Protein AF-0000000069066061 (afdb_homodimer)

Solvent-accessible surface area (backbone atoms only — not comparable to full-atom values): 55043 Å² total; per-residue (Å²): 119,67,47,76,42,73,40,73,89,71,67,21,39,23,41,33,32,53,42,100,82,64,50,68,49,56,50,57,25,42,86,34,52,76,85,45,48,64,56,51,49,52,51,48,52,19,28,63,57,12,30,38,56,71,55,45,64,70,51,65,60,77,66,85,76,86,81,81,61,62,75,62,46,79,67,60,75,70,77,88,59,87,69,62,28,26,19,38,28,36,33,36,64,49,70,57,68,52,49,51,50,24,24,54,44,25,47,62,60,38,37,64,64,86,38,51,57,30,38,34,36,24,28,31,8,31,88,55,47,68,59,45,35,68,53,49,39,53,25,74,53,32,43,55,44,79,34,66,73,46,76,64,33,33,71,32,54,38,50,33,48,51,54,37,58,70,70,50,83,34,52,24,38,31,42,32,59,51,62,34,40,51,36,71,53,28,55,59,56,54,36,48,51,37,69,78,36,53,54,36,37,35,24,50,40,70,23,38,16,41,32,70,78,58,50,79,41,86,58,81,71,55,58,36,23,43,61,50,59,65,68,49,73,42,81,40,75,65,61,71,83,80,51,66,91,60,54,82,64,50,67,41,75,25,56,32,58,79,71,48,48,40,34,32,30,40,66,46,38,54,72,69,57,54,75,65,82,83,34,35,49,54,72,45,49,40,40,43,51,24,50,47,29,47,31,53,74,30,41,35,32,33,33,44,52,10,40,34,28,31,55,54,58,47,82,48,58,73,74,66,73,73,36,70,60,56,55,37,22,28,44,40,48,43,30,70,67,54,32,56,84,54,29,57,50,28,42,65,62,35,35,58,37,73,71,45,76,57,74,89,56,60,68,58,49,51,50,46,58,74,62,65,40,55,53,41,65,53,40,30,69,72,62,40,58,83,64,60,74,72,58,74,72,43,58,33,66,34,48,38,21,41,80,93,54,31,21,42,25,58,37,77,90,41,91,71,36,25,30,22,59,40,73,62,48,97,81,45,60,61,31,44,32,36,28,26,60,78,27,48,42,30,43,55,61,23,16,49,22,54,44,83,89,42,90,59,24,52,27,29,47,38,73,62,75,78,45,70,50,26,30,30,32,65,56,89,43,31,48,28,31,65,76,81,60,26,18,48,26,42,82,56,31,93,82,20,23,23,34,35,80,68,55,97,81,47,68,51,32,37,44,46,62,48,63,63,74,73,78,63,88,119,121,67,46,77,44,74,40,72,91,73,67,22,38,24,40,32,35,52,41,100,82,64,49,68,48,55,51,57,25,43,87,34,54,76,84,45,50,64,54,51,49,52,51,50,52,18,28,62,55,13,30,38,56,72,56,45,65,71,49,65,62,77,65,83,76,85,78,81,61,62,74,62,45,78,66,61,75,72,76,88,58,87,68,61,26,26,19,38,29,37,34,35,66,48,69,56,68,52,48,50,48,25,23,56,45,24,47,63,61,36,38,64,64,86,38,50,58,30,37,36,35,24,29,30,8,31,89,56,46,68,58,46,37,69,54,49,40,52,26,73,53,32,43,57,44,78,34,66,73,45,74,64,33,32,71,33,55,39,51,31,48,50,55,35,58,71,71,50,81,34,53,25,39,31,42,30,60,50,60,35,38,51,36,72,52,28,55,58,56,55,36,48,51,37,69,77,36,54,54,36,39,35,24,50,40,69,23,37,17,41,30,71,79,59,49,77,42,86,58,80,71,54,58,36,25,43,60,50,58,63,68,50,75,44,80,41,75,64,58,71,84,80,50,66,89,61,56,80,63,50,66,41,76,26,56,31,58,77,70,49,47,40,34,32,31,40,66,47,38,54,72,68,58,54,74,66,82,82,34,35,47,55,72,46,46,40,39,42,52,24,50,48,30,46,32,55,75,30,40,37,32,33,33,43,51,10,38,33,28,32,54,54,58,47,83,48,58,74,75,66,73,74,34,70,58,56,55,37,22,28,44,39,48,43,30,70,69,52,33,55,83,56,30,58,49,29,43,64,63,35,25,52,36,72,75,44,77,56,74,88,57,61,68,59,49,50,49,46,60,76,62,64,41,55,51,39,66,54,41,31,69,74,60,40,58,83,66,61,74,72,60,68,75,49,56,32,61,35,46,40,22,41,79,93,53,32,19,41,27,58,37,77,91,41,91,72,35,25,30,23,61,40,72,64,50,97,82,44,64,61,30,43,32,35,28,30,63,79,28,47,43,29,43,51,51,23,16,49,23,54,43,84,88,41,90,59,25,53,27,28,46,37,73,64,76,78,45,70,50,26,30,32,33,66,57,89,43,32,47,28,32,65,76,81,58,26,18,49,25,42,82,54,29,92,80,21,23,23,36,35,80,71,55,95,82,47,68,52,31,37,44,47,62,46,60,57,73,71,76,65,87,117

InterPro domains:
  IPR000772 Ricin B, lectin domain [PF00652] (397-511)
  IPR000772 Ricin B, lectin domain [SM00458] (394-514)
  IPR001173 Glycosyltransferase 2-like [PF00535] (87-241)
  IPR029044 Nucleotide-diphospho-sugar transferases [G3DSA:3.90.550.10] (29-387)
  IPR029044 Nucleotide-diphospho-sugar transferases [SSF53448] (62-385)
  IPR035992 Ricin B-like lectins [SSF50370] (392-513)

Radius of gyration: 38.44 Å; Cα contacts (8 Å, |Δi|>4): 2254; chains: 2; bounding box: 91×110×84 Å

Structure (mmCIF, N/CA/C/O backbone):
data_AF-0000000069066061-model_v1
#
loop_
_entity.id
_entity.type
_entity.pdbx_description
1 polymer 'Polypeptide N-acetylgalactosaminyltransferase'
#
loop_
_atom_site.group_PDB
_atom_site.id
_atom_site.type_symbol
_atom_site.label_atom_id
_atom_site.label_alt_id
_atom_site.label_comp_id
_atom_site.label_asym_id
_atom_site.label_entity_id
_atom_site.label_seq_id
_atom_site.pdbx_PDB_ins_code
_atom_site.Cartn_x
_atom_site.Cartn_y
_atom_site.Cartn_z
_atom_site.occupancy
_atom_site.B_iso_or_equiv
_atom_site.auth_seq_id
_atom_site.auth_comp_id
_atom_site.auth_asym_id
_atom_site.auth_atom_id
_atom_site.pdbx_PDB_model_num
ATOM 1 N N . MET A 1 1 ? -20.078 10.961 34.062 1 31.92 1 MET A N 1
ATOM 2 C CA . MET A 1 1 ? -19.375 9.711 33.781 1 31.92 1 MET A CA 1
ATOM 3 C C . MET A 1 1 ? -19.891 9.07 32.5 1 31.92 1 MET A C 1
ATOM 5 O O . MET A 1 1 ? -21.062 8.672 32.438 1 31.92 1 MET A O 1
ATOM 9 N N . ARG A 1 2 ? -19.344 9.594 31.375 1 40.62 2 ARG A N 1
ATOM 10 C CA . ARG A 1 2 ? -19.828 9.086 30.109 1 40.62 2 ARG A CA 1
ATOM 11 C C . ARG A 1 2 ? -19.438 7.629 29.891 1 40.62 2 ARG A C 1
ATOM 13 O O . ARG A 1 2 ? -18.25 7.281 30.016 1 40.62 2 ARG A O 1
ATOM 20 N N . LYS A 1 3 ? -20.453 6.633 30.188 1 42.88 3 LYS A N 1
ATOM 21 C CA . LYS A 1 3 ? -20.188 5.199 30.078 1 42.88 3 LYS A CA 1
ATOM 22 C C . LYS A 1 3 ? -20.641 4.648 28.734 1 42.88 3 LYS A C 1
ATOM 24 O O . LYS A 1 3 ? -21.688 5.023 28.234 1 42.88 3 LYS A O 1
ATOM 29 N N . SER A 1 4 ? -19.797 4.055 27.969 1 44.53 4 SER A N 1
ATOM 30 C CA . SER A 1 4 ? -20.188 3.25 26.812 1 44.53 4 SER A CA 1
ATOM 31 C C . SER A 1 4 ? -20.906 1.982 27.25 1 44.53 4 SER A C 1
ATOM 33 O O . SER A 1 4 ? -20.438 1.246 28.109 1 44.53 4 SER A O 1
ATOM 35 N N . ILE A 1 5 ? -22.266 1.979 27.234 1 44.62 5 ILE A N 1
ATOM 36 C CA . ILE A 1 5 ? -23.016 0.804 27.641 1 44.62 5 ILE A CA 1
ATOM 37 C C . ILE A 1 5 ? -23.484 0.03 26.422 1 44.62 5 ILE A C 1
ATOM 39 O O . ILE A 1 5 ? -23.969 0.621 25.453 1 44.62 5 ILE A O 1
ATOM 43 N N . PHE A 1 6 ? -23.078 -1.18 26.375 1 42.19 6 PHE A N 1
ATOM 44 C CA . PHE A 1 6 ? -23.672 -2.109 25.406 1 42.19 6 PHE A CA 1
ATOM 45 C C . PHE A 1 6 ? -25.125 -2.396 25.766 1 42.19 6 PHE A C 1
ATOM 47 O O . PHE A 1 6 ? -25.422 -2.895 26.859 1 42.19 6 PHE A O 1
ATOM 54 N N . ASP A 1 7 ? -25.984 -1.759 25.078 1 41.66 7 ASP A N 1
ATOM 55 C CA . ASP A 1 7 ? -27.375 -2.154 25.234 1 41.66 7 ASP A CA 1
ATOM 56 C C . ASP A 1 7 ? -27.656 -3.488 24.547 1 41.66 7 ASP A C 1
ATOM 58 O O . ASP A 1 7 ? -27.859 -3.533 23.328 1 41.66 7 ASP A O 1
ATOM 62 N N . ALA A 1 8 ? -27.688 -4.496 25.234 1 43.41 8 ALA A N 1
ATOM 63 C CA . ALA A 1 8 ? -27.844 -5.883 24.797 1 43.41 8 ALA A CA 1
ATOM 64 C C . ALA A 1 8 ? -29.156 -6.086 24.047 1 43.41 8 ALA A C 1
ATOM 66 O O . ALA A 1 8 ? -29.266 -6.953 23.188 1 43.41 8 ALA A O 1
ATOM 67 N N . ARG A 1 9 ? -30.109 -5.41 24.5 1 42.91 9 ARG A N 1
ATOM 68 C CA . ARG A 1 9 ? -31.438 -5.668 23.953 1 42.91 9 ARG A CA 1
ATOM 69 C C . ARG A 1 9 ? -31.516 -5.277 22.484 1 42.91 9 ARG A C 1
ATOM 71 O O . ARG A 1 9 ? -32.156 -5.965 21.688 1 42.91 9 ARG A O 1
ATOM 78 N N . ASN A 1 10 ? -30.75 -4.215 22.219 1 42.41 10 ASN A N 1
ATOM 79 C CA . ASN A 1 10 ? -30.859 -3.719 20.844 1 42.41 10 ASN A CA 1
ATOM 80 C C . ASN A 1 10 ? -29.562 -3.922 20.062 1 42.41 10 ASN A C 1
ATOM 82 O O . ASN A 1 10 ? -29.453 -3.514 18.906 1 42.41 10 ASN A O 1
ATOM 86 N N . GLY A 1 11 ? -28.641 -4.539 20.672 1 43.41 11 GLY A N 1
ATOM 87 C CA . GLY A 1 11 ? -27.391 -4.949 20.047 1 43.41 11 GLY A CA 1
ATOM 88 C C . GLY A 1 11 ? -26.562 -3.783 19.547 1 43.41 11 GLY A C 1
ATOM 89 O O . GLY A 1 11 ? -25.906 -3.877 18.516 1 43.41 11 GLY A O 1
ATOM 90 N N . VAL A 1 12 ? -26.938 -2.627 20.031 1 47.75 12 VAL A N 1
ATOM 91 C CA . VAL A 1 12 ? -26.312 -1.396 19.547 1 47.75 12 VAL A CA 1
ATOM 92 C C . VAL A 1 12 ? -25.406 -0.818 20.641 1 47.75 12 VAL A C 1
ATOM 94 O O . VAL A 1 12 ? -25.75 -0.858 21.828 1 47.75 12 VAL A O 1
ATOM 97 N N . HIS A 1 13 ? -24.094 -0.66 20.375 1 48.69 13 HIS A N 1
ATOM 98 C CA . HIS A 1 13 ? -23.281 0.12 21.297 1 48.69 13 HIS A CA 1
ATOM 99 C C . HIS A 1 13 ? -23.766 1.567 21.359 1 48.69 13 HIS A C 1
ATOM 101 O O . HIS A 1 13 ? -24.062 2.178 20.328 1 48.69 13 HIS A O 1
ATOM 107 N N . ILE A 1 14 ? -24.375 1.973 22.516 1 49.44 14 ILE A N 1
ATOM 108 C CA . ILE A 1 14 ? -24.828 3.34 22.719 1 49.44 14 ILE A CA 1
ATOM 109 C C . ILE A 1 14 ? -23.828 4.098 23.578 1 49.44 14 ILE A C 1
ATOM 111 O O . ILE A 1 14 ? -23.344 3.584 24.594 1 49.44 14 ILE A O 1
ATOM 115 N N . ILE A 1 15 ? -23.188 4.996 23.078 1 50.59 15 ILE A N 1
ATOM 116 C CA . ILE A 1 15 ? -22.438 5.898 23.938 1 50.59 15 ILE A CA 1
ATOM 117 C C . ILE A 1 15 ? -23.406 6.805 24.703 1 50.59 15 ILE A C 1
ATOM 119 O O . ILE A 1 15 ? -24.219 7.504 24.078 1 50.59 15 ILE A O 1
ATOM 123 N N . THR A 1 16 ? -23.75 6.574 26.016 1 46.94 16 THR A N 1
ATOM 124 C CA . THR A 1 16 ? -24.719 7.34 26.797 1 46.94 16 THR A CA 1
ATOM 125 C C . THR A 1 16 ? -24.016 8.398 27.641 1 46.94 16 THR A C 1
ATOM 127 O O . THR A 1 16 ? -22.984 8.125 28.266 1 46.94 16 THR A O 1
ATOM 130 N N . GLU A 1 17 ? -24.109 9.68 27.281 1 47.72 17 GLU A N 1
ATOM 131 C CA . GLU A 1 17 ? -23.656 10.727 28.188 1 47.72 17 GLU A CA 1
ATOM 132 C C . GLU A 1 17 ? -24.812 11.312 28.984 1 47.72 17 GLU A C 1
ATOM 134 O O . GLU A 1 17 ? -25.906 11.508 28.453 1 47.72 17 GLU A O 1
ATOM 139 N N . ILE A 1 18 ? -24.781 11.227 30.312 1 42.31 18 ILE A N 1
ATOM 140 C CA . ILE A 1 18 ? -25.719 11.953 31.172 1 42.31 18 ILE A CA 1
ATOM 141 C C . ILE A 1 18 ? -25.266 13.406 31.297 1 42.31 18 ILE A C 1
ATOM 143 O O . ILE A 1 18 ? -24.141 13.68 31.75 1 42.31 18 ILE A O 1
ATOM 147 N N . ASP A 1 19 ? -25.938 14.305 30.656 1 41.59 19 ASP A N 1
ATOM 148 C CA . ASP A 1 19 ? -25.578 15.711 30.75 1 41.59 19 ASP A CA 1
ATOM 149 C C . ASP A 1 19 ? -25.734 16.234 32.188 1 41.59 19 ASP A C 1
ATOM 151 O O . ASP A 1 19 ? -26.156 15.492 33.062 1 41.59 19 ASP A O 1
ATOM 155 N N . ARG A 1 20 ? -25.031 17.344 32.406 1 41.25 20 ARG A N 1
ATOM 156 C CA . ARG A 1 20 ? -25.047 17.938 33.719 1 41.25 20 ARG A CA 1
ATOM 157 C C . ARG A 1 20 ? -26.484 18.031 34.25 1 41.25 20 ARG A C 1
ATOM 159 O O . ARG A 1 20 ? -26.688 18.219 35.469 1 41.25 20 ARG A O 1
ATOM 166 N N . PHE A 1 21 ? -27.359 17.938 33.312 1 44 21 PHE A N 1
ATOM 167 C CA . PHE A 1 21 ? -28.75 18.016 33.719 1 44 21 PHE A CA 1
ATOM 168 C C . PHE A 1 21 ? -29.375 16.625 33.812 1 44 21 PHE A C 1
ATOM 170 O O . PHE A 1 21 ? -30.578 16.5 34.062 1 44 21 PHE A O 1
ATOM 177 N N . GLY A 1 22 ? -28.609 15.578 33.656 1 42.34 22 GLY A N 1
ATOM 178 C CA . GLY A 1 22 ? -29.109 14.227 33.875 1 42.34 22 GLY A CA 1
ATOM 179 C C . GLY A 1 22 ? -29.656 13.586 32.625 1 42.34 22 GLY A C 1
ATOM 180 O O . GLY A 1 22 ? -30.219 12.492 32.656 1 42.34 22 GLY A O 1
ATOM 181 N N . GLU A 1 23 ? -29.719 14.344 31.531 1 46.75 23 GLU A N 1
ATOM 182 C CA . GLU A 1 23 ? -30.297 13.789 30.297 1 46.75 23 GLU A CA 1
ATOM 183 C C . GLU A 1 23 ? -29.297 12.898 29.578 1 46.75 23 GLU A C 1
ATOM 185 O O . GLU A 1 23 ? -28.125 13.25 29.438 1 46.75 23 GLU A O 1
ATOM 190 N N . VAL A 1 24 ? -29.766 11.68 29.406 1 46.22 24 VAL A N 1
ATOM 191 C CA . VAL A 1 24 ? -28.969 10.625 28.766 1 46.22 24 VAL A CA 1
ATOM 192 C C . VAL A 1 24 ? -28.953 10.844 27.266 1 46.22 24 VAL A C 1
ATOM 194 O O . VAL A 1 24 ? -30 10.875 26.609 1 46.22 24 VAL A O 1
ATOM 197 N N . HIS A 1 25 ? -27.953 11.438 26.672 1 48.62 25 HIS A N 1
ATOM 198 C CA . HIS A 1 25 ? -27.844 11.523 25.219 1 48.62 25 HIS A CA 1
ATOM 199 C C . HIS A 1 25 ? -27.047 10.352 24.656 1 48.62 25 HIS A C 1
ATOM 201 O O . HIS A 1 25 ? -25.969 10.031 25.172 1 48.62 25 HIS A O 1
ATOM 207 N N . SER A 1 26 ? -27.734 9.367 24.156 1 50.31 26 SER A N 1
ATOM 208 C CA . SER A 1 26 ? -27.125 8.156 23.625 1 50.31 26 SER A CA 1
ATOM 209 C C . SER A 1 26 ? -26.906 8.242 22.125 1 50.31 26 SER A C 1
ATOM 211 O O . SER A 1 26 ? -27.797 8.711 21.391 1 50.31 26 SER A O 1
ATOM 213 N N . ILE A 1 27 ? -25.75 8.375 21.719 1 55.53 27 ILE A N 1
ATOM 214 C CA . ILE A 1 27 ? -25.531 8.219 20.297 1 55.53 27 ILE A CA 1
ATOM 215 C C . ILE A 1 27 ? -25.438 6.738 19.938 1 55.53 27 ILE A C 1
ATOM 217 O O . ILE A 1 27 ? -24.547 6.039 20.422 1 55.53 27 ILE A O 1
ATOM 221 N N . PRO A 1 28 ? -26.5 6.203 19.406 1 57.28 28 PRO A N 1
ATOM 222 C CA . PRO A 1 28 ? -26.438 4.797 19 1 57.28 28 PRO A CA 1
ATOM 223 C C . PRO A 1 28 ? -25.344 4.543 17.953 1 57.28 28 PRO A C 1
ATOM 225 O O . PRO A 1 28 ? -25.219 5.309 17 1 57.28 28 PRO A O 1
ATOM 228 N N . LEU A 1 29 ? -24.297 3.799 18.375 1 68.5 29 LEU A N 1
ATOM 229 C CA . LEU A 1 29 ? -23.328 3.391 17.375 1 68.5 29 LEU A CA 1
ATOM 230 C C . LEU A 1 29 ? -23.953 2.42 16.375 1 68.5 29 LEU A C 1
ATOM 232 O O . LEU A 1 29 ? -23.281 1.934 15.469 1 68.5 29 LEU A O 1
ATOM 236 N N . ARG A 1 30 ? -25.25 2.279 16.453 1 63.81 30 ARG A N 1
ATOM 237 C CA . ARG A 1 30 ? -26 1.358 15.609 1 63.81 30 ARG A CA 1
ATOM 238 C C . ARG A 1 30 ? -25.25 0.047 15.414 1 63.81 30 ARG A C 1
ATOM 240 O O . ARG A 1 30 ? -24.938 -0.646 16.391 1 63.81 30 ARG A O 1
ATOM 247 N N . ASN A 1 31 ? -24.891 -0.204 14.172 1 67.69 31 ASN A N 1
ATOM 248 C CA . ASN A 1 31 ? -24.312 -1.48 13.766 1 67.69 31 ASN A CA 1
ATOM 249 C C . ASN A 1 31 ? -22.797 -1.475 13.891 1 67.69 31 ASN A C 1
ATOM 251 O O . ASN A 1 31 ? -22.141 -2.455 13.539 1 67.69 31 ASN A O 1
ATOM 255 N N . PHE A 1 32 ? -22.312 -0.338 14.516 1 84.06 32 PHE A N 1
ATOM 256 C CA . PHE A 1 32 ? -20.859 -0.296 14.641 1 84.06 32 PHE A CA 1
ATOM 257 C C . PHE A 1 32 ? -20.406 -0.752 16.031 1 84.06 32 PHE A C 1
ATOM 259 O O . PHE A 1 32 ? -20.922 -0.264 17.031 1 84.06 32 PHE A O 1
ATOM 266 N N . ASN A 1 33 ? -19.578 -1.787 16.094 1 82.31 33 ASN A N 1
ATOM 267 C CA . ASN A 1 33 ? -18.969 -2.275 17.328 1 82.31 33 ASN A CA 1
ATOM 268 C C . ASN A 1 33 ? -17.469 -1.962 17.359 1 82.31 33 ASN A C 1
ATOM 270 O O . ASN A 1 33 ? -16.672 -2.598 16.672 1 82.31 33 ASN A O 1
ATOM 274 N N . PRO A 1 34 ? -17.062 -1.003 18.156 1 85.75 34 PRO A N 1
ATOM 275 C CA . PRO A 1 34 ? -15.656 -0.616 18.188 1 85.75 34 PRO A CA 1
ATOM 276 C C . PRO A 1 34 ? -14.742 -1.765 18.609 1 85.75 34 PRO A C 1
ATOM 278 O O . PRO A 1 34 ? -13.578 -1.812 18.203 1 85.75 34 PRO A O 1
ATOM 281 N N . ASP A 1 35 ? -15.211 -2.734 19.406 1 84.06 35 ASP A N 1
ATOM 282 C CA . ASP A 1 35 ? -14.406 -3.861 19.859 1 84.06 35 ASP A CA 1
ATOM 283 C C . ASP A 1 35 ? -14.031 -4.773 18.703 1 84.06 35 ASP A C 1
ATOM 285 O O . ASP A 1 35 ? -13.016 -5.469 18.75 1 84.06 35 ASP A O 1
ATOM 289 N N . ASN A 1 36 ? -14.875 -4.711 17.672 1 88.12 36 ASN A N 1
ATOM 290 C CA . ASN A 1 36 ? -14.641 -5.582 16.516 1 88.12 36 ASN A CA 1
ATOM 291 C C . ASN A 1 36 ? -13.828 -4.879 15.438 1 88.12 36 ASN A C 1
ATOM 293 O O . ASN A 1 36 ? -13.336 -5.52 14.508 1 88.12 36 ASN A O 1
ATOM 297 N N . PHE A 1 37 ? -13.742 -3.596 15.555 1 92.44 37 PHE A N 1
ATOM 298 C CA . PHE A 1 37 ? -13.133 -2.805 14.492 1 92.44 37 PHE A CA 1
ATOM 299 C C . PHE A 1 37 ? -11.719 -3.299 14.188 1 92.44 37 PHE A C 1
ATOM 301 O O . PHE A 1 37 ? -11.398 -3.621 13.039 1 92.44 37 PHE A O 1
ATOM 308 N N . LEU A 1 38 ? -10.859 -3.43 15.195 1 90.5 38 LEU A N 1
ATOM 309 C CA . LEU A 1 38 ? -9.477 -3.84 14.984 1 90.5 38 LEU A CA 1
ATOM 310 C C . LEU A 1 38 ? -9.398 -5.324 14.641 1 90.5 38 LEU A C 1
ATOM 312 O O . LEU A 1 38 ? -8.523 -5.738 13.867 1 90.5 38 LEU A O 1
ATOM 316 N N . LYS A 1 39 ? -10.281 -6.121 15.242 1 88.75 39 LYS A N 1
ATOM 317 C CA . LYS A 1 39 ? -10.367 -7.527 14.859 1 88.75 39 LYS A CA 1
ATOM 318 C C . LYS A 1 39 ? -10.703 -7.676 13.375 1 88.75 39 LYS A C 1
ATOM 320 O O . LYS A 1 39 ? -10.078 -8.469 12.672 1 88.75 39 LYS A O 1
ATOM 325 N N . ASN A 1 40 ? -11.711 -6.863 12.922 1 89.31 40 ASN A N 1
ATOM 326 C CA . ASN A 1 40 ? -12.102 -6.875 11.516 1 89.31 40 ASN A CA 1
ATOM 327 C C . ASN A 1 40 ? -10.953 -6.449 10.609 1 89.31 40 ASN A C 1
ATOM 329 O O . ASN A 1 40 ? -10.773 -7 9.523 1 89.31 40 ASN A O 1
ATOM 333 N N . TYR A 1 41 ? -10.188 -5.547 11.062 1 91.75 41 TYR A N 1
ATOM 334 C CA . TYR A 1 41 ? -9.031 -5.105 10.297 1 91.75 41 TYR A CA 1
ATOM 335 C C . TYR A 1 41 ? -8.016 -6.234 10.141 1 91.75 41 TYR A C 1
ATOM 337 O O . TYR A 1 41 ? -7.5 -6.461 9.047 1 91.75 41 TYR A O 1
ATOM 345 N N . ARG A 1 42 ? -7.727 -6.898 11.188 1 86.38 42 ARG A N 1
ATOM 346 C CA . ARG A 1 42 ? -6.793 -8.016 11.156 1 86.38 42 ARG A CA 1
ATOM 347 C C . ARG A 1 42 ? -7.285 -9.109 10.219 1 86.38 42 ARG A C 1
ATOM 349 O O . ARG A 1 42 ? -6.496 -9.711 9.477 1 86.38 42 ARG A O 1
ATOM 356 N N . GLU A 1 43 ? -8.516 -9.391 10.242 1 87 43 GLU A N 1
ATOM 357 C CA . GLU A 1 43 ? -9.109 -10.391 9.359 1 87 43 GLU A CA 1
ATOM 358 C C . GLU A 1 43 ? -8.992 -9.977 7.895 1 87 43 GLU A C 1
ATOM 360 O O . GLU A 1 43 ? -8.719 -10.812 7.031 1 87 43 GLU A O 1
ATOM 365 N N . GLU A 1 44 ? -9.211 -8.766 7.711 1 86.75 44 GLU A N 1
ATOM 366 C CA . GLU A 1 44 ? -9.062 -8.273 6.344 1 86.75 44 GLU A CA 1
ATOM 367 C C . GLU A 1 44 ? -7.625 -8.406 5.859 1 86.75 44 GLU A C 1
ATOM 369 O O . GLU A 1 44 ? -7.387 -8.727 4.691 1 86.75 44 GLU A O 1
ATOM 374 N N . ARG A 1 45 ? -6.742 -8.062 6.715 1 86.06 45 ARG A N 1
ATOM 375 C CA . ARG A 1 45 ? -5.336 -8.234 6.359 1 86.06 45 ARG A CA 1
ATOM 376 C C . ARG A 1 45 ? -5.02 -9.695 6.066 1 86.06 45 ARG A C 1
ATOM 378 O O . ARG A 1 45 ? -4.277 -10 5.129 1 86.06 45 ARG A O 1
ATOM 385 N N . ASN A 1 46 ? -5.535 -10.578 6.848 1 88.44 46 ASN A N 1
ATOM 386 C CA . ASN A 1 46 ? -5.371 -12.008 6.598 1 88.44 46 ASN A CA 1
ATOM 387 C C . ASN A 1 46 ? -5.922 -12.406 5.23 1 88.44 46 ASN A C 1
ATOM 389 O O . ASN A 1 46 ? -5.312 -13.211 4.52 1 88.44 46 ASN A O 1
ATOM 393 N N . LYS A 1 47 ? -7.02 -11.82 4.934 1 84.75 47 LYS A N 1
ATOM 394 C CA . LYS A 1 47 ? -7.621 -12.102 3.635 1 84.75 47 LYS A CA 1
ATOM 395 C C . LYS A 1 47 ? -6.758 -11.57 2.498 1 84.75 47 LYS A C 1
ATOM 397 O O . LYS A 1 47 ? -6.645 -12.203 1.445 1 84.75 47 LYS A O 1
ATOM 402 N N . ASP A 1 48 ? -6.172 -10.461 2.73 1 83.56 48 ASP A N 1
ATOM 403 C CA . ASP A 1 48 ? -5.309 -9.852 1.724 1 83.56 48 ASP A CA 1
ATOM 404 C C . ASP A 1 48 ? -4.102 -10.742 1.428 1 83.56 48 ASP A C 1
ATOM 406 O O . ASP A 1 48 ? -3.695 -10.883 0.272 1 83.56 48 ASP A O 1
ATOM 410 N N . TYR A 1 49 ? -3.578 -11.312 2.438 1 88 49 TYR A N 1
ATOM 411 C CA . TYR A 1 49 ? -2.414 -12.18 2.275 1 88 49 TYR A CA 1
ATOM 412 C C . TYR A 1 49 ? -2.834 -13.602 1.925 1 88 49 TYR A C 1
ATOM 414 O O . TYR A 1 49 ? -2.051 -14.367 1.357 1 88 49 TYR A O 1
ATOM 422 N N . GLY A 1 50 ? -4.031 -13.953 2.254 1 90 50 GLY A N 1
ATOM 423 C CA . GLY A 1 50 ? -4.527 -15.305 2.033 1 90 50 GLY A CA 1
ATOM 424 C C . GLY A 1 50 ? -4.16 -16.266 3.146 1 90 50 GLY A C 1
ATOM 425 O O . GLY A 1 50 ? -4.246 -17.484 2.977 1 90 50 GLY A O 1
ATOM 426 N N . TYR A 1 51 ? -3.586 -15.797 4.277 1 93.56 51 TYR A N 1
ATOM 427 C CA . TYR A 1 51 ? -3.238 -16.609 5.438 1 93.56 51 TYR A CA 1
ATOM 428 C C . TYR A 1 51 ? -3.197 -15.758 6.703 1 93.56 51 TYR A C 1
ATOM 430 O O . TYR A 1 51 ? -3.311 -14.531 6.641 1 93.56 51 TYR A O 1
ATOM 438 N N . ASN A 1 52 ? -3.115 -16.406 7.867 1 93.62 52 ASN A N 1
ATOM 439 C CA . ASN A 1 52 ? -3.061 -15.75 9.164 1 93.62 52 ASN A CA 1
ATOM 440 C C . ASN A 1 52 ? -1.698 -15.109 9.414 1 93.62 52 ASN A C 1
ATOM 442 O O . ASN A 1 52 ? -0.808 -15.734 9.992 1 93.62 52 ASN A O 1
ATOM 446 N N . VAL A 1 53 ? -1.631 -13.844 9.125 1 91.56 53 VAL A N 1
ATOM 447 C CA . VAL A 1 53 ? -0.349 -13.148 9.141 1 91.56 53 VAL A CA 1
ATOM 448 C C . VAL A 1 53 ? 0.132 -12.984 10.578 1 91.56 53 VAL A C 1
ATOM 450 O O . VAL A 1 53 ? 1.332 -13.062 10.852 1 91.56 53 VAL A O 1
ATOM 453 N N . ASN A 1 54 ? -0.733 -12.719 11.484 1 87.31 54 ASN A N 1
ATOM 454 C CA . ASN A 1 54 ? -0.353 -12.578 12.891 1 87.31 54 ASN A CA 1
ATOM 455 C C . ASN A 1 54 ? 0.291 -13.852 13.422 1 87.31 54 ASN A C 1
ATOM 457 O O . ASN A 1 54 ? 1.294 -13.797 14.141 1 87.31 54 ASN A O 1
ATOM 461 N N . LYS A 1 55 ? -0.303 -14.961 13.109 1 91.88 55 LYS A N 1
ATOM 462 C CA . LYS A 1 55 ? 0.287 -16.234 13.5 1 91.88 55 LYS A CA 1
ATOM 463 C C . LYS A 1 55 ? 1.673 -16.422 12.891 1 91.88 55 LYS A C 1
ATOM 465 O O . LYS A 1 55 ? 2.604 -16.859 13.562 1 91.88 55 LYS A O 1
ATOM 470 N N . SER A 1 56 ? 1.798 -16.094 11.656 1 93.94 56 SER A N 1
ATOM 471 C CA . SER A 1 56 ? 3.062 -16.25 10.945 1 93.94 56 SER A CA 1
ATOM 472 C C . SER A 1 56 ? 4.176 -15.461 11.633 1 93.94 56 SER A C 1
ATOM 474 O O . SER A 1 56 ? 5.309 -15.945 11.734 1 93.94 56 SER A O 1
ATOM 476 N N . PHE A 1 57 ? 3.891 -14.289 12.133 1 90.69 57 PHE A N 1
ATOM 477 C CA . PHE A 1 57 ? 4.891 -13.422 12.75 1 90.69 57 PHE A CA 1
ATOM 478 C C . PHE A 1 57 ? 5.398 -14.023 14.055 1 90.69 57 PHE A C 1
ATOM 480 O O . PHE A 1 57 ? 6.453 -13.633 14.555 1 90.69 57 PHE A O 1
ATOM 487 N N . ASN A 1 58 ? 4.68 -14.922 14.594 1 90.12 58 ASN A N 1
ATOM 488 C CA . ASN A 1 58 ? 5.051 -15.508 15.875 1 90.12 58 ASN A CA 1
ATOM 489 C C . ASN A 1 58 ? 5.73 -16.859 15.695 1 90.12 58 ASN A C 1
ATOM 491 O O . ASN A 1 58 ? 6.07 -17.516 16.688 1 90.12 58 ASN A O 1
ATOM 495 N N . ILE A 1 59 ? 5.93 -17.328 14.508 1 92.44 59 ILE A N 1
ATOM 496 C CA . ILE A 1 59 ? 6.637 -18.578 14.219 1 92.44 59 ILE A CA 1
ATOM 497 C C . ILE A 1 59 ? 8.117 -18.281 13.984 1 92.44 59 ILE A C 1
ATOM 499 O O . ILE A 1 59 ? 8.469 -17.375 13.219 1 92.44 59 ILE A O 1
ATOM 503 N N . PRO A 1 60 ? 8.922 -19 14.641 1 90.44 60 PRO A N 1
ATOM 504 C CA . PRO A 1 60 ? 10.359 -18.75 14.453 1 90.44 60 PRO A CA 1
ATOM 505 C C . PRO A 1 60 ? 10.812 -19.016 13.016 1 90.44 60 PRO A C 1
ATOM 507 O O . PRO A 1 60 ? 10.328 -19.938 12.359 1 90.44 60 PRO A O 1
ATOM 510 N N . TRP A 1 61 ? 11.734 -18.203 12.562 1 88.88 61 TRP A N 1
ATOM 511 C CA . TRP A 1 61 ? 12.242 -18.312 11.195 1 88.88 61 TRP A CA 1
ATOM 512 C C . TRP A 1 61 ? 12.969 -19.625 10.977 1 88.88 61 TRP A C 1
ATOM 514 O O . TRP A 1 61 ? 13.117 -20.078 9.844 1 88.88 61 TRP A O 1
ATOM 524 N N . ASN A 1 62 ? 13.422 -20.234 12.023 1 88 62 ASN A N 1
ATOM 525 C CA . ASN A 1 62 ? 14.219 -21.453 11.945 1 88 62 ASN A CA 1
ATOM 526 C C . ASN A 1 62 ? 13.461 -22.656 12.492 1 88 62 ASN A C 1
ATOM 528 O O . ASN A 1 62 ? 14.062 -23.562 13.086 1 88 62 ASN A O 1
ATOM 532 N N . ARG A 1 63 ? 12.164 -22.594 12.312 1 90.62 63 ARG A N 1
ATOM 533 C CA . ARG A 1 63 ? 11.406 -23.75 12.773 1 90.62 63 ARG A CA 1
ATOM 534 C C . ARG A 1 63 ? 11.867 -25.031 12.07 1 90.62 63 ARG A C 1
ATOM 536 O O . ARG A 1 63 ? 12.414 -24.969 10.961 1 90.62 63 ARG A O 1
ATOM 543 N N . THR A 1 64 ? 11.68 -26.156 12.719 1 85.81 64 THR A N 1
ATOM 544 C CA . THR A 1 64 ? 12.031 -27.453 12.133 1 85.81 64 THR A CA 1
ATOM 545 C C . THR A 1 64 ? 10.797 -28.141 11.562 1 85.81 64 THR A C 1
ATOM 547 O O . THR A 1 64 ? 9.758 -28.203 12.211 1 85.81 64 THR A O 1
ATOM 550 N N . VAL A 1 65 ? 10.977 -28.516 10.312 1 88.25 65 VAL A N 1
ATOM 551 C CA . VAL A 1 65 ? 9.93 -29.297 9.656 1 88.25 65 VAL A CA 1
ATOM 552 C C . VAL A 1 65 ? 10.375 -30.766 9.555 1 88.25 65 VAL A C 1
ATOM 554 O O . VAL A 1 65 ? 11.523 -31.047 9.211 1 88.25 65 VAL A O 1
ATOM 557 N N . ALA A 1 66 ? 9.508 -31.656 9.875 1 87.75 66 ALA A N 1
ATOM 558 C CA . ALA A 1 66 ? 9.836 -33.094 9.906 1 87.75 66 ALA A CA 1
ATOM 559 C C . ALA A 1 66 ? 10.117 -33.625 8.508 1 87.75 66 ALA A C 1
ATOM 561 O O . ALA A 1 66 ? 9.43 -33.25 7.547 1 87.75 66 ALA A O 1
ATOM 562 N N . ASP A 1 67 ? 11.164 -34.344 8.359 1 87 67 ASP A N 1
ATOM 563 C CA . ASP A 1 67 ? 11.461 -35.094 7.141 1 87 67 ASP A CA 1
ATOM 564 C C . ASP A 1 67 ? 10.695 -36.406 7.102 1 87 67 ASP A C 1
ATOM 566 O O . ASP A 1 67 ? 11.055 -37.375 7.797 1 87 67 ASP A O 1
ATOM 570 N N . GLN A 1 68 ? 9.68 -36.469 6.309 1 83.69 68 GLN A N 1
ATOM 571 C CA . GLN A 1 68 ? 8.836 -37.656 6.266 1 83.69 68 GLN A CA 1
ATOM 572 C C . GLN A 1 68 ? 9.023 -38.406 4.953 1 83.69 68 GLN A C 1
ATOM 574 O O . GLN A 1 68 ? 8.188 -39.219 4.578 1 83.69 68 GLN A O 1
ATOM 579 N N . ARG A 1 69 ? 10.148 -38.25 4.219 1 84.31 69 ARG A N 1
ATOM 580 C CA . ARG A 1 69 ? 10.469 -38.969 2.992 1 84.31 69 ARG A CA 1
ATOM 581 C C . ARG A 1 69 ? 10.727 -40.469 3.281 1 84.31 69 ARG A C 1
ATOM 583 O O . ARG A 1 69 ? 11.109 -40.812 4.395 1 84.31 69 ARG A O 1
ATOM 590 N N . PRO A 1 70 ? 10.547 -41.125 2.256 1 77.81 70 PRO A N 1
ATOM 591 C CA . PRO A 1 70 ? 10.938 -42.531 2.424 1 77.81 70 PRO A CA 1
ATOM 592 C C . PRO A 1 70 ? 12.414 -42.688 2.789 1 77.81 70 PRO A C 1
ATOM 594 O O . PRO A 1 70 ? 13.258 -41.938 2.295 1 77.81 70 PRO A O 1
ATOM 597 N N . GLN A 1 71 ? 12.688 -43.75 3.619 1 79.44 71 GLN A N 1
ATOM 598 C CA . GLN A 1 71 ? 14.047 -44 4.094 1 79.44 71 GLN A CA 1
ATOM 599 C C . GLN A 1 71 ? 15 -44.25 2.928 1 79.44 71 GLN A C 1
ATOM 601 O O . GLN A 1 71 ? 16.172 -43.875 3.004 1 79.44 71 GLN A O 1
ATOM 606 N N . SER A 1 72 ? 14.438 -44.75 1.886 1 81.81 72 SER A N 1
ATOM 607 C CA . SER A 1 72 ? 15.25 -45.062 0.717 1 81.81 72 SER A CA 1
ATOM 608 C C . SER A 1 72 ? 15.844 -43.812 0.09 1 81.81 72 SER A C 1
ATOM 610 O O . SER A 1 72 ? 16.844 -43.875 -0.631 1 81.81 72 SER A O 1
ATOM 612 N N . CYS A 1 73 ? 15.258 -42.688 0.351 1 84.88 73 CYS A N 1
ATOM 613 C CA . CYS A 1 73 ? 15.742 -41.438 -0.213 1 84.88 73 CYS A CA 1
ATOM 614 C C . CYS A 1 73 ? 17.125 -41.094 0.338 1 84.88 73 CYS A C 1
ATOM 616 O O . CYS A 1 73 ? 17.906 -40.406 -0.33 1 84.88 73 CYS A O 1
ATOM 618 N N . LYS A 1 74 ? 17.359 -41.531 1.509 1 75.94 74 LYS A N 1
ATOM 619 C CA . LYS A 1 74 ? 18.656 -41.25 2.139 1 75.94 74 LYS A CA 1
ATOM 620 C C . LYS A 1 74 ? 19.797 -41.906 1.362 1 75.94 74 LYS A C 1
ATOM 622 O O . LYS A 1 74 ? 20.922 -41.438 1.383 1 75.94 74 LYS A O 1
ATOM 627 N N . TYR A 1 75 ? 19.406 -43 0.662 1 73.38 75 TYR A N 1
ATOM 628 C CA . TYR A 1 75 ? 20.438 -43.75 -0.012 1 73.38 75 TYR A CA 1
ATOM 629 C C . TYR A 1 75 ? 20.328 -43.625 -1.525 1 73.38 75 TYR A C 1
ATOM 631 O O . TYR A 1 75 ? 21.156 -44.156 -2.27 1 73.38 75 TYR A O 1
ATOM 639 N N . ALA A 1 76 ? 19.422 -42.906 -1.936 1 71.38 76 ALA A N 1
ATOM 640 C CA . ALA A 1 76 ? 19.141 -42.844 -3.367 1 71.38 76 ALA A CA 1
ATOM 641 C C . ALA A 1 76 ? 20.125 -41.906 -4.086 1 71.38 76 ALA A C 1
ATOM 643 O O . ALA A 1 76 ? 20.484 -42.156 -5.242 1 71.38 76 ALA A O 1
ATOM 644 N N . LEU A 1 77 ? 20.594 -40.938 -3.422 1 68.5 77 LEU A N 1
ATOM 645 C CA . LEU A 1 77 ? 21.438 -39.969 -4.078 1 68.5 77 LEU A CA 1
ATOM 646 C C . LEU A 1 77 ? 22.859 -40.5 -4.23 1 68.5 77 LEU A C 1
ATOM 648 O O . LEU A 1 77 ? 23.516 -40.844 -3.24 1 68.5 77 LEU A O 1
ATOM 652 N N . ARG A 1 78 ? 23.266 -40.844 -5.418 1 65.88 78 ARG A N 1
ATOM 653 C CA . ARG A 1 78 ? 24.609 -41.312 -5.703 1 65.88 78 ARG A CA 1
ATOM 654 C C . ARG A 1 78 ? 25.219 -40.562 -6.887 1 65.88 78 ARG A C 1
ATOM 656 O O . ARG A 1 78 ? 25.406 -41.125 -7.965 1 65.88 78 ARG A O 1
ATOM 663 N N . PRO A 1 79 ? 25.5 -39.219 -6.57 1 67.75 79 PRO A N 1
ATOM 664 C CA . PRO A 1 79 ? 26.016 -38.5 -7.727 1 67.75 79 PRO A CA 1
ATOM 665 C C . PRO A 1 79 ? 27.391 -38.969 -8.156 1 67.75 79 PRO A C 1
ATOM 667 O O . PRO A 1 79 ? 28.234 -39.281 -7.309 1 67.75 79 PRO A O 1
ATOM 670 N N . THR A 1 80 ? 27.5 -39.25 -9.352 1 58.47 80 THR A N 1
ATOM 671 C CA . THR A 1 80 ? 28.766 -39.75 -9.898 1 58.47 80 THR A CA 1
ATOM 672 C C . THR A 1 80 ? 29.703 -38.594 -10.195 1 58.47 80 THR A C 1
ATOM 674 O O . THR A 1 80 ? 30.906 -38.781 -10.359 1 58.47 80 THR A O 1
ATOM 677 N N . LYS A 1 81 ? 29.188 -37.438 -10.383 1 73.19 81 LYS A N 1
ATOM 678 C CA . LYS A 1 81 ? 29.938 -36.219 -10.641 1 73.19 81 LYS A CA 1
ATOM 679 C C . LYS A 1 81 ? 29.375 -35.062 -9.828 1 73.19 81 LYS A C 1
ATOM 681 O O . LYS A 1 81 ? 28.391 -35.219 -9.117 1 73.19 81 LYS A O 1
ATOM 686 N N . ALA A 1 82 ? 30.141 -34 -10.016 1 86.12 82 ALA A N 1
ATOM 687 C CA . ALA A 1 82 ? 29.688 -32.781 -9.336 1 86.12 82 ALA A CA 1
ATOM 688 C C . ALA A 1 82 ? 28.328 -32.344 -9.875 1 86.12 82 ALA A C 1
ATOM 690 O O . ALA A 1 82 ? 28.109 -32.344 -11.086 1 86.12 82 ALA A O 1
ATOM 691 N N . LEU A 1 83 ? 27.422 -32.094 -9 1 93.38 83 LEU A N 1
ATOM 692 C CA . LEU A 1 83 ? 26.094 -31.641 -9.383 1 93.38 83 LEU A CA 1
ATOM 693 C C . LEU A 1 83 ? 26.141 -30.203 -9.891 1 93.38 83 LEU A C 1
ATOM 695 O O . LEU A 1 83 ? 27.016 -29.422 -9.5 1 93.38 83 LEU A O 1
ATOM 699 N N . PRO A 1 84 ? 25.281 -29.875 -10.82 1 96.31 84 PRO A N 1
ATOM 700 C CA . PRO A 1 84 ? 25.219 -28.5 -11.305 1 96.31 84 PRO A CA 1
ATOM 701 C C . PRO A 1 84 ? 24.719 -27.531 -10.25 1 96.31 84 PRO A C 1
ATOM 703 O O . PRO A 1 84 ? 24.078 -27.938 -9.273 1 96.31 84 PRO A O 1
ATOM 706 N N . THR A 1 85 ? 25 -26.297 -10.453 1 96.69 85 THR A N 1
ATOM 707 C CA . THR A 1 85 ? 24.547 -25.266 -9.523 1 96.69 85 THR A CA 1
ATOM 708 C C . THR A 1 85 ? 23.172 -24.75 -9.906 1 96.69 85 THR A C 1
ATOM 710 O O . THR A 1 85 ? 22.781 -24.812 -11.078 1 96.69 85 THR A O 1
ATOM 713 N N . ALA A 1 86 ? 22.531 -24.219 -8.891 1 98.12 86 ALA A N 1
ATOM 714 C CA . ALA A 1 86 ? 21.141 -23.797 -9.117 1 98.12 86 ALA A CA 1
ATOM 715 C C . ALA A 1 86 ? 20.984 -22.312 -8.867 1 98.12 86 ALA A C 1
ATOM 717 O O . ALA A 1 86 ? 21.531 -21.766 -7.91 1 98.12 86 ALA A O 1
ATOM 718 N N . SER A 1 87 ? 20.328 -21.594 -9.789 1 98.56 87 SER A N 1
ATOM 719 C CA . SER A 1 87 ? 19.688 -20.297 -9.516 1 98.56 87 SER A CA 1
ATOM 720 C C . SER A 1 87 ? 18.25 -20.484 -9.062 1 98.56 87 SER A C 1
ATOM 722 O O . SER A 1 87 ? 17.391 -20.922 -9.852 1 98.56 87 SER A O 1
ATOM 724 N N . ILE A 1 88 ? 17.984 -20.156 -7.84 1 98.31 88 ILE A N 1
ATOM 725 C CA . ILE A 1 88 ? 16.641 -20.281 -7.297 1 98.31 88 ILE A CA 1
ATOM 726 C C . ILE A 1 88 ? 15.898 -18.953 -7.469 1 98.31 88 ILE A C 1
ATOM 728 O O . ILE A 1 88 ? 16.266 -17.953 -6.867 1 98.31 88 ILE A O 1
ATOM 732 N N . ILE A 1 89 ? 14.883 -18.953 -8.297 1 97.94 89 ILE A N 1
ATOM 733 C CA . ILE A 1 89 ? 14.102 -17.766 -8.609 1 97.94 89 ILE A CA 1
ATOM 734 C C . ILE A 1 89 ? 12.766 -17.812 -7.867 1 97.94 89 ILE A C 1
ATOM 736 O O . ILE A 1 89 ? 11.945 -18.688 -8.117 1 97.94 89 ILE A O 1
ATOM 740 N N . ILE A 1 90 ? 12.547 -16.797 -6.996 1 97.25 90 ILE A N 1
ATOM 741 C CA . ILE A 1 90 ? 11.344 -16.734 -6.18 1 97.25 90 ILE A CA 1
ATOM 742 C C . ILE A 1 90 ? 10.492 -15.539 -6.602 1 97.25 90 ILE A C 1
ATOM 744 O O . ILE A 1 90 ? 10.977 -14.398 -6.605 1 97.25 90 ILE A O 1
ATOM 748 N N . VAL A 1 91 ? 9.289 -15.789 -6.938 1 95.19 91 VAL A N 1
ATOM 749 C CA . VAL A 1 91 ? 8.367 -14.695 -7.25 1 95.19 91 VAL A CA 1
ATOM 750 C C . VAL A 1 91 ? 7.406 -14.484 -6.082 1 95.19 91 VAL A C 1
ATOM 752 O O . VAL A 1 91 ? 6.746 -15.422 -5.633 1 95.19 91 VAL A O 1
ATOM 755 N N . LEU A 1 92 ? 7.383 -13.273 -5.617 1 92 92 LEU A N 1
ATOM 756 C CA . LEU A 1 92 ? 6.492 -12.898 -4.527 1 92 92 LEU A CA 1
ATOM 757 C C . LEU A 1 92 ? 5.305 -12.094 -5.043 1 92 92 LEU A C 1
ATOM 759 O O . LEU A 1 92 ? 5.465 -11.242 -5.918 1 92 92 LEU A O 1
ATOM 763 N N . GLN A 1 93 ? 4.203 -12.477 -4.586 1 88.06 93 GLN A N 1
ATOM 764 C CA . GLN A 1 93 ? 3 -11.672 -4.801 1 88.06 93 GLN A CA 1
ATOM 765 C C . GLN A 1 93 ? 2.34 -11.305 -3.475 1 88.06 93 GLN A C 1
ATOM 767 O O . GLN A 1 93 ? 1.572 -12.094 -2.92 1 88.06 93 GLN A O 1
ATOM 772 N N . ASN A 1 94 ? 2.578 -10.172 -2.947 1 84.62 94 ASN A N 1
ATOM 773 C CA . ASN A 1 94 ? 2.025 -9.656 -1.699 1 84.62 94 ASN A CA 1
ATOM 774 C C . ASN A 1 94 ? 2.227 -10.641 -0.548 1 84.62 94 ASN A C 1
ATOM 776 O O . ASN A 1 94 ? 1.265 -11.031 0.114 1 84.62 94 ASN A O 1
ATOM 780 N N . GLU A 1 95 ? 3.438 -10.969 -0.311 1 91.81 95 GLU A N 1
ATOM 781 C CA . GLU A 1 95 ? 3.764 -11.883 0.777 1 91.81 95 GLU A CA 1
ATOM 782 C C . GLU A 1 95 ? 4.262 -11.133 2.006 1 91.81 95 GLU A C 1
ATOM 784 O O . GLU A 1 95 ? 5.008 -10.156 1.88 1 91.81 95 GLU A O 1
ATOM 789 N N . ALA A 1 96 ? 3.863 -11.594 3.164 1 92.81 96 ALA A N 1
ATOM 790 C CA . ALA A 1 96 ? 4.266 -10.961 4.422 1 92.81 96 ALA A CA 1
ATOM 791 C C . ALA A 1 96 ? 5.742 -11.203 4.707 1 92.81 96 ALA A C 1
ATOM 793 O O . ALA A 1 96 ? 6.285 -12.258 4.359 1 92.81 96 ALA A O 1
ATOM 794 N N . PRO A 1 97 ? 6.406 -10.289 5.422 1 94.12 97 PRO A N 1
ATOM 795 C CA . PRO A 1 97 ? 7.832 -10.414 5.719 1 94.12 97 PRO A CA 1
ATOM 796 C C . PRO A 1 97 ? 8.164 -11.695 6.48 1 94.12 97 PRO A C 1
ATOM 798 O O . PRO A 1 97 ? 9.211 -12.312 6.234 1 94.12 97 PRO A O 1
ATOM 801 N N . SER A 1 98 ? 7.332 -12.086 7.41 1 94.75 98 SER A N 1
ATOM 802 C CA . SER A 1 98 ? 7.598 -13.281 8.203 1 94.75 98 SER A CA 1
ATOM 803 C C . SER A 1 98 ? 7.68 -14.523 7.316 1 94.75 98 SER A C 1
ATOM 805 O O . SER A 1 98 ? 8.539 -15.383 7.52 1 94.75 98 SER A O 1
ATOM 807 N N . VAL A 1 99 ? 6.832 -14.617 6.32 1 95.56 99 VAL A N 1
ATOM 808 C CA . VAL A 1 99 ? 6.785 -15.766 5.422 1 95.56 99 VAL A CA 1
ATOM 809 C C . VAL A 1 99 ? 7.988 -15.734 4.484 1 95.56 99 VAL A C 1
ATOM 811 O O . VAL A 1 99 ? 8.602 -16.781 4.223 1 95.56 99 VAL A O 1
ATOM 814 N N . VAL A 1 100 ? 8.297 -14.57 3.98 1 95.88 100 VAL A N 1
ATOM 815 C CA . VAL A 1 100 ? 9.43 -14.406 3.07 1 95.88 100 VAL A CA 1
ATOM 816 C C . VAL A 1 100 ? 10.727 -14.781 3.789 1 95.88 100 VAL A C 1
ATOM 818 O O . VAL A 1 100 ? 11.57 -15.477 3.23 1 95.88 100 VAL A O 1
ATOM 821 N N . LEU A 1 101 ? 10.859 -14.336 5.039 1 94.69 101 LEU A N 1
ATOM 822 C CA . LEU A 1 101 ? 12.039 -14.664 5.84 1 94.69 101 LEU A CA 1
ATOM 823 C C . LEU A 1 101 ? 12.188 -16.172 6 1 94.69 101 LEU A C 1
ATOM 825 O O . LEU A 1 101 ? 13.273 -16.719 5.781 1 94.69 101 LEU A O 1
ATOM 829 N N . ARG A 1 102 ? 11.125 -16.797 6.355 1 94.62 102 ARG A N 1
ATOM 830 C CA . ARG A 1 102 ? 11.18 -18.234 6.566 1 94.62 102 ARG A CA 1
ATOM 831 C C . ARG A 1 102 ? 11.523 -18.969 5.277 1 94.62 102 ARG A C 1
ATOM 833 O O . ARG A 1 102 ? 12.25 -19.953 5.297 1 94.62 102 ARG A O 1
ATOM 840 N N . MET A 1 103 ? 11 -18.531 4.172 1 95.62 103 MET A N 1
ATOM 841 C CA . MET A 1 103 ? 11.281 -19.141 2.877 1 95.62 103 MET A CA 1
ATOM 842 C C . MET A 1 103 ? 12.773 -19.031 2.547 1 95.62 103 MET A C 1
ATOM 844 O O . MET A 1 103 ? 13.422 -20.047 2.291 1 95.62 103 MET A O 1
ATOM 848 N N . VAL A 1 104 ? 13.305 -17.859 2.625 1 94.38 104 VAL A N 1
ATOM 849 C CA . VAL A 1 104 ? 14.703 -17.641 2.281 1 94.38 104 VAL A CA 1
ATOM 850 C C . VAL A 1 104 ? 15.609 -18.422 3.234 1 94.38 104 VAL A C 1
ATOM 852 O O . VAL A 1 104 ? 16.547 -19.094 2.801 1 94.38 104 VAL A O 1
ATOM 855 N N . MET A 1 105 ? 15.25 -18.391 4.488 1 91.44 105 MET A N 1
ATOM 856 C CA . MET A 1 105 ? 16.062 -19.078 5.484 1 91.44 105 MET A CA 1
ATOM 857 C C . MET A 1 105 ? 15.984 -20.578 5.309 1 91.44 105 MET A C 1
ATOM 859 O O . MET A 1 105 ? 16.969 -21.297 5.492 1 91.44 105 MET A O 1
ATOM 863 N N . SER A 1 106 ? 14.805 -21.062 4.996 1 93.06 106 SER A N 1
ATOM 864 C CA . SER A 1 106 ? 14.68 -22.5 4.766 1 93.06 106 SER A CA 1
ATOM 865 C C . SER A 1 106 ? 15.555 -22.938 3.596 1 93.06 106 SER A C 1
ATOM 867 O O . SER A 1 106 ? 16.188 -24 3.656 1 93.06 106 SER A O 1
ATOM 869 N N . ILE A 1 107 ? 15.617 -22.188 2.506 1 93.94 107 ILE A N 1
ATOM 870 C CA . ILE A 1 107 ? 16.422 -22.516 1.34 1 93.94 107 ILE A CA 1
ATOM 871 C C . ILE A 1 107 ? 17.906 -22.531 1.724 1 93.94 107 ILE A C 1
ATOM 873 O O . ILE A 1 107 ? 18.641 -23.453 1.388 1 93.94 107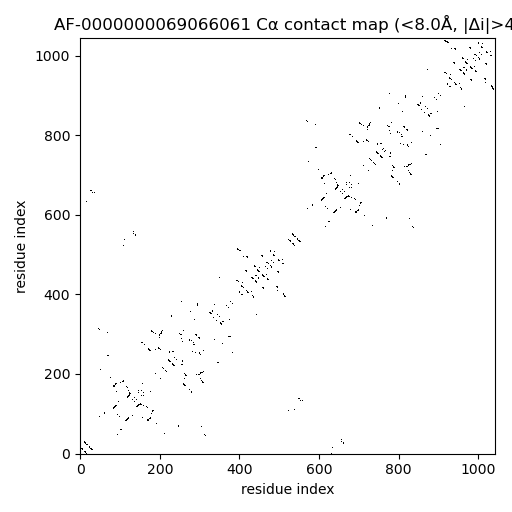 ILE A O 1
ATOM 877 N N . LEU A 1 108 ? 18.312 -21.562 2.449 1 90.25 108 LEU A N 1
ATOM 878 C CA . LEU A 1 108 ? 19.719 -21.438 2.816 1 90.25 108 LEU A CA 1
ATOM 879 C C . LEU A 1 108 ? 20.125 -22.547 3.791 1 90.25 108 LEU A C 1
ATOM 881 O O . LEU A 1 108 ? 21.25 -23.047 3.723 1 90.25 108 LEU A O 1
ATOM 885 N N . ARG A 1 109 ? 19.203 -22.906 4.617 1 85.38 109 ARG A N 1
ATOM 886 C CA . ARG A 1 109 ? 19.516 -23.891 5.66 1 85.38 109 ARG A CA 1
ATOM 887 C C . ARG A 1 109 ? 19.438 -25.312 5.125 1 85.38 109 ARG A C 1
ATOM 889 O O . ARG A 1 109 ? 20.188 -26.188 5.566 1 85.38 109 ARG A O 1
ATOM 896 N N . GLN A 1 110 ? 18.531 -25.531 4.184 1 89.06 110 GLN A N 1
ATOM 897 C CA . GLN A 1 110 ? 18.219 -26.906 3.803 1 89.06 110 GLN A CA 1
ATOM 898 C C . GLN A 1 110 ? 18.859 -27.25 2.459 1 89.06 110 GLN A C 1
ATOM 900 O O . GLN A 1 110 ? 18.625 -28.344 1.924 1 89.06 110 GLN A O 1
ATOM 905 N N . SER A 1 111 ? 19.641 -26.344 1.864 1 90.25 111 SER A N 1
ATOM 906 C CA . SER A 1 111 ? 20.344 -26.609 0.607 1 90.25 111 SER A CA 1
ATOM 907 C C . SER A 1 111 ? 21.844 -26.594 0.8 1 90.25 111 SER A C 1
ATOM 909 O O . SER A 1 111 ? 22.391 -25.766 1.536 1 90.25 111 SER A O 1
ATOM 911 N N . PRO A 1 112 ? 22.578 -27.531 0.171 1 86.94 112 PRO A N 1
ATOM 912 C CA . PRO A 1 112 ? 24.031 -27.422 0.197 1 86.94 112 PRO A CA 1
ATOM 913 C C . PRO A 1 112 ? 24.531 -26.109 -0.399 1 86.94 112 PRO A C 1
ATOM 915 O O . PRO A 1 112 ? 24.156 -25.75 -1.517 1 86.94 112 PRO A O 1
ATOM 918 N N . PRO A 1 113 ? 25.359 -25.406 0.244 1 85.81 113 PRO A N 1
ATOM 919 C CA . PRO A 1 113 ? 25.781 -24.078 -0.184 1 85.81 113 PRO A CA 1
ATOM 920 C C . PRO A 1 113 ? 26.453 -24.078 -1.558 1 85.81 113 PRO A C 1
ATOM 922 O O . PRO A 1 113 ? 26.312 -23.109 -2.311 1 85.81 113 PRO A O 1
ATOM 925 N N . ASN A 1 114 ? 27.156 -25.078 -1.841 1 87.94 114 ASN A N 1
ATOM 926 C CA . ASN A 1 114 ? 27.875 -25.141 -3.105 1 87.94 114 ASN A CA 1
ATOM 927 C C . ASN A 1 114 ? 26.938 -25.344 -4.285 1 87.94 114 ASN A C 1
ATOM 929 O O . ASN A 1 114 ? 27.312 -25.125 -5.438 1 87.94 114 ASN A O 1
ATOM 933 N N . LEU A 1 115 ? 25.75 -25.797 -3.939 1 93.56 115 LEU A N 1
ATOM 934 C CA . LEU A 1 115 ? 24.797 -26.078 -5.008 1 93.56 115 LEU A CA 1
ATOM 935 C C . LEU A 1 115 ? 23.906 -24.875 -5.273 1 93.56 115 LEU A C 1
ATOM 937 O O . LEU A 1 115 ? 23.281 -24.781 -6.328 1 93.56 115 LEU A O 1
ATOM 941 N N . VAL A 1 116 ? 23.859 -23.953 -4.309 1 94.81 116 VAL A N 1
ATOM 942 C CA . VAL A 1 116 ? 23.094 -22.719 -4.488 1 94.81 116 VAL A CA 1
ATOM 943 C C . VAL A 1 116 ? 24 -21.625 -5.062 1 94.81 116 VAL A C 1
ATOM 945 O O . VAL A 1 116 ? 24.844 -21.078 -4.348 1 94.81 116 VAL A O 1
ATOM 948 N N . LYS A 1 117 ? 23.781 -21.375 -6.32 1 96.44 117 LYS A N 1
ATOM 949 C CA . LYS A 1 117 ? 24.547 -20.297 -6.949 1 96.44 117 LYS A CA 1
ATOM 950 C C . LYS A 1 117 ? 24.062 -18.938 -6.477 1 96.44 117 LYS A C 1
ATOM 952 O O . LYS A 1 117 ? 24.875 -18.062 -6.137 1 96.44 117 LYS A O 1
ATOM 957 N N . GLU A 1 118 ? 22.75 -18.812 -6.504 1 96.88 118 GLU A N 1
ATOM 958 C CA . GLU A 1 118 ? 22.125 -17.562 -6.121 1 96.88 118 GLU A CA 1
ATOM 959 C C . GLU A 1 118 ? 20.625 -17.75 -5.879 1 96.88 118 GLU A C 1
ATOM 961 O O . GLU A 1 118 ? 20.031 -18.719 -6.363 1 96.88 118 GLU A O 1
ATOM 966 N N . ILE A 1 119 ? 20.109 -16.875 -5.039 1 96.75 119 ILE A N 1
ATOM 967 C CA . ILE A 1 119 ? 18.672 -16.734 -4.82 1 96.75 119 ILE A CA 1
ATOM 968 C C . ILE A 1 119 ? 18.188 -15.398 -5.367 1 96.75 119 ILE A C 1
ATOM 970 O O . ILE A 1 119 ? 18.625 -14.344 -4.914 1 96.75 119 ILE A O 1
ATOM 974 N N . LEU A 1 120 ? 17.312 -15.422 -6.359 1 97.38 120 LEU A N 1
ATOM 975 C CA . LEU A 1 120 ? 16.766 -14.234 -6.996 1 97.38 120 LEU A CA 1
ATOM 976 C C . LEU A 1 120 ? 15.289 -14.039 -6.625 1 97.38 120 LEU A C 1
ATOM 978 O O . LEU A 1 120 ? 14.43 -14.812 -7.055 1 97.38 120 LEU A O 1
ATOM 982 N N . ILE A 1 121 ? 15.07 -13.016 -5.84 1 96.19 121 ILE A N 1
ATOM 983 C CA . ILE A 1 121 ? 13.703 -12.703 -5.422 1 96.19 121 ILE A CA 1
ATOM 984 C C . ILE A 1 121 ? 13.133 -11.586 -6.297 1 96.19 121 ILE A C 1
ATOM 986 O O . ILE A 1 121 ? 13.742 -10.523 -6.426 1 96.19 121 ILE A O 1
ATOM 990 N N . VAL A 1 122 ? 12.047 -11.867 -6.961 1 93.94 122 VAL A N 1
ATOM 991 C CA . VAL A 1 122 ? 11.352 -10.859 -7.754 1 93.94 122 VAL A CA 1
ATOM 992 C C . VAL A 1 122 ? 9.977 -10.578 -7.148 1 93.94 122 VAL A C 1
ATOM 994 O O . VAL A 1 122 ? 9.125 -11.469 -7.098 1 93.94 122 VAL A O 1
ATOM 997 N N . ASP A 1 123 ? 9.742 -9.406 -6.66 1 90.25 123 ASP A N 1
ATOM 998 C CA . ASP A 1 123 ? 8.477 -9.008 -6.059 1 90.25 123 ASP A CA 1
ATOM 999 C C . ASP A 1 123 ? 7.531 -8.414 -7.102 1 90.25 123 ASP A C 1
ATOM 1001 O O . ASP A 1 123 ? 7.812 -7.363 -7.68 1 90.25 123 ASP A O 1
ATOM 1005 N N . ASP A 1 124 ? 6.445 -9.094 -7.309 1 89.38 124 ASP A N 1
ATOM 1006 C CA . ASP A 1 124 ? 5.457 -8.75 -8.328 1 89.38 124 ASP A CA 1
ATOM 1007 C C . ASP A 1 124 ? 4.43 -7.758 -7.785 1 89.38 124 ASP A C 1
ATOM 1009 O O . ASP A 1 124 ? 3.242 -8.07 -7.699 1 89.38 124 ASP A O 1
ATOM 1013 N N . GLY A 1 125 ? 4.871 -6.523 -7.43 1 78.5 125 GLY A N 1
ATOM 1014 C CA . GLY A 1 125 ? 3.98 -5.441 -7.047 1 78.5 125 GLY A CA 1
ATOM 1015 C C . GLY A 1 125 ? 3.662 -5.426 -5.566 1 78.5 125 GLY A C 1
ATOM 1016 O O . GLY A 1 125 ? 2.623 -4.902 -5.156 1 78.5 125 GLY A O 1
ATOM 1017 N N . GLY A 1 126 ? 4.398 -5.992 -4.797 1 76.62 126 GLY A N 1
ATOM 1018 C CA . GLY A 1 126 ? 4.129 -6.02 -3.367 1 76.62 126 GLY A CA 1
ATOM 1019 C C . GLY A 1 126 ? 4.43 -4.699 -2.68 1 76.62 126 GLY A C 1
ATOM 1020 O O . GLY A 1 126 ? 5.191 -3.881 -3.199 1 76.62 126 GLY A O 1
ATOM 1021 N N . ARG A 1 127 ? 3.773 -4.465 -1.533 1 72.19 127 ARG A N 1
ATOM 1022 C CA . ARG A 1 127 ? 3.887 -3.225 -0.773 1 72.19 127 ARG A CA 1
ATOM 1023 C C . ARG A 1 127 ? 5.215 -3.16 -0.026 1 72.19 127 ARG A C 1
ATOM 1025 O O . ARG A 1 127 ? 5.672 -2.076 0.348 1 72.19 127 ARG A O 1
ATOM 1032 N N . GLU A 1 128 ? 5.906 -4.348 0.092 1 82 128 GLU A N 1
ATOM 1033 C CA . GLU A 1 128 ? 7.078 -4.402 0.961 1 82 128 GLU A CA 1
ATOM 1034 C C . GLU A 1 128 ? 8.367 -4.535 0.148 1 82 128 GLU A C 1
ATOM 1036 O O . GLU A 1 128 ? 9.398 -4.945 0.675 1 82 128 GLU A O 1
ATOM 1041 N N . THR A 1 129 ? 8.328 -4.203 -1.085 1 83.19 129 THR A N 1
ATOM 1042 C CA . THR A 1 129 ? 9.43 -4.457 -2.008 1 83.19 129 THR A CA 1
ATOM 1043 C C . THR A 1 129 ? 10.703 -3.746 -1.545 1 83.19 129 THR A C 1
ATOM 1045 O O . THR A 1 129 ? 11.781 -4.336 -1.535 1 83.19 129 THR A O 1
ATOM 1048 N N . ASP A 1 130 ? 10.531 -2.5 -1.129 1 81.06 130 ASP A N 1
ATOM 1049 C CA . ASP A 1 130 ? 11.695 -1.717 -0.721 1 81.06 130 ASP A CA 1
ATOM 1050 C C . ASP A 1 130 ? 12.336 -2.301 0.536 1 81.06 130 ASP A C 1
ATOM 1052 O O . ASP A 1 130 ? 13.562 -2.326 0.659 1 81.06 130 ASP A O 1
ATOM 1056 N N . PHE A 1 131 ? 11.547 -2.709 1.386 1 89.5 131 PHE A N 1
ATOM 1057 C CA . PHE A 1 131 ? 12.062 -3.312 2.609 1 89.5 131 PHE A CA 1
ATOM 1058 C C . PHE A 1 131 ? 12.828 -4.594 2.301 1 89.5 131 PHE A C 1
ATOM 1060 O O . PHE A 1 131 ? 13.906 -4.828 2.85 1 89.5 131 PHE A O 1
ATOM 1067 N N . TYR A 1 132 ? 12.297 -5.457 1.443 1 91.19 132 TYR A N 1
ATOM 1068 C CA . TYR A 1 132 ? 12.953 -6.699 1.051 1 91.19 132 TYR A CA 1
ATOM 1069 C C . TYR A 1 132 ? 14.297 -6.422 0.386 1 91.19 132 TYR A C 1
ATOM 1071 O O . TYR A 1 132 ? 15.289 -7.078 0.69 1 91.19 132 TYR A O 1
ATOM 1079 N N . HIS A 1 133 ? 14.273 -5.477 -0.493 1 88.81 133 HIS A N 1
ATOM 1080 C CA . HIS A 1 133 ? 15.5 -5.129 -1.198 1 88.81 133 HIS A CA 1
ATOM 1081 C C . HIS A 1 133 ? 16.594 -4.695 -0.225 1 88.81 133 HIS A C 1
ATOM 1083 O O . HIS A 1 133 ? 17.719 -5.195 -0.289 1 88.81 133 HIS A O 1
ATOM 1089 N N . ARG A 1 134 ? 16.297 -3.854 0.709 1 85.69 134 ARG A N 1
ATOM 1090 C CA . ARG A 1 134 ? 17.281 -3.301 1.639 1 85.69 134 ARG A CA 1
ATOM 1091 C C . ARG A 1 134 ? 17.75 -4.359 2.635 1 85.69 134 ARG A C 1
ATOM 1093 O O . ARG A 1 134 ? 18.906 -4.371 3.037 1 85.69 134 ARG A O 1
ATOM 1100 N N . SER A 1 135 ? 16.859 -5.211 2.977 1 90.25 135 SER A N 1
ATOM 1101 C CA . SER A 1 135 ? 17.156 -6.137 4.066 1 90.25 135 SER A CA 1
ATOM 1102 C C . SER A 1 135 ? 17.75 -7.438 3.541 1 90.25 135 SER A C 1
ATOM 1104 O O . SER A 1 135 ? 18.844 -7.84 3.953 1 90.25 135 SER A O 1
ATOM 1106 N N . LEU A 1 136 ? 17.156 -8.008 2.578 1 91.62 136 LEU A N 1
ATOM 1107 C CA . LEU A 1 136 ? 17.516 -9.359 2.162 1 91.62 136 LEU A CA 1
ATOM 1108 C C . LEU A 1 136 ? 18.719 -9.328 1.227 1 91.62 136 LEU A C 1
ATOM 1110 O O . LEU A 1 136 ? 19.453 -10.312 1.127 1 91.62 136 LEU A O 1
ATOM 1114 N N . SER A 1 137 ? 18.891 -8.234 0.51 1 88.06 137 SER A N 1
ATOM 1115 C CA . SER A 1 137 ? 20 -8.148 -0.426 1 88.06 137 SER A CA 1
ATOM 1116 C C . SER A 1 137 ? 21.344 -8.109 0.309 1 88.06 137 SER A C 1
ATOM 1118 O O . SER A 1 137 ? 22.391 -8.242 -0.309 1 88.06 137 SER A O 1
ATOM 1120 N N . THR A 1 138 ? 21.312 -7.988 1.618 1 84.75 138 THR A N 1
ATOM 1121 C CA . THR A 1 138 ? 22.531 -8.008 2.408 1 84.75 138 THR A CA 1
ATOM 1122 C C . THR A 1 138 ? 23.031 -9.438 2.604 1 84.75 138 THR A C 1
ATOM 1124 O O . THR A 1 138 ? 24.188 -9.648 2.992 1 84.75 138 THR A O 1
ATOM 1127 N N . ILE A 1 139 ? 22.188 -10.414 2.359 1 88.44 139 ILE A N 1
ATOM 1128 C CA . ILE A 1 139 ? 22.562 -11.82 2.451 1 88.44 139 ILE A CA 1
ATOM 1129 C C . ILE A 1 139 ? 23.406 -12.211 1.237 1 88.44 139 ILE A C 1
ATOM 1131 O O . ILE A 1 139 ? 23 -11.969 0.095 1 88.44 139 ILE A O 1
ATOM 1135 N N . PRO A 1 140 ? 24.484 -12.859 1.466 1 87.5 140 PRO A N 1
ATOM 1136 C CA . PRO A 1 140 ? 25.25 -13.32 0.306 1 87.5 140 PRO A CA 1
ATOM 1137 C C . PRO A 1 140 ? 24.438 -14.211 -0.628 1 87.5 140 PRO A C 1
ATOM 1139 O O . PRO A 1 140 ? 23.641 -15.039 -0.165 1 87.5 140 PRO A O 1
ATOM 1142 N N . LYS A 1 141 ? 24.5 -14.023 -1.926 1 89.81 141 LYS A N 1
ATOM 1143 C CA . LYS A 1 141 ? 23.891 -14.828 -2.984 1 89.81 141 LYS A CA 1
ATOM 1144 C C . LYS A 1 141 ? 22.422 -14.477 -3.164 1 89.81 141 LYS A C 1
ATOM 1146 O O . LYS A 1 141 ? 21.719 -15.102 -3.961 1 89.81 141 LYS A O 1
ATOM 1151 N N . VAL A 1 142 ? 21.938 -13.5 -2.305 1 93.81 142 VAL A N 1
ATOM 1152 C CA . VAL A 1 142 ? 20.531 -13.148 -2.418 1 93.81 142 VAL A CA 1
ATOM 1153 C C . VAL A 1 142 ? 20.391 -11.781 -3.074 1 93.81 142 VAL A C 1
ATOM 1155 O O . VAL A 1 142 ? 21.062 -10.82 -2.684 1 93.81 142 VAL A O 1
ATOM 1158 N N . SER A 1 143 ? 19.594 -11.68 -4.078 1 94.06 143 SER A N 1
ATOM 1159 C CA . SER A 1 143 ? 19.25 -10.422 -4.734 1 94.06 143 SER A CA 1
ATOM 1160 C C . SER A 1 143 ? 17.734 -10.242 -4.832 1 94.06 143 SER A C 1
ATOM 1162 O O . SER A 1 143 ? 17 -11.219 -4.992 1 94.06 143 SER A O 1
ATOM 1164 N N . VAL A 1 144 ? 17.344 -9 -4.668 1 93.5 144 VAL A N 1
ATOM 1165 C CA . VAL A 1 144 ? 15.922 -8.695 -4.742 1 93.5 144 VAL A CA 1
ATOM 1166 C C . VAL A 1 144 ? 15.664 -7.715 -5.887 1 93.5 144 VAL A C 1
ATOM 1168 O O . VAL A 1 144 ? 16.359 -6.707 -6.02 1 93.5 144 VAL A O 1
ATOM 1171 N N . TYR A 1 145 ? 14.672 -8.078 -6.703 1 90.44 145 TYR A N 1
ATOM 1172 C CA . TYR A 1 145 ? 14.266 -7.242 -7.82 1 90.44 145 TYR A CA 1
ATOM 1173 C C . TYR A 1 145 ? 12.789 -6.879 -7.715 1 90.44 145 TYR A C 1
ATOM 1175 O O . TYR A 1 145 ? 12.023 -7.547 -7.016 1 90.44 145 TYR A O 1
ATOM 1183 N N . ALA A 1 146 ? 12.43 -5.711 -8.273 1 84.88 146 ALA A N 1
ATOM 1184 C CA . ALA A 1 146 ? 11.047 -5.242 -8.281 1 84.88 146 ALA A CA 1
ATOM 1185 C C . ALA A 1 146 ? 10.43 -5.352 -9.672 1 84.88 146 ALA A C 1
ATOM 1187 O O . ALA A 1 146 ? 11.094 -5.066 -10.672 1 84.88 146 ALA A O 1
ATOM 1188 N N . ASP A 1 147 ? 9.258 -5.93 -9.656 1 77.31 147 ASP A N 1
ATOM 1189 C CA . ASP A 1 147 ? 8.383 -5.875 -10.82 1 77.31 147 ASP A CA 1
ATOM 1190 C C . ASP A 1 147 ? 7.16 -5.004 -10.547 1 77.31 147 ASP A C 1
ATOM 1192 O O . ASP A 1 147 ? 6.098 -5.512 -10.18 1 77.31 147 ASP A O 1
ATOM 1196 N N . HIS A 1 148 ? 7.387 -3.637 -10.586 1 67.5 148 HIS A N 1
ATOM 1197 C CA . HIS A 1 148 ? 6.285 -2.74 -10.242 1 67.5 148 HIS A CA 1
ATOM 1198 C C . HIS A 1 148 ? 5.688 -2.102 -11.492 1 67.5 148 HIS A C 1
ATOM 1200 O O . HIS A 1 148 ? 6.418 -1.57 -12.328 1 67.5 148 HIS A O 1
ATOM 1206 N N . LYS A 1 149 ? 4.516 -2.42 -11.812 1 58.75 149 LYS A N 1
ATOM 1207 C CA . LYS A 1 149 ? 3.746 -1.625 -12.766 1 58.75 149 LYS A CA 1
ATOM 1208 C C . LYS A 1 149 ? 3.113 -0.415 -12.086 1 58.75 149 LYS A C 1
ATOM 1210 O O . LYS A 1 149 ? 3.451 0.729 -12.406 1 58.75 149 LYS A O 1
ATOM 1215 N N . THR A 1 150 ? 2.223 -0.645 -11.102 1 56.34 150 THR A N 1
ATOM 1216 C CA . THR A 1 150 ? 1.6 0.29 -10.172 1 56.34 150 THR A CA 1
ATOM 1217 C C . THR A 1 150 ? 1.509 -0.317 -8.773 1 56.34 150 THR A C 1
ATOM 1219 O O . THR A 1 150 ? 1.215 -1.505 -8.625 1 56.34 150 THR A O 1
ATOM 1222 N N . ILE A 1 151 ? 2.146 0.217 -7.918 1 52.22 151 ILE A N 1
ATOM 1223 C CA . ILE A 1 151 ? 2.004 -0.325 -6.57 1 52.22 151 ILE A CA 1
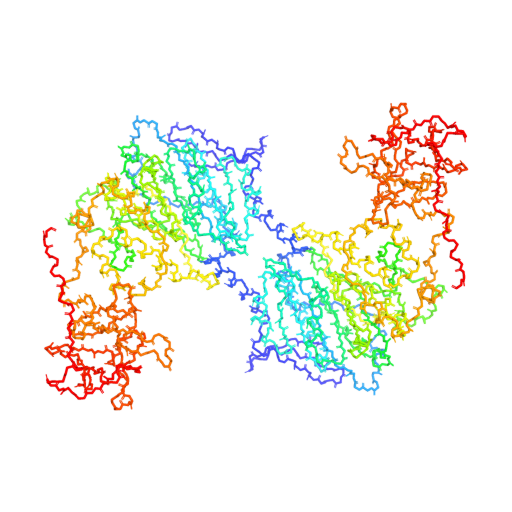ATOM 1224 C C . ILE A 1 151 ? 0.545 -0.229 -6.125 1 52.22 151 ILE A C 1
ATOM 1226 O O . ILE A 1 151 ? -0.059 0.844 -6.184 1 52.22 151 ILE A O 1
ATOM 1230 N N . PRO A 1 152 ? -0.03 -1.531 -5.938 1 54.94 152 PRO A N 1
ATOM 1231 C CA . PRO A 1 152 ? 0.593 -2.818 -5.613 1 54.94 152 PRO A CA 1
ATOM 1232 C C . PRO A 1 152 ? 0.424 -3.85 -6.727 1 54.94 152 PRO A C 1
ATOM 1234 O O . PRO A 1 152 ? 0.048 -4.996 -6.461 1 54.94 152 PRO A O 1
ATOM 1237 N N . GLU A 1 153 ? 0.493 -3.34 -7.883 1 65.25 153 GLU A N 1
ATOM 1238 C CA . GLU A 1 153 ? 0.307 -4.297 -8.969 1 65.25 153 GLU A CA 1
ATOM 1239 C C . GLU A 1 153 ? 1.573 -4.43 -9.812 1 65.25 153 GLU A C 1
ATOM 1241 O O . GLU A 1 153 ? 2.24 -3.434 -10.102 1 65.25 153 GLU A O 1
ATOM 1246 N N . GLY A 1 154 ? 1.851 -5.711 -10.008 1 68.75 154 GLY A N 1
ATOM 1247 C CA . GLY A 1 154 ? 2.93 -6.02 -10.93 1 68.75 154 GLY A CA 1
ATOM 1248 C C . GLY A 1 154 ? 2.436 -6.477 -12.289 1 68.75 154 GLY A C 1
ATOM 1249 O O . GLY A 1 154 ? 1.284 -6.227 -12.656 1 68.75 154 GLY A O 1
ATOM 1250 N N . ASN A 1 155 ? 3.354 -6.98 -13.094 1 78.25 155 ASN A N 1
ATOM 1251 C CA . ASN A 1 155 ? 3.035 -7.438 -14.438 1 78.25 155 ASN A CA 1
ATOM 1252 C C . ASN A 1 155 ? 2.646 -8.914 -14.453 1 78.25 155 ASN A C 1
ATOM 1254 O O . ASN A 1 155 ? 2.377 -9.477 -15.516 1 78.25 155 ASN A O 1
ATOM 1258 N N . GLY A 1 156 ? 2.641 -9.586 -13.32 1 86.81 156 GLY A N 1
ATOM 1259 C CA . GLY A 1 156 ? 2.279 -10.992 -13.211 1 86.81 156 GLY A CA 1
ATOM 1260 C C . GLY A 1 156 ? 3.473 -11.891 -12.953 1 86.81 156 GLY A C 1
ATOM 1261 O O . GLY A 1 156 ? 4.605 -11.539 -13.289 1 86.81 156 GLY A O 1
ATOM 1262 N N . PRO A 1 157 ? 3.186 -13.047 -12.484 1 90.88 157 PRO A N 1
ATOM 1263 C CA . PRO A 1 157 ? 4.266 -13.953 -12.086 1 90.88 157 PRO A CA 1
ATOM 1264 C C . PRO A 1 157 ? 5.141 -14.383 -13.258 1 90.88 157 PRO A C 1
ATOM 1266 O O . PRO A 1 157 ? 6.355 -14.547 -13.102 1 90.88 157 PRO A O 1
ATOM 1269 N N . VAL A 1 158 ? 4.578 -14.562 -14.375 1 92.75 158 VAL A N 1
ATOM 1270 C CA . VAL A 1 158 ? 5.352 -15.039 -15.516 1 92.75 158 VAL A CA 1
ATOM 1271 C C . VAL A 1 158 ? 6.41 -14.008 -15.898 1 92.75 158 VAL A C 1
ATOM 1273 O O . VAL A 1 158 ? 7.578 -14.352 -16.094 1 92.75 158 VAL A O 1
ATOM 1276 N N . PHE A 1 159 ? 5.969 -12.789 -16 1 91.19 159 PHE A N 1
ATOM 1277 C CA . PHE A 1 159 ? 6.922 -11.727 -16.297 1 91.19 159 PHE A CA 1
ATOM 1278 C C . PHE A 1 159 ? 8.008 -11.664 -15.234 1 91.19 159 PHE A C 1
ATOM 1280 O O . PHE A 1 159 ? 9.188 -11.469 -15.555 1 91.19 159 PHE A O 1
ATOM 1287 N N . SER A 1 160 ? 7.613 -11.82 -14.016 1 92.81 160 SER A N 1
ATOM 1288 C CA . SER A 1 160 ? 8.562 -11.797 -12.906 1 92.81 160 SER A CA 1
ATOM 1289 C C . SER A 1 160 ? 9.562 -12.945 -13.023 1 92.81 160 SER A C 1
ATOM 1291 O O . SER A 1 160 ? 10.758 -12.758 -12.75 1 92.81 160 SER A O 1
ATOM 1293 N N . PHE A 1 161 ? 9.117 -14.133 -13.422 1 95.38 161 PHE A N 1
ATOM 1294 C CA . PHE A 1 161 ? 10.008 -15.266 -13.625 1 95.38 161 PHE A CA 1
ATOM 1295 C C . PHE A 1 161 ? 11 -14.984 -14.75 1 95.38 161 PHE A C 1
ATOM 1297 O O . PHE A 1 161 ? 12.164 -15.367 -14.664 1 95.38 161 PHE A O 1
ATOM 1304 N N . LEU A 1 162 ? 10.523 -14.359 -15.727 1 94.5 162 LEU A N 1
ATOM 1305 C CA . LEU A 1 162 ? 11.398 -14.047 -16.859 1 94.5 162 LEU A CA 1
ATOM 1306 C C . LEU A 1 162 ? 12.484 -13.062 -16.438 1 94.5 162 LEU A C 1
ATOM 1308 O O . LEU A 1 162 ? 13.625 -13.172 -16.906 1 94.5 162 LEU A O 1
ATOM 1312 N N . ILE A 1 163 ? 12.141 -12.094 -15.555 1 92.94 163 ILE A N 1
ATOM 1313 C CA . ILE A 1 163 ? 13.141 -11.188 -15.008 1 92.94 163 ILE A CA 1
ATOM 1314 C C . ILE A 1 163 ? 14.219 -11.984 -14.273 1 92.94 163 ILE A C 1
ATOM 1316 O O . ILE A 1 163 ? 15.414 -11.797 -14.508 1 92.94 163 ILE A O 1
ATOM 1320 N N . GLY A 1 164 ? 13.758 -12.898 -13.445 1 96 164 GLY A N 1
ATOM 1321 C CA . GLY A 1 164 ? 14.688 -13.727 -12.695 1 96 164 GLY A CA 1
ATOM 1322 C C . GLY A 1 164 ? 15.562 -14.602 -13.586 1 96 164 GLY A C 1
ATOM 1323 O O . GLY A 1 164 ? 16.766 -14.711 -13.359 1 96 164 GLY A O 1
ATOM 1324 N N . ALA A 1 165 ? 14.953 -15.18 -14.578 1 96.75 165 ALA A N 1
ATOM 1325 C CA . ALA A 1 165 ? 15.672 -16.062 -15.492 1 96.75 165 ALA A CA 1
ATOM 1326 C C . ALA A 1 165 ? 16.75 -15.305 -16.266 1 96.75 165 ALA A C 1
ATOM 1328 O O . ALA A 1 165 ? 17.828 -15.836 -16.531 1 96.75 165 ALA A O 1
ATOM 1329 N N . GLU A 1 166 ? 16.391 -14.109 -16.594 1 93.88 166 GLU A N 1
ATOM 1330 C CA . GLU A 1 166 ? 17.344 -13.281 -17.328 1 93.88 166 GLU A CA 1
ATOM 1331 C C . GLU A 1 166 ? 18.562 -12.953 -16.469 1 93.88 166 GLU A C 1
ATOM 1333 O O . GLU A 1 166 ? 19.688 -12.852 -16.984 1 93.88 166 GLU A O 1
ATOM 1338 N N . LYS A 1 167 ? 18.406 -12.82 -15.203 1 94.19 167 LYS A N 1
ATOM 1339 C CA . LYS A 1 167 ? 19.484 -12.438 -14.289 1 94.19 167 LYS A CA 1
ATOM 1340 C C . LYS A 1 167 ? 20.25 -13.672 -13.812 1 94.19 167 LYS A C 1
ATOM 1342 O O . LYS A 1 167 ? 21.359 -13.547 -13.297 1 94.19 167 LYS A O 1
ATOM 1347 N N . ALA A 1 168 ? 19.703 -14.852 -14.031 1 97.5 168 ALA A N 1
ATOM 1348 C CA . ALA A 1 168 ? 20.234 -16.094 -13.469 1 97.5 168 ALA A CA 1
ATOM 1349 C C . ALA A 1 168 ? 21.562 -16.469 -14.133 1 97.5 168 ALA A C 1
ATOM 1351 O O . ALA A 1 168 ? 21.719 -16.312 -15.352 1 97.5 168 ALA A O 1
ATOM 1352 N N . THR A 1 169 ? 22.516 -17.047 -13.336 1 97.44 169 THR A N 1
ATOM 1353 C CA . THR A 1 169 ? 23.812 -17.438 -13.859 1 97.44 169 THR A CA 1
ATOM 1354 C C . THR A 1 169 ? 24.109 -18.906 -13.539 1 97.44 169 THR A C 1
ATOM 1356 O O . THR A 1 169 ? 25.094 -19.469 -14.016 1 97.44 169 THR A O 1
ATOM 1359 N N . GLY A 1 170 ? 23.234 -19.531 -12.75 1 97.88 170 GLY A N 1
ATOM 1360 C CA . GLY A 1 170 ? 23.391 -20.938 -12.453 1 97.88 170 GLY A CA 1
ATOM 1361 C C . GLY A 1 170 ? 23.078 -21.828 -13.641 1 97.88 170 GLY A C 1
ATOM 1362 O O . GLY A 1 170 ? 22.484 -21.391 -14.617 1 97.88 170 GLY A O 1
ATOM 1363 N N . GLU A 1 171 ? 23.484 -23.078 -13.539 1 98.19 171 GLU A N 1
ATOM 1364 C CA . GLU A 1 171 ? 23.281 -24.047 -14.617 1 98.19 171 GLU A CA 1
ATOM 1365 C C . GLU A 1 171 ? 21.828 -24.547 -14.656 1 98.19 171 GLU A C 1
ATOM 1367 O O . GLU A 1 171 ? 21.328 -24.906 -15.719 1 98.19 171 GLU A O 1
ATOM 1372 N N . VAL A 1 172 ? 21.234 -24.594 -13.508 1 98.62 172 VAL A N 1
ATOM 1373 C CA . VAL A 1 172 ? 19.844 -25.031 -13.383 1 98.62 172 VAL A CA 1
ATOM 1374 C C . VAL A 1 172 ? 18.984 -23.891 -12.836 1 98.62 172 VAL A C 1
ATOM 1376 O O . VAL A 1 172 ? 19.406 -23.172 -11.93 1 98.62 172 VAL A O 1
ATOM 1379 N N . LEU A 1 173 ? 17.844 -23.688 -13.461 1 98.62 173 LEU A N 1
ATOM 1380 C CA . LEU A 1 173 ? 16.859 -22.734 -12.969 1 98.62 173 LEU A CA 1
ATOM 1381 C C . LEU A 1 173 ? 15.805 -23.438 -12.125 1 98.62 173 LEU A C 1
ATOM 1383 O O . LEU A 1 173 ? 15.211 -24.422 -12.562 1 98.62 173 LEU A O 1
ATOM 1387 N N . VAL A 1 174 ? 15.625 -22.969 -10.938 1 98.31 174 VAL A N 1
ATOM 1388 C CA . VAL A 1 174 ? 14.539 -23.438 -10.078 1 98.31 174 VAL A CA 1
ATOM 1389 C C . VAL A 1 174 ? 13.523 -22.328 -9.867 1 98.31 174 VAL A C 1
ATOM 1391 O O . VAL A 1 174 ? 13.836 -21.312 -9.242 1 98.31 174 VAL A O 1
ATOM 1394 N N . PHE A 1 175 ? 12.352 -22.516 -10.391 1 97.5 175 PHE A N 1
ATOM 1395 C CA . PHE A 1 175 ? 11.281 -21.531 -10.273 1 97.5 175 PHE A CA 1
ATOM 1396 C C . PHE A 1 175 ? 10.383 -21.859 -9.086 1 97.5 175 PHE A C 1
ATOM 1398 O O . PHE A 1 175 ? 9.898 -22.984 -8.961 1 97.5 175 PHE A O 1
ATOM 1405 N N . MET A 1 176 ? 10.188 -20.875 -8.25 1 96.06 176 MET A N 1
ATOM 1406 C CA . MET A 1 176 ? 9.297 -21.016 -7.098 1 96.06 176 MET A CA 1
ATOM 1407 C C . MET A 1 176 ? 8.258 -19.891 -7.07 1 96.06 176 MET A C 1
ATOM 1409 O O . MET A 1 176 ? 8.609 -18.719 -6.969 1 96.06 176 MET A O 1
ATOM 1413 N N . ASN A 1 177 ? 7.027 -20.25 -7.094 1 91 177 ASN A N 1
ATOM 1414 C CA . ASN A 1 177 ? 5.93 -19.297 -7.07 1 91 177 ASN A CA 1
ATOM 1415 C C . ASN A 1 177 ? 5.246 -19.25 -5.707 1 91 177 ASN A C 1
ATOM 1417 O O . ASN A 1 177 ? 4.512 -20.172 -5.348 1 91 177 ASN A O 1
ATOM 1421 N N . GLY A 1 178 ? 5.441 -18.125 -5.098 1 82.19 178 GLY A N 1
ATOM 1422 C CA . GLY A 1 178 ? 4.766 -17.969 -3.818 1 82.19 178 GLY A CA 1
ATOM 1423 C C . GLY A 1 178 ? 5.652 -18.297 -2.631 1 82.19 178 GLY A C 1
ATOM 1424 O O . GLY A 1 178 ? 6.801 -18.688 -2.803 1 82.19 178 GLY A O 1
ATOM 1425 N N . ALA A 1 179 ? 4.988 -18.172 -1.438 1 83.88 179 ALA A N 1
ATOM 1426 C CA . ALA A 1 179 ? 5.758 -18.375 -0.21 1 83.88 179 ALA A CA 1
ATOM 1427 C C . ALA A 1 179 ? 5.637 -19.812 0.282 1 83.88 179 ALA A C 1
ATOM 1429 O O . ALA A 1 179 ? 4.535 -20.359 0.351 1 83.88 179 ALA A O 1
ATOM 1430 N N . GLY A 1 180 ? 6.707 -20.375 0.426 1 91.62 180 GLY A N 1
ATOM 1431 C CA . GLY A 1 180 ? 6.797 -21.734 0.934 1 91.62 180 GLY A CA 1
ATOM 1432 C C . GLY A 1 180 ? 8.07 -22 1.727 1 91.62 180 GLY A C 1
ATOM 1433 O O . GLY A 1 180 ? 8.781 -21.062 2.09 1 91.62 180 GLY A O 1
ATOM 1434 N N . GLU A 1 181 ? 8.18 -23.219 2.176 1 95.5 181 GLU A N 1
ATOM 1435 C CA . GLU A 1 181 ? 9.344 -23.719 2.893 1 95.5 181 GLU A CA 1
ATOM 1436 C C . GLU A 1 181 ? 9.867 -25.016 2.273 1 95.5 181 GLU A C 1
ATOM 1438 O O . GLU A 1 181 ? 9.078 -25.906 1.95 1 95.5 181 GLU A O 1
ATOM 1443 N N . VAL A 1 182 ? 11.148 -25.047 2.102 1 95.5 182 VAL A N 1
ATOM 1444 C CA . VAL A 1 182 ? 11.727 -26.266 1.531 1 95.5 182 VAL A CA 1
ATOM 1445 C C . VAL A 1 182 ? 12.094 -27.234 2.648 1 95.5 182 VAL A C 1
ATOM 1447 O O . VAL A 1 182 ? 12.336 -26.828 3.785 1 95.5 182 VAL A O 1
ATOM 1450 N N . ASN A 1 183 ? 12.039 -28.469 2.32 1 92.69 183 ASN A N 1
ATOM 1451 C CA . ASN A 1 183 ? 12.383 -29.516 3.287 1 92.69 183 ASN A CA 1
ATOM 1452 C C . ASN A 1 183 ? 13.805 -30.031 3.082 1 92.69 183 ASN A C 1
ATOM 1454 O O . ASN A 1 183 ? 14.484 -29.625 2.139 1 92.69 183 ASN A O 1
ATOM 1458 N N . ASN A 1 184 ? 14.195 -30.906 3.979 1 86.56 184 ASN A N 1
ATOM 1459 C CA . ASN A 1 184 ? 15.531 -31.484 3.916 1 86.56 184 ASN A CA 1
ATOM 1460 C C . ASN A 1 184 ? 15.75 -32.25 2.617 1 86.56 184 ASN A C 1
ATOM 1462 O O . ASN A 1 184 ? 14.891 -33.031 2.195 1 86.56 184 ASN A O 1
ATOM 1466 N N . GLY A 1 185 ? 16.891 -31.938 1.935 1 89.31 185 GLY A N 1
ATOM 1467 C CA . GLY A 1 185 ? 17.281 -32.688 0.756 1 89.31 185 GLY A CA 1
ATOM 1468 C C . GLY A 1 185 ? 16.406 -32.406 -0.449 1 89.31 185 GLY A C 1
ATOM 1469 O O . GLY A 1 185 ? 16.312 -33.25 -1.355 1 89.31 185 GLY A O 1
ATOM 1470 N N . TRP A 1 186 ? 15.828 -31.312 -0.522 1 94.06 186 TRP A N 1
ATOM 1471 C CA . TRP A 1 186 ? 14.859 -31.016 -1.578 1 94.06 186 TRP A CA 1
ATOM 1472 C C . TRP A 1 186 ? 15.57 -30.75 -2.902 1 94.06 186 TRP A C 1
ATOM 1474 O O . TRP A 1 186 ? 15.039 -31.062 -3.973 1 94.06 186 TRP A O 1
ATOM 1484 N N . LEU A 1 187 ? 16.781 -30.25 -2.861 1 95.5 187 LEU A N 1
ATOM 1485 C CA . LEU A 1 187 ? 17.406 -29.688 -4.047 1 95.5 187 LEU A CA 1
ATOM 1486 C C . LEU A 1 187 ? 18.203 -30.734 -4.805 1 95.5 187 LEU A C 1
ATOM 1488 O O . LEU A 1 187 ? 18.156 -30.797 -6.035 1 95.5 187 LEU A O 1
ATOM 1492 N N . GLU A 1 188 ? 18.875 -31.641 -4.121 1 93.75 188 GLU A N 1
ATOM 1493 C CA . GLU A 1 188 ? 19.828 -32.562 -4.703 1 93.75 188 GLU A CA 1
ATOM 1494 C C . GLU A 1 188 ? 19.156 -33.5 -5.691 1 93.75 188 GLU A C 1
ATOM 1496 O O . GLU A 1 188 ? 19.656 -33.719 -6.797 1 93.75 188 GLU A O 1
ATOM 1501 N N . PRO A 1 189 ? 18.016 -34.062 -5.328 1 93.88 189 PRO A N 1
ATOM 1502 C CA . PRO A 1 189 ? 17.375 -34.938 -6.297 1 93.88 189 PRO A CA 1
ATOM 1503 C C . PRO A 1 189 ? 17.031 -34.25 -7.605 1 93.88 189 PRO A C 1
ATOM 1505 O O . PRO A 1 189 ? 17.109 -34.844 -8.68 1 93.88 189 PRO A O 1
ATOM 1508 N N . LEU A 1 190 ? 16.672 -33.031 -7.547 1 96.25 190 LEU A N 1
ATOM 1509 C CA . LEU A 1 190 ? 16.344 -32.25 -8.75 1 96.25 190 LEU A CA 1
ATOM 1510 C C . LEU A 1 190 ? 17.562 -32.094 -9.633 1 96.25 190 LEU A C 1
ATOM 1512 O O . LEU A 1 190 ? 17.516 -32.344 -10.844 1 96.25 190 LEU A O 1
ATOM 1516 N N . LEU A 1 191 ? 18.625 -31.719 -9.016 1 96.56 191 LEU A N 1
ATOM 1517 C CA . LEU A 1 191 ? 19.859 -31.453 -9.758 1 96.56 191 LEU A CA 1
ATOM 1518 C C . LEU A 1 191 ? 20.438 -32.75 -10.336 1 96.56 191 LEU A C 1
ATOM 1520 O O . LEU A 1 191 ? 20.953 -32.75 -11.453 1 96.56 191 LEU A O 1
ATOM 1524 N N . GLU A 1 192 ? 20.359 -33.781 -9.586 1 94.06 192 GLU A N 1
ATOM 1525 C CA . GLU A 1 192 ? 20.859 -35.062 -10.062 1 94.06 192 GLU A CA 1
ATOM 1526 C C . GLU A 1 192 ? 20.094 -35.531 -11.289 1 94.06 192 GLU A C 1
ATOM 1528 O O . GLU A 1 192 ? 20.703 -36 -12.258 1 94.06 192 GLU A O 1
ATOM 1533 N N . ARG A 1 193 ? 18.828 -35.469 -11.234 1 94.31 193 ARG A N 1
ATOM 1534 C CA . ARG A 1 193 ? 18.016 -35.906 -12.359 1 94.31 193 ARG A CA 1
ATOM 1535 C C . ARG A 1 193 ? 18.328 -35.094 -13.617 1 94.31 193 ARG A C 1
ATOM 1537 O O . ARG A 1 193 ? 18.406 -35.656 -14.711 1 94.31 193 ARG A O 1
ATOM 1544 N N . ILE A 1 194 ? 18.531 -33.812 -13.453 1 96.25 194 ILE A N 1
ATOM 1545 C CA . ILE A 1 194 ? 18.828 -32.938 -14.57 1 96.25 194 ILE A CA 1
ATOM 1546 C C . ILE A 1 194 ? 20.234 -33.219 -15.094 1 96.25 194 ILE A C 1
ATOM 1548 O O . ILE A 1 194 ? 20.484 -33.094 -16.297 1 96.25 194 ILE A O 1
ATOM 1552 N N . GLN A 1 195 ? 21.078 -33.594 -14.211 1 93.94 195 GLN A N 1
ATOM 1553 C CA . GLN A 1 195 ? 22.422 -34 -14.625 1 93.94 195 GLN A CA 1
ATOM 1554 C C . GLN A 1 195 ? 22.391 -35.219 -15.531 1 93.94 195 GLN A C 1
ATOM 1556 O O . GLN A 1 195 ? 23.125 -35.281 -16.516 1 93.94 195 GLN A O 1
ATOM 1561 N N . VAL A 1 196 ? 21.562 -36.156 -15.195 1 91.56 196 VAL A N 1
ATOM 1562 C CA . VAL A 1 196 ? 21.469 -37.406 -15.93 1 91.56 196 VAL A CA 1
ATOM 1563 C C . VAL A 1 196 ? 20.703 -37.188 -17.234 1 91.56 196 VAL A C 1
ATOM 1565 O O . VAL A 1 196 ? 21.062 -37.75 -18.266 1 91.56 196 VAL A O 1
ATOM 1568 N N . ARG A 1 197 ? 19.703 -36.344 -17.156 1 93.75 197 ARG A N 1
ATOM 1569 C CA . ARG A 1 197 ? 18.859 -36.031 -18.312 1 93.75 197 ARG A CA 1
ATOM 1570 C C . ARG A 1 197 ? 18.672 -34.531 -18.469 1 93.75 197 ARG A C 1
ATOM 1572 O O . ARG A 1 197 ? 17.812 -33.938 -17.812 1 93.75 197 ARG A O 1
ATOM 1579 N N . LYS A 1 198 ? 19.234 -34 -19.5 1 95.06 198 LYS A N 1
ATOM 1580 C CA . LYS A 1 198 ? 19.266 -32.531 -19.656 1 95.06 198 LYS A CA 1
ATOM 1581 C C . LYS A 1 198 ? 17.953 -32 -20.203 1 95.06 198 LYS A C 1
ATOM 1583 O O . LYS A 1 198 ? 17.594 -30.859 -19.984 1 95.06 198 LYS A O 1
ATOM 1588 N N . ASN A 1 199 ? 17.219 -32.812 -20.906 1 96.81 199 ASN A N 1
ATOM 1589 C CA . ASN A 1 199 ? 15.984 -32.375 -21.531 1 96.81 199 ASN A CA 1
ATOM 1590 C C . ASN A 1 199 ? 14.766 -32.75 -20.703 1 96.81 199 ASN A C 1
ATOM 1592 O O . ASN A 1 199 ? 13.773 -33.25 -21.234 1 96.81 199 ASN A O 1
ATOM 1596 N N . VAL A 1 200 ? 14.844 -32.562 -19.375 1 96.94 200 VAL A N 1
ATOM 1597 C CA . VAL A 1 200 ? 13.75 -32.875 -18.453 1 96.94 200 VAL A CA 1
ATOM 1598 C C . VAL A 1 200 ? 13.383 -31.641 -17.625 1 96.94 200 VAL A C 1
ATOM 1600 O O . VAL A 1 200 ? 14.234 -30.797 -17.375 1 96.94 200 VAL A O 1
ATOM 1603 N N . VAL A 1 201 ? 12.164 -31.516 -17.438 1 97.06 201 VAL A N 1
ATOM 1604 C CA . VAL A 1 201 ? 11.664 -30.594 -16.422 1 97.06 201 VAL A CA 1
ATOM 1605 C C . VAL A 1 201 ? 11.203 -31.375 -15.195 1 97.06 201 VAL A C 1
ATOM 1607 O O . VAL A 1 201 ? 10.391 -32.281 -15.305 1 97.06 201 VAL A O 1
ATOM 1610 N N . VAL A 1 202 ? 11.75 -31.016 -14.047 1 96.81 202 VAL A N 1
ATOM 1611 C CA . VAL A 1 202 ? 11.438 -31.812 -12.859 1 96.81 202 VAL A CA 1
ATOM 1612 C C . VAL A 1 202 ? 10.867 -30.906 -11.773 1 96.81 202 VAL A C 1
ATOM 1614 O O . VAL A 1 202 ? 11.031 -29.688 -11.812 1 96.81 202 VAL A O 1
ATOM 1617 N N . GLY A 1 203 ? 10.172 -31.469 -10.875 1 95.44 203 GLY A N 1
ATOM 1618 C CA . GLY A 1 203 ? 9.641 -30.781 -9.711 1 95.44 203 GLY A CA 1
ATOM 1619 C C . GLY A 1 203 ? 9.555 -31.656 -8.477 1 95.44 203 GLY A C 1
ATOM 1620 O O . GLY A 1 203 ? 9.57 -32.875 -8.578 1 95.44 203 GLY A O 1
ATOM 1621 N N . PRO A 1 204 ? 9.531 -31.016 -7.367 1 95.06 204 PRO A N 1
ATOM 1622 C CA . PRO A 1 204 ? 9.344 -31.75 -6.113 1 95.06 204 PRO A CA 1
ATOM 1623 C C . PRO A 1 204 ? 7.887 -32.156 -5.867 1 95.06 204 PRO A C 1
ATOM 1625 O O . PRO A 1 204 ? 6.996 -31.719 -6.613 1 95.06 204 PRO A O 1
ATOM 1628 N N . VAL A 1 205 ? 7.73 -33.031 -4.93 1 92 205 VAL A N 1
ATOM 1629 C CA . VAL A 1 205 ? 6.402 -33.188 -4.352 1 92 205 VAL A CA 1
ATOM 1630 C C . VAL A 1 205 ? 6.004 -31.922 -3.596 1 92 205 VAL A C 1
ATOM 1632 O O . VAL A 1 205 ? 6.789 -31.391 -2.809 1 92 205 VAL A O 1
ATOM 1635 N N . ILE A 1 206 ? 4.871 -31.5 -3.877 1 92.25 206 ILE A N 1
ATOM 1636 C CA . ILE A 1 206 ? 4.395 -30.281 -3.242 1 92.25 206 ILE A CA 1
ATOM 1637 C C . ILE A 1 206 ? 3.611 -30.625 -1.977 1 92.25 206 ILE A C 1
ATOM 1639 O O . ILE A 1 206 ? 2.541 -31.234 -2.049 1 92.25 206 ILE A O 1
ATOM 1643 N N . ASP A 1 207 ? 4.164 -30.234 -0.866 1 93.25 207 ASP A N 1
ATOM 1644 C CA . ASP A 1 207 ? 3.486 -30.328 0.424 1 93.25 207 ASP A CA 1
ATOM 1645 C C . ASP A 1 207 ? 2.664 -29.062 0.702 1 93.25 207 ASP A C 1
ATOM 1647 O O . ASP A 1 207 ? 2.707 -28.109 -0.071 1 93.25 207 ASP A O 1
ATOM 1651 N N . TYR A 1 208 ? 1.914 -29.219 1.865 1 91.56 208 TYR A N 1
ATOM 1652 C CA . TYR A 1 208 ? 1.052 -28.078 2.17 1 91.56 208 TYR A CA 1
ATOM 1653 C C . TYR A 1 208 ? 1.335 -27.531 3.566 1 91.56 208 TYR A C 1
ATOM 1655 O O . TYR A 1 208 ? 1.654 -28.297 4.48 1 91.56 208 TYR A O 1
ATOM 1663 N N . ILE A 1 209 ? 1.275 -26.203 3.631 1 95.25 209 ILE A N 1
ATOM 1664 C CA . ILE A 1 209 ? 1.314 -25.516 4.914 1 95.25 209 ILE A CA 1
ATOM 1665 C C . ILE A 1 209 ? -0.048 -24.891 5.207 1 95.25 209 ILE A C 1
ATOM 1667 O O . ILE A 1 209 ? -0.582 -24.141 4.391 1 95.25 209 ILE A O 1
ATOM 1671 N N . ASN A 1 210 ? -0.557 -25.203 6.34 1 95.06 210 ASN A N 1
ATOM 1672 C CA . ASN A 1 210 ? -1.876 -24.703 6.707 1 95.06 210 ASN A CA 1
ATOM 1673 C C . ASN A 1 210 ? -1.887 -23.188 6.816 1 95.06 210 ASN A C 1
ATOM 1675 O O . ASN A 1 210 ? -1.016 -22.594 7.465 1 95.06 210 ASN A O 1
ATOM 1679 N N . SER A 1 211 ? -2.867 -22.531 6.293 1 94.12 211 SER A N 1
ATOM 1680 C CA . SER A 1 211 ? -2.895 -21.078 6.211 1 94.12 211 SER A CA 1
ATOM 1681 C C . SER A 1 211 ? -3.248 -20.453 7.559 1 94.12 211 SER A C 1
ATOM 1683 O O . SER A 1 211 ? -2.98 -19.266 7.793 1 94.12 211 SER A O 1
ATOM 1685 N N . GLU A 1 212 ? -3.877 -21.203 8.469 1 92.5 212 GLU A N 1
ATOM 1686 C CA . GLU A 1 212 ? -4.297 -20.656 9.758 1 92.5 212 GLU A CA 1
ATOM 1687 C C . GLU A 1 212 ? -3.285 -21 10.852 1 92.5 212 GLU A C 1
ATOM 1689 O O . GLU A 1 212 ? -2.941 -20.141 11.672 1 92.5 212 GLU A O 1
ATOM 1694 N N . THR A 1 213 ? -2.814 -22.219 10.812 1 94.19 213 THR A N 1
ATOM 1695 C CA . THR A 1 213 ? -1.967 -22.688 11.906 1 94.19 213 THR A CA 1
ATOM 1696 C C . THR A 1 213 ? -0.504 -22.734 11.469 1 94.19 213 THR A C 1
ATOM 1698 O O . THR A 1 213 ? 0.394 -22.859 12.305 1 94.19 213 THR A O 1
ATOM 1701 N N . PHE A 1 214 ? -0.246 -22.797 10.133 1 95.31 214 PHE A N 1
ATOM 1702 C CA . PHE A 1 214 ? 1.067 -22.891 9.5 1 95.31 214 PHE A CA 1
ATOM 1703 C C . PHE A 1 214 ? 1.706 -24.25 9.781 1 95.31 214 PHE A C 1
ATOM 1705 O O . PHE A 1 214 ? 2.928 -24.391 9.688 1 95.31 214 PHE A O 1
ATOM 1712 N N . LYS A 1 215 ? 0.88 -25.125 10.148 1 94.56 215 LYS A N 1
ATOM 1713 C CA . LYS A 1 215 ? 1.38 -26.484 10.281 1 94.56 215 LYS A CA 1
ATOM 1714 C C . LYS A 1 215 ? 1.807 -27.047 8.922 1 94.56 215 LYS A C 1
ATOM 1716 O O . LYS A 1 215 ? 1.092 -26.891 7.934 1 94.56 215 LYS A O 1
ATOM 1721 N N . TYR A 1 216 ? 2.996 -27.625 8.828 1 94.62 216 TYR A N 1
ATOM 1722 C CA . TYR A 1 216 ? 3.504 -28.266 7.625 1 94.62 216 TYR A CA 1
ATOM 1723 C C . TYR A 1 216 ? 2.904 -29.656 7.457 1 94.62 216 TYR A C 1
ATOM 1725 O O . TYR A 1 216 ? 3.041 -30.516 8.336 1 94.62 216 TYR A O 1
ATOM 1733 N N . GLU A 1 217 ? 2.271 -29.922 6.375 1 92.06 217 GLU A N 1
ATOM 1734 C CA . GLU A 1 217 ? 1.624 -31.188 6.086 1 92.06 217 GLU A CA 1
ATOM 1735 C C . GLU A 1 217 ? 2.277 -31.891 4.895 1 92.06 217 GLU A C 1
ATOM 1737 O O . GLU A 1 217 ? 2.213 -31.391 3.768 1 92.06 217 GLU A O 1
ATOM 1742 N N . PHE A 1 218 ? 2.779 -33 5.129 1 91.19 218 PHE A N 1
ATOM 1743 C CA . PHE A 1 218 ? 3.461 -33.781 4.098 1 91.19 218 PHE A CA 1
ATOM 1744 C C . PHE A 1 218 ? 2.455 -34.438 3.166 1 91.19 218 PHE A C 1
ATOM 1746 O O . PHE A 1 218 ? 1.407 -34.938 3.609 1 91.19 218 PHE A O 1
ATOM 1753 N N . THR A 1 219 ? 2.779 -34.469 1.896 1 85.94 219 THR A N 1
ATOM 1754 C CA . THR A 1 219 ? 1.944 -35.094 0.879 1 85.94 219 THR A CA 1
ATOM 1755 C C . THR A 1 219 ? 2.533 -36.438 0.449 1 85.94 219 THR A C 1
ATOM 1757 O O . THR A 1 219 ? 3.754 -36.562 0.358 1 85.94 219 THR A O 1
ATOM 1760 N N . SER A 1 220 ? 1.593 -37.281 0.088 1 77.19 220 SER A N 1
ATOM 1761 C CA . SER A 1 220 ? 2.014 -38.594 -0.38 1 77.19 220 SER A CA 1
ATOM 1762 C C . SER A 1 220 ? 2.668 -38.531 -1.755 1 77.19 220 SER A C 1
ATOM 1764 O O . SER A 1 220 ? 2.289 -37.688 -2.578 1 77.19 220 SER A O 1
ATOM 1766 N N . THR A 1 221 ? 3.574 -39.375 -2.035 1 75.12 221 THR A N 1
ATOM 1767 C CA . THR A 1 221 ? 4.418 -39.344 -3.225 1 75.12 221 THR A CA 1
ATOM 1768 C C . THR A 1 221 ? 3.779 -40.156 -4.363 1 75.12 221 THR A C 1
ATOM 1770 O O . THR A 1 221 ? 4.344 -40.25 -5.457 1 75.12 221 THR A O 1
ATOM 1773 N N . ASN A 1 222 ? 2.623 -40.531 -4.355 1 77.75 222 ASN A N 1
ATOM 1774 C CA . ASN A 1 222 ? 2.08 -41.406 -5.387 1 77.75 222 ASN A CA 1
ATOM 1775 C C . ASN A 1 222 ? 1.007 -40.719 -6.215 1 77.75 222 ASN A C 1
ATOM 1777 O O . ASN A 1 222 ? -0.059 -41.281 -6.461 1 77.75 222 ASN A O 1
ATOM 1781 N N . GLN A 1 223 ? 1.36 -39.531 -6.625 1 81.81 223 GLN A N 1
ATOM 1782 C CA . GLN A 1 223 ? 0.396 -38.781 -7.434 1 81.81 223 GLN A CA 1
ATOM 1783 C C . GLN A 1 223 ? 1.081 -38.094 -8.602 1 81.81 223 GLN A C 1
ATOM 1785 O O . GLN A 1 223 ? 2.268 -37.75 -8.531 1 81.81 223 GLN A O 1
ATOM 1790 N N . ARG A 1 224 ? 0.365 -38.031 -9.68 1 86.88 224 ARG A N 1
ATOM 1791 C CA . ARG A 1 224 ? 0.796 -37.188 -10.805 1 86.88 224 ARG A CA 1
ATOM 1792 C C . ARG A 1 224 ? -0.28 -36.188 -11.188 1 86.88 224 ARG A C 1
ATOM 1794 O O . ARG A 1 224 ? -1.409 -36.25 -10.695 1 86.88 224 ARG A O 1
ATOM 1801 N N . ALA A 1 225 ? 0.087 -35.219 -11.961 1 90.12 225 ALA A N 1
ATOM 1802 C CA . ALA A 1 225 ? -0.85 -34.188 -12.359 1 90.12 225 ALA A CA 1
ATOM 1803 C C . ALA A 1 225 ? -1.351 -34.406 -13.789 1 90.12 225 ALA A C 1
ATOM 1805 O O . ALA A 1 225 ? -0.568 -34.75 -14.68 1 90.12 225 ALA A O 1
ATOM 1806 N N . VAL A 1 226 ? -2.604 -34.344 -13.945 1 90.31 226 VAL A N 1
ATOM 1807 C CA . VAL A 1 226 ? -3.258 -34.406 -15.242 1 90.31 226 VAL A CA 1
ATOM 1808 C C . VAL A 1 226 ? -4.16 -33.188 -15.43 1 90.31 226 VAL A C 1
ATOM 1810 O O . VAL A 1 226 ? -4.195 -32.281 -14.586 1 90.31 226 VAL A O 1
ATOM 1813 N N . PHE A 1 227 ? -4.707 -33 -16.609 1 91.75 227 PHE A N 1
ATOM 1814 C CA . PHE A 1 227 ? -5.645 -31.906 -16.812 1 91.75 227 PHE A CA 1
ATOM 1815 C C . PHE A 1 227 ? -6.848 -32.375 -17.625 1 91.75 227 PHE A C 1
ATOM 1817 O O . PHE A 1 227 ? -6.812 -33.438 -18.234 1 91.75 227 PHE A O 1
ATOM 1824 N N . ASP A 1 228 ? -7.918 -31.672 -17.531 1 86.88 228 ASP A N 1
ATOM 1825 C CA . ASP A 1 228 ? -9.109 -31.953 -18.328 1 86.88 228 ASP A CA 1
ATOM 1826 C C . ASP A 1 228 ? -9.188 -31.031 -19.547 1 86.88 228 ASP A C 1
ATOM 1828 O O . ASP A 1 228 ? -8.25 -30.266 -19.812 1 86.88 228 ASP A O 1
ATOM 1832 N N . TRP A 1 229 ? -10.234 -31.125 -20.297 1 87.69 229 TRP A N 1
ATOM 1833 C CA . TRP A 1 229 ? -10.336 -30.391 -21.547 1 87.69 229 TRP A CA 1
ATOM 1834 C C . TRP A 1 229 ? -10.508 -28.891 -21.281 1 87.69 229 TRP A C 1
ATOM 1836 O O . TRP A 1 229 ? -10.336 -28.078 -22.188 1 87.69 229 TRP A O 1
ATOM 1846 N N . GLY A 1 230 ? -10.875 -28.531 -20.109 1 87.88 230 GLY A N 1
ATOM 1847 C CA . GLY A 1 230 ? -10.875 -27.125 -19.734 1 87.88 230 GLY A CA 1
ATOM 1848 C C . GLY A 1 230 ? -9.516 -26.625 -19.266 1 87.88 230 GLY A C 1
ATOM 1849 O O . GLY A 1 230 ? -9.383 -25.484 -18.844 1 87.88 230 GLY A O 1
ATOM 1850 N N . LEU A 1 231 ? -8.547 -27.5 -19.281 1 93 231 LEU A N 1
ATOM 1851 C CA . LEU A 1 231 ? -7.164 -27.25 -18.875 1 93 231 LEU A CA 1
ATOM 1852 C C . LEU A 1 231 ? -7.086 -26.953 -17.375 1 93 231 LEU A C 1
ATOM 1854 O O . LEU A 1 231 ? -6.305 -26.109 -16.953 1 93 231 LEU A O 1
ATOM 1858 N N . SER A 1 232 ? -7.98 -27.531 -16.719 1 87.62 232 SER A N 1
ATOM 1859 C CA . SER A 1 232 ? -7.891 -27.531 -15.258 1 87.62 232 SER A CA 1
ATOM 1860 C C . SER A 1 232 ? -7.047 -28.703 -14.766 1 87.62 232 SER A C 1
ATOM 1862 O O . SER A 1 232 ? -7.332 -29.859 -15.086 1 87.62 232 SER A O 1
ATOM 1864 N N . VAL A 1 233 ? -6.105 -28.375 -13.992 1 88.25 233 VAL A N 1
ATOM 1865 C CA . VAL A 1 233 ? -5.168 -29.406 -13.547 1 88.25 233 VAL A CA 1
ATOM 1866 C C . VAL A 1 233 ? -5.715 -30.094 -12.297 1 88.25 233 VAL A C 1
ATOM 1868 O O . VAL A 1 233 ? -6.293 -29.438 -11.422 1 88.25 233 VAL A O 1
ATOM 1871 N N . LYS A 1 234 ? -5.543 -31.391 -12.258 1 80 234 LYS A N 1
ATOM 1872 C CA . LYS A 1 234 ? -5.957 -32.188 -11.109 1 80 234 LYS A CA 1
ATOM 1873 C C . LYS A 1 234 ? -4.926 -33.281 -10.789 1 80 234 LYS A C 1
ATOM 1875 O O . LYS A 1 234 ? -4.152 -33.688 -11.656 1 80 234 LYS A O 1
ATOM 1880 N N . TRP A 1 235 ? -4.969 -33.656 -9.562 1 81.12 235 TRP A N 1
ATOM 1881 C CA . TRP A 1 235 ? -4.066 -34.719 -9.133 1 81.12 235 TRP A CA 1
ATOM 1882 C C . TRP A 1 235 ? -4.699 -36.094 -9.352 1 81.12 235 TRP A C 1
ATOM 1884 O O . TRP A 1 235 ? -5.895 -36.281 -9.094 1 81.12 235 TRP A O 1
ATOM 1894 N N . GLN A 1 236 ? -3.93 -36.938 -9.914 1 79.75 236 GLN A N 1
ATOM 1895 C CA . GLN A 1 236 ? -4.344 -38.344 -10.125 1 79.75 236 GLN A CA 1
ATOM 1896 C C . GLN A 1 236 ? -3.504 -39.281 -9.289 1 79.75 236 GLN A C 1
ATOM 1898 O O . GLN A 1 236 ? -2.273 -39.281 -9.375 1 79.75 236 GLN A O 1
ATOM 1903 N N . GLN A 1 237 ? -4.184 -40.156 -8.523 1 77.06 237 GLN A N 1
ATOM 1904 C CA . GLN A 1 237 ? -3.488 -41.125 -7.715 1 77.06 237 GLN A CA 1
ATOM 1905 C C . GLN A 1 237 ? -2.992 -42.312 -8.578 1 77.06 237 GLN A C 1
ATOM 1907 O O . GLN A 1 237 ? -3.695 -42.75 -9.477 1 77.06 237 GLN A O 1
ATOM 1912 N N . LEU A 1 238 ? -1.79 -42.594 -8.344 1 74.44 238 LEU A N 1
ATOM 1913 C CA . LEU A 1 238 ? -1.222 -43.75 -9.047 1 74.44 238 LEU A CA 1
ATOM 1914 C C . LEU A 1 238 ? -1.527 -45.062 -8.305 1 74.44 238 LEU A C 1
ATOM 1916 O O . LEU A 1 238 ? -1.501 -45.094 -7.07 1 74.44 238 LEU A O 1
ATOM 1920 N N . THR A 1 239 ? -2.383 -46.094 -8.953 1 61.06 239 THR A N 1
ATOM 1921 C CA . THR A 1 239 ? -2.734 -47.375 -8.328 1 61.06 239 THR A CA 1
ATOM 1922 C C . THR A 1 239 ? -1.627 -48.406 -8.531 1 61.06 239 THR A C 1
ATOM 1924 O O . THR A 1 239 ? -0.829 -48.281 -9.469 1 61.06 239 THR A O 1
ATOM 1927 N N . THR A 1 240 ? -1.422 -49.406 -7.59 1 54.69 240 THR A N 1
ATOM 1928 C CA . THR A 1 240 ? -0.434 -50.469 -7.543 1 54.69 240 THR A CA 1
ATOM 1929 C C . THR A 1 240 ? -0.483 -51.312 -8.82 1 54.69 240 THR A C 1
ATOM 1931 O O . THR A 1 240 ? 0.519 -51.906 -9.211 1 54.69 240 THR A O 1
ATOM 1934 N N . GLU A 1 241 ? -1.676 -52 -9.188 1 43.91 241 GLU A N 1
ATOM 1935 C CA . GLU A 1 241 ? -1.738 -52.969 -10.258 1 43.91 241 GLU A CA 1
ATOM 1936 C C . GLU A 1 241 ? -1.024 -52.469 -11.508 1 43.91 241 GLU A C 1
ATOM 1938 O O . GLU A 1 241 ? -0.406 -53.25 -12.234 1 43.91 241 GLU A O 1
ATOM 1943 N N . THR A 1 242 ? -1.623 -51.656 -12.062 1 39.44 242 THR A N 1
ATOM 1944 C CA . THR A 1 242 ? -1.01 -51.188 -13.305 1 39.44 242 THR A CA 1
ATOM 1945 C C . THR A 1 242 ? 0.448 -50.812 -13.078 1 39.44 242 THR A C 1
ATOM 1947 O O . THR A 1 242 ? 1.296 -51.031 -13.945 1 39.44 242 THR A O 1
ATOM 1950 N N . ASP A 1 243 ? 0.649 -49.75 -12.344 1 39.62 243 ASP A N 1
ATOM 1951 C CA . ASP A 1 243 ? 1.938 -49.062 -12.367 1 39.62 243 ASP A CA 1
ATOM 1952 C C . ASP A 1 243 ? 2.953 -49.781 -11.469 1 39.62 243 ASP A C 1
ATOM 1954 O O . ASP A 1 243 ? 2.674 -50.031 -10.297 1 39.62 243 ASP A O 1
ATOM 1958 N N . MET A 1 244 ? 3.883 -50.625 -12.008 1 38.22 244 MET A N 1
ATOM 1959 C CA . MET A 1 244 ? 5.047 -51.406 -11.617 1 38.22 244 MET A CA 1
ATOM 1960 C C . MET A 1 244 ? 5.637 -50.906 -10.312 1 38.22 244 MET A C 1
ATOM 1962 O O . MET A 1 244 ? 5.359 -49.781 -9.898 1 38.22 244 MET A O 1
ATOM 1966 N N . ILE A 1 245 ? 6.57 -51.812 -9.641 1 40.06 245 ILE A N 1
ATOM 1967 C CA . ILE A 1 245 ? 7.605 -51.719 -8.617 1 40.06 245 ILE A CA 1
ATOM 1968 C C . ILE A 1 245 ? 8.258 -50.344 -8.695 1 40.06 245 ILE A C 1
ATOM 1970 O O . ILE A 1 245 ? 9.211 -50.125 -9.461 1 40.06 245 ILE A O 1
ATOM 1974 N N . PHE A 1 246 ? 7.582 -49.406 -8.906 1 45.88 246 PHE A N 1
ATOM 1975 C CA . PHE A 1 246 ? 8.227 -48.125 -8.781 1 45.88 246 PHE A CA 1
ATOM 1976 C C . PHE A 1 246 ? 9.008 -48.031 -7.477 1 45.88 246 PHE A C 1
ATOM 1978 O O . PHE A 1 246 ? 8.477 -48.344 -6.406 1 45.88 246 PHE A O 1
ATOM 1985 N N . LYS A 1 247 ? 10.18 -48.406 -7.543 1 56.12 247 LYS A N 1
ATOM 1986 C CA . LYS A 1 247 ? 11.039 -48.062 -6.426 1 56.12 247 LYS A CA 1
ATOM 1987 C C . LYS A 1 247 ? 10.703 -46.656 -5.91 1 56.12 247 LYS A C 1
ATOM 1989 O O . LYS A 1 247 ? 10.562 -45.719 -6.695 1 56.12 247 LYS A O 1
ATOM 1994 N N . LYS A 1 248 ? 10.172 -46.469 -4.715 1 62.34 248 LYS A N 1
ATOM 1995 C CA . LYS A 1 248 ? 9.727 -45.312 -3.945 1 62.34 248 LYS A CA 1
ATOM 1996 C C . LYS A 1 248 ? 10.617 -44.094 -4.207 1 62.34 248 LYS A C 1
ATOM 1998 O O . LYS A 1 248 ? 10.188 -42.969 -4.027 1 62.34 248 LYS A O 1
ATOM 2003 N N . THR A 1 249 ? 11.703 -44.344 -4.949 1 73.25 249 THR A N 1
ATOM 2004 C CA . THR A 1 249 ? 12.625 -43.219 -5.141 1 73.25 249 THR A CA 1
ATOM 2005 C C . THR A 1 249 ? 12.727 -42.844 -6.617 1 73.25 249 THR A C 1
ATOM 2007 O O . THR A 1 249 ? 13.43 -41.906 -6.98 1 73.25 249 THR A O 1
ATOM 2010 N N . GLU A 1 250 ? 11.984 -43.594 -7.445 1 79.5 250 GLU A N 1
ATOM 2011 C CA . GLU A 1 250 ? 12.086 -43.281 -8.875 1 79.5 250 GLU A CA 1
ATOM 2012 C C . GLU A 1 250 ? 11.242 -42.094 -9.25 1 79.5 250 GLU A C 1
ATOM 2014 O O . GLU A 1 250 ? 10.195 -41.844 -8.641 1 79.5 250 GLU A O 1
ATOM 2019 N N . PRO A 1 251 ? 11.625 -41.344 -10.289 1 89.25 251 PRO A N 1
ATOM 2020 C CA . PRO A 1 251 ? 10.836 -40.219 -10.758 1 89.25 251 PRO A CA 1
ATOM 2021 C C . PRO A 1 251 ? 9.445 -40.625 -11.242 1 89.25 251 PRO A C 1
ATOM 2023 O O . PRO A 1 251 ? 9.281 -41.688 -11.844 1 89.25 251 PRO A O 1
ATOM 2026 N N . ILE A 1 252 ? 8.508 -39.875 -10.898 1 89.44 252 ILE A N 1
ATOM 2027 C CA . ILE A 1 252 ? 7.145 -40.062 -11.391 1 89.44 252 ILE A CA 1
ATOM 2028 C C . ILE A 1 252 ? 6.93 -39.25 -12.656 1 89.44 252 ILE A C 1
ATOM 2030 O O . ILE A 1 252 ? 6.965 -38 -12.617 1 89.44 252 ILE A O 1
ATOM 2034 N N . VAL A 1 253 ? 6.777 -39.969 -13.734 1 92.31 253 VAL A N 1
ATOM 2035 C CA . VAL A 1 253 ? 6.488 -39.281 -14.992 1 92.31 253 VAL A CA 1
ATOM 2036 C C . VAL A 1 253 ? 5.082 -38.688 -14.953 1 92.31 253 VAL A C 1
ATOM 2038 O O . VAL A 1 253 ? 4.125 -39.375 -14.57 1 92.31 253 VAL A O 1
ATOM 2041 N N . THR A 1 254 ? 4.93 -37.438 -15.281 1 93.88 254 THR A N 1
ATOM 2042 C CA . THR A 1 254 ? 3.646 -36.75 -15.18 1 93.88 254 THR A CA 1
ATOM 2043 C C . THR A 1 254 ? 3.361 -35.938 -16.453 1 93.88 254 THR A C 1
ATOM 2045 O O . THR A 1 254 ? 4.277 -35.406 -17.078 1 93.88 254 THR A O 1
ATOM 2048 N N . PRO A 1 255 ? 2.104 -35.875 -16.844 1 95 255 PRO A N 1
ATOM 2049 C CA . PRO A 1 255 ? 1.747 -35.094 -18.031 1 95 255 PRO A CA 1
ATOM 2050 C C . PRO A 1 255 ? 2.012 -33.625 -17.875 1 95 255 PRO A C 1
ATOM 2052 O O . PRO A 1 255 ? 2.494 -32.969 -18.797 1 95 255 PRO A O 1
ATOM 2055 N N . VAL A 1 256 ? 1.628 -33.125 -16.75 1 94.31 256 VAL A N 1
ATOM 2056 C CA . VAL A 1 256 ? 1.821 -31.688 -16.484 1 94.31 256 VAL A CA 1
ATOM 2057 C C . VAL A 1 256 ? 2.291 -31.5 -15.039 1 94.31 256 VAL A C 1
ATOM 2059 O O . VAL A 1 256 ? 2.229 -32.438 -14.234 1 94.31 256 VAL A O 1
ATOM 2062 N N . PHE A 1 257 ? 2.766 -30.328 -14.898 1 87.94 257 PHE A N 1
ATOM 2063 C CA . PHE A 1 257 ? 3.184 -29.969 -13.555 1 87.94 257 PHE A CA 1
ATOM 2064 C C . PHE A 1 257 ? 2.117 -29.125 -12.859 1 87.94 257 PHE A C 1
ATOM 2066 O O . PHE A 1 257 ? 1.528 -28.234 -13.469 1 87.94 257 PHE A O 1
ATOM 2073 N N . GLU A 1 258 ? 1.711 -29.688 -11.719 1 75.62 258 GLU A N 1
ATOM 2074 C CA . GLU A 1 258 ? 0.893 -28.859 -10.828 1 75.62 258 GLU A CA 1
ATOM 2075 C C . GLU A 1 258 ? 1.688 -28.406 -9.609 1 75.62 258 GLU A C 1
ATOM 2077 O O . GLU A 1 258 ? 2.209 -29.234 -8.859 1 75.62 258 GLU A O 1
ATOM 2082 N N . GLY A 1 259 ? 2.143 -27.219 -9.648 1 68.88 259 GLY A N 1
ATOM 2083 C CA . GLY A 1 259 ? 2.836 -26.844 -8.43 1 68.88 259 GLY A CA 1
ATOM 2084 C C . GLY A 1 259 ? 3.57 -25.516 -8.531 1 68.88 259 GLY A C 1
ATOM 2085 O O . GLY A 1 259 ? 3.578 -24.891 -9.594 1 68.88 259 GLY A O 1
ATOM 2086 N N . SER A 1 260 ? 4.125 -25.281 -7.438 1 84.25 260 SER A N 1
ATOM 2087 C CA . SER A 1 260 ? 4.695 -23.953 -7.258 1 84.25 260 SER A CA 1
ATOM 2088 C C . SER A 1 260 ? 6.203 -23.953 -7.477 1 84.25 260 SER A C 1
ATOM 2090 O O . SER A 1 260 ? 6.855 -22.922 -7.375 1 84.25 260 SER A O 1
ATOM 2092 N N . VAL A 1 261 ? 6.727 -25.25 -7.906 1 94.38 261 VAL A N 1
ATOM 2093 C CA . VAL A 1 261 ? 8.18 -25.312 -8.078 1 94.38 261 VAL A CA 1
ATOM 2094 C C . VAL A 1 261 ? 8.516 -26.141 -9.312 1 94.38 261 VAL A C 1
ATOM 2096 O O . VAL A 1 261 ? 7.941 -27.219 -9.516 1 94.38 261 VAL A O 1
ATOM 2099 N N . MET A 1 262 ? 9.43 -25.672 -10.109 1 95.69 262 MET A N 1
ATOM 2100 C CA . MET A 1 262 ? 9.953 -26.391 -11.273 1 95.69 262 MET A CA 1
ATOM 2101 C C . MET A 1 262 ? 11.445 -26.125 -11.445 1 95.69 262 MET A C 1
ATOM 2103 O O . MET A 1 262 ? 11.914 -25 -11.195 1 95.69 262 MET A O 1
ATOM 2107 N N . ALA A 1 263 ? 12.125 -27.172 -11.828 1 97.88 263 ALA A N 1
ATOM 2108 C CA . ALA A 1 263 ? 13.547 -27.031 -12.125 1 97.88 263 ALA A CA 1
ATOM 2109 C C . ALA A 1 263 ? 13.859 -27.5 -13.547 1 97.88 263 ALA A C 1
ATOM 2111 O O . ALA A 1 263 ? 13.297 -28.484 -14.023 1 97.88 263 ALA A O 1
ATOM 2112 N N . VAL A 1 264 ? 14.773 -26.797 -14.211 1 98.12 264 VAL A N 1
ATOM 2113 C CA . VAL A 1 264 ? 15.102 -27.094 -15.594 1 98.12 264 VAL A CA 1
ATOM 2114 C C . VAL A 1 264 ? 16.516 -26.609 -15.898 1 98.12 264 VAL A C 1
ATOM 2116 O O . VAL A 1 264 ? 16.984 -25.609 -15.344 1 98.12 264 VAL A O 1
ATOM 2119 N N . ASP A 1 265 ? 17.141 -27.406 -16.656 1 98.44 265 ASP A N 1
ATOM 2120 C CA . ASP A 1 265 ? 18.422 -26.953 -17.172 1 98.44 265 ASP A CA 1
ATOM 2121 C C . ASP A 1 265 ? 18.281 -25.625 -17.906 1 98.44 265 ASP A C 1
ATOM 2123 O O . ASP A 1 265 ? 17.375 -25.453 -18.719 1 98.44 265 ASP A O 1
ATOM 2127 N N . ARG A 1 266 ? 19.156 -24.703 -17.594 1 98.19 266 ARG A N 1
ATOM 2128 C CA . ARG A 1 266 ? 19.031 -23.344 -18.141 1 98.19 266 ARG A CA 1
ATOM 2129 C C . ARG A 1 266 ? 19.078 -23.359 -19.672 1 98.19 266 ARG A C 1
ATOM 2131 O O . ARG A 1 266 ? 18.281 -22.703 -20.328 1 98.19 266 ARG A O 1
ATOM 2138 N N . LYS A 1 267 ? 19.984 -24.094 -20.25 1 96.94 267 LYS A N 1
ATOM 2139 C CA . LYS A 1 267 ? 20.094 -24.172 -21.703 1 96.94 267 LYS A CA 1
ATOM 2140 C C . LYS A 1 267 ? 18.859 -24.828 -22.312 1 96.94 267 LYS A C 1
ATOM 2142 O O . LYS A 1 267 ? 18.422 -24.438 -23.406 1 96.94 267 LYS A O 1
ATOM 2147 N N . HIS A 1 268 ? 18.422 -25.875 -21.625 1 97.06 268 HIS A N 1
ATOM 2148 C CA . HIS A 1 268 ? 17.203 -26.516 -22.094 1 97.06 268 HIS A CA 1
ATOM 2149 C C . HIS A 1 268 ? 16.031 -25.547 -22.062 1 97.06 268 HIS A C 1
ATOM 2151 O O . HIS A 1 268 ? 15.211 -25.516 -22.984 1 97.06 268 HIS A O 1
ATOM 2157 N N . PHE A 1 269 ? 15.938 -24.75 -21.016 1 97.5 269 PHE A N 1
ATOM 2158 C CA . PHE A 1 269 ? 14.898 -23.734 -20.891 1 97.5 269 PHE A CA 1
ATOM 2159 C C . PHE A 1 269 ? 14.953 -22.75 -22.047 1 97.5 269 PHE A C 1
ATOM 2161 O O . PHE A 1 269 ? 13.922 -22.406 -22.625 1 97.5 269 PHE A O 1
ATOM 2168 N N . GLU A 1 270 ? 16.109 -22.359 -22.375 1 95.75 270 GLU A N 1
ATOM 2169 C CA . GLU A 1 270 ? 16.312 -21.438 -23.5 1 95.75 270 GLU A CA 1
ATOM 2170 C C . GLU A 1 270 ? 15.945 -22.109 -24.828 1 95.75 270 GLU A C 1
ATOM 2172 O O . GLU A 1 270 ? 15.305 -21.484 -25.672 1 95.75 270 GLU A O 1
ATOM 2177 N N . ARG A 1 271 ? 16.359 -23.281 -24.938 1 94.44 271 ARG A N 1
ATOM 2178 C CA . ARG A 1 271 ? 16.062 -24.016 -26.156 1 94.44 271 ARG A CA 1
ATOM 2179 C C . ARG A 1 271 ? 14.547 -24.156 -26.359 1 94.44 271 ARG A C 1
ATOM 2181 O O . ARG A 1 271 ? 14.062 -24.125 -27.484 1 94.44 271 ARG A O 1
ATOM 2188 N N . LEU A 1 272 ? 13.844 -24.312 -25.25 1 95.38 272 LEU A N 1
ATOM 2189 C CA . LEU A 1 272 ? 12.398 -24.469 -25.297 1 95.38 272 LEU A CA 1
ATOM 2190 C C . LEU A 1 272 ? 11.711 -23.125 -25.547 1 95.38 272 LEU A C 1
ATOM 2192 O O . LEU A 1 272 ? 10.484 -23.062 -25.672 1 95.38 272 LEU A O 1
ATOM 2196 N N . GLY A 1 273 ? 12.508 -22.062 -25.578 1 94.38 273 GLY A N 1
ATOM 2197 C CA . GLY A 1 273 ? 11.922 -20.75 -25.812 1 94.38 273 GLY A CA 1
ATOM 2198 C C . GLY A 1 273 ? 11.422 -20.094 -24.531 1 94.38 273 GLY A C 1
ATOM 2199 O O . GLY A 1 273 ? 10.562 -19.219 -24.578 1 94.38 273 GLY A O 1
ATOM 2200 N N . LYS A 1 274 ? 11.844 -20.484 -23.406 1 96.06 274 LYS A N 1
ATOM 2201 C CA . LYS A 1 274 ? 11.469 -19.922 -22.125 1 96.06 274 LYS A CA 1
ATOM 2202 C C . LYS A 1 274 ? 9.953 -19.922 -21.938 1 96.06 274 LYS A C 1
ATOM 2204 O O . LYS A 1 274 ? 9.242 -20.703 -22.562 1 96.06 274 LYS A O 1
ATOM 2209 N N . PHE A 1 275 ? 9.484 -19.188 -20.969 1 95.44 275 PHE A N 1
ATOM 2210 C CA . PHE A 1 275 ? 8.047 -19.016 -20.828 1 95.44 275 PHE A CA 1
ATOM 2211 C C . PHE A 1 275 ? 7.488 -18.125 -21.922 1 95.44 275 PHE A C 1
ATOM 2213 O O . PHE A 1 275 ? 8.188 -17.234 -22.422 1 95.44 275 PHE A O 1
ATOM 2220 N N . ASP A 1 276 ? 6.273 -18.359 -22.312 1 94.19 276 ASP A N 1
ATOM 2221 C CA . ASP A 1 276 ? 5.562 -17.438 -23.188 1 94.19 276 ASP A CA 1
ATOM 2222 C C . ASP A 1 276 ? 5.352 -16.078 -22.5 1 94.19 276 ASP A C 1
ATOM 2224 O O . ASP A 1 276 ? 4.613 -15.984 -21.516 1 94.19 276 ASP A O 1
ATOM 2228 N N . PRO A 1 277 ? 5.98 -15.055 -23.047 1 90.69 277 PRO A N 1
ATOM 2229 C CA . PRO A 1 277 ? 5.871 -13.75 -22.391 1 90.69 277 PRO A CA 1
ATOM 2230 C C . PRO A 1 277 ? 4.453 -13.188 -22.422 1 90.69 277 PRO A C 1
ATOM 2232 O O . PRO A 1 277 ? 4.152 -12.219 -21.734 1 90.69 277 PRO A O 1
ATOM 2235 N N . GLY A 1 278 ? 3.633 -13.734 -23.172 1 90.5 278 GLY A N 1
ATOM 2236 C CA . GLY A 1 278 ? 2.248 -13.297 -23.219 1 90.5 278 GLY A CA 1
ATOM 2237 C C . GLY A 1 278 ? 1.409 -13.828 -22.078 1 90.5 278 GLY A C 1
ATOM 2238 O O . GLY A 1 278 ? 0.301 -13.344 -21.828 1 90.5 278 GLY A O 1
ATOM 2239 N N . LEU A 1 279 ? 1.917 -14.789 -21.375 1 92.56 279 LEU A N 1
ATOM 2240 C CA . LEU A 1 279 ? 1.198 -15.352 -20.234 1 92.56 279 LEU A CA 1
ATOM 2241 C C . LEU A 1 279 ? 1.419 -14.516 -18.984 1 92.56 279 LEU A C 1
ATOM 2243 O O . LEU A 1 279 ? 2.508 -13.969 -18.781 1 92.56 279 LEU A O 1
ATOM 2247 N N . GLU A 1 280 ? 0.421 -14.469 -18.188 1 88.38 280 GLU A N 1
ATOM 2248 C CA . GLU A 1 280 ? 0.497 -13.695 -16.953 1 88.38 280 GLU A CA 1
ATOM 2249 C C . GLU A 1 280 ? 0.53 -14.609 -15.727 1 88.38 280 GLU A C 1
ATOM 2251 O O . GLU A 1 280 ? 1.245 -14.328 -14.758 1 88.38 280 GLU A O 1
ATOM 2256 N N . ASN A 1 281 ? -0.203 -15.656 -15.797 1 89.25 281 ASN A N 1
ATOM 2257 C CA . ASN A 1 281 ? -0.438 -16.469 -14.609 1 89.25 281 ASN A CA 1
ATOM 2258 C C . ASN A 1 281 ? 0.428 -17.719 -14.609 1 89.25 281 ASN A C 1
ATOM 2260 O O . ASN A 1 281 ? 0.639 -18.344 -15.656 1 89.25 281 ASN A O 1
ATOM 2264 N N . TRP A 1 282 ? 0.833 -18.094 -13.43 1 88.5 282 TRP A N 1
ATOM 2265 C CA . TRP A 1 282 ? 1.729 -19.234 -13.258 1 88.5 282 TRP A CA 1
ATOM 2266 C C . TRP A 1 282 ? 1.059 -20.531 -13.711 1 88.5 282 TRP A C 1
ATOM 2268 O O . TRP A 1 282 ? 1.695 -21.375 -14.336 1 88.5 282 TRP A O 1
ATOM 2278 N N . GLY A 1 283 ? -0.175 -20.719 -13.344 1 89.25 283 GLY A N 1
ATOM 2279 C CA . GLY A 1 283 ? -0.859 -21.953 -13.711 1 89.25 283 GLY A CA 1
ATOM 2280 C C . GLY A 1 283 ? -0.79 -22.25 -15.195 1 89.25 283 GLY A C 1
ATOM 2281 O O . GLY A 1 283 ? -0.47 -23.375 -15.594 1 89.25 283 GLY A O 1
ATOM 2282 N N . ALA A 1 284 ? -1.035 -21.297 -15.984 1 92 284 ALA A N 1
ATOM 2283 C CA . ALA A 1 284 ? -0.976 -21.453 -17.438 1 92 284 ALA A CA 1
ATOM 2284 C C . ALA A 1 284 ? 0.461 -21.656 -17.906 1 92 284 ALA A C 1
ATOM 2286 O O . ALA A 1 284 ? 0.715 -22.422 -18.828 1 92 284 ALA A O 1
ATOM 2287 N N . ALA A 1 285 ? 1.347 -21 -17.297 1 93.81 285 ALA A N 1
ATOM 2288 C CA . ALA A 1 285 ? 2.75 -21.078 -17.703 1 93.81 285 ALA A CA 1
ATOM 2289 C C . ALA A 1 285 ? 3.318 -22.469 -17.406 1 93.81 285 ALA A C 1
ATOM 2291 O O . ALA A 1 285 ? 4.09 -23.016 -18.203 1 93.81 285 ALA A O 1
ATOM 2292 N N . SER A 1 286 ? 2.955 -22.984 -16.234 1 93.31 286 SER A N 1
ATOM 2293 C CA . SER A 1 286 ? 3.416 -24.328 -15.891 1 93.31 286 SER A CA 1
ATOM 2294 C C . SER A 1 286 ? 2.842 -25.375 -16.844 1 93.31 286 SER A C 1
ATOM 2296 O O . SER A 1 286 ? 3.539 -26.297 -17.234 1 93.31 286 SER A O 1
ATOM 2298 N N . LEU A 1 287 ? 1.62 -25.188 -17.156 1 94.31 287 LEU A N 1
ATOM 2299 C CA . LEU A 1 287 ? 0.979 -26.062 -18.125 1 94.31 287 LEU A CA 1
ATOM 2300 C C . LEU A 1 287 ? 1.665 -25.969 -19.484 1 94.31 287 LEU A C 1
ATOM 2302 O O . LEU A 1 287 ? 1.97 -26.984 -20.109 1 94.31 287 LEU A O 1
ATOM 2306 N N . GLU A 1 288 ? 1.866 -24.812 -19.922 1 95.69 288 GLU A N 1
ATOM 2307 C CA . GLU A 1 288 ? 2.502 -24.562 -21.219 1 95.69 288 GLU A CA 1
ATOM 2308 C C . GLU A 1 288 ? 3.895 -25.172 -21.281 1 95.69 288 GLU A C 1
ATOM 2310 O O . GLU A 1 288 ? 4.25 -25.828 -22.266 1 95.69 288 GLU A O 1
ATOM 2315 N N . LEU A 1 289 ? 4.66 -24.969 -20.281 1 95.56 289 LEU A N 1
ATOM 2316 C CA . LEU A 1 289 ? 6.016 -25.516 -20.266 1 95.56 289 LEU A CA 1
ATOM 2317 C C . LEU A 1 289 ? 5.988 -27.031 -20.266 1 95.56 289 LEU A C 1
ATOM 2319 O O . LEU A 1 289 ? 6.852 -27.672 -20.859 1 95.56 289 LEU A O 1
ATOM 2323 N N . SER A 1 290 ? 5.039 -27.609 -19.562 1 96.75 290 SER A N 1
ATOM 2324 C CA . SER A 1 290 ? 4.91 -29.062 -19.516 1 96.75 290 SER A CA 1
ATOM 2325 C C . SER A 1 290 ? 4.594 -29.625 -20.906 1 96.75 290 SER A C 1
ATOM 2327 O O . SER A 1 290 ? 5.234 -30.578 -21.359 1 96.75 290 SER A O 1
ATOM 2329 N N . LEU A 1 291 ? 3.609 -29.031 -21.547 1 96.62 291 LEU A N 1
ATOM 2330 C CA . LEU A 1 291 ? 3.252 -29.453 -22.906 1 96.62 291 LEU A CA 1
ATOM 2331 C C . LEU A 1 291 ? 4.438 -29.312 -23.844 1 96.62 291 LEU A C 1
ATOM 2333 O O . LEU A 1 291 ? 4.742 -30.234 -24.625 1 96.62 291 LEU A O 1
ATOM 2337 N N . LYS A 1 292 ? 5.031 -28.219 -23.719 1 95.94 292 LYS A N 1
ATOM 2338 C CA . LYS A 1 292 ? 6.191 -27.922 -24.562 1 95.94 292 LYS A CA 1
ATOM 2339 C C . LYS A 1 292 ? 7.312 -28.922 -24.328 1 95.94 292 LYS A C 1
ATOM 2341 O O . LYS A 1 292 ? 7.938 -29.391 -25.281 1 95.94 292 LYS A O 1
ATOM 2346 N N . SER A 1 293 ? 7.582 -29.203 -23.125 1 96.38 293 SER A N 1
ATOM 2347 C CA . SER A 1 293 ? 8.641 -30.156 -22.812 1 96.38 293 SER A CA 1
ATOM 2348 C C . SER A 1 293 ? 8.367 -31.516 -23.438 1 96.38 293 SER A C 1
ATOM 2350 O O . SER A 1 293 ? 9.227 -32.094 -24.109 1 96.38 293 SER A O 1
ATOM 2352 N N . TRP A 1 294 ? 7.195 -32.031 -23.234 1 97.56 294 TRP A N 1
ATOM 2353 C CA . TRP A 1 294 ? 6.84 -33.344 -23.781 1 97.56 294 TRP A CA 1
ATOM 2354 C C . TRP A 1 294 ? 6.891 -33.344 -25.297 1 97.56 294 TRP A C 1
ATOM 2356 O O . TRP A 1 294 ? 7.508 -34.219 -25.922 1 97.56 294 TRP A O 1
ATOM 2366 N N . MET A 1 295 ? 6.277 -32.375 -25.891 1 97.94 295 MET A N 1
ATOM 2367 C CA . MET A 1 295 ? 6.055 -32.375 -27.328 1 97.94 295 MET A CA 1
ATOM 2368 C C . MET A 1 295 ? 7.332 -32 -28.078 1 97.94 295 MET A C 1
ATOM 2370 O O . MET A 1 295 ? 7.469 -32.312 -29.266 1 97.94 295 MET A O 1
ATOM 2374 N N . CYS A 1 296 ? 8.266 -31.406 -27.422 1 97.19 296 CYS A N 1
ATOM 2375 C CA . CYS A 1 296 ? 9.469 -30.938 -28.109 1 97.19 296 CYS A CA 1
ATOM 2376 C C . CYS A 1 296 ? 10.695 -31.719 -27.641 1 97.19 296 CYS A C 1
ATOM 2378 O O . CYS A 1 296 ? 11.805 -31.188 -27.609 1 97.19 296 CYS A O 1
ATOM 2380 N N . GLY A 1 297 ? 10.508 -32.906 -27.141 1 94.12 297 GLY A N 1
ATOM 2381 C CA . GLY A 1 297 ? 11.625 -33.812 -27 1 94.12 297 GLY A CA 1
ATOM 2382 C C . GLY A 1 297 ? 12.062 -34 -25.562 1 94.12 297 GLY A C 1
ATOM 2383 O O . GLY A 1 297 ? 13.125 -34.594 -25.297 1 94.12 297 GLY A O 1
ATOM 2384 N N . GLY A 1 298 ? 11.289 -33.531 -24.656 1 96 298 GLY A N 1
ATOM 2385 C CA . GLY A 1 298 ? 11.633 -33.719 -23.25 1 96 298 GLY A CA 1
ATOM 2386 C C . GLY A 1 298 ? 10.586 -34.5 -22.484 1 96 298 GLY A C 1
ATOM 2387 O O . GLY A 1 298 ? 9.812 -35.25 -23.062 1 96 298 GLY A O 1
ATOM 2388 N N . THR A 1 299 ? 10.688 -34.469 -21.125 1 96 299 THR A N 1
ATOM 2389 C CA . THR A 1 299 ? 9.742 -35.094 -20.219 1 96 299 THR A CA 1
ATOM 2390 C C . THR A 1 299 ? 9.492 -34.219 -19 1 96 299 THR A C 1
ATOM 2392 O O . THR A 1 299 ? 10.156 -33.188 -18.828 1 96 299 THR A O 1
ATOM 2395 N N . VAL A 1 300 ? 8.484 -34.562 -18.281 1 96.38 300 VAL A N 1
ATOM 2396 C CA . VAL A 1 300 ? 8.141 -33.875 -17.031 1 96.38 300 VAL A CA 1
ATOM 2397 C C . VAL A 1 300 ? 8.039 -34.938 -15.914 1 96.38 300 VAL A C 1
ATOM 2399 O O . VAL A 1 300 ? 7.328 -35.938 -16.047 1 96.38 300 VAL A O 1
ATOM 2402 N N . GLU A 1 301 ? 8.758 -34.656 -14.836 1 95.12 301 GLU A N 1
ATOM 2403 C CA . GLU A 1 301 ? 8.828 -35.688 -13.797 1 95.12 301 GLU A CA 1
ATOM 2404 C C . GLU A 1 301 ? 8.727 -35.062 -12.406 1 95.12 301 GLU A C 1
ATOM 2406 O O . GLU A 1 301 ? 9.188 -33.938 -12.188 1 95.12 301 GLU A O 1
ATOM 2411 N N . ILE A 1 302 ? 8.141 -35.781 -11.5 1 93.75 302 ILE A N 1
ATOM 2412 C CA . ILE A 1 302 ? 8.102 -35.438 -10.078 1 93.75 302 ILE A CA 1
ATOM 2413 C C . ILE A 1 302 ? 9.055 -36.312 -9.305 1 93.75 302 ILE A C 1
ATOM 2415 O O . ILE A 1 302 ? 9.031 -37.562 -9.461 1 93.75 302 ILE A O 1
ATOM 2419 N N . LEU A 1 303 ? 9.883 -35.719 -8.578 1 92.94 303 LEU A N 1
ATOM 2420 C CA . LEU A 1 303 ? 10.852 -36.5 -7.812 1 92.94 303 LEU A CA 1
ATOM 2421 C C . LEU A 1 303 ? 10.359 -36.75 -6.387 1 92.94 303 LEU A C 1
ATOM 2423 O O . LEU A 1 303 ? 10.289 -35.781 -5.594 1 92.94 303 LEU A O 1
ATOM 2427 N N . SER A 1 304 ? 10.141 -37.938 -6.008 1 89.75 304 SER A N 1
ATOM 2428 C CA . SER A 1 304 ? 9.508 -38.344 -4.754 1 89.75 304 SER A CA 1
ATOM 2429 C C . SER A 1 304 ? 10.391 -38 -3.559 1 89.75 304 SER A C 1
ATOM 2431 O O . SER A 1 304 ? 9.891 -37.844 -2.439 1 89.75 304 SER A O 1
ATOM 2433 N N . CYS A 1 305 ? 11.641 -37.875 -3.762 1 91.44 305 CYS A N 1
ATOM 2434 C CA . CYS A 1 305 ? 12.555 -37.594 -2.654 1 91.44 305 CYS A CA 1
ATOM 2435 C C . CYS A 1 305 ? 12.773 -36.094 -2.467 1 91.44 305 CYS A C 1
ATOM 2437 O O . CYS A 1 305 ? 13.562 -35.688 -1.612 1 91.44 305 CYS A O 1
ATOM 2439 N N . SER A 1 306 ? 12.18 -35.281 -3.23 1 93.75 306 SER A N 1
ATOM 2440 C CA . SER A 1 306 ? 12.211 -33.812 -3.094 1 93.75 306 SER A CA 1
ATOM 2441 C C . SER A 1 306 ? 10.859 -33.281 -2.619 1 93.75 306 SER A C 1
ATOM 2443 O O . SER A 1 306 ? 9.828 -33.531 -3.236 1 93.75 306 SER A O 1
ATOM 2445 N N . HIS A 1 307 ? 10.898 -32.531 -1.506 1 94.12 307 HIS A N 1
ATOM 2446 C CA . HIS A 1 307 ? 9.656 -32 -0.937 1 94.12 307 HIS A CA 1
ATOM 2447 C C . HIS A 1 307 ? 9.773 -30.516 -0.638 1 94.12 307 HIS A C 1
ATOM 2449 O O . HIS A 1 307 ? 10.766 -30.078 -0.065 1 94.12 307 HIS A O 1
ATOM 2455 N N . VAL A 1 308 ? 8.812 -29.781 -1.048 1 95.44 308 VAL A N 1
ATOM 2456 C CA . VAL A 1 308 ? 8.672 -28.375 -0.752 1 95.44 308 VAL A CA 1
ATOM 2457 C C . VAL A 1 308 ? 7.234 -28.078 -0.321 1 95.44 308 VAL A C 1
ATOM 2459 O O . VAL A 1 308 ? 6.285 -28.531 -0.959 1 95.44 308 VAL A O 1
ATOM 2462 N N . GLY A 1 309 ? 7.07 -27.328 0.759 1 95 309 GLY A N 1
ATOM 2463 C CA . GLY A 1 309 ? 5.75 -26.969 1.257 1 95 309 GLY A CA 1
ATOM 2464 C C . GLY A 1 309 ? 5.344 -25.547 0.923 1 95 309 GLY A C 1
ATOM 2465 O O . GLY A 1 309 ? 6.137 -24.625 1.083 1 95 309 GLY A O 1
ATOM 2466 N N . PHE A 1 310 ? 4.133 -25.406 0.465 1 93.94 310 PHE A N 1
ATOM 2467 C CA . PHE A 1 310 ? 3.592 -24.078 0.195 1 93.94 310 PHE A CA 1
ATOM 2468 C C . PHE A 1 310 ? 2.354 -23.828 1.043 1 93.94 310 PHE A C 1
ATOM 2470 O O . PHE A 1 310 ? 1.628 -24.75 1.398 1 93.94 310 PHE A O 1
ATOM 2477 N N . ILE A 1 311 ? 2.16 -22.547 1.297 1 93.94 311 ILE A N 1
ATOM 2478 C CA . ILE A 1 311 ? 0.981 -22.141 2.059 1 93.94 311 ILE A CA 1
ATOM 2479 C C . ILE A 1 311 ? -0.265 -22.281 1.187 1 93.94 311 ILE A C 1
ATOM 2481 O O . ILE A 1 311 ? -0.319 -21.734 0.082 1 93.94 311 ILE A O 1
ATOM 2485 N N . LYS A 1 312 ? -1.161 -23.078 1.61 1 88 312 LYS A N 1
ATOM 2486 C CA . LYS A 1 312 ? -2.451 -23.172 0.933 1 88 312 LYS A CA 1
ATOM 2487 C C . LYS A 1 312 ? -3.316 -21.953 1.238 1 88 312 LYS A C 1
ATOM 2489 O O . LYS A 1 312 ? -4.078 -21.953 2.209 1 88 312 LYS A O 1
ATOM 2494 N N . LYS A 1 313 ? -3.256 -21.031 0.435 1 87.81 313 LYS A N 1
ATOM 2495 C CA . LYS A 1 313 ? -3.891 -19.734 0.694 1 87.81 313 LYS A CA 1
ATOM 2496 C C . LYS A 1 313 ? -5.406 -19.828 0.542 1 87.81 313 LYS A C 1
ATOM 2498 O O . LYS A 1 313 ? -5.906 -20.562 -0.315 1 87.81 313 LYS A O 1
ATOM 2503 N N . HIS A 1 314 ? -6.004 -19.047 1.418 1 79.44 314 HIS A N 1
ATOM 2504 C CA . HIS A 1 314 ? -7.43 -18.828 1.21 1 79.44 314 HIS A CA 1
ATOM 2505 C C . HIS A 1 314 ? -7.676 -17.875 0.04 1 79.44 314 HIS A C 1
ATOM 2507 O O . HIS A 1 314 ? -6.746 -17.234 -0.448 1 79.44 314 HIS A O 1
ATOM 2513 N N . LYS A 1 315 ? -8.922 -17.984 -0.508 1 64.31 315 LYS A N 1
ATOM 2514 C CA . LYS A 1 315 ? -9.266 -17.047 -1.568 1 64.31 315 LYS A CA 1
ATOM 2515 C C . LYS A 1 315 ? -9.031 -15.602 -1.121 1 64.31 315 LYS A C 1
ATOM 2517 O O . LYS A 1 315 ? -9.469 -15.203 -0.04 1 64.31 315 LYS A O 1
ATOM 2522 N N . ARG A 1 316 ? -8.062 -15.016 -1.731 1 59 316 ARG A N 1
ATOM 2523 C CA . ARG A 1 316 ? -7.727 -13.633 -1.407 1 59 316 ARG A CA 1
ATOM 2524 C C . ARG A 1 316 ? -8.875 -12.695 -1.771 1 59 316 ARG A C 1
ATOM 2526 O O . ARG A 1 316 ? -9.703 -13.023 -2.617 1 59 316 ARG A O 1
ATOM 2533 N N . SER A 1 317 ? -9.125 -11.656 -0.848 1 45.12 317 SER A N 1
ATOM 2534 C CA . SER A 1 317 ? -10.133 -10.648 -1.161 1 45.12 317 SER A CA 1
ATOM 2535 C C . SER A 1 317 ? -9.922 -10.07 -2.561 1 45.12 317 SER A C 1
ATOM 2537 O O . SER A 1 317 ? -8.805 -10.086 -3.082 1 45.12 317 SER A O 1
ATOM 2539 N N . ALA A 1 318 ? -10.938 -9.93 -3.314 1 40.44 318 ALA A N 1
ATOM 2540 C CA . ALA A 1 318 ? -11.047 -9.484 -4.699 1 40.44 318 ALA A CA 1
ATOM 2541 C C . ALA A 1 318 ? -10.164 -8.266 -4.949 1 40.44 318 ALA A C 1
ATOM 2543 O O . ALA A 1 318 ? -10.398 -7.496 -5.887 1 40.44 318 ALA A O 1
ATOM 2544 N N . THR A 1 319 ? -9.398 -7.891 -4.113 1 41.5 319 THR A N 1
ATOM 2545 C CA . THR A 1 319 ? -8.906 -6.598 -4.574 1 41.5 319 THR A CA 1
ATOM 2546 C C . THR A 1 319 ? -8.266 -6.727 -5.953 1 41.5 319 THR A C 1
ATOM 2548 O O . THR A 1 319 ? -8.148 -5.742 -6.684 1 41.5 319 THR A O 1
ATOM 2551 N N . LYS A 1 320 ? -7.16 -7.59 -6.012 1 44.53 320 LYS A N 1
ATOM 2552 C CA . LYS A 1 320 ? -6.535 -7.578 -7.328 1 44.53 320 LYS A CA 1
ATOM 2553 C C . LYS A 1 320 ? -7.383 -8.336 -8.344 1 44.53 320 LYS A C 1
ATOM 2555 O O . LYS A 1 320 ? -7.891 -9.422 -8.055 1 44.53 320 LYS A O 1
ATOM 2560 N N . LYS A 1 321 ? -7.91 -7.762 -9.188 1 40.81 321 LYS A N 1
ATOM 2561 C CA . LYS A 1 321 ? -8.516 -8.266 -10.414 1 40.81 321 LYS A CA 1
ATOM 2562 C C . LYS A 1 321 ? -7.852 -9.57 -10.859 1 40.81 321 LYS A C 1
ATOM 2564 O O . LYS A 1 321 ? -6.863 -9.547 -11.594 1 40.81 321 LYS A O 1
ATOM 2569 N N . SER A 1 322 ? -7.367 -10.352 -9.961 1 46.03 322 SER A N 1
ATOM 2570 C CA . SER A 1 322 ? -7.027 -11.633 -10.578 1 46.03 322 SER A CA 1
ATOM 2571 C C . SER A 1 322 ? -8.133 -12.102 -11.516 1 46.03 322 SER A C 1
ATOM 2573 O O . SER A 1 322 ? -9.203 -12.508 -11.07 1 46.03 322 SER A O 1
ATOM 2575 N N . ASN A 1 323 ? -8.234 -11.344 -12.43 1 56.81 323 ASN A N 1
ATOM 2576 C CA . ASN A 1 323 ? -9.281 -11.336 -13.453 1 56.81 323 ASN A CA 1
ATOM 2577 C C . ASN A 1 323 ? -9.453 -12.719 -14.078 1 56.81 323 ASN A C 1
ATOM 2579 O O . ASN A 1 323 ? -8.516 -13.266 -14.656 1 56.81 323 ASN A O 1
ATOM 2583 N N . SER A 1 324 ? -10.305 -13.484 -13.414 1 63.31 324 SER A N 1
ATOM 2584 C CA . SER A 1 324 ? -10.812 -14.633 -14.148 1 63.31 324 SER A CA 1
ATOM 2585 C C . SER A 1 324 ? -10.617 -14.461 -15.656 1 63.31 324 SER A C 1
ATOM 2587 O O . SER A 1 324 ? -10.281 -15.422 -16.359 1 63.31 324 SER A O 1
ATOM 2589 N N . VAL A 1 325 ? -10.492 -13.289 -15.883 1 70.94 325 VAL A N 1
ATOM 2590 C CA . VAL A 1 325 ? -10.359 -13 -17.297 1 70.94 325 VAL A CA 1
ATOM 2591 C C . VAL A 1 325 ? -8.914 -13.234 -17.75 1 70.94 325 VAL A C 1
ATOM 2593 O O . VAL A 1 325 ? -8.672 -13.789 -18.812 1 70.94 325 VAL A O 1
ATOM 2596 N N . SER A 1 326 ? -8.078 -12.938 -16.859 1 82.31 326 SER A N 1
ATOM 2597 C CA . SER A 1 326 ? -6.668 -13.102 -17.219 1 82.31 326 SER A CA 1
ATOM 2598 C C . SER A 1 326 ? -6.293 -14.578 -17.297 1 82.31 326 SER A C 1
ATOM 2600 O O . SER A 1 326 ? -5.48 -14.969 -18.125 1 82.31 326 SER A O 1
ATOM 2602 N N . VAL A 1 327 ? -6.906 -15.375 -16.469 1 85.88 327 VAL A N 1
ATOM 2603 C CA . VAL A 1 327 ? -6.621 -16.797 -16.469 1 85.88 327 VAL A CA 1
ATOM 2604 C C . VAL A 1 327 ? -7.145 -17.438 -17.766 1 85.88 327 VAL A C 1
ATOM 2606 O O . VAL A 1 327 ? -6.441 -18.219 -18.406 1 85.88 327 VAL A O 1
ATOM 2609 N N . ILE A 1 328 ? -8.305 -17.062 -18.125 1 83.94 328 ILE A N 1
ATOM 2610 C CA . ILE A 1 328 ? -8.922 -17.609 -19.328 1 83.94 328 ILE A CA 1
ATOM 2611 C C . ILE A 1 328 ? -8.125 -17.188 -20.562 1 83.94 328 ILE A C 1
ATOM 2613 O O . ILE A 1 328 ? -7.949 -17.969 -21.484 1 83.94 328 ILE A O 1
ATOM 2617 N N . ARG A 1 329 ? -7.73 -16.016 -20.516 1 87.38 329 ARG A N 1
ATOM 2618 C CA . ARG A 1 329 ? -6.898 -15.523 -21.609 1 87.38 329 ARG A CA 1
ATOM 2619 C C . ARG A 1 329 ? -5.617 -16.344 -21.734 1 87.38 329 ARG A C 1
ATOM 2621 O O . ARG A 1 329 ? -5.215 -16.703 -22.844 1 87.38 329 ARG A O 1
ATOM 2628 N N . ASP A 1 330 ? -5.035 -16.609 -20.656 1 92.75 330 ASP A N 1
ATOM 2629 C CA . ASP A 1 330 ? -3.795 -17.375 -20.656 1 92.75 330 ASP A CA 1
ATOM 2630 C C . ASP A 1 330 ? -4.023 -18.797 -21.172 1 92.75 330 ASP A C 1
ATOM 2632 O O . ASP A 1 330 ? -3.242 -19.297 -21.969 1 92.75 330 ASP A O 1
ATOM 2636 N N . LEU A 1 331 ? -5.082 -19.359 -20.703 1 93.38 331 LEU A N 1
ATOM 2637 C CA . LEU A 1 331 ? -5.387 -20.719 -21.109 1 93.38 331 LEU A CA 1
ATOM 2638 C C . LEU A 1 331 ? -5.695 -20.797 -22.609 1 93.38 331 LEU A C 1
ATOM 2640 O O . LEU A 1 331 ? -5.355 -21.766 -23.266 1 93.38 331 LEU A O 1
ATOM 2644 N N . ARG A 1 332 ? -6.328 -19.797 -23.047 1 91.44 332 ARG A N 1
ATOM 2645 C CA . ARG A 1 332 ? -6.582 -19.719 -24.484 1 91.44 332 ARG A CA 1
ATOM 2646 C C . ARG A 1 332 ? -5.277 -19.719 -25.281 1 91.44 332 ARG A C 1
ATOM 2648 O O . ARG A 1 332 ? -5.16 -20.406 -26.297 1 91.44 332 ARG A O 1
ATOM 2655 N N . ARG A 1 333 ? -4.402 -18.938 -24.797 1 93.56 333 ARG A N 1
ATOM 2656 C CA . ARG A 1 333 ? -3.105 -18.875 -25.469 1 93.56 333 ARG A CA 1
ATOM 2657 C C . ARG A 1 333 ? -2.426 -20.234 -25.484 1 93.56 333 ARG A C 1
ATOM 2659 O O . ARG A 1 333 ? -1.853 -20.625 -26.516 1 93.56 333 ARG A O 1
ATOM 2666 N N . VAL A 1 334 ? -2.537 -20.953 -24.469 1 95.88 334 VAL A N 1
ATOM 2667 C CA . VAL A 1 334 ? -1.96 -22.297 -24.391 1 95.88 334 VAL A CA 1
ATOM 2668 C C . VAL A 1 334 ? -2.674 -23.219 -25.359 1 95.88 334 VAL A C 1
ATOM 2670 O O . VAL A 1 334 ? -2.029 -23.953 -26.125 1 95.88 334 VAL A O 1
ATOM 2673 N N . ALA A 1 335 ? -3.943 -23.156 -25.344 1 94.62 335 ALA A N 1
ATOM 2674 C CA . ALA A 1 335 ? -4.742 -24.031 -26.203 1 94.62 335 ALA A CA 1
ATOM 2675 C C . ALA A 1 335 ? -4.461 -23.75 -27.688 1 94.62 335 ALA A C 1
ATOM 2677 O O . ALA A 1 335 ? -4.285 -24.688 -28.469 1 94.62 335 ALA A O 1
ATOM 2678 N N . GLU A 1 336 ? -4.367 -22.531 -28.016 1 93.19 336 GLU A N 1
ATOM 2679 C CA . GLU A 1 336 ? -4.195 -22.109 -29.406 1 93.19 336 GLU A CA 1
ATOM 2680 C C . GLU A 1 336 ? -2.842 -22.562 -29.953 1 93.19 336 GLU A C 1
ATOM 2682 O O . GLU A 1 336 ? -2.723 -22.891 -31.125 1 93.19 336 GLU A O 1
ATOM 2687 N N . VAL A 1 337 ? -1.914 -22.609 -29.125 1 95.62 337 VAL A N 1
ATOM 2688 C CA . VAL A 1 337 ? -0.563 -22.875 -29.609 1 95.62 337 VAL A CA 1
ATOM 2689 C C . VAL A 1 337 ? -0.288 -24.375 -29.547 1 95.62 337 VAL A C 1
ATOM 2691 O O . VAL A 1 337 ? 0.385 -24.922 -30.422 1 95.62 337 VAL A O 1
ATOM 2694 N N . TRP A 1 338 ? -0.914 -25.094 -28.594 1 97.06 338 TRP A N 1
ATOM 2695 C CA . TRP A 1 338 ? -0.326 -26.391 -28.312 1 97.06 338 TRP A CA 1
ATOM 2696 C C . TRP A 1 338 ? -1.349 -27.516 -28.516 1 97.06 338 TRP A C 1
ATOM 2698 O O . TRP A 1 338 ? -0.983 -28.672 -28.656 1 97.06 338 TRP A O 1
ATOM 2708 N N . LEU A 1 339 ? -2.617 -27.25 -28.578 1 96.12 339 LEU A N 1
ATOM 2709 C CA . LEU A 1 339 ? -3.604 -28.328 -28.594 1 96.12 339 LEU A CA 1
ATOM 2710 C C . LEU A 1 339 ? -3.994 -28.688 -30.016 1 96.12 339 LEU A C 1
ATOM 2712 O O . LEU A 1 339 ? -4.801 -29.609 -30.234 1 96.12 339 LEU A O 1
ATOM 2716 N N . ASP A 1 340 ? -3.383 -27.984 -31 1 94.44 340 ASP A N 1
ATOM 2717 C CA . ASP A 1 340 ? -3.74 -28.219 -32.406 1 94.44 340 ASP A CA 1
ATOM 2718 C C . ASP A 1 340 ? -5.254 -28.234 -32.594 1 94.44 340 ASP A C 1
ATOM 2720 O O . ASP A 1 340 ? -5.961 -27.375 -32.031 1 94.44 340 ASP A O 1
ATOM 2724 N N . GLY A 1 341 ? -5.738 -29.125 -33.375 1 88.75 341 GLY A N 1
ATOM 2725 C CA . GLY A 1 341 ? -7.168 -29.203 -33.656 1 88.75 341 GLY A CA 1
ATOM 2726 C C . GLY A 1 341 ? -7.984 -29.562 -32.406 1 88.75 341 GLY A C 1
ATOM 2727 O O . GLY A 1 341 ? -9.195 -29.344 -32.375 1 88.75 341 GLY A O 1
ATOM 2728 N N . TYR A 1 342 ? -7.391 -30 -31.422 1 89.81 342 TYR A N 1
ATOM 2729 C CA . TYR A 1 342 ? -8.086 -30.438 -30.219 1 89.81 342 TYR A CA 1
ATOM 2730 C C . TYR A 1 342 ? -8.492 -29.25 -29.359 1 89.81 342 TYR A C 1
ATOM 2732 O O . TYR A 1 342 ? -9.219 -29.406 -28.375 1 89.81 342 TYR A O 1
ATOM 2740 N N . LYS A 1 343 ? -8.031 -28.031 -29.719 1 90.62 343 LYS A N 1
ATOM 2741 C CA . LYS A 1 343 ? -8.445 -26.828 -29.016 1 90.62 343 LYS A CA 1
ATOM 2742 C C . LYS A 1 343 ? -9.961 -26.672 -29.016 1 90.62 343 LYS A C 1
ATOM 2744 O O . LYS A 1 343 ? -10.523 -25.969 -28.172 1 90.62 343 LYS A O 1
ATOM 2749 N N . ARG A 1 344 ? -10.547 -27.312 -29.938 1 80.31 344 ARG A N 1
ATOM 2750 C CA . ARG A 1 344 ? -12 -27.266 -30 1 80.31 344 ARG A CA 1
ATOM 2751 C C . ARG A 1 344 ? -12.625 -27.781 -28.703 1 80.31 344 ARG A C 1
ATOM 2753 O O . ARG A 1 344 ? -13.648 -27.266 -28.25 1 80.31 344 ARG A O 1
ATOM 2760 N N . PHE A 1 345 ? -12.008 -28.766 -28.109 1 82.19 345 PHE A N 1
ATOM 2761 C CA . PHE A 1 345 ? -12.516 -29.328 -26.859 1 82.19 345 PHE A CA 1
ATOM 2762 C C . PHE A 1 345 ? -12.312 -28.344 -25.703 1 82.19 345 PHE A C 1
ATOM 2764 O O . PHE A 1 345 ? -13.141 -28.281 -24.797 1 82.19 345 PHE A O 1
ATOM 2771 N N . PHE A 1 346 ? -11.281 -27.578 -25.766 1 89.88 346 PHE A N 1
ATOM 2772 C CA . PHE A 1 346 ? -11.055 -26.516 -24.781 1 89.88 346 PHE A CA 1
ATOM 2773 C C . PHE A 1 346 ? -12.156 -25.469 -24.859 1 89.88 346 PHE A C 1
ATOM 2775 O O . PHE A 1 346 ? -12.734 -25.078 -23.844 1 89.88 346 PHE A O 1
ATOM 2782 N N . TYR A 1 347 ? -12.367 -25.047 -26.078 1 81.12 347 TYR A N 1
ATOM 2783 C CA . TYR A 1 347 ? -13.367 -24 -26.281 1 81.12 347 TYR A CA 1
ATOM 2784 C C . TYR A 1 347 ? -14.758 -24.5 -25.891 1 81.12 347 TYR A C 1
ATOM 2786 O O . TYR A 1 347 ? -15.602 -23.719 -25.453 1 81.12 347 TYR A O 1
ATOM 2794 N N . ALA A 1 348 ? -14.945 -25.828 -26.047 1 72.62 348 ALA A N 1
ATOM 2795 C CA . ALA A 1 348 ? -16.219 -26.406 -25.625 1 72.62 348 ALA A CA 1
ATOM 2796 C C . ALA A 1 348 ? -16.375 -26.375 -24.109 1 72.62 348 ALA A C 1
ATOM 2798 O O . ALA A 1 348 ? -17.469 -26.172 -23.609 1 72.62 348 ALA A O 1
ATOM 2799 N N . ASN A 1 349 ? -15.359 -26.516 -23.469 1 76.38 349 ASN A N 1
ATOM 2800 C CA . ASN A 1 349 ? -15.375 -26.562 -22 1 76.38 349 ASN A CA 1
ATOM 2801 C C . ASN A 1 349 ? -15.359 -25.156 -21.422 1 76.38 349 ASN A C 1
ATOM 2803 O O . ASN A 1 349 ? -15.883 -24.922 -20.328 1 76.38 349 ASN A O 1
ATOM 2807 N N . ARG A 1 350 ? -14.656 -24.25 -22.141 1 79.25 350 ARG A N 1
ATOM 2808 C CA . ARG A 1 350 ? -14.555 -22.859 -21.703 1 79.25 350 ARG A CA 1
ATOM 2809 C C . ARG A 1 350 ? -14.977 -21.906 -22.828 1 79.25 350 ARG A C 1
ATOM 2811 O O . ARG A 1 350 ? -14.141 -21.188 -23.375 1 79.25 350 ARG A O 1
ATOM 2818 N N . PRO A 1 351 ? -16.156 -21.766 -22.984 1 66.5 351 PRO A N 1
ATOM 2819 C CA . PRO A 1 351 ? -16.625 -20.969 -24.141 1 66.5 351 PRO A CA 1
ATOM 2820 C C . PRO A 1 351 ? -16.266 -19.5 -24.031 1 66.5 351 PRO A C 1
ATOM 2822 O O . PRO A 1 351 ? -16.031 -18.844 -25.047 1 66.5 351 PRO A O 1
ATOM 2825 N N . ALA A 1 352 ? -16.125 -19 -22.859 1 68.81 352 ALA A N 1
ATOM 2826 C CA . ALA A 1 352 ? -15.789 -17.594 -22.625 1 68.81 352 ALA A CA 1
ATOM 2827 C C . ALA A 1 352 ? -14.398 -17.266 -23.172 1 68.81 352 ALA A C 1
ATOM 2829 O O . ALA A 1 352 ? -14.109 -16.109 -23.469 1 68.81 352 ALA A O 1
ATOM 2830 N N . ALA A 1 353 ? -13.617 -18.25 -23.328 1 81.62 353 ALA A N 1
ATOM 2831 C CA . ALA A 1 353 ? -12.25 -18.031 -23.797 1 81.62 353 ALA A CA 1
ATOM 2832 C C . ALA A 1 353 ? -12.227 -17.5 -25.219 1 81.62 353 ALA A C 1
ATOM 2834 O O . ALA A 1 353 ? -11.281 -16.812 -25.625 1 81.62 353 ALA A O 1
ATOM 2835 N N . ARG A 1 354 ? -13.117 -17.703 -25.922 1 71.5 354 ARG A N 1
ATOM 2836 C CA . ARG A 1 354 ? -13.172 -17.297 -27.312 1 71.5 354 ARG A CA 1
ATOM 2837 C C . ARG A 1 354 ? -13.25 -15.773 -27.422 1 71.5 354 ARG A C 1
ATOM 2839 O O . ARG A 1 354 ? -12.836 -15.195 -28.438 1 71.5 354 ARG A O 1
ATOM 2846 N N . MET A 1 355 ? -13.734 -15.172 -26.344 1 65.88 355 MET A N 1
ATOM 2847 C CA . MET A 1 355 ? -13.992 -13.734 -26.391 1 65.88 355 MET A CA 1
ATOM 2848 C C . MET A 1 355 ? -12.82 -12.953 -25.797 1 65.88 355 MET A C 1
ATOM 2850 O O . MET A 1 355 ? -12.844 -11.727 -25.766 1 65.88 355 MET A O 1
ATOM 2854 N N . THR A 1 356 ? -11.938 -13.609 -25.375 1 73.5 356 THR A N 1
ATOM 2855 C CA . THR A 1 356 ? -10.844 -12.914 -24.688 1 73.5 356 THR A CA 1
ATOM 2856 C C . THR A 1 356 ? -9.727 -12.57 -25.672 1 73.5 356 THR A C 1
ATOM 2858 O O . THR A 1 356 ? -9.531 -13.273 -26.672 1 73.5 356 THR A O 1
ATOM 2861 N N . SER A 1 357 ? -9.125 -11.32 -25.375 1 72.56 357 SER A N 1
ATOM 2862 C CA . SER A 1 357 ? -7.965 -10.953 -26.172 1 72.56 357 SER A CA 1
ATOM 2863 C C . SER A 1 357 ? -6.734 -11.75 -25.766 1 72.56 357 SER A C 1
ATOM 2865 O O . SER A 1 357 ? -6.555 -12.055 -24.578 1 72.56 357 SER A O 1
ATOM 2867 N N . HIS A 1 358 ? -5.988 -12.305 -26.734 1 69.94 358 HIS A N 1
ATOM 2868 C CA . HIS A 1 358 ? -4.879 -13.195 -26.391 1 69.94 358 HIS A CA 1
ATOM 2869 C C . HIS A 1 358 ? -3.549 -12.609 -26.859 1 69.94 358 HIS A C 1
ATOM 2871 O O . HIS A 1 358 ? -2.492 -13.211 -26.641 1 69.94 358 HIS A O 1
ATOM 2877 N N . GLY A 1 359 ? -3.471 -11.523 -27.266 1 76.19 359 GLY A N 1
ATOM 2878 C CA . GLY A 1 359 ? -2.236 -11 -27.844 1 76.19 359 GLY A CA 1
ATOM 2879 C C . GLY A 1 359 ? -1.726 -11.812 -29.016 1 76.19 359 GLY A C 1
ATOM 2880 O O . GLY A 1 359 ? -2.299 -12.844 -29.359 1 76.19 359 GLY A O 1
ATOM 2881 N N . SER A 1 360 ? -0.536 -11.453 -29.562 1 84.81 360 SER A N 1
ATOM 2882 C CA . SER A 1 360 ? 0.025 -12.156 -30.703 1 84.81 360 SER A CA 1
ATOM 2883 C C . SER A 1 360 ? 0.681 -13.469 -30.281 1 84.81 360 SER A C 1
ATOM 2885 O O . SER A 1 360 ? 1.383 -13.523 -29.281 1 84.81 360 SER A O 1
ATOM 2887 N N . MET A 1 361 ? 0.351 -14.562 -31.109 1 89.38 361 MET A N 1
ATOM 2888 C CA . MET A 1 361 ? 0.936 -15.875 -30.844 1 89.38 361 MET A CA 1
ATOM 2889 C C . MET A 1 361 ? 1.834 -16.312 -32 1 89.38 361 MET A C 1
ATOM 2891 O O . MET A 1 361 ? 2.256 -17.469 -32.062 1 89.38 361 MET A O 1
ATOM 2895 N N . ALA A 1 362 ? 2.113 -15.383 -32.812 1 88.5 362 ALA A N 1
ATOM 2896 C CA . ALA A 1 362 ? 2.861 -15.711 -34.031 1 88.5 362 ALA A CA 1
ATOM 2897 C C . ALA A 1 362 ? 4.266 -16.203 -33.688 1 88.5 362 ALA A C 1
ATOM 2899 O O . ALA A 1 362 ? 4.734 -17.203 -34.25 1 88.5 362 ALA A O 1
ATOM 2900 N N . GLU A 1 363 ? 4.848 -15.609 -32.844 1 90.19 363 GLU A N 1
ATOM 2901 C CA . GLU A 1 363 ? 6.207 -15.977 -32.469 1 90.19 363 GLU A CA 1
ATOM 2902 C C . GLU A 1 363 ? 6.238 -17.359 -31.828 1 90.19 363 GLU A C 1
ATOM 2904 O O . GLU A 1 363 ? 7.188 -18.125 -32.031 1 90.19 363 GLU A O 1
ATOM 2909 N N . ARG A 1 364 ? 5.238 -17.672 -31.094 1 93.31 364 ARG A N 1
ATOM 2910 C CA . ARG A 1 364 ? 5.176 -18.969 -30.422 1 93.31 364 ARG A CA 1
ATOM 2911 C C . ARG A 1 364 ? 4.918 -20.094 -31.422 1 93.31 364 ARG A C 1
ATOM 2913 O O . ARG A 1 364 ? 5.492 -21.172 -31.312 1 93.31 364 ARG A O 1
ATOM 2920 N N . ARG A 1 365 ? 4.109 -19.812 -32.406 1 92.19 365 ARG A N 1
ATOM 2921 C CA . ARG A 1 365 ? 3.846 -20.797 -33.438 1 92.19 365 ARG A CA 1
ATOM 2922 C C . ARG A 1 365 ? 5.09 -21.047 -34.281 1 92.19 365 ARG A C 1
ATOM 2924 O O . ARG A 1 365 ? 5.387 -22.188 -34.656 1 92.19 365 ARG A O 1
ATOM 2931 N N . LYS A 1 366 ? 5.734 -19.953 -34.531 1 92.56 366 LYS A N 1
ATOM 2932 C CA . LYS A 1 366 ? 6.977 -20.062 -35.281 1 92.56 366 LYS A CA 1
ATOM 2933 C C . LYS A 1 366 ? 8.008 -20.891 -34.5 1 92.56 366 LYS A C 1
ATOM 2935 O O . LYS A 1 366 ? 8.664 -21.766 -35.094 1 92.56 366 LYS A O 1
ATOM 2940 N N . MET A 1 367 ? 8.117 -20.641 -33.344 1 93.5 367 MET A N 1
ATOM 2941 C CA . MET A 1 367 ? 9.055 -21.359 -32.469 1 93.5 367 MET A CA 1
ATOM 2942 C C . MET A 1 367 ? 8.727 -22.844 -32.438 1 93.5 367 MET A C 1
ATOM 2944 O O . MET A 1 367 ? 9.617 -23.688 -32.562 1 93.5 367 MET A O 1
ATOM 2948 N N . ARG A 1 368 ? 7.496 -23.188 -32.25 1 95.31 368 ARG A N 1
ATOM 2949 C CA . ARG A 1 368 ? 7.055 -24.578 -32.219 1 95.31 368 ARG A CA 1
ATOM 2950 C C . ARG A 1 368 ? 7.418 -25.281 -33.531 1 95.31 368 ARG A C 1
ATOM 2952 O O . ARG A 1 368 ? 7.891 -26.422 -33.5 1 95.31 368 ARG A O 1
ATOM 2959 N N . GLY A 1 369 ? 7.219 -24.609 -34.594 1 93.31 369 GLY A N 1
ATOM 2960 C CA . GLY A 1 369 ? 7.57 -25.156 -35.906 1 93.31 369 GLY A CA 1
ATOM 2961 C C . GLY A 1 369 ? 9.055 -25.406 -36.062 1 93.31 369 GLY A C 1
ATOM 2962 O O . GLY A 1 369 ? 9.461 -26.469 -36.562 1 93.31 369 GLY A O 1
ATOM 2963 N N . GLN A 1 370 ? 9.812 -24.5 -35.594 1 94.06 370 GLN A N 1
ATOM 2964 C CA . GLN A 1 370 ? 11.266 -24.578 -35.75 1 94.06 370 GLN A CA 1
ATOM 2965 C C . GLN A 1 370 ? 11.836 -25.719 -34.875 1 94.06 370 GLN A C 1
ATOM 2967 O O . GLN A 1 370 ? 12.828 -26.344 -35.25 1 94.06 370 GLN A O 1
ATOM 2972 N N . MET A 1 371 ? 11.203 -26 -33.844 1 95.06 371 MET A N 1
ATOM 2973 C CA . MET A 1 371 ? 11.695 -27.031 -32.938 1 95.06 371 MET A CA 1
ATOM 2974 C C . MET A 1 371 ? 11.219 -28.406 -33.344 1 95.06 371 MET A C 1
ATOM 2976 O O . MET A 1 371 ? 11.648 -29.422 -32.781 1 95.06 371 MET A O 1
ATOM 2980 N N . LYS A 1 372 ? 10.344 -28.469 -34.344 1 94.25 372 LYS A N 1
ATOM 2981 C CA . LYS A 1 372 ? 9.812 -29.734 -34.844 1 94.25 372 LYS A CA 1
ATOM 2982 C C . LYS A 1 372 ? 9.172 -30.562 -33.75 1 94.25 372 LYS A C 1
ATOM 2984 O O . LYS A 1 372 ? 9.492 -31.734 -33.562 1 94.25 372 LYS A O 1
ATOM 2989 N N . CYS A 1 373 ? 8.375 -29.938 -33 1 97.19 373 CYS A N 1
ATOM 2990 C CA . CYS A 1 373 ? 7.672 -30.562 -31.906 1 97.19 373 CYS A CA 1
ATOM 2991 C C . CYS A 1 373 ? 6.637 -31.562 -32.406 1 97.19 373 CYS A C 1
ATOM 2993 O O . CYS A 1 373 ? 6.133 -31.422 -33.531 1 97.19 373 CYS A O 1
ATOM 2995 N N . GLN A 1 374 ? 6.297 -32.531 -31.594 1 97.12 374 GLN A N 1
ATOM 2996 C CA . GLN A 1 374 ? 5.258 -33.5 -31.891 1 97.12 374 GLN A CA 1
ATOM 2997 C C . GLN A 1 374 ? 3.871 -32.875 -31.828 1 97.12 374 GLN A C 1
ATOM 2999 O O . GLN A 1 374 ? 3.697 -31.797 -31.25 1 97.12 374 GLN A O 1
ATOM 3004 N N . SER A 1 375 ? 2.932 -33.469 -32.438 1 96.69 375 SER A N 1
ATOM 3005 C CA . SER A 1 375 ? 1.548 -33.031 -32.438 1 96.69 375 SER A CA 1
ATOM 3006 C C . SER A 1 375 ? 0.885 -33.281 -31.094 1 96.69 375 SER A C 1
ATOM 3008 O O . SER A 1 375 ? 1.396 -34.062 -30.297 1 96.69 375 SER A O 1
ATOM 3010 N N . PHE A 1 376 ? -0.177 -32.594 -30.922 1 97 376 PHE A N 1
ATOM 3011 C CA . PHE A 1 376 ? -0.93 -32.875 -29.703 1 97 376 PHE A CA 1
ATOM 3012 C C . PHE A 1 376 ? -1.512 -34.281 -29.75 1 97 376 PHE A C 1
ATOM 3014 O O . PHE A 1 376 ? -1.674 -34.906 -28.703 1 97 376 PHE A O 1
ATOM 3021 N N . LYS A 1 377 ? -1.843 -34.75 -30.844 1 93.62 377 LYS A N 1
ATOM 3022 C CA . LYS A 1 377 ? -2.254 -36.156 -30.969 1 93.62 377 LYS A CA 1
ATOM 3023 C C . LYS A 1 377 ? -1.195 -37.094 -30.406 1 93.62 377 LYS A C 1
ATOM 3025 O O . LYS A 1 377 ? -1.521 -38.062 -29.703 1 93.62 377 LYS A O 1
ATOM 3030 N N . TRP A 1 378 ? 0.009 -36.875 -30.828 1 96.62 378 TRP A N 1
ATOM 3031 C CA . TRP A 1 378 ? 1.104 -37.656 -30.266 1 96.62 378 TRP A CA 1
ATOM 3032 C C . TRP A 1 378 ? 1.1 -37.594 -28.734 1 96.62 378 TRP A C 1
ATOM 3034 O O . TRP A 1 378 ? 1.3 -38.594 -28.062 1 96.62 378 TRP A O 1
ATOM 3044 N N . TYR A 1 379 ? 0.952 -36.312 -28.234 1 97.5 379 TYR A N 1
ATOM 3045 C CA . TYR A 1 379 ? 0.903 -36.125 -26.797 1 97.5 379 TYR A CA 1
ATOM 3046 C C . TYR A 1 379 ? -0.188 -36.969 -26.156 1 97.5 379 TYR A C 1
ATOM 3048 O O . TYR A 1 379 ? 0.049 -37.656 -25.156 1 97.5 379 TYR A O 1
ATOM 3056 N N . LEU A 1 380 ? -1.381 -37 -26.734 1 94 380 LEU A N 1
ATOM 3057 C CA . LEU A 1 380 ? -2.5 -37.75 -26.203 1 94 380 LEU A CA 1
ATOM 3058 C C . LEU A 1 380 ? -2.197 -39.25 -26.25 1 94 380 LEU A C 1
ATOM 3060 O O . LEU A 1 380 ? -2.527 -40 -25.312 1 94 380 LEU A O 1
ATOM 3064 N N . ASP A 1 381 ? -1.522 -39.656 -27.25 1 93.31 381 ASP A N 1
ATOM 3065 C CA . ASP A 1 381 ? -1.255 -41.094 -27.438 1 93.31 381 ASP A CA 1
ATOM 3066 C C . ASP A 1 381 ? -0.153 -41.562 -26.516 1 93.31 381 ASP A C 1
ATOM 3068 O O . ASP A 1 381 ? -0.185 -42.719 -26.047 1 93.31 381 ASP A O 1
ATOM 3072 N N . ASN A 1 382 ? 0.783 -40.75 -26.203 1 94.62 382 ASN A N 1
ATOM 3073 C CA . ASN A 1 382 ? 2.004 -41.219 -25.562 1 94.62 382 ASN A CA 1
ATOM 3074 C C . ASN A 1 382 ? 2.113 -40.719 -24.125 1 94.62 382 ASN A C 1
ATOM 3076 O O . ASN A 1 382 ? 2.805 -41.344 -23.312 1 94.62 382 ASN A O 1
ATOM 3080 N N . VAL A 1 383 ? 1.475 -39.625 -23.844 1 95.56 383 VAL A N 1
ATOM 3081 C CA . VAL A 1 383 ? 1.708 -39 -22.547 1 95.56 383 VAL A CA 1
ATOM 3082 C C . VAL A 1 383 ? 0.436 -39.062 -21.703 1 95.56 383 VAL A C 1
ATOM 3084 O O . VAL A 1 383 ? 0.483 -39.406 -20.531 1 95.56 383 VAL A O 1
ATOM 3087 N N . LEU A 1 384 ? -0.678 -38.719 -22.297 1 94.44 384 LEU A N 1
ATOM 3088 C CA . LEU A 1 384 ? -1.938 -38.656 -21.562 1 94.44 384 LEU A CA 1
ATOM 3089 C C . LEU A 1 384 ? -3.053 -39.344 -22.344 1 94.44 384 LEU A C 1
ATOM 3091 O O . LEU A 1 384 ? -4.059 -38.719 -22.688 1 94.44 384 LEU A O 1
ATOM 3095 N N . PRO A 1 385 ? -2.953 -40.594 -22.5 1 88.88 385 PRO A N 1
ATOM 3096 C CA . PRO A 1 385 ? -3.945 -41.312 -23.312 1 88.88 385 PRO A CA 1
ATOM 3097 C C . PRO A 1 385 ? -5.324 -41.344 -22.656 1 88.88 385 PRO A C 1
ATOM 3099 O O . PRO A 1 385 ? -6.332 -41.531 -23.344 1 88.88 385 PRO A O 1
ATOM 3102 N N . GLN A 1 386 ? -5.367 -41.125 -21.391 1 82.75 386 GLN A N 1
ATOM 3103 C CA . GLN A 1 386 ? -6.633 -41.188 -20.672 1 82.75 386 GLN A CA 1
ATOM 3104 C C . GLN A 1 386 ? -7.527 -40 -21 1 82.75 386 GLN A C 1
ATOM 3106 O O . GLN A 1 386 ? -8.727 -40.031 -20.734 1 82.75 386 GLN A O 1
ATOM 3111 N N . LEU A 1 387 ? -6.953 -38.938 -21.438 1 88.62 387 LEU A N 1
ATOM 3112 C CA . LEU A 1 387 ? -7.75 -37.812 -21.859 1 88.62 387 LEU A CA 1
ATOM 3113 C C . LEU A 1 387 ? -8.367 -38.062 -23.234 1 88.62 387 LEU A C 1
ATOM 3115 O O . LEU A 1 387 ? -7.754 -37.781 -24.266 1 88.62 387 LEU A O 1
ATOM 3119 N N . LYS A 1 388 ? -9.5 -38.625 -23.234 1 79.5 388 LYS A N 1
ATOM 3120 C CA . LYS A 1 388 ? -10.18 -39.031 -24.453 1 79.5 388 LYS A CA 1
ATOM 3121 C C . LYS A 1 388 ? -10.992 -37.906 -25.047 1 79.5 388 LYS A C 1
ATOM 3123 O O . LYS A 1 388 ? -11.625 -37.125 -24.312 1 79.5 388 LYS A O 1
ATOM 3128 N N . PRO A 1 389 ? -10.688 -37.812 -26.375 1 69.94 389 PRO A N 1
ATOM 3129 C CA . PRO A 1 389 ? -11.539 -36.812 -27.031 1 69.94 389 PRO A CA 1
ATOM 3130 C C . PRO A 1 389 ? -13.023 -37.031 -26.766 1 69.94 389 PRO A C 1
ATOM 3132 O O . PRO A 1 389 ? -13.453 -38.188 -26.578 1 69.94 389 PRO A O 1
ATOM 3135 N N . LEU A 1 390 ? -13.57 -36.094 -26.438 1 56.47 390 LEU A N 1
ATOM 3136 C CA . LEU A 1 390 ? -15.016 -36.188 -26.25 1 56.47 390 LEU A CA 1
ATOM 3137 C C . LEU A 1 390 ? -15.695 -36.719 -27.516 1 56.47 390 LEU A C 1
ATOM 3139 O O . LEU A 1 390 ? -15.25 -36.438 -28.625 1 56.47 390 LEU A O 1
ATOM 3143 N N . SER A 1 391 ? -16.156 -38.031 -27.562 1 47.44 391 SER A N 1
ATOM 3144 C CA . SER A 1 391 ? -16.812 -38.656 -28.703 1 47.44 391 SER A CA 1
ATOM 3145 C C . SER A 1 391 ? -17.469 -37.625 -29.594 1 47.44 391 SER A C 1
ATOM 3147 O O . SER A 1 391 ? -18.016 -36.625 -29.094 1 47.44 391 SER A O 1
ATOM 3149 N N . ASP A 1 392 ? -16.891 -37.562 -30.828 1 43.88 392 ASP A N 1
ATOM 3150 C CA . ASP A 1 392 ? -17.422 -36.719 -31.906 1 43.88 392 ASP A CA 1
ATOM 3151 C C . ASP A 1 392 ? -18.922 -36.5 -31.719 1 43.88 392 ASP A C 1
ATOM 3153 O O . ASP A 1 392 ? -19.438 -35.438 -32.094 1 43.88 392 ASP A O 1
ATOM 3157 N N . ASP A 1 393 ? -19.625 -37.594 -31.406 1 43 393 ASP A N 1
ATOM 3158 C CA . ASP A 1 393 ? -21.078 -37.594 -31.391 1 43 393 ASP A CA 1
ATOM 3159 C C . ASP A 1 393 ? -21.609 -36.656 -30.297 1 43 393 ASP A C 1
ATOM 3161 O O . ASP A 1 393 ? -22.812 -36.375 -30.234 1 43 393 ASP A O 1
ATOM 3165 N N . ASP A 1 394 ? -20.844 -36.188 -29.391 1 47.72 394 ASP A N 1
ATOM 3166 C CA . ASP A 1 394 ? -21.547 -35.625 -28.25 1 47.72 394 ASP A CA 1
ATOM 3167 C C . ASP A 1 394 ? -21.609 -34.094 -28.359 1 47.72 394 ASP A C 1
ATOM 3169 O O . ASP A 1 394 ? -22.578 -33.469 -27.922 1 47.72 394 ASP A O 1
ATOM 3173 N N . PHE A 1 395 ? -20.391 -33.344 -28.641 1 52.47 395 PHE A N 1
ATOM 3174 C CA . PHE A 1 395 ? -20.547 -31.891 -28.719 1 52.47 395 PHE A CA 1
ATOM 3175 C C . PHE A 1 395 ? -20.141 -31.359 -30.078 1 52.47 395 PHE A C 1
ATOM 3177 O O . PHE A 1 395 ? -19.141 -31.812 -30.656 1 52.47 395 PHE A O 1
ATOM 3184 N N . VAL A 1 396 ? -20.953 -30.922 -30.938 1 58.91 396 VAL A N 1
ATOM 3185 C CA . VAL A 1 396 ? -20.688 -30.234 -32.188 1 58.91 396 VAL A CA 1
ATOM 3186 C C . VAL A 1 396 ? -20.484 -28.734 -31.922 1 58.91 396 VAL A C 1
ATOM 3188 O O . VAL A 1 396 ? -21.25 -28.125 -31.172 1 58.91 396 VAL A O 1
ATOM 3191 N N . TYR A 1 397 ? -19.25 -28.281 -32.438 1 60.59 397 TYR A N 1
ATOM 3192 C CA . TYR A 1 397 ? -18.953 -26.859 -32.312 1 60.59 397 TYR A CA 1
ATOM 3193 C C . TYR A 1 397 ? -19.078 -26.156 -33.656 1 60.59 397 TYR A C 1
ATOM 3195 O O . TYR A 1 397 ? -18.641 -26.688 -34.688 1 60.59 397 TYR A O 1
ATOM 3203 N N . GLY A 1 398 ? -19.75 -25.078 -33.719 1 70.56 398 GLY A N 1
ATOM 3204 C CA . GLY A 1 398 ? -19.828 -24.266 -34.906 1 70.56 398 GLY A CA 1
ATOM 3205 C C . GLY A 1 398 ? -20.969 -23.266 -34.875 1 70.56 398 GLY A C 1
ATOM 3206 O O . GLY A 1 398 ? -21.625 -23.078 -33.844 1 70.56 398 GLY A O 1
ATOM 3207 N N . ARG A 1 399 ? -21.047 -22.625 -36.031 1 81.12 399 ARG A N 1
ATOM 3208 C CA . ARG A 1 399 ? -22.156 -21.672 -36.188 1 81.12 399 ARG A CA 1
ATOM 3209 C C . ARG A 1 399 ? -23.422 -22.391 -36.594 1 81.12 399 ARG A C 1
ATOM 3211 O O . ARG A 1 399 ? -23.391 -23.344 -37.375 1 81.12 399 ARG A O 1
ATOM 3218 N N . ILE A 1 400 ? -24.453 -22.047 -35.906 1 85.12 400 ILE A N 1
ATOM 3219 C CA . ILE A 1 400 ? -25.781 -22.5 -36.312 1 85.12 400 ILE A CA 1
ATOM 3220 C C . ILE A 1 400 ? -26.375 -21.5 -37.312 1 85.12 400 ILE A C 1
ATOM 3222 O O . ILE A 1 400 ? -26.578 -20.328 -37 1 85.12 400 ILE A O 1
ATOM 3226 N N . ARG A 1 401 ? -26.531 -22.031 -38.5 1 86.75 401 ARG A N 1
ATOM 3227 C CA . ARG A 1 401 ? -26.875 -21.141 -39.594 1 86.75 401 ARG A CA 1
ATOM 3228 C C . ARG A 1 401 ? -28.328 -21.344 -40.031 1 86.75 401 ARG A C 1
ATOM 3230 O O . ARG A 1 401 ? -28.875 -22.438 -39.875 1 86.75 401 ARG A O 1
ATOM 3237 N N . GLN A 1 402 ? -28.891 -20.188 -40.406 1 87.19 402 GLN A N 1
ATOM 3238 C CA . GLN A 1 402 ? -30.141 -20.203 -41.125 1 87.19 402 GLN A CA 1
ATOM 3239 C C . GLN A 1 402 ? -29.953 -19.641 -42.562 1 87.19 402 GLN A C 1
ATOM 3241 O O . GLN A 1 402 ? -29.656 -18.453 -42.719 1 87.19 402 GLN A O 1
ATOM 3246 N N . GLY A 1 403 ? -30.078 -20.516 -43.531 1 81.44 403 GLY A N 1
ATOM 3247 C CA . GLY A 1 403 ? -29.734 -20.125 -44.875 1 81.44 403 GLY A CA 1
ATOM 3248 C C . GLY A 1 403 ? -28.25 -19.984 -45.125 1 81.44 403 GLY A C 1
ATOM 3249 O O . GLY A 1 403 ? -27.453 -20.719 -44.531 1 81.44 403 GLY A O 1
ATOM 3250 N N . THR A 1 404 ? -27.766 -19.016 -45.969 1 77.44 404 THR A N 1
ATOM 3251 C CA . THR A 1 404 ? -26.359 -18.891 -46.344 1 77.44 404 THR A CA 1
ATOM 3252 C C . THR A 1 404 ? -25.688 -17.781 -45.531 1 77.44 404 THR A C 1
ATOM 3254 O O . THR A 1 404 ? -24.469 -17.812 -45.312 1 77.44 404 THR A O 1
ATOM 3257 N N . ASP A 1 405 ? -26.5 -16.891 -45 1 83.5 405 ASP A N 1
ATOM 3258 C CA . ASP A 1 405 ? -25.812 -15.695 -44.531 1 83.5 405 ASP A CA 1
ATOM 3259 C C . ASP A 1 405 ? -26.203 -15.344 -43.094 1 83.5 405 ASP A C 1
ATOM 3261 O O . ASP A 1 405 ? -25.688 -14.383 -42.531 1 83.5 405 ASP A O 1
ATOM 3265 N N . MET A 1 406 ? -27.156 -16.016 -42.562 1 88.94 406 MET A N 1
ATOM 3266 C CA . MET A 1 406 ? -27.578 -15.672 -41.219 1 88.94 406 MET A CA 1
ATOM 3267 C C . MET A 1 406 ? -27.125 -16.719 -40.219 1 88.94 406 MET A C 1
ATOM 3269 O O . MET A 1 406 ? -27.141 -17.922 -40.5 1 88.94 406 MET A O 1
ATOM 3273 N N . CYS A 1 407 ? -26.719 -16.266 -39.031 1 90.44 407 CYS A N 1
ATOM 3274 C CA . CYS A 1 407 ? -26.25 -17.141 -37.969 1 90.44 407 CYS A CA 1
ATOM 3275 C C . CYS A 1 407 ? -26.984 -16.844 -36.656 1 90.44 407 CYS A C 1
ATOM 3277 O O . CYS A 1 407 ? -27.328 -15.688 -36.375 1 90.44 407 CYS A O 1
ATOM 3279 N N . MET A 1 408 ? -27.25 -18.016 -35.906 1 89.31 408 MET A N 1
ATOM 3280 C CA . MET A 1 408 ? -27.766 -17.828 -34.531 1 89.31 408 MET A CA 1
ATOM 3281 C C . MET A 1 408 ? -26.797 -17 -33.688 1 89.31 408 MET A C 1
ATOM 3283 O O . MET A 1 408 ? -25.594 -17.25 -33.75 1 89.31 408 MET A O 1
ATOM 3287 N N . ASP A 1 409 ? -27.328 -16.031 -33 1 88.44 409 ASP A N 1
ATOM 3288 C CA . ASP A 1 409 ? -26.562 -15.039 -32.25 1 88.44 409 ASP A CA 1
ATOM 3289 C C . ASP A 1 409 ? -27.203 -14.773 -30.891 1 88.44 409 ASP A C 1
ATOM 3291 O O . ASP A 1 409 ? -28.172 -15.43 -30.531 1 88.44 409 ASP A O 1
ATOM 3295 N N . ILE A 1 410 ? -26.547 -13.922 -30.109 1 84.5 410 ILE A N 1
ATOM 3296 C CA . ILE A 1 410 ? -27.047 -13.523 -28.797 1 84.5 410 ILE A CA 1
ATOM 3297 C C . ILE A 1 410 ? -27.328 -12.016 -28.797 1 84.5 410 ILE A C 1
ATOM 3299 O O . ILE A 1 410 ? -26.484 -11.227 -29.203 1 84.5 410 ILE A O 1
ATOM 3303 N N . ALA A 1 411 ? -28.531 -11.664 -28.406 1 79 411 ALA A N 1
ATOM 3304 C CA . ALA A 1 411 ? -28.875 -10.258 -28.219 1 79 411 ALA A CA 1
ATOM 3305 C C . ALA A 1 411 ? -28.469 -9.773 -26.844 1 79 411 ALA A C 1
ATOM 3307 O O . ALA A 1 411 ? -29.266 -9.766 -25.906 1 79 411 ALA A O 1
ATOM 3308 N N . LEU A 1 412 ? -27.203 -9.359 -26.656 1 67.06 412 LEU A N 1
ATOM 3309 C CA . LEU A 1 412 ? -26.609 -8.984 -25.375 1 67.06 412 LEU A CA 1
ATOM 3310 C C . LEU A 1 412 ? -27.234 -7.707 -24.828 1 67.06 412 LEU A C 1
ATOM 3312 O O . LEU A 1 412 ? -27.266 -7.496 -23.625 1 67.06 412 LEU A O 1
ATOM 3316 N N . GLY A 1 413 ? -27.781 -6.836 -25.516 1 61.06 413 GLY A N 1
ATOM 3317 C CA . GLY A 1 413 ? -28.375 -5.574 -25.094 1 61.06 413 GLY A CA 1
ATOM 3318 C C . GLY A 1 413 ? -29.797 -5.719 -24.578 1 61.06 413 GLY A C 1
ATOM 3319 O O . GLY A 1 413 ? -30.391 -4.754 -24.094 1 61.06 413 GLY A O 1
ATOM 3320 N N . HIS A 1 414 ? -30.344 -6.855 -24.531 1 66.81 414 HIS A N 1
ATOM 3321 C CA . HIS A 1 414 ? -31.719 -7.074 -24.109 1 66.81 414 HIS A CA 1
ATOM 3322 C C . HIS A 1 414 ? -31.766 -7.707 -22.719 1 66.81 414 HIS A C 1
ATOM 3324 O O . HIS A 1 414 ? -30.906 -8.5 -22.359 1 66.81 414 HIS A O 1
ATOM 3330 N N . VAL A 1 415 ? -32.625 -7.137 -21.844 1 68 415 VAL A N 1
ATOM 3331 C CA . VAL A 1 415 ? -32.906 -7.75 -20.562 1 68 415 VAL A CA 1
ATOM 3332 C C . VAL A 1 415 ? -34.344 -8.289 -20.562 1 68 415 VAL A C 1
ATOM 3334 O O . VAL A 1 415 ? -35.312 -7.52 -20.703 1 68 415 VAL A O 1
ATOM 3337 N N . PRO A 1 416 ? -34.5 -9.656 -20.5 1 72.44 416 PRO A N 1
ATOM 3338 C CA . PRO A 1 416 ? -33.5 -10.719 -20.375 1 72.44 416 PRO A CA 1
ATOM 3339 C C . PRO A 1 416 ? -32.719 -10.961 -21.672 1 72.44 416 PRO A C 1
ATOM 3341 O O . PRO A 1 416 ? -33.188 -10.625 -22.75 1 72.44 416 PRO A O 1
ATOM 3344 N N . VAL A 1 417 ? -31.547 -11.562 -21.547 1 81.75 417 VAL A N 1
ATOM 3345 C CA . VAL A 1 417 ? -30.734 -11.867 -22.719 1 81.75 417 VAL A CA 1
ATOM 3346 C C . VAL A 1 417 ? -31.422 -12.93 -23.562 1 81.75 417 VAL A C 1
ATOM 3348 O O . VAL A 1 417 ? -31.859 -13.961 -23.047 1 81.75 417 VAL A O 1
ATOM 3351 N N . LEU A 1 418 ? -31.625 -12.57 -24.938 1 86.88 418 LEU A N 1
ATOM 3352 C CA . LEU A 1 418 ? -32.344 -13.461 -25.844 1 86.88 418 LEU A CA 1
ATOM 3353 C C . LEU A 1 418 ? -31.391 -14.023 -26.906 1 86.88 418 LEU A C 1
ATOM 3355 O O . LEU A 1 418 ? -30.391 -13.391 -27.25 1 86.88 418 LEU A O 1
ATOM 3359 N N . ALA A 1 419 ? -31.719 -15.328 -27.297 1 89.81 419 ALA A N 1
ATOM 3360 C CA . ALA A 1 419 ? -31.109 -15.797 -28.547 1 89.81 419 ALA A CA 1
ATOM 3361 C C . ALA A 1 419 ? -31.641 -15 -29.734 1 89.81 419 ALA A C 1
ATOM 3363 O O . ALA A 1 419 ? -32.812 -14.609 -29.766 1 89.81 419 ALA A O 1
ATOM 3364 N N . SER A 1 420 ? -30.734 -14.695 -30.672 1 89.69 420 SER A N 1
ATOM 3365 C CA . SER A 1 420 ? -31.109 -13.883 -31.828 1 89.69 420 SER A CA 1
ATOM 3366 C C . SER A 1 420 ? -30.484 -14.438 -33.094 1 89.69 420 SER A C 1
ATOM 3368 O O . SER A 1 420 ? -29.875 -15.508 -33.094 1 89.69 420 SER A O 1
ATOM 3370 N N . LEU A 1 421 ? -30.875 -13.742 -34.25 1 90 421 LEU A N 1
ATOM 3371 C CA . LEU A 1 421 ? -30.344 -14.055 -35.562 1 90 421 LEU A CA 1
ATOM 3372 C C . LEU A 1 421 ? -29.703 -12.82 -36.188 1 90 421 LEU A C 1
ATOM 3374 O O . LEU A 1 421 ? -30.297 -11.742 -36.188 1 90 421 LEU A O 1
ATOM 3378 N N . SER A 1 422 ? -28.438 -12.961 -36.625 1 88.56 422 SER A N 1
ATOM 3379 C CA . SER A 1 422 ? -27.734 -11.875 -37.312 1 88.56 422 SER A CA 1
ATOM 3380 C C . SER A 1 422 ? -26.844 -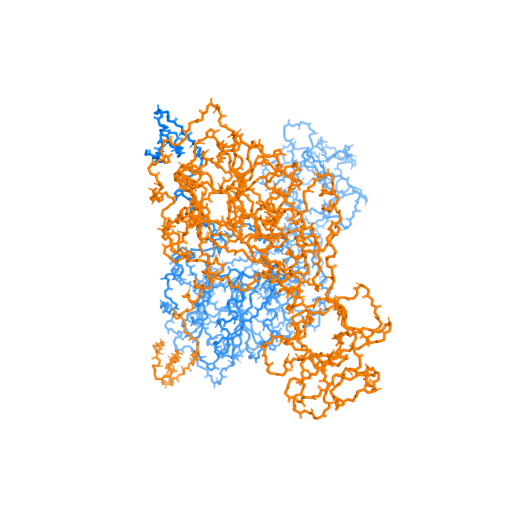12.406 -38.406 1 88.56 422 SER A C 1
ATOM 3382 O O . SER A 1 422 ? -26.688 -13.617 -38.562 1 88.56 422 SER A O 1
ATOM 3384 N N . GLN A 1 423 ? -26.281 -11.422 -39.156 1 87.31 423 GLN A N 1
ATOM 3385 C CA . GLN A 1 423 ? -25.391 -11.812 -40.25 1 87.31 423 GLN A CA 1
ATOM 3386 C C . GLN A 1 423 ? -24.156 -12.547 -39.719 1 87.31 423 GLN A C 1
ATOM 3388 O O . GLN A 1 423 ? -23.594 -12.133 -38.688 1 87.31 423 GLN A O 1
ATOM 3393 N N . CYS A 1 424 ? -23.859 -13.586 -40.469 1 84 424 CYS A N 1
ATOM 3394 C CA . CYS A 1 424 ? -22.734 -14.406 -40.031 1 84 424 CYS A CA 1
ATOM 3395 C C . CYS A 1 424 ? -21.438 -13.617 -40.125 1 84 424 CYS A C 1
ATOM 3397 O O . CYS A 1 424 ? -21.203 -12.898 -41.094 1 84 424 CYS A O 1
ATOM 3399 N N . SER A 1 425 ? -20.734 -13.609 -39.062 1 80.31 425 SER A N 1
ATOM 3400 C CA . SER A 1 425 ? -19.406 -13.016 -39 1 80.31 425 SER A CA 1
ATOM 3401 C C . SER A 1 425 ? -18.422 -13.93 -38.25 1 80.31 425 SER A C 1
ATOM 3403 O O . SER A 1 425 ? -18.719 -14.406 -37.156 1 80.31 425 SER A O 1
ATOM 3405 N N . GLU A 1 426 ? -17.266 -14.109 -38.875 1 67.94 426 GLU A N 1
ATOM 3406 C CA . GLU A 1 426 ? -16.25 -14.953 -38.281 1 67.94 426 GLU A CA 1
ATOM 3407 C C . GLU A 1 426 ? -15.68 -14.32 -37 1 67.94 426 GLU A C 1
ATOM 3409 O O . GLU A 1 426 ? -15.141 -15.016 -36.125 1 67.94 426 GLU A O 1
ATOM 3414 N N . GLU A 1 427 ? -16.047 -13.055 -37.031 1 63.81 427 GLU A N 1
ATOM 3415 C CA . GLU A 1 427 ? -15.445 -12.305 -35.906 1 63.81 427 GLU A CA 1
ATOM 3416 C C . GLU A 1 427 ? -16.359 -12.297 -34.688 1 63.81 427 GLU A C 1
ATOM 3418 O O . GLU A 1 427 ? -15.93 -11.914 -33.594 1 63.81 427 GLU A O 1
ATOM 3423 N N . LYS A 1 428 ? -17.594 -12.703 -34.875 1 73.06 428 LYS A N 1
ATOM 3424 C CA . LYS A 1 428 ? -18.547 -12.625 -33.781 1 73.06 428 LYS A CA 1
ATOM 3425 C C . LYS A 1 428 ? -18.547 -13.898 -32.938 1 73.06 428 LYS A C 1
ATOM 3427 O O . LYS A 1 428 ? -19.062 -14.93 -33.375 1 73.06 428 LYS A O 1
ATOM 3432 N N . ASN A 1 429 ? -18.172 -13.773 -31.797 1 68 429 ASN A N 1
ATOM 3433 C CA . ASN A 1 429 ? -18.125 -14.891 -30.859 1 68 429 ASN A CA 1
ATOM 3434 C C . ASN A 1 429 ? -19.531 -15.281 -30.391 1 68 429 ASN A C 1
ATOM 3436 O O . ASN A 1 429 ? -19.766 -16.438 -30.016 1 68 429 ASN A O 1
ATOM 3440 N N . SER A 1 430 ? -20.359 -14.352 -30.438 1 78.5 430 SER A N 1
ATOM 3441 C CA . SER A 1 430 ? -21.75 -14.594 -30.031 1 78.5 430 SER A CA 1
ATOM 3442 C C . SER A 1 430 ? -22.438 -15.555 -31 1 78.5 430 SER A C 1
ATOM 3444 O O . SER A 1 430 ? -23.547 -16.031 -30.719 1 78.5 430 SER A O 1
ATOM 3446 N N . GLN A 1 431 ? -21.781 -15.961 -32.062 1 82.5 431 GLN A N 1
ATOM 3447 C CA . GLN A 1 431 ? -22.375 -16.859 -33.062 1 82.5 431 GLN A CA 1
ATOM 3448 C C . GLN A 1 431 ? -21.719 -18.234 -33.031 1 82.5 431 GLN A C 1
ATOM 3450 O O . GLN A 1 431 ? -21.984 -19.078 -33.875 1 82.5 431 GLN A O 1
ATOM 3455 N N . GLU A 1 432 ? -20.969 -18.438 -32.031 1 75.5 432 GLU A N 1
ATOM 3456 C CA . GLU A 1 432 ? -20.297 -19.734 -31.906 1 75.5 432 GLU A CA 1
ATOM 3457 C C . GLU A 1 432 ? -20.969 -20.609 -30.859 1 75.5 432 GLU A C 1
ATOM 3459 O O . GLU A 1 432 ? -21 -20.25 -29.672 1 75.5 432 GLU A O 1
ATOM 3464 N N . TRP A 1 433 ? -21.531 -21.734 -31.281 1 78.88 433 TRP A N 1
ATOM 3465 C CA . TRP A 1 433 ? -22.344 -22.594 -30.422 1 78.88 433 TRP A CA 1
ATOM 3466 C C . TRP A 1 433 ? -21.703 -23.969 -30.266 1 78.88 433 TRP A C 1
ATOM 3468 O O . TRP A 1 433 ? -20.969 -24.422 -31.141 1 78.88 433 TRP A O 1
ATOM 3478 N N . THR A 1 434 ? -21.891 -24.578 -29.047 1 71.56 434 THR A N 1
ATOM 3479 C CA . THR A 1 434 ? -21.547 -25.969 -28.75 1 71.56 434 THR A CA 1
ATOM 3480 C C . THR A 1 434 ? -22.812 -26.781 -28.469 1 71.56 434 THR A C 1
ATOM 3482 O O . THR A 1 434 ? -23.688 -26.328 -27.734 1 71.56 434 THR A O 1
ATOM 3485 N N . TRP A 1 435 ? -23.016 -27.859 -29.25 1 70.19 435 TRP A N 1
ATOM 3486 C CA . TRP A 1 435 ? -24.219 -28.641 -29.016 1 70.19 435 TRP A CA 1
ATOM 3487 C C . TRP A 1 435 ? -23.922 -30.141 -29.062 1 70.19 435 TRP A C 1
ATOM 3489 O O . TRP A 1 435 ? -22.984 -30.562 -29.75 1 70.19 435 TRP A O 1
ATOM 3499 N N . LYS A 1 436 ? -24.484 -30.891 -28.047 1 62.72 436 LYS A N 1
ATOM 3500 C CA . LYS A 1 436 ? -24.562 -32.344 -28.125 1 62.72 436 LYS A CA 1
ATOM 3501 C C . LYS A 1 436 ? -25.828 -32.812 -28.844 1 62.72 436 LYS A C 1
ATOM 3503 O O . LYS A 1 436 ? -26.828 -32.094 -28.859 1 62.72 436 LYS A O 1
ATOM 3508 N N . LYS A 1 437 ? -25.734 -33.938 -29.703 1 57.75 437 LYS A N 1
ATOM 3509 C CA . LYS A 1 437 ? -26.891 -34.438 -30.438 1 57.75 437 LYS A CA 1
ATOM 3510 C C . LYS A 1 437 ? -28.156 -34.375 -29.609 1 57.75 437 LYS A C 1
ATOM 3512 O O . LYS A 1 437 ? -29.219 -34 -30.094 1 57.75 437 LYS A O 1
ATOM 3517 N N . LYS A 1 438 ? -28.172 -34.938 -28.422 1 59.06 438 LYS A N 1
ATOM 3518 C CA . LYS A 1 438 ? -29.25 -34.812 -27.469 1 59.06 438 LYS A CA 1
ATOM 3519 C C . LYS A 1 438 ? -28.797 -34.125 -26.188 1 59.06 438 LYS A C 1
ATOM 3521 O O . LYS A 1 438 ? -28.047 -34.688 -25.406 1 59.06 438 LYS A O 1
ATOM 3526 N N . GLY A 1 439 ? -28.891 -32.594 -26.203 1 73.81 439 GLY A N 1
ATOM 3527 C CA . GLY A 1 439 ? -28.5 -31.969 -24.953 1 73.81 439 GLY A CA 1
ATOM 3528 C C . GLY A 1 439 ? -28.578 -30.453 -25.016 1 73.81 439 GLY A C 1
ATOM 3529 O O . GLY A 1 439 ? -29.422 -29.891 -25.703 1 73.81 439 GLY A O 1
ATOM 3530 N N . MET A 1 440 ? -27.781 -29.719 -24.203 1 79.19 440 MET A N 1
ATOM 3531 C CA . MET A 1 440 ? -27.75 -28.266 -24.094 1 79.19 440 MET A CA 1
ATOM 3532 C C . MET A 1 440 ? -27.031 -27.641 -25.281 1 79.19 440 MET A C 1
ATOM 3534 O O . MET A 1 440 ? -26.094 -28.234 -25.828 1 79.19 440 MET A O 1
ATOM 3538 N N . ILE A 1 441 ? -27.625 -26.609 -25.906 1 82 441 ILE A N 1
ATOM 3539 C CA . ILE A 1 441 ? -26.969 -25.75 -26.859 1 82 441 ILE A CA 1
ATOM 3540 C C . ILE A 1 441 ? -26.391 -24.531 -26.156 1 82 441 ILE A C 1
ATOM 3542 O O . ILE A 1 441 ? -27.125 -23.719 -25.594 1 82 441 ILE A O 1
ATOM 3546 N N . LYS A 1 442 ? -25.141 -24.484 -26.203 1 79.94 442 LYS A N 1
ATOM 3547 C CA . LYS A 1 442 ? -24.453 -23.562 -25.312 1 79.94 442 LYS A CA 1
ATOM 3548 C C . LYS A 1 442 ? -23.656 -22.516 -26.094 1 79.94 442 LYS A C 1
ATOM 3550 O O . LYS A 1 442 ? -23.172 -22.797 -27.188 1 79.94 442 LYS A O 1
ATOM 3555 N N . ASN A 1 443 ? -23.812 -21.25 -25.734 1 74.69 443 ASN A N 1
ATOM 3556 C CA . ASN A 1 443 ? -22.891 -20.188 -26.109 1 74.69 443 ASN A CA 1
ATOM 3557 C C . ASN A 1 443 ? -22.219 -19.578 -24.875 1 74.69 443 ASN A C 1
ATOM 3559 O O . ASN A 1 443 ? -22.844 -18.859 -24.109 1 74.69 443 ASN A O 1
ATOM 3563 N N . HIS A 1 444 ? -21 -19.766 -24.766 1 61.25 444 HIS A N 1
ATOM 3564 C CA . HIS A 1 444 ? -20.156 -19.172 -23.734 1 61.25 444 HIS A CA 1
ATOM 3565 C C . HIS A 1 444 ? -20.812 -19.297 -22.359 1 61.25 444 HIS A C 1
ATOM 3567 O O . HIS A 1 444 ? -20.938 -18.312 -21.625 1 61.25 444 HIS A O 1
ATOM 3573 N N . GLY A 1 445 ? -21.219 -20.594 -21.922 1 64.19 445 GLY A N 1
ATOM 3574 C CA . GLY A 1 445 ? -21.797 -20.859 -20.625 1 64.19 445 GLY A CA 1
ATOM 3575 C C . GLY A 1 445 ? -23.281 -20.578 -20.562 1 64.19 445 GLY A C 1
ATOM 3576 O O . GLY A 1 445 ? -23.953 -20.953 -19.594 1 64.19 445 GLY A O 1
ATOM 3577 N N . MET A 1 446 ? -23.719 -19.812 -21.453 1 76.88 446 MET A N 1
ATOM 3578 C CA . MET A 1 446 ? -25.156 -19.594 -21.547 1 76.88 446 MET A CA 1
ATOM 3579 C C . MET A 1 446 ? -25.797 -20.641 -22.438 1 76.88 446 MET A C 1
ATOM 3581 O O . MET A 1 446 ? -25.219 -21.062 -23.438 1 76.88 446 MET A O 1
ATOM 3585 N N . CYS A 1 447 ? -26.828 -21.078 -21.906 1 84.31 447 CYS A N 1
ATOM 3586 C CA . CYS A 1 447 ? -27.562 -22.094 -22.656 1 84.31 447 CYS A CA 1
ATOM 3587 C C . CYS A 1 447 ? -28.875 -21.531 -23.203 1 84.31 447 CYS A C 1
ATOM 3589 O O . CYS A 1 447 ? -29.516 -20.703 -22.547 1 84.31 447 CYS A O 1
ATOM 3591 N N . LEU A 1 448 ? -29.203 -22 -24.516 1 88.94 448 LEU A N 1
ATOM 3592 C CA . LEU A 1 448 ? -30.562 -21.766 -25 1 88.94 448 LEU A CA 1
ATOM 3593 C C . LEU A 1 448 ? -31.594 -22.328 -24.031 1 88.94 448 LEU A C 1
ATOM 3595 O O . LEU A 1 448 ? -31.516 -23.516 -23.656 1 88.94 448 LEU A O 1
ATOM 3599 N N . THR A 1 449 ? -32.438 -21.438 -23.594 1 88.31 449 THR A N 1
ATOM 3600 C CA . THR A 1 449 ? -33.406 -21.828 -22.594 1 88.31 449 THR A CA 1
ATOM 3601 C C . THR A 1 449 ? -34.812 -21.484 -23.078 1 88.31 449 THR A C 1
ATOM 3603 O O . THR A 1 449 ? -35.094 -20.344 -23.484 1 88.31 449 THR A O 1
ATOM 3606 N N . ALA A 1 450 ? -35.625 -22.484 -22.984 1 88.81 450 ALA A N 1
ATOM 3607 C CA . ALA A 1 450 ? -37.031 -22.25 -23.328 1 88.81 450 ALA A CA 1
ATOM 3608 C C . ALA A 1 450 ? -37.781 -21.594 -22.156 1 88.81 450 ALA A C 1
ATOM 3610 O O . ALA A 1 450 ? -37.625 -22.031 -21.016 1 88.81 450 ALA A O 1
ATOM 3611 N N . ASP A 1 451 ? -38.375 -20.5 -22.422 1 79.88 451 ASP A N 1
ATOM 3612 C CA . ASP A 1 451 ? -39.312 -19.953 -21.438 1 79.88 451 ASP A CA 1
ATOM 3613 C C . ASP A 1 451 ? -40.562 -20.812 -21.344 1 79.88 451 ASP A C 1
ATOM 3615 O O . ASP A 1 451 ? -41.438 -20.75 -22.203 1 79.88 451 ASP A O 1
ATOM 3619 N N . LEU A 1 452 ? -40.688 -21.594 -20.344 1 74.81 452 LEU A N 1
ATOM 3620 C CA . LEU A 1 452 ? -41.75 -22.562 -20.219 1 74.81 452 LEU A CA 1
ATOM 3621 C C . LEU A 1 452 ? -43.031 -21.891 -19.719 1 74.81 452 LEU A C 1
ATOM 3623 O O . LEU A 1 452 ? -44.094 -22.516 -19.719 1 74.81 452 LEU A O 1
ATOM 3627 N N . LYS A 1 453 ? -43.031 -20.656 -19.203 1 69 453 LYS A N 1
ATOM 3628 C CA . LYS A 1 453 ? -44.188 -19.969 -18.688 1 69 453 LYS A CA 1
ATOM 3629 C C . LYS A 1 453 ? -45.031 -19.391 -19.812 1 69 453 LYS A C 1
ATOM 3631 O O . LYS A 1 453 ? -46.219 -19.094 -19.625 1 69 453 LYS A O 1
ATOM 3636 N N . GLU A 1 454 ? -44.5 -19.109 -20.906 1 66.44 454 GLU A N 1
ATOM 3637 C CA . GLU A 1 454 ? -45.219 -18.5 -22.031 1 66.44 454 GLU A CA 1
ATOM 3638 C C . GLU A 1 454 ? -45.281 -19.422 -23.234 1 66.44 454 GLU A C 1
ATOM 3640 O O . GLU A 1 454 ? -44.281 -20.094 -23.562 1 66.44 454 GLU A O 1
ATOM 3645 N N . THR A 1 455 ? -46.438 -19.562 -23.719 1 60 455 THR A N 1
ATOM 3646 C CA . THR A 1 455 ? -46.625 -20.266 -24.984 1 60 455 THR A CA 1
ATOM 3647 C C . THR A 1 455 ? -46.062 -19.469 -26.156 1 60 455 THR A C 1
ATOM 3649 O O . THR A 1 455 ? -46.312 -18.266 -26.281 1 60 455 THR A O 1
ATOM 3652 N N . HIS A 1 456 ? -45.031 -19.922 -26.938 1 63.97 456 HIS A N 1
ATOM 3653 C CA . HIS A 1 456 ? -44.281 -19.281 -28.016 1 63.97 456 HIS A CA 1
ATOM 3654 C C . HIS A 1 456 ? -43.344 -18.234 -27.469 1 63.97 456 HIS A C 1
ATOM 3656 O O . HIS A 1 456 ? -43.188 -17.156 -28.047 1 63.97 456 HIS A O 1
ATOM 3662 N N . GLY A 1 457 ? -42.844 -18.516 -26.406 1 78.06 457 GLY A N 1
ATOM 3663 C CA . GLY A 1 457 ? -41.938 -17.578 -25.719 1 78.06 457 GLY A CA 1
ATOM 3664 C C . GLY A 1 457 ? -40.594 -17.438 -26.406 1 78.06 457 GLY A C 1
ATOM 3665 O O . GLY A 1 457 ? -40.25 -18.234 -27.281 1 78.06 457 GLY A O 1
ATOM 3666 N N . TYR A 1 458 ? -39.938 -16.391 -26 1 86 458 TYR A N 1
ATOM 3667 C CA . TYR A 1 458 ? -38.562 -16.141 -26.5 1 86 458 TYR A CA 1
ATOM 3668 C C . TYR A 1 458 ? -37.594 -17.188 -25.984 1 86 458 TYR A C 1
ATOM 3670 O O . TYR A 1 458 ? -37.812 -17.75 -24.906 1 86 458 TYR A O 1
ATOM 3678 N N . VAL A 1 459 ? -36.688 -17.578 -26.828 1 90.56 459 VAL A N 1
ATOM 3679 C CA . VAL A 1 459 ? -35.562 -18.406 -26.391 1 90.56 459 VAL A CA 1
ATOM 3680 C C . VAL A 1 459 ? -34.562 -17.562 -25.594 1 90.56 459 VAL A C 1
ATOM 3682 O O . VAL A 1 459 ? -33.969 -16.625 -26.141 1 90.56 459 VAL A O 1
ATOM 3685 N N . LEU A 1 460 ? -34.5 -17.859 -24.359 1 88.12 460 LEU A N 1
ATOM 3686 C CA . LEU A 1 460 ? -33.656 -17.078 -23.453 1 88.12 460 LEU A CA 1
ATOM 3687 C C . LEU A 1 460 ? -32.25 -17.641 -23.422 1 88.12 460 LEU A C 1
ATOM 3689 O O . LEU A 1 460 ? -32 -18.797 -23.781 1 88.12 460 LEU A O 1
ATOM 3693 N N . MET A 1 461 ? -31.391 -16.703 -23.125 1 86.31 461 MET A N 1
ATOM 3694 C CA . MET A 1 461 ? -30.031 -17.125 -22.766 1 86.31 461 MET A CA 1
ATOM 3695 C C . MET A 1 461 ? -29.828 -17.078 -21.266 1 86.31 461 MET A C 1
ATOM 3697 O O . MET A 1 461 ? -29.922 -16.016 -20.641 1 86.31 461 MET A O 1
ATOM 3701 N N . GLN A 1 462 ? -29.688 -18.25 -20.641 1 81.69 462 GLN A N 1
ATOM 3702 C CA . GLN A 1 462 ? -29.438 -18.375 -19.203 1 81.69 462 GLN A CA 1
ATOM 3703 C C . GLN A 1 462 ? -28.203 -19.219 -18.922 1 81.69 462 GLN A C 1
ATOM 3705 O O . GLN A 1 462 ? -27.766 -19.984 -19.781 1 81.69 462 GLN A O 1
ATOM 3710 N N . TYR A 1 463 ? -27.75 -19.031 -17.703 1 78.19 463 TYR A N 1
ATOM 3711 C CA . TYR A 1 463 ? -26.609 -19.859 -17.312 1 78.19 463 TYR A CA 1
ATOM 3712 C C . TYR A 1 463 ? -26.969 -21.344 -17.375 1 78.19 463 TYR A C 1
ATOM 3714 O O . TYR A 1 463 ? -28.062 -21.734 -16.969 1 78.19 463 TYR A O 1
ATOM 3722 N N . CYS A 1 464 ? -26.047 -22.047 -17.938 1 70.88 464 CYS A N 1
ATOM 3723 C CA . CYS A 1 464 ? -26.297 -23.469 -18.125 1 70.88 464 CYS A CA 1
ATOM 3724 C C . CYS A 1 464 ? -26.391 -24.188 -16.781 1 70.88 464 CYS A C 1
ATOM 3726 O O . CYS A 1 464 ? -25.469 -24.125 -15.977 1 70.88 464 CYS A O 1
ATOM 3728 N N . ASN A 1 465 ? -27.547 -24.797 -16.5 1 68.06 465 ASN A N 1
ATOM 3729 C CA . ASN A 1 465 ? -27.719 -25.547 -15.258 1 68.06 465 ASN A CA 1
ATOM 3730 C C . ASN A 1 465 ? -28.297 -26.938 -15.523 1 68.06 465 ASN A C 1
ATOM 3732 O O . ASN A 1 465 ? -28.625 -27.656 -14.578 1 68.06 465 ASN A O 1
ATOM 3736 N N . GLY A 1 466 ? -28.422 -27.234 -16.688 1 72.88 466 GLY A N 1
ATOM 3737 C CA . GLY A 1 466 ? -28.906 -28.547 -17.047 1 72.88 466 GLY A CA 1
ATOM 3738 C C . GLY A 1 466 ? -30.391 -28.734 -16.844 1 72.88 466 GLY A C 1
ATOM 3739 O O . GLY A 1 466 ? -30.906 -29.844 -16.891 1 72.88 466 GLY A O 1
ATOM 3740 N N . ALA A 1 467 ? -31.094 -27.703 -16.609 1 79.88 467 ALA A N 1
ATOM 3741 C CA . ALA A 1 467 ? -32.562 -27.766 -16.438 1 79.88 467 ALA A CA 1
ATOM 3742 C C . ALA A 1 467 ? -33.219 -28.328 -17.688 1 79.88 467 ALA A C 1
ATOM 3744 O O . ALA A 1 467 ? -32.656 -28.266 -18.781 1 79.88 467 ALA A O 1
ATOM 3745 N N . THR A 1 468 ? -34.344 -28.891 -17.422 1 85.38 468 THR A N 1
ATOM 3746 C CA . THR A 1 468 ? -35.094 -29.469 -18.531 1 85.38 468 THR A CA 1
ATOM 3747 C C . THR A 1 468 ? -35.438 -28.422 -19.578 1 85.38 468 THR A C 1
ATOM 3749 O O . THR A 1 468 ? -35.562 -28.734 -20.766 1 85.38 468 THR A O 1
ATOM 3752 N N . SER A 1 469 ? -35.469 -27.203 -19.156 1 88.38 469 SER A N 1
ATOM 3753 C CA . SER A 1 469 ? -35.75 -26.094 -20.078 1 88.38 469 SER A CA 1
ATOM 3754 C C . SER A 1 469 ? -34.594 -25.844 -21.016 1 88.38 469 SER A C 1
ATOM 3756 O O . SER A 1 469 ? -34.719 -25.094 -21.984 1 88.38 469 SER A O 1
ATOM 3758 N N . GLN A 1 470 ? -33.5 -26.469 -20.75 1 87.5 470 GLN A N 1
ATOM 3759 C CA . GLN A 1 470 ? -32.281 -26.203 -21.531 1 87.5 470 GLN A CA 1
ATOM 3760 C C . GLN A 1 470 ? -31.922 -27.406 -22.391 1 87.5 470 GLN A C 1
ATOM 3762 O O . GLN A 1 470 ? -30.844 -27.453 -22.984 1 87.5 470 GLN A O 1
ATOM 3767 N N . LEU A 1 471 ? -32.812 -28.344 -22.453 1 85.81 471 LEU A N 1
ATOM 3768 C CA . LEU A 1 471 ? -32.531 -29.547 -23.219 1 85.81 471 LEU A CA 1
ATOM 3769 C C . LEU A 1 471 ? -33.188 -29.5 -24.594 1 85.81 471 LEU A C 1
ATOM 3771 O O . LEU A 1 471 ? -34.406 -29.25 -24.688 1 85.81 471 LEU A O 1
ATOM 3775 N N . TRP A 1 472 ? -32.344 -29.703 -25.625 1 87.62 472 TRP A N 1
ATOM 3776 C CA . TRP A 1 472 ? -32.75 -29.641 -27.031 1 87.62 472 TRP A CA 1
ATOM 3777 C C . TRP A 1 472 ? -32.312 -30.875 -27.797 1 87.62 472 TRP A C 1
ATOM 3779 O O . TRP A 1 472 ? -31.344 -31.547 -27.391 1 87.62 472 TRP A O 1
ATOM 3789 N N . PHE A 1 473 ? -33 -31.266 -28.812 1 85.19 473 PHE A N 1
ATOM 3790 C CA . PHE A 1 473 ? -32.5 -32.281 -29.734 1 85.19 473 PHE A CA 1
ATOM 3791 C C . PHE A 1 473 ? -32.781 -31.906 -31.188 1 85.19 473 PHE A C 1
ATOM 3793 O O . PHE A 1 473 ? -33.656 -31.062 -31.453 1 85.19 473 PHE A O 1
ATOM 3800 N N . ARG A 1 474 ? -31.938 -32.438 -32.031 1 80.25 474 ARG A N 1
ATOM 3801 C CA . ARG A 1 474 ? -32.062 -32.156 -33.438 1 80.25 474 ARG A CA 1
ATOM 3802 C C . ARG A 1 474 ? -32.875 -33.219 -34.156 1 80.25 474 ARG A C 1
ATOM 3804 O O . ARG A 1 474 ? -32.656 -34.438 -33.938 1 80.25 474 ARG A O 1
ATOM 3811 N N . GLN A 1 475 ? -33.875 -32.781 -34.875 1 81.62 475 GLN A N 1
ATOM 3812 C CA . GLN A 1 475 ? -34.625 -33.625 -35.781 1 81.62 475 GLN A CA 1
ATOM 3813 C C . GLN A 1 475 ? -34.594 -33.062 -37.219 1 81.62 475 GLN A C 1
ATOM 3815 O O . GLN A 1 475 ? -35.219 -32.062 -37.5 1 81.62 475 GLN A O 1
ATOM 3820 N N . ASN A 1 476 ? -33.75 -33.781 -38.031 1 79.88 476 ASN A N 1
ATOM 3821 C CA . ASN A 1 476 ? -33.5 -33.25 -39.344 1 79.88 476 ASN A CA 1
ATOM 3822 C C . ASN A 1 476 ? -32.906 -31.844 -39.281 1 79.88 476 ASN A C 1
ATOM 3824 O O . ASN A 1 476 ? -31.859 -31.641 -38.688 1 79.88 476 ASN A O 1
ATOM 3828 N N . ASP A 1 477 ? -33.469 -30.797 -39.812 1 84.75 477 ASP A N 1
ATOM 3829 C CA . ASP A 1 477 ? -32.938 -29.422 -39.812 1 84.75 477 ASP A CA 1
ATOM 3830 C C . ASP A 1 477 ? -33.688 -28.562 -38.812 1 84.75 477 ASP A C 1
ATOM 3832 O O . ASP A 1 477 ? -33.625 -27.328 -38.875 1 84.75 477 ASP A O 1
ATOM 3836 N N . LEU A 1 478 ? -34.344 -29.25 -37.906 1 89.06 478 LEU A N 1
ATOM 3837 C CA . LEU A 1 478 ? -35.062 -28.531 -36.844 1 89.06 478 LEU A CA 1
ATOM 3838 C C . LEU A 1 478 ? -34.312 -28.656 -35.531 1 89.06 478 LEU A C 1
ATOM 3840 O O . LEU A 1 478 ? -33.625 -29.656 -35.281 1 89.06 478 LEU A O 1
ATOM 3844 N N . ILE A 1 479 ? -34.406 -27.672 -34.719 1 89.38 479 ILE A N 1
ATOM 3845 C CA . ILE A 1 479 ? -33.969 -27.703 -33.312 1 89.38 479 ILE A CA 1
ATOM 3846 C C . ILE A 1 479 ? -35.188 -27.703 -32.406 1 89.38 479 ILE A C 1
ATOM 3848 O O . ILE A 1 479 ? -35.938 -26.719 -32.312 1 89.38 479 ILE A O 1
ATOM 3852 N N . VAL A 1 480 ? -35.312 -28.844 -31.688 1 89.75 480 VAL A N 1
ATOM 3853 C CA . VAL A 1 480 ? -36.562 -29.094 -30.953 1 89.75 480 VAL A CA 1
ATOM 3854 C C . VAL A 1 480 ? -36.281 -29.109 -29.453 1 89.75 480 VAL A C 1
ATOM 3856 O O . VAL A 1 480 ? -35.312 -29.734 -29.016 1 89.75 480 VAL A O 1
ATOM 3859 N N . HIS A 1 481 ? -37.188 -28.438 -28.812 1 90.69 481 HIS A N 1
ATOM 3860 C CA . HIS A 1 481 ? -37.094 -28.5 -27.359 1 90.69 481 HIS A CA 1
ATOM 3861 C C . HIS A 1 481 ? -37.625 -29.812 -26.812 1 90.69 481 HIS A C 1
ATOM 3863 O O . HIS A 1 481 ? -38.688 -30.25 -27.219 1 90.69 481 HIS A O 1
ATOM 3869 N N . GLU A 1 482 ? -36.938 -30.328 -25.875 1 87.12 482 GLU A N 1
ATOM 3870 C CA . GLU A 1 482 ? -37.219 -31.688 -25.422 1 87.12 482 GLU A CA 1
ATOM 3871 C C . GLU A 1 482 ? -38.562 -31.766 -24.703 1 87.12 482 GLU A C 1
ATOM 3873 O O . GLU A 1 482 ? -39.281 -32.75 -24.844 1 87.12 482 GLU A O 1
ATOM 3878 N N . VAL A 1 483 ? -38.969 -30.75 -23.969 1 87.81 483 VAL A N 1
ATOM 3879 C CA . VAL A 1 483 ? -40.156 -30.797 -23.141 1 87.81 483 VAL A CA 1
ATOM 3880 C C . VAL A 1 483 ? -41.344 -30.281 -23.938 1 87.81 483 VAL A C 1
ATOM 3882 O O . VAL A 1 483 ? -42.375 -30.953 -24.031 1 87.81 483 VAL A O 1
ATOM 3885 N N . THR A 1 484 ? -41.25 -29.109 -24.469 1 87.19 484 THR A N 1
ATOM 3886 C CA . THR A 1 484 ? -42.375 -28.484 -25.141 1 87.19 484 THR A CA 1
ATOM 3887 C C . THR A 1 484 ? -42.562 -29.078 -26.531 1 87.19 484 THR A C 1
ATOM 3889 O O . THR A 1 484 ? -43.656 -28.938 -27.109 1 87.19 484 THR A O 1
ATOM 3892 N N . LYS A 1 485 ? -41.594 -29.688 -27.031 1 89.62 485 LYS A N 1
ATOM 3893 C CA . LYS A 1 485 ? -41.594 -30.266 -28.375 1 89.62 485 LYS A CA 1
ATOM 3894 C C . LYS A 1 485 ? -41.812 -29.188 -29.438 1 89.62 485 LYS A C 1
ATOM 3896 O O . LYS A 1 485 ? -42.281 -29.469 -30.531 1 89.62 485 LYS A O 1
ATOM 3901 N N . GLN A 1 486 ? -41.5 -27.969 -29.078 1 90.75 486 GLN A N 1
ATOM 3902 C CA . GLN A 1 486 ? -41.531 -26.844 -30.016 1 90.75 486 GLN A CA 1
ATOM 3903 C C . GLN A 1 486 ? -40.188 -26.609 -30.641 1 90.75 486 GLN A C 1
ATOM 3905 O O . GLN A 1 486 ? -39.156 -27.062 -30.109 1 90.75 486 GLN A O 1
ATOM 3910 N N . CYS A 1 487 ? -40.25 -25.984 -31.828 1 92.38 487 CYS A N 1
ATOM 3911 C CA . CYS A 1 487 ? -39.031 -25.703 -32.594 1 92.38 487 CYS A CA 1
ATOM 3912 C C . CYS A 1 487 ? -38.625 -24.25 -32.438 1 92.38 487 CYS A C 1
ATOM 3914 O O . CYS A 1 487 ? -39.469 -23.375 -32.281 1 92.38 487 CYS A O 1
ATOM 3916 N N . ILE A 1 488 ? -37.281 -24.016 -32.562 1 91.44 488 ILE A N 1
ATOM 3917 C CA . ILE A 1 488 ? -36.781 -22.641 -32.594 1 91.44 488 ILE A CA 1
ATOM 3918 C C . ILE A 1 488 ? -37.125 -22.031 -33.938 1 91.44 488 ILE A C 1
ATOM 3920 O O . ILE A 1 488 ? -36.906 -22.625 -35 1 91.44 488 ILE A O 1
ATOM 3924 N N . ASP A 1 489 ? -37.688 -20.828 -33.812 1 90.88 489 ASP A N 1
ATOM 3925 C CA . ASP A 1 489 ? -38.219 -20.125 -34.969 1 90.88 489 ASP A CA 1
ATOM 3926 C C . ASP A 1 489 ? -37.719 -18.688 -35.031 1 90.88 489 ASP A C 1
ATOM 3928 O O . ASP A 1 489 ? -37.781 -17.969 -34.031 1 90.88 489 ASP A O 1
ATOM 3932 N N . SER A 1 490 ? -37.219 -18.266 -36.25 1 90.56 490 SER A N 1
ATOM 3933 C CA . SER A 1 490 ? -36.688 -16.906 -36.375 1 90.56 490 SER A CA 1
ATOM 3934 C C . SER A 1 490 ? -37.75 -15.977 -37 1 90.56 490 SER A C 1
ATOM 3936 O O . SER A 1 490 ? -37.406 -14.875 -37.438 1 90.56 490 SER A O 1
ATOM 3938 N N . HIS A 1 491 ? -38.875 -16.328 -37.094 1 82 491 HIS A N 1
ATOM 3939 C CA . HIS A 1 491 ? -39.844 -15.516 -37.781 1 82 491 HIS A CA 1
ATOM 3940 C C . HIS A 1 491 ? -40.031 -14.156 -37.125 1 82 491 HIS A C 1
ATOM 3942 O O . HIS A 1 491 ? -40.469 -13.195 -37.75 1 82 491 HIS A O 1
ATOM 3948 N N . LYS A 1 492 ? -39.781 -14 -35.781 1 72.19 492 LYS A N 1
ATOM 3949 C CA . LYS A 1 492 ? -39.75 -12.719 -35.094 1 72.19 492 LYS A CA 1
ATOM 3950 C C . LYS A 1 492 ? -38.312 -12.242 -34.844 1 72.19 492 LYS A C 1
ATOM 3952 O O . LYS A 1 492 ? -38.031 -11.68 -33.781 1 72.19 492 LYS A O 1
ATOM 3957 N N . ALA A 1 493 ? -37.344 -12.539 -35.688 1 63.5 493 ALA A N 1
ATOM 3958 C CA . ALA A 1 493 ? -35.906 -12.453 -35.5 1 63.5 493 ALA A CA 1
ATOM 3959 C C . ALA A 1 493 ? -35.469 -11.055 -35.031 1 63.5 493 ALA A C 1
ATOM 3961 O O . ALA A 1 493 ? -34.5 -10.898 -34.312 1 63.5 493 ALA A O 1
ATOM 3962 N N . GLU A 1 494 ? -36.188 -10 -35.312 1 68.56 494 GLU A N 1
ATOM 3963 C CA . GLU A 1 494 ? -35.844 -8.633 -34.938 1 68.56 494 GLU A CA 1
ATOM 3964 C C . GLU A 1 494 ? -35.781 -8.469 -33.438 1 68.56 494 GLU A C 1
ATOM 3966 O O . GLU A 1 494 ? -35 -7.656 -32.906 1 68.56 494 GLU A O 1
ATOM 3971 N N . MET A 1 495 ? -36.5 -9.227 -32.75 1 72.19 495 MET A N 1
ATOM 3972 C CA . MET A 1 495 ? -36.562 -9.07 -31.297 1 72.19 495 MET A CA 1
ATOM 3973 C C . MET A 1 495 ? -35.875 -10.219 -30.594 1 72.19 495 MET A C 1
ATOM 3975 O O . MET A 1 495 ? -35.281 -10.039 -29.531 1 72.19 495 MET A O 1
ATOM 3979 N N . GLY A 1 496 ? -35.938 -11.406 -31.234 1 86.06 496 GLY A N 1
ATOM 3980 C CA . GLY A 1 496 ? -35.344 -12.617 -30.688 1 86.06 496 GLY A CA 1
ATOM 3981 C C . GLY A 1 496 ? -35.938 -13.883 -31.281 1 86.06 496 GLY A C 1
ATOM 3982 O O . GLY A 1 496 ? -36.938 -13.844 -31.984 1 86.06 496 GLY A O 1
ATOM 3983 N N . LEU A 1 497 ? -35.219 -14.977 -31.062 1 90.44 497 LEU A N 1
ATOM 3984 C CA . LEU A 1 497 ? -35.719 -16.281 -31.484 1 90.44 497 LEU A CA 1
ATOM 3985 C C . LEU A 1 497 ? -36.875 -16.734 -30.578 1 90.44 497 LEU A C 1
ATOM 3987 O O . LEU A 1 497 ? -36.875 -16.422 -29.391 1 90.44 497 LEU A O 1
ATOM 3991 N N . VAL A 1 498 ? -37.875 -17.344 -31.25 1 89.5 498 VAL A N 1
ATOM 3992 C CA . VAL A 1 498 ? -39.031 -17.766 -30.484 1 89.5 498 VAL A CA 1
ATOM 3993 C C . VAL A 1 498 ? -39.25 -19.266 -30.656 1 89.5 498 VAL A C 1
ATOM 3995 O O . VAL A 1 498 ? -38.656 -19.891 -31.547 1 89.5 498 VAL A O 1
ATOM 3998 N N . LEU A 1 499 ? -40.125 -19.797 -29.719 1 90.5 499 LEU A N 1
ATOM 3999 C CA . LEU A 1 499 ? -40.562 -21.172 -29.844 1 90.5 499 LEU A CA 1
ATOM 4000 C C . LEU A 1 499 ? -41.906 -21.266 -30.578 1 90.5 499 LEU A C 1
ATOM 4002 O O . LEU A 1 499 ? -42.812 -20.5 -30.281 1 90.5 499 LEU A O 1
ATOM 4006 N N . SER A 1 500 ? -41.938 -22.094 -31.562 1 89.81 500 SER A N 1
ATOM 4007 C CA . SER A 1 500 ? -43.156 -22.328 -32.344 1 89.81 500 SER A CA 1
ATOM 4008 C C . SER A 1 500 ? -43.375 -23.812 -32.594 1 89.81 500 SER A C 1
ATOM 4010 O O . SER A 1 500 ? -42.438 -24.609 -32.438 1 89.81 500 SER A O 1
ATOM 4012 N N . GLU A 1 501 ? -44.656 -24.094 -33.031 1 88.69 501 GLU A N 1
ATOM 4013 C CA . GLU A 1 501 ? -44.938 -25.469 -33.438 1 88.69 501 GLU A CA 1
ATOM 4014 C C . GLU A 1 501 ? -44.062 -25.844 -34.625 1 88.69 501 GLU A C 1
ATOM 4016 O O . GLU A 1 501 ? -43.875 -25.062 -35.562 1 88.69 501 GLU A O 1
ATOM 4021 N N . CYS A 1 502 ? -43.562 -27.062 -34.5 1 89.06 502 CYS A N 1
ATOM 4022 C CA . CYS A 1 502 ? -42.625 -27.5 -35.531 1 89.06 502 CYS A CA 1
ATOM 4023 C C . CYS A 1 502 ? -43.344 -27.75 -36.844 1 89.06 502 CYS A C 1
ATOM 4025 O O . CYS A 1 502 ? -44.344 -28.469 -36.875 1 89.06 502 CYS A O 1
ATOM 4027 N N . GLU A 1 503 ? -42.844 -27.062 -37.844 1 86.5 503 GLU A N 1
ATOM 4028 C CA . GLU A 1 503 ? -43.375 -27.25 -39.188 1 86.5 503 GLU A CA 1
ATOM 4029 C C . GLU A 1 503 ? -42.25 -27.609 -40.188 1 86.5 503 GLU A C 1
ATOM 4031 O O . GLU A 1 503 ? -41.219 -26.922 -40.219 1 86.5 503 GLU A O 1
ATOM 4036 N N . ASP A 1 504 ? -42.344 -28.641 -40.969 1 76.19 504 ASP A N 1
ATOM 4037 C CA . ASP A 1 504 ? -41.281 -29.203 -41.812 1 76.19 504 ASP A CA 1
ATOM 4038 C C . ASP A 1 504 ? -40.969 -28.266 -42.969 1 76.19 504 ASP A C 1
ATOM 4040 O O . ASP A 1 504 ? -39.844 -28.312 -43.5 1 76.19 504 ASP A O 1
ATOM 4044 N N . PHE A 1 505 ? -41.781 -27.344 -43.312 1 80.38 505 PHE A N 1
ATOM 4045 C CA . PHE A 1 505 ? -41.594 -26.641 -44.562 1 80.38 505 PHE A CA 1
ATOM 4046 C C . PHE A 1 505 ? -41.281 -25.172 -44.344 1 80.38 505 PHE A C 1
ATOM 4048 O O . PHE A 1 505 ? -41.062 -24.406 -45.281 1 80.38 505 PHE A O 1
ATOM 4055 N N . ILE A 1 506 ? -41.188 -24.672 -43.062 1 85.75 506 ILE A N 1
ATOM 4056 C CA . ILE A 1 506 ? -40.938 -23.266 -42.781 1 85.75 506 ILE A CA 1
ATOM 4057 C C . ILE A 1 506 ? -39.438 -23 -42.688 1 85.75 506 ILE A C 1
ATOM 4059 O O . ILE A 1 506 ? -38.75 -23.625 -41.875 1 85.75 506 ILE A O 1
ATOM 4063 N N . GLN A 1 507 ? -38.906 -22.141 -43.531 1 87.31 507 GLN A N 1
ATOM 4064 C CA . GLN A 1 507 ? -37.5 -21.844 -43.625 1 87.31 507 GLN A CA 1
ATOM 4065 C C . GLN A 1 507 ? -37 -21.203 -42.312 1 87.31 507 GLN A C 1
ATOM 4067 O O . GLN A 1 507 ? -35.844 -21.391 -41.938 1 87.31 507 GLN A O 1
ATOM 4072 N N . SER A 1 508 ? -37.875 -20.531 -41.656 1 90.5 508 SER A N 1
ATOM 4073 C CA . SER A 1 508 ? -37.469 -19.828 -40.438 1 90.5 508 SER A CA 1
ATOM 4074 C C . SER A 1 508 ? -37.219 -20.812 -39.281 1 90.5 508 SER A C 1
ATOM 4076 O O . SER A 1 508 ? -36.75 -20.422 -38.219 1 90.5 508 SER A O 1
ATOM 4078 N N . GLN A 1 509 ? -37.5 -22.094 -39.469 1 91.5 509 GLN A N 1
ATOM 4079 C CA . GLN A 1 509 ? -37.25 -23.094 -38.438 1 91.5 509 GLN A CA 1
ATOM 4080 C C . GLN A 1 509 ? -36.156 -24.062 -38.844 1 91.5 509 GLN A C 1
ATOM 4082 O O . GLN A 1 509 ? -35.844 -25.016 -38.125 1 91.5 509 GLN A O 1
ATOM 4087 N N . ARG A 1 510 ? -35.562 -23.828 -40 1 89.31 510 ARG A N 1
ATOM 4088 C CA . ARG A 1 510 ? -34.531 -24.734 -40.5 1 89.31 510 ARG A CA 1
ATOM 4089 C C . ARG A 1 510 ? -33.156 -24.203 -40.188 1 89.31 510 ARG A C 1
ATOM 4091 O O . ARG A 1 510 ? -32.844 -23.047 -40.469 1 89.31 510 ARG A O 1
ATOM 4098 N N . TRP A 1 511 ? -32.406 -25.062 -39.531 1 89.19 511 TRP A N 1
ATOM 4099 C CA . TRP A 1 511 ? -31.062 -24.688 -39.094 1 89.19 511 TRP A CA 1
ATOM 4100 C C . TRP A 1 511 ? -30.016 -25.625 -39.688 1 89.19 511 TRP A C 1
ATOM 4102 O O . TRP A 1 511 ? -30.266 -26.828 -39.812 1 89.19 511 TRP A O 1
ATOM 4112 N N . THR A 1 512 ? -28.953 -25.031 -40.156 1 81.62 512 THR A N 1
ATOM 4113 C CA . THR A 1 512 ? -27.797 -25.828 -40.562 1 81.62 512 THR A CA 1
ATOM 4114 C C . THR A 1 512 ? -26.734 -25.797 -39.469 1 81.62 512 THR A C 1
ATOM 4116 O O . THR A 1 512 ? -26.234 -24.734 -39.125 1 81.62 512 THR A O 1
ATOM 4119 N N . LEU A 1 513 ? -26.531 -26.875 -38.875 1 69.88 513 LEU A N 1
ATOM 4120 C CA . LEU A 1 513 ? -25.5 -27.031 -37.875 1 69.88 513 LEU A CA 1
ATOM 4121 C C . LEU A 1 513 ? -24.203 -27.516 -38.5 1 69.88 513 LEU A C 1
ATOM 4123 O O . LEU A 1 513 ? -24.219 -28.297 -39.469 1 69.88 513 LEU A O 1
ATOM 4127 N N . PRO A 1 514 ? -23.078 -26.781 -38.125 1 60.78 514 PRO A N 1
ATOM 4128 C CA . PRO A 1 514 ? -21.828 -27.312 -38.688 1 60.78 514 PRO A CA 1
ATOM 4129 C C . PRO A 1 514 ? -21.656 -28.812 -38.438 1 60.78 514 PRO A C 1
ATOM 4131 O O . PRO A 1 514 ? -22.125 -29.328 -37.438 1 60.78 514 PRO A O 1
ATOM 4134 N N . LYS A 1 515 ? -21.438 -29.469 -39.562 1 51.19 515 LYS A N 1
ATOM 4135 C CA . LYS A 1 515 ? -21.094 -30.891 -39.469 1 51.19 515 LYS A CA 1
ATOM 4136 C C . LYS A 1 515 ? -19.844 -31.094 -38.625 1 51.19 515 LYS A C 1
ATOM 4138 O O . LYS A 1 515 ? -18.984 -30.234 -38.562 1 51.19 515 LYS A O 1
ATOM 4143 N N . ALA A 1 516 ? -19.938 -31.938 -37.719 1 43.66 516 ALA A N 1
ATOM 4144 C CA . ALA A 1 516 ? -18.719 -32.344 -37.031 1 43.66 516 ALA A CA 1
ATOM 4145 C C . ALA A 1 516 ? -17.531 -32.312 -38 1 43.66 516 ALA A C 1
ATOM 4147 O O . ALA A 1 516 ? -17.609 -32.812 -39.125 1 43.66 516 ALA A O 1
ATOM 4148 N N . ASP A 1 517 ? -16.75 -31.344 -38.062 1 35.53 517 ASP A N 1
ATOM 4149 C CA . ASP A 1 517 ? -15.57 -31.453 -38.938 1 35.53 517 ASP A CA 1
ATOM 4150 C C . ASP A 1 517 ? -15.062 -32.906 -38.969 1 35.53 517 ASP A C 1
ATOM 4152 O O . ASP A 1 517 ? -14.859 -33.5 -37.906 1 35.53 517 ASP A O 1
ATOM 4156 N N . ASN A 1 518 ? -15.43 -33.625 -39.938 1 31.42 518 ASN A N 1
ATOM 4157 C CA . ASN A 1 518 ? -14.602 -34.812 -40.219 1 31.42 518 ASN A CA 1
ATOM 4158 C C . ASN A 1 518 ? -13.117 -34.5 -40 1 31.42 518 ASN A C 1
ATOM 4160 O O . ASN A 1 518 ? -12.547 -33.656 -40.719 1 31.42 518 ASN A O 1
ATOM 4164 N N . VAL A 1 519 ? -12.578 -34.406 -38.812 1 30.2 519 VAL A N 1
ATOM 4165 C CA . VAL A 1 519 ? -11.133 -34.594 -38.781 1 30.2 519 VAL A CA 1
ATOM 4166 C C . VAL A 1 519 ? -10.727 -35.656 -39.781 1 30.2 519 VAL A C 1
ATOM 4168 O O . VAL A 1 519 ? -11.062 -36.844 -39.625 1 30.2 519 VAL A O 1
ATOM 4171 N N . THR A 1 520 ? -10.82 -35.438 -41.062 1 24.61 520 THR A N 1
ATOM 4172 C CA . THR A 1 520 ? -10.023 -36.25 -42 1 24.61 520 THR A CA 1
ATOM 4173 C C . THR A 1 520 ? -8.609 -36.438 -41.469 1 24.61 520 THR A C 1
ATOM 4175 O O . THR A 1 520 ? -8.016 -35.5 -40.938 1 24.61 520 THR A O 1
ATOM 4178 N N . SER A 1 521 ? -8.219 -37.688 -41.188 1 22.28 521 SER A N 1
ATOM 4179 C CA . SER A 1 521 ? -6.891 -38.281 -41.125 1 22.28 521 SER A CA 1
ATOM 4180 C C . SER A 1 521 ? -5.957 -37.688 -42.156 1 22.28 521 SER A C 1
ATOM 4182 O O . SER A 1 521 ? -4.824 -38.125 -42.312 1 22.28 521 SER A O 1
ATOM 4184 N N . GLN A 1 522 ? -6.211 -36.531 -42.906 1 19.03 522 GLN A N 1
ATOM 4185 C CA . GLN A 1 522 ? -4.984 -36.281 -43.656 1 19.03 522 GLN A CA 1
ATOM 4186 C C . GLN A 1 522 ? -3.898 -35.719 -42.75 1 19.03 522 GLN A C 1
ATOM 4188 O O . GLN A 1 522 ? -4.18 -34.875 -41.906 1 19.03 522 GLN A O 1
ATOM 4193 N N . MET B 1 1 ? 22.688 -32.688 11.07 1 32.19 1 MET B N 1
ATOM 4194 C CA . MET B 1 1 ? 22 -31.734 11.945 1 32.19 1 MET B CA 1
ATOM 4195 C C . MET B 1 1 ? 22.422 -30.297 11.633 1 32.19 1 MET B C 1
ATOM 4197 O O . MET B 1 1 ? 23.578 -29.938 11.797 1 32.19 1 MET B O 1
ATOM 4201 N N . ARG B 1 2 ? 21.75 -29.766 10.578 1 40.5 2 ARG B N 1
ATOM 4202 C CA . ARG B 1 2 ? 22.141 -28.422 10.164 1 40.5 2 ARG B CA 1
ATOM 4203 C C . ARG B 1 2 ? 21.75 -27.391 11.211 1 40.5 2 ARG B C 1
ATOM 4205 O O . ARG B 1 2 ? 20.594 -27.328 11.648 1 40.5 2 ARG B O 1
ATOM 4212 N N . LYS B 1 3 ? 22.797 -26.953 12.078 1 42.69 3 LYS B N 1
ATOM 4213 C CA . LYS B 1 3 ? 22.547 -26.016 13.164 1 42.69 3 LYS B CA 1
ATOM 4214 C C . LYS B 1 3 ? 22.906 -24.594 12.75 1 42.69 3 LYS B C 1
ATOM 4216 O O . LYS B 1 3 ? 23.906 -24.375 12.078 1 42.69 3 LYS B O 1
ATOM 4221 N N . SER B 1 4 ? 22.016 -23.656 12.805 1 44.47 4 SER B N 1
ATOM 4222 C CA . SER B 1 4 ? 22.328 -22.234 12.711 1 44.47 4 SER B CA 1
ATOM 4223 C C . SER B 1 4 ? 23.125 -21.766 13.922 1 44.47 4 SER B C 1
ATOM 4225 O O . SER B 1 4 ? 22.734 -22.031 15.07 1 44.47 4 SER B O 1
ATOM 4227 N N . ILE B 1 5 ? 24.469 -21.703 13.844 1 44.69 5 ILE B N 1
ATOM 4228 C CA . ILE B 1 5 ? 25.281 -21.266 14.969 1 44.69 5 ILE B CA 1
ATOM 4229 C C . ILE B 1 5 ? 25.656 -19.797 14.797 1 44.69 5 ILE B C 1
ATOM 4231 O O . ILE B 1 5 ? 26.047 -19.375 13.703 1 44.69 5 ILE B O 1
ATOM 4235 N N . PHE B 1 6 ? 25.266 -19.047 15.727 1 42.28 6 PHE B N 1
ATOM 4236 C CA . PHE B 1 6 ? 25.797 -17.703 15.844 1 42.28 6 PHE B CA 1
ATOM 4237 C C . PHE B 1 6 ? 27.281 -17.734 16.203 1 42.28 6 PHE B C 1
ATOM 4239 O O . PHE B 1 6 ? 27.672 -18.281 17.234 1 42.28 6 PHE B O 1
ATOM 4246 N N . ASP B 1 7 ? 28.062 -17.516 15.219 1 41.75 7 ASP B N 1
ATOM 4247 C CA . ASP B 1 7 ? 29.484 -17.344 15.547 1 41.75 7 ASP B CA 1
ATOM 4248 C C . ASP B 1 7 ? 29.734 -15.969 16.172 1 41.75 7 ASP B C 1
ATOM 4250 O O . ASP B 1 7 ? 29.844 -14.969 15.461 1 41.75 7 ASP B O 1
ATOM 4254 N N . ALA B 1 8 ? 29.859 -15.883 17.391 1 43.28 8 ALA B N 1
ATOM 4255 C CA . ALA B 1 8 ? 30.016 -14.688 18.203 1 43.28 8 ALA B CA 1
ATOM 4256 C C . ALA B 1 8 ? 31.266 -13.914 17.828 1 43.28 8 ALA B C 1
ATOM 4258 O O . ALA B 1 8 ? 31.312 -12.688 17.984 1 43.28 8 ALA B O 1
ATOM 4259 N N . ARG B 1 9 ? 32.25 -14.633 17.516 1 43.91 9 ARG B N 1
ATOM 4260 C CA . ARG B 1 9 ? 33.531 -13.977 17.312 1 43.91 9 ARG B CA 1
ATOM 4261 C C . ARG B 1 9 ? 33.5 -13.055 16.094 1 43.91 9 ARG B C 1
ATOM 4263 O O . ARG B 1 9 ? 34.094 -11.977 16.109 1 43.91 9 ARG B O 1
ATOM 4270 N N . ASN B 1 10 ? 32.688 -13.523 15.141 1 42.41 10 ASN B N 1
ATOM 4271 C CA . ASN B 1 10 ? 32.688 -12.734 13.906 1 42.41 10 ASN B CA 1
ATOM 4272 C C . ASN B 1 10 ? 31.344 -12.055 13.672 1 42.41 10 ASN B C 1
ATOM 4274 O O . ASN B 1 10 ? 31.156 -11.391 12.656 1 42.41 10 ASN B O 1
ATOM 4278 N N . GLY B 1 11 ? 30.5 -12.211 14.594 1 43.34 11 GLY B N 1
ATOM 4279 C CA . GLY B 1 11 ? 29.219 -11.523 14.617 1 43.34 11 GLY B CA 1
ATOM 4280 C C . GLY B 1 11 ? 28.328 -11.891 13.445 1 43.34 11 GLY B C 1
ATOM 4281 O O . GLY B 1 11 ? 27.594 -11.039 12.93 1 43.34 11 GLY B O 1
ATOM 4282 N N . VAL B 1 12 ? 28.703 -12.945 12.781 1 47.81 12 VAL B N 1
ATOM 4283 C CA . VAL B 1 12 ? 28.031 -13.352 11.555 1 47.81 12 VAL B CA 1
ATOM 4284 C C . VAL B 1 12 ? 27.188 -14.602 11.82 1 47.81 12 VAL B C 1
ATOM 4286 O O . VAL B 1 12 ? 27.625 -15.5 12.547 1 47.81 12 VAL B O 1
ATOM 4289 N N . HIS B 1 13 ? 25.859 -14.547 11.617 1 48.41 13 HIS B N 1
ATOM 4290 C CA . HIS B 1 13 ? 25.078 -15.781 11.609 1 48.41 13 HIS B CA 1
ATOM 4291 C C . HIS B 1 13 ? 25.531 -16.703 10.484 1 48.41 13 HIS B C 1
ATOM 4293 O O . HIS B 1 13 ? 25.734 -16.25 9.352 1 48.41 13 HIS B O 1
ATOM 4299 N N . ILE B 1 14 ? 26.234 -17.812 10.812 1 49.31 14 ILE B N 1
ATOM 4300 C CA . ILE B 1 14 ? 26.672 -18.797 9.836 1 49.31 14 ILE B CA 1
ATOM 4301 C C . ILE B 1 14 ? 25.719 -19.984 9.828 1 49.31 14 ILE B C 1
ATOM 4303 O O . ILE B 1 14 ? 25.344 -20.5 10.891 1 49.31 14 ILE B O 1
ATOM 4307 N N . ILE B 1 15 ? 25.016 -20.172 8.852 1 50.5 15 ILE B N 1
ATOM 4308 C CA . ILE B 1 15 ? 24.312 -21.453 8.727 1 50.5 15 ILE B CA 1
ATOM 4309 C C . ILE B 1 15 ? 25.328 -22.547 8.406 1 50.5 15 ILE B C 1
ATOM 4311 O O . ILE B 1 15 ? 26.062 -22.469 7.418 1 50.5 15 ILE B O 1
ATOM 4315 N N . THR B 1 16 ? 25.797 -23.438 9.375 1 46.56 16 THR B N 1
ATOM 4316 C CA . THR B 1 16 ? 26.812 -24.469 9.188 1 46.56 16 THR B CA 1
ATOM 4317 C C . THR B 1 16 ? 26.156 -25.828 8.922 1 46.56 16 THR B C 1
ATOM 4319 O O . THR B 1 16 ? 25.188 -26.203 9.586 1 46.56 16 THR B O 1
ATOM 4322 N N . GLU B 1 17 ? 26.172 -26.328 7.68 1 47.84 17 GLU B N 1
ATOM 4323 C CA . GLU B 1 17 ? 25.781 -27.719 7.445 1 47.84 17 GLU B CA 1
ATOM 4324 C C . GLU B 1 17 ? 26.984 -28.641 7.383 1 47.84 17 GLU B C 1
ATOM 4326 O O . GLU B 1 17 ? 28.016 -28.281 6.812 1 47.84 17 GLU B O 1
ATOM 4331 N N . ILE B 1 18 ? 27.094 -29.625 8.273 1 42.22 18 ILE B N 1
ATOM 4332 C CA . ILE B 1 18 ? 28.062 -30.703 8.148 1 42.22 18 ILE B CA 1
ATOM 4333 C C . ILE B 1 18 ? 27.594 -31.719 7.113 1 42.22 18 ILE B C 1
ATOM 4335 O O . ILE B 1 18 ? 26.516 -32.312 7.258 1 42.22 18 ILE B O 1
ATOM 4339 N N . ASP B 1 19 ? 28.203 -31.734 5.977 1 41.84 19 ASP B N 1
ATOM 4340 C CA . ASP B 1 19 ? 27.797 -32.688 4.945 1 41.84 19 ASP B CA 1
ATOM 4341 C C . ASP B 1 19 ? 28.062 -34.125 5.391 1 41.84 19 ASP B C 1
ATOM 4343 O O . ASP B 1 19 ? 28.578 -34.344 6.484 1 41.84 19 ASP B O 1
ATOM 4347 N N . ARG B 1 20 ? 27.344 -35.031 4.699 1 41.41 20 ARG B N 1
ATOM 4348 C CA . ARG B 1 20 ? 27.469 -36.438 5.055 1 41.41 20 ARG B CA 1
ATOM 4349 C C . ARG B 1 20 ? 28.938 -36.844 5.195 1 41.41 20 ARG B C 1
ATOM 4351 O O . ARG B 1 20 ? 29.25 -37.875 5.766 1 41.41 20 ARG B O 1
ATOM 4358 N N . PHE B 1 21 ? 29.734 -35.969 4.609 1 44.38 21 PHE B N 1
ATOM 4359 C CA . PHE B 1 21 ? 31.156 -36.281 4.688 1 44.38 21 PHE B CA 1
ATOM 4360 C C . PHE B 1 21 ? 31.828 -35.469 5.801 1 44.38 21 PHE B C 1
ATOM 4362 O O . PHE B 1 21 ? 33.031 -35.531 5.969 1 44.38 21 PHE B O 1
ATOM 4369 N N . GLY B 1 22 ? 31.078 -34.75 6.602 1 42.66 22 GLY B N 1
ATOM 4370 C CA . GLY B 1 22 ? 31.625 -34.062 7.758 1 42.66 22 GLY B CA 1
ATOM 4371 C C . GLY B 1 22 ? 32.062 -32.625 7.449 1 42.66 22 GLY B C 1
ATOM 4372 O O . GLY B 1 22 ? 32.656 -31.969 8.297 1 42.66 22 GLY B O 1
ATOM 4373 N N . GLU B 1 23 ? 32.031 -32.219 6.176 1 46.97 23 GLU B N 1
ATOM 4374 C CA . GLU B 1 23 ? 32.5 -30.906 5.82 1 46.97 23 GLU B CA 1
ATOM 4375 C C . GLU B 1 23 ? 31.469 -29.828 6.152 1 46.97 23 GLU B C 1
ATOM 4377 O O . GLU B 1 23 ? 30.281 -30 5.879 1 46.97 23 GLU B O 1
ATOM 4382 N N . VAL B 1 24 ? 31.938 -28.922 6.984 1 46.31 24 VAL B N 1
ATOM 4383 C CA . VAL B 1 24 ? 31.125 -27.812 7.477 1 46.31 24 VAL B CA 1
ATOM 4384 C C . VAL B 1 24 ? 30.984 -26.75 6.387 1 46.31 24 VAL B C 1
ATOM 4386 O O . VAL B 1 24 ? 31.969 -26.219 5.895 1 46.31 24 VAL B O 1
ATOM 4389 N N . HIS B 1 25 ? 29.938 -26.719 5.617 1 48.72 25 HIS B N 1
ATOM 4390 C CA . HIS B 1 25 ? 29.703 -25.625 4.668 1 48.72 25 HIS B CA 1
ATOM 4391 C C . HIS B 1 25 ? 28.875 -24.516 5.301 1 48.72 25 HIS B C 1
ATOM 4393 O O . HIS B 1 25 ? 27.844 -24.781 5.922 1 48.72 25 HIS B O 1
ATOM 4399 N N . SER B 1 26 ? 29.547 -23.469 5.734 1 50.47 26 SER B N 1
ATOM 4400 C CA . SER B 1 26 ? 28.891 -22.359 6.406 1 50.47 26 SER B CA 1
ATOM 4401 C C . SER B 1 26 ? 28.578 -21.234 5.43 1 50.47 26 SER B C 1
ATOM 4403 O O . SER B 1 26 ? 29.391 -20.906 4.566 1 50.47 26 SER B O 1
ATOM 4405 N N . ILE B 1 27 ? 27.375 -21.062 5.152 1 55.5 27 ILE B N 1
ATOM 4406 C CA . ILE B 1 27 ? 27.062 -19.844 4.41 1 55.5 27 ILE B CA 1
ATOM 4407 C C . ILE B 1 27 ? 26.969 -18.656 5.375 1 55.5 27 ILE B C 1
ATOM 4409 O O . ILE B 1 27 ? 26.141 -18.656 6.281 1 55.5 27 ILE B O 1
ATOM 4413 N N . PRO B 1 28 ? 28.016 -17.859 5.406 1 57.22 28 PRO B N 1
ATOM 4414 C CA . PRO B 1 28 ? 27.953 -16.688 6.273 1 57.22 28 PRO B CA 1
ATOM 4415 C C . PRO B 1 28 ? 26.812 -15.742 5.906 1 57.22 28 PRO B C 1
ATOM 4417 O O . PRO B 1 28 ? 26.594 -15.461 4.727 1 57.22 28 PRO B O 1
ATOM 4420 N N . LEU B 1 29 ? 25.828 -15.672 6.82 1 68.38 29 LEU B N 1
ATOM 4421 C CA . LEU B 1 29 ? 24.797 -14.656 6.586 1 68.38 29 LEU B CA 1
ATOM 4422 C C . LEU B 1 29 ? 25.391 -13.25 6.691 1 68.38 29 LEU B C 1
ATOM 4424 O O . LEU B 1 29 ? 24.672 -12.266 6.566 1 68.38 29 LEU B O 1
ATOM 4428 N N . ARG B 1 30 ? 26.688 -13.188 6.746 1 63.88 30 ARG B N 1
ATOM 4429 C CA . ARG B 1 30 ? 27.406 -11.93 6.898 1 63.88 30 ARG B CA 1
ATOM 4430 C C . ARG B 1 30 ? 26.688 -10.992 7.867 1 63.88 30 ARG B C 1
ATOM 4432 O O . ARG B 1 30 ? 26.484 -11.344 9.031 1 63.88 30 ARG B O 1
ATOM 4439 N N . ASN B 1 31 ? 26.25 -9.867 7.32 1 67.38 31 ASN B N 1
ATOM 4440 C CA . ASN B 1 31 ? 25.688 -8.773 8.109 1 67.38 31 ASN B CA 1
ATOM 4441 C C . ASN B 1 31 ? 24.172 -8.93 8.281 1 67.38 31 ASN B C 1
ATOM 4443 O O . ASN B 1 31 ? 23.531 -8.062 8.867 1 67.38 31 ASN B O 1
ATOM 4447 N N . PHE B 1 32 ? 23.703 -10.148 7.82 1 83.94 32 PHE B N 1
ATOM 4448 C CA . PHE B 1 32 ? 22.25 -10.32 7.965 1 83.94 32 PHE B CA 1
ATOM 4449 C C . PHE B 1 32 ? 21.938 -11.141 9.211 1 83.94 32 PHE B C 1
ATOM 4451 O O . PHE B 1 32 ? 22.484 -12.219 9.414 1 83.94 32 PHE B O 1
ATOM 4458 N N . ASN B 1 33 ? 21.156 -10.578 10.117 1 82.62 33 ASN B N 1
ATOM 4459 C CA . ASN B 1 33 ? 20.641 -11.258 11.305 1 82.62 33 ASN B CA 1
ATOM 4460 C C . ASN B 1 33 ? 19.141 -11.531 11.188 1 82.62 33 ASN B C 1
ATOM 4462 O O . ASN B 1 33 ? 18.328 -10.617 11.312 1 82.62 33 ASN B O 1
ATOM 4466 N N . PRO B 1 34 ? 18.766 -12.773 10.953 1 86.12 34 PRO B N 1
ATOM 4467 C CA . PRO B 1 34 ? 17.344 -13.086 10.773 1 86.12 34 PRO B CA 1
ATOM 4468 C C . PRO B 1 34 ? 16.5 -12.727 11.992 1 86.12 34 PRO B C 1
ATOM 4470 O O . PRO B 1 34 ? 15.32 -12.414 11.859 1 86.12 34 PRO B O 1
ATOM 4473 N N . ASP B 1 35 ? 17.062 -12.734 13.203 1 84.44 35 ASP B N 1
ATOM 4474 C CA . ASP B 1 35 ? 16.328 -12.414 14.422 1 84.44 35 ASP B CA 1
ATOM 4475 C C . ASP B 1 35 ? 15.898 -10.945 14.438 1 84.44 35 ASP B C 1
ATOM 4477 O O . ASP B 1 35 ? 14.914 -10.586 15.086 1 84.44 35 ASP B O 1
ATOM 4481 N N . ASN B 1 36 ? 16.656 -10.148 13.703 1 88.25 36 ASN B N 1
ATOM 4482 C CA . ASN B 1 36 ? 16.375 -8.719 13.688 1 88.25 36 ASN B CA 1
ATOM 4483 C C . ASN B 1 36 ? 15.469 -8.336 12.523 1 88.25 36 ASN B C 1
ATOM 4485 O O . ASN B 1 36 ? 14.938 -7.227 12.484 1 88.25 36 ASN B O 1
ATOM 4489 N N . PHE B 1 37 ? 15.344 -9.234 11.602 1 92.44 37 PHE B N 1
ATOM 4490 C CA . PHE B 1 37 ? 14.633 -8.922 10.367 1 92.44 37 PHE B CA 1
ATOM 4491 C C . PHE B 1 37 ? 13.227 -8.43 10.664 1 92.44 37 PHE B C 1
ATOM 4493 O O . PHE B 1 37 ? 12.836 -7.344 10.227 1 92.44 37 PHE B O 1
ATOM 4500 N N . LEU B 1 38 ? 12.445 -9.156 11.445 1 90.75 38 LEU B N 1
ATOM 4501 C CA . LEU B 1 38 ? 11.07 -8.781 11.734 1 90.75 38 LEU B CA 1
ATOM 4502 C C . LEU B 1 38 ? 11.008 -7.59 12.68 1 90.75 38 LEU B C 1
ATOM 4504 O O . LEU B 1 38 ? 10.102 -6.766 12.594 1 90.75 38 LEU B O 1
ATOM 4508 N N . LYS B 1 39 ? 11.953 -7.523 13.617 1 88.94 39 LYS B N 1
ATOM 4509 C CA . LYS B 1 39 ? 12.062 -6.348 14.477 1 88.94 39 LYS B CA 1
ATOM 4510 C C . LYS B 1 39 ? 12.297 -5.086 13.648 1 88.94 39 LYS B C 1
ATOM 4512 O O . LYS B 1 39 ? 11.656 -4.062 13.875 1 88.94 39 LYS B O 1
ATOM 4517 N N . ASN B 1 40 ? 13.25 -5.203 12.664 1 89.56 40 ASN B N 1
ATOM 4518 C CA . ASN B 1 40 ? 13.547 -4.082 11.781 1 89.56 40 ASN B CA 1
ATOM 4519 C C . ASN B 1 40 ? 12.32 -3.682 10.961 1 89.56 40 ASN B C 1
ATOM 4521 O O . ASN B 1 40 ? 12.086 -2.494 10.727 1 89.56 40 ASN B O 1
ATOM 4525 N N . TYR B 1 41 ? 11.562 -4.629 10.594 1 91.69 41 TYR B N 1
ATOM 4526 C CA . TYR B 1 41 ? 10.336 -4.344 9.852 1 91.69 41 TYR B CA 1
ATOM 4527 C C . TYR B 1 41 ? 9.352 -3.553 10.703 1 91.69 41 TYR B C 1
ATOM 4529 O O . TYR B 1 41 ? 8.766 -2.572 10.242 1 91.69 41 TYR B O 1
ATOM 4537 N N . ARG B 1 42 ? 9.164 -3.969 11.898 1 86.44 42 ARG B N 1
ATOM 4538 C CA . ARG B 1 42 ? 8.273 -3.275 12.82 1 86.44 42 ARG B CA 1
ATOM 4539 C C . ARG B 1 42 ? 8.734 -1.841 13.055 1 86.44 42 ARG B C 1
ATOM 4541 O O . ARG B 1 42 ? 7.914 -0.921 13.117 1 86.44 42 ARG B O 1
ATOM 4548 N N . GLU B 1 43 ? 9.969 -1.646 13.203 1 87.19 43 GLU B N 1
ATOM 4549 C CA . GLU B 1 43 ? 10.523 -0.312 13.398 1 87.19 43 GLU B CA 1
ATOM 4550 C C . GLU B 1 43 ? 10.297 0.569 12.172 1 87.19 43 GLU B C 1
ATOM 4552 O O . GLU B 1 43 ? 9.992 1.758 12.305 1 87.19 43 GLU B O 1
ATOM 4557 N N . GLU B 1 44 ? 10.461 -0.035 11.094 1 86.81 44 GLU B N 1
ATOM 4558 C CA . GLU B 1 44 ? 10.203 0.72 9.867 1 86.81 44 GLU B CA 1
ATOM 4559 C C . GLU B 1 44 ? 8.734 1.135 9.773 1 86.81 44 GLU B C 1
ATOM 4561 O O . GLU B 1 44 ? 8.43 2.236 9.312 1 86.81 44 GLU B O 1
ATOM 4566 N N . ARG B 1 45 ? 7.906 0.224 10.102 1 86 45 ARG B N 1
ATOM 4567 C CA . ARG B 1 45 ? 6.484 0.558 10.109 1 86 45 ARG B CA 1
ATOM 4568 C C . ARG B 1 45 ? 6.191 1.689 11.086 1 86 45 ARG B C 1
ATOM 4570 O O . ARG B 1 45 ? 5.398 2.584 10.789 1 86 45 ARG B O 1
ATOM 4577 N N . ASN B 1 46 ? 6.797 1.653 12.227 1 88.44 46 ASN B N 1
ATOM 4578 C CA . ASN B 1 46 ? 6.664 2.736 13.195 1 88.44 46 ASN B CA 1
ATOM 4579 C C . ASN B 1 46 ? 7.129 4.07 12.617 1 88.44 46 ASN B C 1
ATOM 4581 O O . ASN B 1 46 ? 6.496 5.102 12.844 1 88.44 46 ASN B O 1
ATOM 4585 N N . LYS B 1 47 ? 8.188 3.975 11.898 1 84.56 47 LYS B N 1
ATOM 4586 C CA . LYS B 1 47 ? 8.703 5.188 11.273 1 84.56 47 LYS B CA 1
ATOM 4587 C C . LYS B 1 47 ? 7.746 5.711 10.203 1 84.56 47 LYS B C 1
ATOM 4589 O O . LYS B 1 47 ? 7.578 6.922 10.055 1 84.56 47 LYS B O 1
ATOM 4594 N N . ASP B 1 48 ? 7.137 4.805 9.523 1 83.44 48 ASP B N 1
ATOM 4595 C CA . ASP B 1 48 ? 6.184 5.18 8.484 1 83.44 48 ASP B CA 1
ATOM 4596 C C . ASP B 1 48 ? 4.988 5.926 9.078 1 83.44 48 ASP B C 1
ATOM 4598 O O . ASP B 1 48 ? 4.504 6.898 8.492 1 83.44 48 ASP B O 1
ATOM 4602 N N . TYR B 1 49 ? 4.562 5.48 10.195 1 87.88 49 TYR B N 1
ATOM 4603 C CA . TYR B 1 49 ? 3.418 6.105 10.852 1 87.88 49 TYR B CA 1
ATOM 4604 C C . TYR B 1 49 ? 3.859 7.281 11.711 1 87.88 49 TYR B C 1
ATOM 4606 O O . TYR B 1 49 ? 3.062 8.172 12.008 1 87.88 49 TYR B O 1
ATOM 4614 N N . GLY B 1 50 ? 5.086 7.289 12.109 1 89.88 50 GLY B N 1
ATOM 4615 C CA . GLY B 1 50 ? 5.613 8.32 12.992 1 89.88 50 GLY B CA 1
ATOM 4616 C C . GLY B 1 50 ? 5.355 8.039 14.461 1 89.88 50 GLY B C 1
ATOM 4617 O O . GLY B 1 50 ? 5.473 8.938 15.297 1 89.88 50 GLY B O 1
ATOM 4618 N N . TYR B 1 51 ? 4.848 6.844 14.836 1 93.56 51 TYR B N 1
ATOM 4619 C CA . TYR B 1 51 ? 4.605 6.434 16.219 1 93.56 51 TYR B CA 1
ATOM 4620 C C . TYR B 1 51 ? 4.625 4.918 16.344 1 93.56 51 TYR B C 1
ATOM 4622 O O . TYR B 1 51 ? 4.699 4.203 15.344 1 93.56 51 TYR B O 1
ATOM 4630 N N . ASN B 1 52 ? 4.648 4.406 17.578 1 93.62 52 ASN B N 1
ATOM 4631 C CA . ASN B 1 52 ? 4.66 2.979 17.875 1 93.62 52 ASN B CA 1
ATOM 4632 C C . ASN B 1 52 ? 3.297 2.342 17.625 1 93.62 52 ASN B C 1
ATOM 4634 O O . ASN B 1 52 ? 2.473 2.24 18.531 1 93.62 52 ASN B O 1
ATOM 4638 N N . VAL B 1 53 ? 3.166 1.778 16.453 1 91.56 53 VAL B N 1
ATOM 4639 C CA . VAL B 1 53 ? 1.867 1.288 16 1 91.56 53 VAL B CA 1
ATOM 4640 C C . VAL B 1 53 ? 1.48 0.047 16.797 1 91.56 53 VAL B C 1
ATOM 4642 O O . VAL B 1 53 ? 0.304 -0.158 17.109 1 91.56 53 VAL B O 1
ATOM 4645 N N . ASN B 1 54 ? 2.398 -0.802 17.109 1 87.31 54 ASN B N 1
ATOM 4646 C CA . ASN B 1 54 ? 2.107 -1.994 17.891 1 87.31 54 ASN B CA 1
ATOM 4647 C C . ASN B 1 54 ? 1.542 -1.635 19.266 1 87.31 54 ASN B C 1
ATOM 4649 O O . ASN B 1 54 ? 0.589 -2.262 19.734 1 87.31 54 ASN B O 1
ATOM 4653 N N . LYS B 1 55 ? 2.15 -0.676 19.906 1 91.88 55 LYS B N 1
ATOM 4654 C CA . LYS B 1 55 ? 1.629 -0.204 21.172 1 91.88 55 LYS B CA 1
ATOM 4655 C C . LYS B 1 55 ? 0.211 0.338 21.031 1 91.88 55 LYS B C 1
ATOM 4657 O O . LYS B 1 55 ? -0.656 0.065 21.859 1 91.88 55 LYS B O 1
ATOM 4662 N N . SER B 1 56 ? -0.009 1.096 20.016 1 93.94 56 SER B N 1
ATOM 4663 C CA . SER B 1 56 ? -1.314 1.701 19.781 1 93.94 56 SER B CA 1
ATOM 4664 C C . SER B 1 56 ? -2.404 0.64 19.672 1 93.94 56 SER B C 1
ATOM 4666 O O . SER B 1 56 ? -3.51 0.825 20.188 1 93.94 56 SER B O 1
ATOM 4668 N N . PHE B 1 57 ? -2.123 -0.474 19.047 1 90.62 57 PHE B N 1
ATOM 4669 C CA . PHE B 1 57 ? -3.105 -1.527 18.828 1 90.62 57 PHE B CA 1
ATOM 4670 C C . PHE B 1 57 ? -3.5 -2.189 20.141 1 90.62 57 PHE B C 1
ATOM 4672 O O . PHE B 1 57 ? -4.527 -2.863 20.219 1 90.62 57 PHE B O 1
ATOM 4679 N N . ASN B 1 58 ? -2.717 -2.023 21.125 1 90.19 58 ASN B N 1
ATOM 4680 C CA . ASN B 1 58 ? -2.982 -2.672 22.406 1 90.19 58 ASN B CA 1
ATOM 4681 C C . ASN B 1 58 ? -3.623 -1.707 23.391 1 90.19 58 ASN B C 1
ATOM 4683 O O . ASN B 1 58 ? -3.865 -2.068 24.547 1 90.19 58 ASN B O 1
ATOM 4687 N N . ILE B 1 59 ? -3.885 -0.494 23.031 1 92.38 59 ILE B N 1
ATOM 4688 C CA . ILE B 1 59 ? -4.57 0.485 23.875 1 92.38 59 ILE B CA 1
ATOM 4689 C C . ILE B 1 59 ? -6.07 0.435 23.609 1 92.38 59 ILE B C 1
ATOM 4691 O O . ILE B 1 59 ? -6.5 0.459 22.453 1 92.38 59 ILE B O 1
ATOM 4695 N N . PRO B 1 60 ? -6.809 0.352 24.625 1 90.44 60 PRO B N 1
ATOM 4696 C CA . PRO B 1 60 ? -8.258 0.297 24.422 1 90.44 60 PRO B CA 1
ATOM 4697 C C . PRO B 1 60 ? -8.805 1.56 23.75 1 90.44 60 PRO B C 1
ATOM 4699 O O . PRO B 1 60 ? -8.336 2.664 24.047 1 90.44 60 PRO B O 1
ATOM 4702 N N . TRP B 1 61 ? -9.781 1.385 22.922 1 88.75 61 TRP B N 1
ATOM 4703 C CA . TRP B 1 61 ? -10.383 2.49 22.188 1 88.75 61 TRP B CA 1
ATOM 4704 C C . TRP B 1 61 ? -11.078 3.461 23.125 1 88.75 61 TRP B C 1
ATOM 4706 O O . TRP B 1 61 ? -11.297 4.625 22.781 1 88.75 61 TRP B O 1
ATOM 4716 N N . ASN B 1 62 ? -11.422 3.02 24.297 1 87.94 62 ASN B N 1
ATOM 4717 C CA . ASN B 1 62 ? -12.188 3.812 25.25 1 87.94 62 ASN B CA 1
ATOM 4718 C C . ASN B 1 62 ? -11.352 4.168 26.484 1 87.94 62 ASN B C 1
ATOM 4720 O O . ASN B 1 62 ? -11.883 4.258 27.594 1 87.94 62 ASN B O 1
ATOM 4724 N N . ARG B 1 63 ? -10.078 4.305 26.234 1 90.56 63 ARG B N 1
ATOM 4725 C CA . ARG B 1 63 ? -9.25 4.695 27.375 1 90.56 63 ARG B CA 1
ATOM 4726 C C . ARG B 1 63 ? -9.719 6.023 27.953 1 90.56 63 ARG B C 1
ATOM 4728 O O . ARG B 1 63 ? -10.336 6.832 27.25 1 90.56 63 ARG B O 1
ATOM 4735 N N . THR B 1 64 ? -9.453 6.238 29.219 1 85.94 64 THR B N 1
ATOM 4736 C CA . THR B 1 64 ? -9.797 7.488 29.891 1 85.94 64 THR B CA 1
ATOM 4737 C C . THR B 1 64 ? -8.578 8.406 29.984 1 85.94 64 THR B C 1
ATOM 4739 O O . THR B 1 64 ? -7.496 7.969 30.375 1 85.94 64 THR B O 1
ATOM 4742 N N . VAL B 1 65 ? -8.82 9.609 29.516 1 88.38 65 VAL B N 1
ATOM 4743 C CA . VAL B 1 65 ? -7.801 10.648 29.656 1 88.38 65 VAL B CA 1
ATOM 4744 C C . VAL B 1 65 ? -8.195 11.617 30.766 1 88.38 65 VAL B C 1
ATOM 4746 O O . VAL B 1 65 ? -9.359 12.031 30.844 1 88.38 65 VAL B O 1
ATOM 4749 N N . ALA B 1 66 ? -7.285 11.953 31.609 1 87.69 66 ALA B N 1
ATOM 4750 C CA . ALA B 1 66 ? -7.562 12.805 32.75 1 87.69 66 ALA B CA 1
ATOM 4751 C C . ALA B 1 66 ? -7.918 14.219 32.312 1 87.69 66 ALA B C 1
ATOM 4753 O O . ALA B 1 66 ? -7.312 14.766 31.391 1 87.69 66 ALA B O 1
ATOM 4754 N N . ASP B 1 67 ? -8.945 14.773 32.906 1 86.81 67 ASP B N 1
ATOM 4755 C CA . ASP B 1 67 ? -9.297 16.172 32.719 1 86.81 67 ASP B CA 1
ATOM 4756 C C . ASP B 1 67 ? -8.484 17.062 33.688 1 86.81 67 ASP B C 1
ATOM 4758 O O . ASP B 1 67 ? -8.773 17.109 34.875 1 86.81 67 ASP B O 1
ATOM 4762 N N . GLN B 1 68 ? -7.527 17.734 33.156 1 83.44 68 GLN B N 1
ATOM 4763 C CA . GLN B 1 68 ? -6.648 18.531 34 1 83.44 68 GLN B CA 1
ATOM 4764 C C . GLN B 1 68 ? -6.902 20.031 33.781 1 83.44 68 GLN B C 1
ATOM 4766 O O . GLN B 1 68 ? -6.066 20.859 34.156 1 83.44 68 GLN B O 1
ATOM 4771 N N . ARG B 1 69 ? -8.078 20.453 33.281 1 83.94 69 ARG B N 1
ATOM 4772 C CA . ARG B 1 69 ? -8.453 21.844 33.094 1 83.94 69 ARG B CA 1
ATOM 4773 C C . ARG B 1 69 ? -8.648 22.531 34.438 1 83.94 69 ARG B C 1
ATOM 4775 O O . ARG B 1 69 ? -8.945 21.875 35.438 1 83.94 69 ARG B O 1
ATOM 4782 N N . PRO B 1 70 ? -8.523 23.781 34.344 1 77.56 70 PRO B N 1
ATOM 4783 C CA . PRO B 1 70 ? -8.852 24.5 35.594 1 77.56 70 PRO B CA 1
ATOM 4784 C C . PRO B 1 70 ? -10.289 24.281 36.031 1 77.56 70 PRO B C 1
ATOM 4786 O O . PRO B 1 70 ? -11.195 24.172 35.188 1 77.56 70 PRO B O 1
ATOM 4789 N N . GLN B 1 71 ? -10.477 24.281 37.406 1 79.19 71 GLN B N 1
ATOM 4790 C CA . GLN B 1 71 ? -11.789 24.016 37.969 1 79.19 71 GLN B CA 1
ATOM 4791 C C . GLN B 1 71 ? -12.805 25.047 37.5 1 79.19 71 GLN B C 1
ATOM 4793 O O . GLN B 1 71 ? -13.992 24.734 37.344 1 79.19 71 GLN B O 1
ATOM 4798 N N . SER B 1 72 ? -12.297 26.203 37.219 1 81.62 72 SER B N 1
ATOM 4799 C CA . SER B 1 72 ? -13.172 27.281 36.781 1 81.62 72 SER B CA 1
ATOM 4800 C C . SER B 1 72 ? -13.844 26.969 35.438 1 81.62 72 SER B C 1
ATOM 4802 O O . SER B 1 72 ? -14.883 27.531 35.125 1 81.62 72 SER B O 1
ATOM 4804 N N . CYS B 1 73 ? -13.289 26.094 34.719 1 84.75 73 CYS B N 1
ATOM 4805 C CA . CYS B 1 73 ? -13.852 25.719 33.406 1 84.75 73 CYS B CA 1
ATOM 4806 C C . CYS B 1 73 ? -15.203 25.031 33.594 1 84.75 73 CYS B C 1
ATOM 4808 O O . CYS B 1 73 ? -16.062 25.109 32.688 1 84.75 73 CYS B O 1
ATOM 4810 N N . LYS B 1 74 ? -15.352 24.391 34.688 1 75.88 74 LYS B N 1
ATOM 4811 C CA . LYS B 1 74 ? -16.609 23.703 34.938 1 75.88 74 LYS B CA 1
ATOM 4812 C C . LYS B 1 74 ? -17.766 24.672 35.062 1 75.88 74 LYS B C 1
ATOM 4814 O O . LYS B 1 74 ? -18.922 24.328 34.781 1 75.88 74 LYS B O 1
ATOM 4819 N N . TYR B 1 75 ? -17.391 25.906 35.406 1 73.62 75 TYR B N 1
ATOM 4820 C CA . TYR B 1 75 ? -18.438 26.891 35.688 1 73.62 75 TYR B CA 1
ATOM 4821 C C . TYR B 1 75 ? -18.438 27.984 34.625 1 73.62 75 TYR B C 1
ATOM 4823 O O . TYR B 1 75 ? -19.281 28.875 34.625 1 73.62 75 TYR B O 1
ATOM 4831 N N . ALA B 1 76 ? -17.594 27.875 33.75 1 71.19 76 ALA B N 1
ATOM 4832 C CA . ALA B 1 76 ? -17.406 28.969 32.781 1 71.19 76 ALA B CA 1
ATOM 4833 C C . ALA B 1 76 ? -18.469 28.922 31.688 1 71.19 76 ALA B C 1
ATOM 4835 O O . ALA B 1 76 ? -18.906 29.969 31.188 1 71.19 76 ALA B O 1
ATOM 4836 N N . LEU B 1 77 ? -18.938 27.797 31.375 1 68.38 77 LEU B N 1
ATOM 4837 C CA . LEU B 1 77 ? -19.875 27.672 30.266 1 68.38 77 LEU B CA 1
ATOM 4838 C C . LEU B 1 77 ? -21.266 28.094 30.688 1 68.38 77 LEU B C 1
ATOM 4840 O O . LEU B 1 77 ? -21.844 27.516 31.625 1 68.38 77 LEU B O 1
ATOM 4844 N N . ARG B 1 78 ? -21.734 29.203 30.219 1 65.94 78 ARG B N 1
ATOM 4845 C CA . ARG B 1 78 ? -23.078 29.688 30.5 1 65.94 78 ARG B CA 1
ATOM 4846 C C . ARG B 1 78 ? -23.781 30.109 29.219 1 65.94 78 ARG B C 1
ATOM 4848 O O . ARG B 1 78 ? -24.016 31.312 29 1 65.94 78 ARG B O 1
ATOM 4855 N N . PRO B 1 79 ? -24.094 29.016 28.406 1 68.31 79 PRO B N 1
ATOM 4856 C CA . PRO B 1 79 ? -24.719 29.438 27.141 1 68.31 79 PRO B CA 1
ATOM 4857 C C . PRO B 1 79 ? -26.109 30.031 27.344 1 68.31 79 PRO B C 1
ATOM 4859 O O . PRO B 1 79 ? -26.875 29.531 28.172 1 68.31 79 PRO B O 1
ATOM 4862 N N . THR B 1 80 ? -26.297 31.141 26.844 1 58.62 80 THR B N 1
ATOM 4863 C CA . THR B 1 80 ? -27.578 31.828 26.969 1 58.62 80 THR B CA 1
ATOM 4864 C C . THR B 1 80 ? -28.578 31.297 25.938 1 58.62 80 THR B C 1
ATOM 4866 O O . THR B 1 80 ? -29.781 31.5 26.062 1 58.62 80 THR B O 1
ATOM 4869 N N . LYS B 1 81 ? -28.109 30.766 24.891 1 73.19 81 LYS B N 1
ATOM 4870 C CA . LYS B 1 81 ? -28.906 30.172 23.828 1 73.19 81 LYS B CA 1
ATOM 4871 C C . LYS B 1 81 ? -28.344 28.828 23.391 1 73.19 81 LYS B C 1
ATOM 4873 O O . LYS B 1 81 ? -27.297 28.391 23.891 1 73.19 81 LYS B O 1
ATOM 4878 N N . ALA B 1 82 ? -29.141 28.281 22.516 1 86.19 82 ALA B N 1
ATOM 4879 C CA . ALA B 1 82 ? -28.688 27 21.969 1 86.19 82 ALA B CA 1
ATOM 4880 C C . ALA B 1 82 ? -27.391 27.188 21.188 1 86.19 82 ALA B C 1
ATOM 4882 O O . ALA B 1 82 ? -27.234 28.125 20.422 1 86.19 82 ALA B O 1
ATOM 4883 N N . LEU B 1 83 ? -26.422 26.375 21.484 1 93.38 83 LEU B N 1
ATOM 4884 C CA . LEU B 1 83 ? -25.141 26.422 20.797 1 93.38 83 LEU B CA 1
ATOM 4885 C C . LEU B 1 83 ? -25.281 25.922 19.359 1 93.38 83 LEU B C 1
ATOM 4887 O O . LEU B 1 83 ? -26.156 25.109 19.062 1 93.38 83 LEU B O 1
ATOM 4891 N N . PRO B 1 84 ? -24.5 26.484 18.469 1 96.38 84 PRO B N 1
ATOM 4892 C CA . PRO B 1 84 ? -24.531 26 17.094 1 96.38 84 PRO B CA 1
ATOM 4893 C C . PRO B 1 84 ? -23.984 24.578 16.938 1 96.38 84 PRO B C 1
ATOM 4895 O O . PRO B 1 84 ? -23.266 24.109 17.828 1 96.38 84 PRO B O 1
ATOM 4898 N N . THR B 1 85 ? -24.297 23.969 15.875 1 96.69 85 THR B N 1
ATOM 4899 C CA . THR B 1 85 ? -23.828 22.609 15.609 1 96.69 85 THR B CA 1
ATOM 4900 C C . THR B 1 85 ? -22.484 22.641 14.875 1 96.69 85 THR B C 1
ATOM 4902 O O . THR B 1 85 ? -22.172 23.609 14.18 1 96.69 85 THR B O 1
ATOM 4905 N N . ALA B 1 86 ? -21.797 21.531 15.047 1 98.12 86 ALA B N 1
ATOM 4906 C CA . ALA B 1 86 ? -20.453 21.5 14.484 1 98.12 86 ALA B CA 1
ATOM 4907 C C . ALA B 1 86 ? -20.312 20.375 13.461 1 98.12 86 ALA B C 1
ATOM 4909 O O . ALA B 1 86 ? -20.828 19.266 13.672 1 98.12 86 ALA B O 1
ATOM 4910 N N . SER B 1 87 ? -19.766 20.672 12.281 1 98.56 87 SER B N 1
ATOM 4911 C CA . SER B 1 87 ? -19.156 19.672 11.406 1 98.56 87 SER B CA 1
ATOM 4912 C C . SER B 1 87 ? -17.672 19.484 11.727 1 98.56 87 SER B C 1
ATOM 4914 O O . SER B 1 87 ? -16.875 20.391 11.523 1 98.56 87 SER B O 1
ATOM 4916 N N . ILE B 1 88 ? -17.344 18.328 12.211 1 98.31 88 ILE B N 1
ATOM 4917 C CA . ILE B 1 88 ? -15.961 18.031 12.547 1 98.31 88 ILE B CA 1
ATOM 4918 C C . ILE B 1 88 ? -15.273 17.359 11.359 1 98.31 88 ILE B C 1
ATOM 4920 O O . ILE B 1 88 ? -15.641 16.25 10.969 1 98.31 88 ILE B O 1
ATOM 4924 N N . ILE B 1 89 ? -14.328 18.031 10.766 1 97.94 89 ILE B N 1
ATOM 4925 C CA . ILE B 1 89 ? -13.609 17.562 9.586 1 97.94 89 ILE B CA 1
ATOM 4926 C C . ILE B 1 89 ? -12.227 17.062 9.992 1 97.94 89 ILE B C 1
ATOM 4928 O O . ILE B 1 89 ? -11.391 17.828 10.477 1 97.94 89 ILE B O 1
ATOM 4932 N N . ILE B 1 90 ? -11.977 15.758 9.742 1 97.25 90 ILE B N 1
ATOM 4933 C CA . ILE B 1 90 ? -10.719 15.109 10.109 1 97.25 90 ILE B CA 1
ATOM 4934 C C . ILE B 1 90 ? -9.945 14.719 8.852 1 97.25 90 ILE B C 1
ATOM 4936 O O . ILE B 1 90 ? -10.469 14 7.996 1 97.25 90 ILE B O 1
ATOM 4940 N N . VAL B 1 91 ? -8.766 15.172 8.75 1 95.06 91 VAL B N 1
ATOM 4941 C CA . VAL B 1 91 ? -7.906 14.766 7.641 1 95.06 91 VAL B CA 1
ATOM 4942 C C . VAL B 1 91 ? -6.875 13.75 8.133 1 95.06 91 VAL B C 1
ATOM 4944 O O . VAL B 1 91 ? -6.156 14.008 9.102 1 95.06 91 VAL B O 1
ATOM 4947 N N . LEU B 1 92 ? -6.859 12.641 7.469 1 91.94 92 LEU B N 1
ATOM 4948 C CA . LEU B 1 92 ? -5.91 11.586 7.793 1 91.94 92 LEU B CA 1
ATOM 4949 C C . LEU B 1 92 ? -4.785 11.531 6.766 1 91.94 92 LEU B C 1
ATOM 4951 O O . LEU B 1 92 ? -5.031 11.672 5.566 1 91.94 92 LEU B O 1
ATOM 4955 N N . GLN B 1 93 ? -3.648 11.445 7.27 1 88 93 GLN B N 1
ATOM 4956 C CA . GLN B 1 93 ? -2.488 11.164 6.43 1 88 93 GLN B CA 1
ATOM 4957 C C . GLN B 1 93 ? -1.749 9.922 6.922 1 88 93 GLN B C 1
ATOM 4959 O O . GLN B 1 93 ? -0.913 10.008 7.824 1 88 93 GLN B O 1
ATOM 4964 N N . ASN B 1 94 ? -1.984 8.789 6.379 1 84.44 94 ASN B N 1
ATOM 4965 C CA . ASN B 1 94 ? -1.366 7.512 6.715 1 84.44 94 ASN B CA 1
ATOM 4966 C C . ASN B 1 94 ? -1.458 7.215 8.211 1 84.44 94 ASN B C 1
ATOM 4968 O O . ASN B 1 94 ? -0.441 6.977 8.859 1 84.44 94 ASN B O 1
ATOM 4972 N N . GLU B 1 95 ? -2.637 7.195 8.703 1 91.75 95 GLU B N 1
ATOM 4973 C CA . GL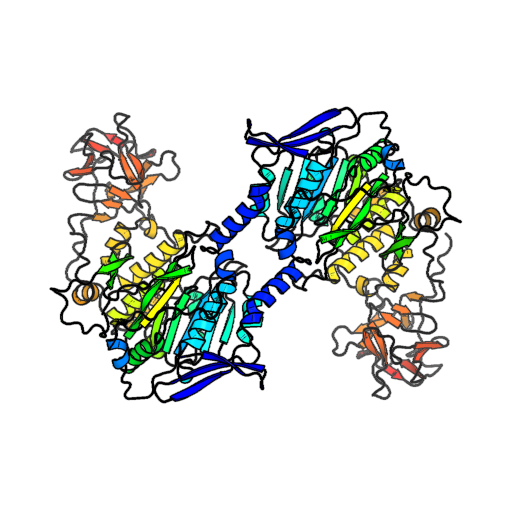U B 1 95 ? -2.859 6.906 10.117 1 91.75 95 GLU B CA 1
ATOM 4974 C C . GLU B 1 95 ? -3.299 5.457 10.32 1 91.75 95 GLU B C 1
ATOM 4976 O O . GLU B 1 95 ? -4.078 4.922 9.531 1 91.75 95 GLU B O 1
ATOM 4981 N N . ALA B 1 96 ? -2.799 4.848 11.367 1 92.75 96 ALA B N 1
ATOM 4982 C CA . ALA B 1 96 ? -3.137 3.461 11.688 1 92.75 96 ALA B CA 1
ATOM 4983 C C . ALA B 1 96 ? -4.582 3.342 12.156 1 92.75 96 ALA B C 1
ATOM 4985 O O . ALA B 1 96 ? -5.113 4.254 12.797 1 92.75 96 ALA B O 1
ATOM 4986 N N . PRO B 1 97 ? -5.223 2.193 11.93 1 94 97 PRO B N 1
ATOM 4987 C CA . PRO B 1 97 ? -6.625 1.995 12.312 1 94 97 PRO B CA 1
ATOM 4988 C C . PRO B 1 97 ? -6.859 2.186 13.805 1 94 97 PRO B C 1
ATOM 4990 O O . PRO B 1 97 ? -7.898 2.723 14.203 1 94 97 PRO B O 1
ATOM 4993 N N . SER B 1 98 ? -5.945 1.733 14.633 1 94.69 98 SER B N 1
ATOM 4994 C CA . SER B 1 98 ? -6.117 1.854 16.078 1 94.69 98 SER B CA 1
ATOM 4995 C C . SER B 1 98 ? -6.219 3.314 16.5 1 94.69 98 SER B C 1
ATOM 4997 O O . SER B 1 98 ? -7.031 3.662 17.359 1 94.69 98 SER B O 1
ATOM 4999 N N . VAL B 1 99 ? -5.438 4.176 15.898 1 95.44 99 VAL B N 1
ATOM 5000 C CA . VAL B 1 99 ? -5.414 5.598 16.234 1 95.44 99 VAL B CA 1
ATOM 5001 C C . VAL B 1 99 ? -6.68 6.273 15.711 1 95.44 99 VAL B C 1
ATOM 5003 O O . VAL B 1 99 ? -7.273 7.105 16.406 1 95.44 99 VAL B O 1
ATOM 5006 N N . VAL B 1 100 ? -7.062 5.926 14.516 1 95.81 100 VAL B N 1
ATOM 5007 C CA . VAL B 1 100 ? -8.258 6.5 13.906 1 95.81 100 VAL B CA 1
ATOM 5008 C C . VAL B 1 100 ? -9.492 6.125 14.727 1 95.81 100 VAL B C 1
ATOM 5010 O O . VAL B 1 100 ? -10.352 6.969 14.977 1 95.81 100 VAL B O 1
ATOM 5013 N N . LEU B 1 101 ? -9.562 4.867 15.164 1 94.69 101 LEU B N 1
ATOM 5014 C CA . LEU B 1 101 ? -10.664 4.41 16 1 94.69 101 LEU B CA 1
ATOM 5015 C C . LEU B 1 101 ? -10.75 5.219 17.281 1 94.69 101 LEU B C 1
ATOM 5017 O O . LEU B 1 101 ? -11.828 5.691 17.656 1 94.69 101 LEU B O 1
ATOM 5021 N N . ARG B 1 102 ? -9.648 5.367 17.922 1 94.62 102 ARG B N 1
ATOM 5022 C CA . ARG B 1 102 ? -9.633 6.098 19.172 1 94.62 102 ARG B CA 1
ATOM 5023 C C . ARG B 1 102 ? -10.047 7.551 18.969 1 94.62 102 ARG B C 1
ATOM 5025 O O . ARG B 1 102 ? -10.742 8.133 19.812 1 94.62 102 ARG B O 1
ATOM 5032 N N . MET B 1 103 ? -9.609 8.156 17.906 1 95.56 103 MET B N 1
ATOM 5033 C CA . MET B 1 103 ? -9.961 9.539 17.594 1 95.56 103 MET B CA 1
ATOM 5034 C C . MET B 1 103 ? -11.469 9.688 17.422 1 95.56 103 MET B C 1
ATOM 5036 O O . MET B 1 103 ? -12.102 10.5 18.094 1 95.56 103 MET B O 1
ATOM 5040 N N . VAL B 1 104 ? -12.039 8.883 16.594 1 94.38 104 VAL B N 1
ATOM 5041 C CA . VAL B 1 104 ? -13.469 8.953 16.297 1 94.38 104 VAL B CA 1
ATOM 5042 C C . VAL B 1 104 ? -14.273 8.672 17.562 1 94.38 104 VAL B C 1
ATOM 5044 O O . VAL B 1 104 ? -15.219 9.398 17.875 1 94.38 104 VAL B O 1
ATOM 5047 N N . MET B 1 105 ? -13.836 7.684 18.297 1 91.44 105 MET B N 1
ATOM 5048 C CA . MET B 1 105 ? -14.562 7.305 19.5 1 91.44 105 MET B CA 1
ATOM 5049 C C . MET B 1 105 ? -14.438 8.391 20.578 1 91.44 105 MET B C 1
ATOM 5051 O O . MET B 1 105 ? -15.391 8.648 21.312 1 91.44 105 MET B O 1
ATOM 5055 N N . SER B 1 106 ? -13.273 8.961 20.656 1 93.12 106 SER B N 1
ATOM 5056 C CA . SER B 1 106 ? -13.117 10.039 21.641 1 93.12 106 SER B CA 1
ATOM 5057 C C . SER B 1 106 ? -14.047 11.211 21.312 1 93.12 106 SER B C 1
ATOM 5059 O O . SER B 1 106 ? -14.641 11.797 22.219 1 93.12 106 SER B O 1
ATOM 5061 N N . ILE B 1 107 ? -14.211 11.586 20.062 1 93.94 107 ILE B N 1
ATOM 5062 C CA . ILE B 1 107 ? -15.094 12.68 19.656 1 93.94 107 ILE B CA 1
ATOM 5063 C C . ILE B 1 107 ? -16.531 12.328 20 1 93.94 107 ILE B C 1
ATOM 5065 O O . ILE B 1 107 ? -17.266 13.148 20.562 1 93.94 107 ILE B O 1
ATOM 5069 N N . LEU B 1 108 ? -16.938 11.148 19.719 1 90.19 108 LEU B N 1
ATOM 5070 C CA . LEU B 1 108 ? -18.312 10.734 19.953 1 90.19 108 LEU B CA 1
ATOM 5071 C C . LEU B 1 108 ? -18.609 10.648 21.438 1 90.19 108 LEU B C 1
ATOM 5073 O O . LEU B 1 108 ? -19.719 10.969 21.875 1 90.19 108 LEU B O 1
ATOM 5077 N N . ARG B 1 109 ? -17.609 10.281 22.188 1 85.31 109 ARG B N 1
ATOM 5078 C CA . ARG B 1 109 ? -17.828 10.055 23.609 1 85.31 109 ARG B CA 1
ATOM 5079 C C . ARG B 1 109 ? -17.734 11.367 24.391 1 85.31 109 ARG B C 1
ATOM 5081 O O . ARG B 1 109 ? -18.406 11.539 25.406 1 85.31 109 ARG B O 1
ATOM 5088 N N . GLN B 1 110 ? -16.891 12.281 23.906 1 89 110 GLN B N 1
ATOM 5089 C CA . GLN B 1 110 ? -16.562 13.445 24.719 1 89 110 GLN B CA 1
ATOM 5090 C C . GLN B 1 110 ? -17.281 14.688 24.219 1 89 110 GLN B C 1
ATOM 5092 O O . GLN B 1 110 ? -17.062 15.789 24.719 1 89 110 GLN B O 1
ATOM 5097 N N . SER B 1 111 ? -18.125 14.555 23.188 1 90.25 111 SER B N 1
ATOM 5098 C CA . SER B 1 111 ? -18.906 15.68 22.656 1 90.25 111 SER B CA 1
ATOM 5099 C C . SER B 1 111 ? -20.406 15.469 22.875 1 90.25 111 SER B C 1
ATOM 5101 O O . SER B 1 111 ? -20.906 14.359 22.719 1 90.25 111 SER B O 1
ATOM 5103 N N . PRO B 1 112 ? -21.141 16.531 23.266 1 86.81 112 PRO B N 1
ATOM 5104 C CA . PRO B 1 112 ? -22.594 16.375 23.297 1 86.81 112 PRO B CA 1
ATOM 5105 C C . PRO B 1 112 ? -23.172 16.016 21.938 1 86.81 112 PRO B C 1
ATOM 5107 O O . PRO B 1 112 ? -22.875 16.672 20.938 1 86.81 112 PRO B O 1
ATOM 5110 N N . PRO B 1 113 ? -23.984 15.047 21.844 1 85.94 113 PRO B N 1
ATOM 5111 C CA . PRO B 1 113 ? -24.469 14.531 20.562 1 85.94 113 PRO B CA 1
ATOM 5112 C C . PRO B 1 113 ? -25.234 15.586 19.75 1 85.94 113 PRO B C 1
ATOM 5114 O O . PRO B 1 113 ? -25.188 15.57 18.516 1 85.94 113 PRO B O 1
ATOM 5117 N N . ASN B 1 114 ? -25.922 16.406 20.406 1 87.94 114 ASN B N 1
ATOM 5118 C CA . ASN B 1 114 ? -26.719 17.406 19.719 1 87.94 114 ASN B CA 1
ATOM 5119 C C . ASN B 1 114 ? -25.859 18.5 19.094 1 87.94 114 ASN B C 1
ATOM 5121 O O . ASN B 1 114 ? -26.312 19.234 18.219 1 87.94 114 ASN B O 1
ATOM 5125 N N . LEU B 1 115 ? -24.641 18.547 19.578 1 93.62 115 LEU B N 1
ATOM 5126 C CA . LEU B 1 115 ? -23.75 19.594 19.062 1 93.62 115 LEU B CA 1
ATOM 5127 C C . LEU B 1 115 ? -22.922 19.078 17.891 1 93.62 115 LEU B C 1
ATOM 5129 O O . LEU B 1 115 ? -22.375 19.859 17.125 1 93.62 115 LEU B O 1
ATOM 5133 N N . VAL B 1 116 ? -22.844 17.75 17.766 1 94.88 116 VAL B N 1
ATOM 5134 C CA . VAL B 1 116 ? -22.141 17.141 16.641 1 94.88 116 VAL B CA 1
ATOM 5135 C C . VAL B 1 116 ? -23.125 16.891 15.5 1 94.88 116 VAL B C 1
ATOM 5137 O O . VAL B 1 116 ? -23.922 15.961 15.562 1 94.88 116 VAL B O 1
ATOM 5140 N N . LYS B 1 117 ? -22.984 17.719 14.492 1 96.5 117 LYS B N 1
ATOM 5141 C CA . LYS B 1 117 ? -23.828 17.516 13.32 1 96.5 117 LYS B CA 1
ATOM 5142 C C . LYS B 1 117 ? -23.359 16.297 12.516 1 96.5 117 LYS B C 1
ATOM 5144 O O . LYS B 1 117 ? -24.172 15.469 12.102 1 96.5 117 LYS B O 1
ATOM 5149 N N . GLU B 1 118 ? -22.062 16.297 12.32 1 96.94 118 GLU B N 1
ATOM 5150 C CA . GLU B 1 118 ? -21.438 15.234 11.531 1 96.94 118 GLU B CA 1
ATOM 5151 C C . GLU B 1 118 ? -19.922 15.203 11.734 1 96.94 118 GLU B C 1
ATOM 5153 O O . GLU B 1 118 ? -19.328 16.203 12.141 1 96.94 118 GLU B O 1
ATOM 5158 N N . ILE B 1 119 ? -19.375 14.023 11.531 1 96.81 119 ILE B N 1
ATOM 5159 C CA . ILE B 1 119 ? -17.938 13.812 11.461 1 96.81 119 ILE B CA 1
ATOM 5160 C C . ILE B 1 119 ? -17.547 13.422 10.039 1 96.81 119 ILE B C 1
ATOM 5162 O O . ILE B 1 119 ? -18 12.398 9.523 1 96.81 119 ILE B O 1
ATOM 5166 N N . LEU B 1 120 ? -16.734 14.234 9.383 1 97.31 120 LEU B N 1
ATOM 5167 C CA . LEU B 1 120 ? -16.266 14.008 8.016 1 97.31 120 LEU B CA 1
ATOM 5168 C C . LEU B 1 120 ? -14.789 13.648 8 1 97.31 120 LEU B C 1
ATOM 5170 O O . LEU B 1 120 ? -13.938 14.492 8.273 1 97.31 120 LEU B O 1
ATOM 5174 N N . ILE B 1 121 ? -14.539 12.406 7.668 1 96.19 121 ILE B N 1
ATOM 5175 C CA . ILE B 1 121 ? -13.164 11.93 7.594 1 96.19 121 ILE B CA 1
ATOM 5176 C C . ILE B 1 121 ? -12.695 11.93 6.141 1 96.19 121 ILE B C 1
ATOM 5178 O O . ILE B 1 121 ? -13.344 11.344 5.27 1 96.19 121 ILE B O 1
ATOM 5182 N N . VAL B 1 122 ? -11.648 12.672 5.867 1 93.94 122 VAL B N 1
ATOM 5183 C CA . VAL B 1 122 ? -11.047 12.688 4.535 1 93.94 122 VAL B CA 1
ATOM 5184 C C . VAL B 1 122 ? -9.648 12.078 4.598 1 93.94 122 VAL B C 1
ATOM 5186 O O . VAL B 1 122 ? -8.758 12.625 5.258 1 93.94 122 VAL B O 1
ATOM 5189 N N . ASP B 1 123 ? -9.422 10.969 3.959 1 90.12 123 ASP B N 1
ATOM 5190 C CA . ASP B 1 123 ? -8.133 10.289 3.936 1 90.12 123 ASP B CA 1
ATOM 5191 C C . ASP B 1 123 ? -7.277 10.766 2.762 1 90.12 123 ASP B C 1
ATOM 5193 O O . ASP B 1 123 ? -7.637 10.547 1.602 1 90.12 123 ASP B O 1
ATOM 5197 N N . ASP B 1 124 ? -6.188 11.398 3.084 1 89.31 124 ASP B N 1
ATOM 5198 C CA . ASP B 1 124 ? -5.281 12.008 2.117 1 89.31 124 ASP B CA 1
ATOM 5199 C C . ASP B 1 124 ? -4.258 11 1.607 1 89.31 124 ASP B C 1
ATOM 5201 O O . ASP B 1 124 ? -3.053 11.164 1.82 1 89.31 124 ASP B O 1
ATOM 5205 N N . GLY B 1 125 ? -4.715 9.93 0.896 1 78.38 125 GLY B N 1
ATOM 5206 C CA . GLY B 1 125 ? -3.84 8.984 0.224 1 78.38 125 GLY B CA 1
ATOM 5207 C C . GLY B 1 125 ? -3.416 7.828 1.112 1 78.38 125 GLY B C 1
ATOM 5208 O O . GLY B 1 125 ? -2.365 7.223 0.893 1 78.38 125 GLY B O 1
ATOM 5209 N N . GLY B 1 126 ? -4.07 7.551 2.082 1 76.69 126 GLY B N 1
ATOM 5210 C CA . GLY B 1 126 ? -3.701 6.461 2.975 1 76.69 126 GLY B CA 1
ATOM 5211 C C . GLY B 1 126 ? -3.996 5.09 2.395 1 76.69 126 GLY B C 1
ATOM 5212 O O . GLY B 1 126 ? -4.82 4.957 1.487 1 76.69 126 GLY B O 1
ATOM 5213 N N . ARG B 1 127 ? -3.268 4.082 2.879 1 72.25 127 ARG B N 1
ATOM 5214 C CA . ARG B 1 127 ? -3.369 2.709 2.391 1 72.25 127 ARG B CA 1
ATOM 5215 C C . ARG B 1 127 ? -4.645 2.041 2.896 1 72.25 127 ARG B C 1
ATOM 5217 O O . ARG B 1 127 ? -5.109 1.059 2.316 1 72.25 127 ARG B O 1
ATOM 5224 N N . GLU B 1 128 ? -5.293 2.66 3.939 1 81.94 128 GLU B N 1
ATOM 5225 C CA . GLU B 1 128 ? -6.398 1.978 4.602 1 81.94 128 GLU B CA 1
ATOM 5226 C C . GLU B 1 128 ? -7.73 2.656 4.293 1 81.94 128 GLU B C 1
ATOM 5228 O O . GLU B 1 128 ? -8.711 2.467 5.012 1 81.94 128 GLU B O 1
ATOM 5233 N N . THR B 1 129 ? -7.789 3.42 3.266 1 83.19 129 THR B N 1
ATOM 5234 C CA . THR B 1 129 ? -8.945 4.262 2.967 1 83.19 129 THR B CA 1
ATOM 5235 C C . THR B 1 129 ? -10.203 3.414 2.787 1 83.19 129 THR B C 1
ATOM 5237 O O . THR B 1 129 ? -11.258 3.74 3.326 1 83.19 129 THR B O 1
ATOM 5240 N N . ASP B 1 130 ? -10.047 2.316 2.064 1 81 130 ASP B N 1
ATOM 5241 C CA . ASP B 1 130 ? -11.203 1.472 1.786 1 81 130 ASP B CA 1
ATOM 5242 C C . ASP B 1 130 ? -11.742 0.832 3.066 1 81 130 ASP B C 1
ATOM 5244 O O . ASP B 1 130 ? -12.953 0.704 3.242 1 81 130 ASP B O 1
ATOM 5248 N N . PHE B 1 131 ? -10.883 0.447 3.859 1 89.19 131 PHE B N 1
ATOM 5249 C CA . PHE B 1 131 ? -11.297 -0.152 5.125 1 89.19 131 PHE B CA 1
ATOM 5250 C C . PHE B 1 131 ? -12.031 0.862 5.988 1 89.19 131 PHE B C 1
ATOM 5252 O O . PHE B 1 131 ? -13.062 0.542 6.586 1 89.19 131 PHE B O 1
ATOM 5259 N N . TYR B 1 132 ? -11.531 2.086 6.094 1 91 132 TYR B N 1
ATOM 5260 C CA . TYR B 1 132 ? -12.172 3.145 6.863 1 91 132 TYR B CA 1
ATOM 5261 C C . TYR B 1 132 ? -13.562 3.443 6.328 1 91 132 TYR B C 1
ATOM 5263 O O . TYR B 1 132 ? -14.516 3.58 7.098 1 91 132 TYR B O 1
ATOM 5271 N N . HIS B 1 133 ? -13.641 3.539 5.039 1 88.75 133 HIS B N 1
ATOM 5272 C CA . HIS B 1 133 ? -14.922 3.834 4.414 1 88.75 133 HIS B CA 1
ATOM 5273 C C . HIS B 1 133 ? -15.961 2.768 4.758 1 88.75 133 HIS B C 1
ATOM 5275 O O . HIS B 1 133 ? -17.078 3.092 5.184 1 88.75 133 HIS B O 1
ATOM 5281 N N . ARG B 1 134 ? -15.625 1.521 4.656 1 85.75 134 ARG B N 1
ATOM 5282 C CA . ARG B 1 134 ? -16.547 0.419 4.871 1 85.75 134 ARG B CA 1
ATOM 5283 C C . ARG B 1 134 ? -16.906 0.286 6.348 1 85.75 134 ARG B C 1
ATOM 5285 O O . ARG B 1 134 ? -18.047 -0.059 6.688 1 85.75 134 ARG B O 1
ATOM 5292 N N . SER B 1 135 ? -15.992 0.584 7.168 1 90.12 135 SER B N 1
ATOM 5293 C CA . SER B 1 135 ? -16.172 0.302 8.586 1 90.12 135 SER B CA 1
ATOM 5294 C C . SER B 1 135 ? -16.766 1.506 9.32 1 90.12 135 SER B C 1
ATOM 5296 O O . SER B 1 135 ? -17.797 1.396 9.969 1 90.12 135 SER B O 1
ATOM 5298 N N . LEU B 1 136 ? -16.219 2.639 9.133 1 91.69 136 LEU B N 1
ATOM 5299 C CA . LEU B 1 136 ? -16.562 3.793 9.945 1 91.69 136 LEU B CA 1
ATOM 5300 C C . LEU B 1 136 ? -17.828 4.465 9.43 1 91.69 136 LEU B C 1
ATOM 5302 O O . LEU B 1 136 ? -18.547 5.133 10.188 1 91.69 136 LEU B O 1
ATOM 5306 N N . SER B 1 137 ? -18.078 4.336 8.148 1 88.06 137 SER B N 1
ATOM 5307 C CA . SER B 1 137 ? -19.266 4.973 7.574 1 88.06 137 SER B CA 1
ATOM 5308 C C . SER B 1 137 ? -20.547 4.332 8.102 1 88.06 137 SER B C 1
ATOM 5310 O O . SER B 1 137 ? -21.641 4.863 7.902 1 88.06 137 SER B O 1
ATOM 5312 N N . THR B 1 138 ? -20.422 3.232 8.812 1 85 138 THR B N 1
ATOM 5313 C CA . THR B 1 138 ? -21.594 2.584 9.406 1 85 138 THR B CA 1
ATOM 5314 C C . THR B 1 138 ? -22.016 3.309 10.68 1 85 138 THR B C 1
ATOM 5316 O O . THR B 1 138 ? -23.125 3.1 11.172 1 85 138 THR B O 1
ATOM 5319 N N . ILE B 1 139 ? -21.156 4.141 11.234 1 88.44 139 ILE B N 1
ATOM 5320 C CA . ILE B 1 139 ? -21.469 4.938 12.422 1 88.44 139 ILE B CA 1
ATOM 5321 C C . ILE B 1 139 ? -22.391 6.102 12.031 1 88.44 139 ILE B C 1
ATOM 5323 O O . ILE B 1 139 ? -22.078 6.852 11.102 1 88.44 139 ILE B O 1
ATOM 5327 N N . PRO B 1 140 ? -23.422 6.289 12.75 1 87.5 140 PRO B N 1
ATOM 5328 C CA . PRO B 1 140 ? -24.25 7.457 12.438 1 87.5 140 PRO B CA 1
ATOM 5329 C C . PRO B 1 140 ? -23.469 8.766 12.492 1 87.5 140 PRO B C 1
ATOM 5331 O O . PRO B 1 140 ? -22.625 8.945 13.367 1 87.5 140 PRO B O 1
ATOM 5334 N N . LYS B 1 141 ? -23.641 9.664 11.555 1 89.75 141 LYS B N 1
ATOM 5335 C CA . LYS B 1 141 ? -23.078 11.016 11.477 1 89.75 141 LYS B CA 1
ATOM 5336 C C . LYS B 1 141 ? -21.641 10.984 10.984 1 89.75 141 LYS B C 1
ATOM 5338 O O . LYS B 1 141 ? -20.969 12.023 10.922 1 89.75 141 LYS B O 1
ATOM 5343 N N . VAL B 1 142 ? -21.125 9.719 10.727 1 93.81 142 VAL B N 1
ATOM 5344 C CA . VAL B 1 142 ? -19.734 9.641 10.289 1 93.81 142 VAL B CA 1
ATOM 5345 C C . VAL B 1 142 ? -19.703 9.297 8.797 1 93.81 142 VAL B C 1
ATOM 5347 O O . VAL B 1 142 ? -20.375 8.375 8.344 1 93.81 142 VAL B O 1
ATOM 5350 N N . SER B 1 143 ? -18.984 10.055 8.039 1 94.06 143 SER B N 1
ATOM 5351 C CA . SER B 1 143 ? -18.734 9.789 6.621 1 94.06 143 SER B CA 1
ATOM 5352 C C . SER B 1 143 ? -17.234 9.805 6.316 1 94.06 143 SER B C 1
ATOM 5354 O O . SER B 1 143 ? -16.484 10.562 6.926 1 94.06 143 SER B O 1
ATOM 5356 N N . VAL B 1 144 ? -16.875 8.922 5.418 1 93.56 144 VAL B N 1
ATOM 5357 C CA . VAL B 1 144 ? -15.469 8.828 5.031 1 93.56 144 VAL B CA 1
ATOM 5358 C C . VAL B 1 144 ? -15.32 9.117 3.541 1 93.56 144 VAL B C 1
ATOM 5360 O O . VAL B 1 144 ? -16.062 8.578 2.719 1 93.56 144 VAL B O 1
ATOM 5363 N N . TYR B 1 145 ? -14.391 10.023 3.246 1 90.31 145 TYR B N 1
ATOM 5364 C CA . TYR B 1 145 ? -14.086 10.383 1.865 1 90.31 145 TYR B CA 1
ATOM 5365 C C . TYR B 1 145 ? -12.617 10.117 1.545 1 90.31 145 TYR B C 1
ATOM 5367 O O . TYR B 1 145 ? -11.789 10.016 2.451 1 90.31 145 TYR B O 1
ATOM 5375 N N . ALA B 1 146 ? -12.336 9.828 0.262 1 84.88 146 ALA B N 1
ATOM 5376 C CA . ALA B 1 146 ? -10.969 9.586 -0.201 1 84.88 146 ALA B CA 1
ATOM 5377 C C . ALA B 1 146 ? -10.453 10.766 -1.022 1 84.88 146 ALA B C 1
ATOM 5379 O O . ALA B 1 146 ? -11.188 11.344 -1.821 1 84.88 146 ALA B O 1
ATOM 5380 N N . ASP B 1 147 ? -9.266 11.156 -0.644 1 76.94 147 ASP B N 1
ATOM 5381 C CA . ASP B 1 147 ? -8.477 12.062 -1.471 1 76.94 147 ASP B CA 1
ATOM 5382 C C . ASP B 1 147 ? -7.266 11.344 -2.064 1 76.94 147 ASP B C 1
ATOM 5384 O O . ASP B 1 147 ? -6.164 11.414 -1.51 1 76.94 147 ASP B O 1
ATOM 5388 N N . HIS B 1 148 ? -7.535 10.516 -3.141 1 67.5 148 HIS B N 1
ATOM 5389 C CA . HIS B 1 148 ? -6.445 9.734 -3.703 1 67.5 148 HIS B CA 1
ATOM 5390 C C . HIS B 1 148 ? -5.949 10.336 -5.016 1 67.5 148 HIS B C 1
ATOM 5392 O O . HIS B 1 148 ? -6.75 10.641 -5.902 1 67.5 148 HIS B O 1
ATOM 5398 N N . LYS B 1 149 ? -4.793 10.82 -5.047 1 59.22 149 LYS B N 1
ATOM 5399 C CA . LYS B 1 149 ? -4.113 11.094 -6.309 1 59.22 149 LYS B CA 1
ATOM 5400 C C . LYS B 1 149 ? -3.469 9.828 -6.871 1 59.22 149 LYS B C 1
ATOM 5402 O O . LYS B 1 149 ? -3.857 9.352 -7.941 1 59.22 149 LYS B O 1
ATOM 5407 N N . THR B 1 150 ? -2.525 9.234 -6.145 1 56.28 150 THR B N 1
ATOM 5408 C CA . THR B 1 150 ? -1.866 7.945 -6.34 1 56.28 150 THR B CA 1
ATOM 5409 C C . THR B 1 150 ? -1.657 7.238 -5.004 1 56.28 150 THR B C 1
ATOM 5411 O O . THR B 1 150 ? -1.322 7.875 -4.004 1 56.28 150 THR B O 1
ATOM 5414 N N . ILE B 1 151 ? -2.26 6.215 -4.852 1 52.34 151 ILE B N 1
ATOM 5415 C CA . ILE B 1 151 ? -2.004 5.508 -3.602 1 52.34 151 ILE B CA 1
ATOM 5416 C C . ILE B 1 151 ? -0.52 5.16 -3.5 1 52.34 151 ILE B C 1
ATOM 5418 O O . ILE B 1 151 ? 0.048 4.562 -4.418 1 52.34 151 ILE B O 1
ATOM 5422 N N . PRO B 1 152 ? 0.101 5.816 -2.404 1 55.19 152 PRO B N 1
ATOM 5423 C CA . PRO B 1 152 ? -0.452 6.344 -1.155 1 55.19 152 PRO B CA 1
ATOM 5424 C C . PRO B 1 152 ? -0.318 7.859 -1.045 1 55.19 152 PRO B C 1
ATOM 5426 O O . PRO B 1 152 ? 0.126 8.367 -0.013 1 55.19 152 PRO B O 1
ATOM 5429 N N . GLU B 1 153 ? -0.491 8.445 -2.152 1 65.31 153 GLU B N 1
ATOM 5430 C CA . GLU B 1 153 ? -0.347 9.898 -2.092 1 65.31 153 GLU B CA 1
ATOM 5431 C C . GLU B 1 153 ? -1.661 10.594 -2.426 1 65.31 153 GLU B C 1
ATOM 5433 O O . GLU B 1 153 ? -2.373 10.188 -3.344 1 65.31 153 GLU B O 1
ATOM 5438 N N . GLY B 1 154 ? -1.907 11.539 -1.534 1 68.69 154 GLY B N 1
ATOM 5439 C CA . GLY B 1 154 ? -3.035 12.422 -1.793 1 68.69 154 GLY B CA 1
ATOM 5440 C C . GLY B 1 154 ? -2.621 13.781 -2.316 1 68.69 154 GLY B C 1
ATOM 5441 O O . GLY B 1 154 ? -1.511 13.945 -2.826 1 68.69 154 GLY B O 1
ATOM 5442 N N . ASN B 1 155 ? -3.574 14.711 -2.344 1 78.25 155 ASN B N 1
ATOM 5443 C CA . ASN B 1 155 ? -3.332 16.062 -2.848 1 78.25 155 ASN B CA 1
ATOM 5444 C C . ASN B 1 155 ? -2.896 17 -1.731 1 78.25 155 ASN B C 1
ATOM 5446 O O . ASN B 1 155 ? -2.686 18.188 -1.968 1 78.25 155 ASN B O 1
ATOM 5450 N N . GLY B 1 156 ? -2.793 16.516 -0.514 1 86.81 156 GLY B N 1
ATOM 5451 C CA . GLY B 1 156 ? -2.379 17.312 0.626 1 86.81 156 GLY B CA 1
ATOM 5452 C C . GLY B 1 156 ? -3.518 17.641 1.571 1 86.81 156 GLY B C 1
ATOM 5453 O O . GLY B 1 156 ? -4.684 17.656 1.168 1 86.81 156 GLY B O 1
ATOM 5454 N N . PRO B 1 157 ? -3.16 18.016 2.75 1 90.81 157 PRO B N 1
ATOM 5455 C CA . PRO B 1 157 ? -4.184 18.219 3.777 1 90.81 157 PRO B CA 1
ATOM 5456 C C . PRO B 1 157 ? -5.117 19.391 3.445 1 90.81 157 PRO B C 1
ATOM 5458 O O . PRO B 1 157 ? -6.312 19.328 3.752 1 90.81 157 PRO B O 1
ATOM 5461 N N . VAL B 1 158 ? -4.621 20.391 2.854 1 92.75 158 VAL B N 1
ATOM 5462 C CA . VAL B 1 158 ? -5.453 21.547 2.576 1 92.75 158 VAL B CA 1
ATOM 5463 C C . VAL B 1 158 ? -6.57 21.172 1.607 1 92.75 158 VAL B C 1
ATOM 5465 O O . VAL B 1 158 ? -7.734 21.5 1.831 1 92.75 158 VAL B O 1
ATOM 5468 N N . PHE B 1 159 ? -6.176 20.5 0.56 1 91.12 159 PHE B N 1
ATOM 5469 C CA . PHE B 1 159 ? -7.184 20.047 -0.39 1 91.12 159 PHE B CA 1
ATOM 5470 C C . PHE B 1 159 ? -8.195 19.141 0.292 1 91.12 159 PHE B C 1
ATOM 5472 O O . PHE B 1 159 ? -9.398 19.219 0.024 1 91.12 159 PHE B O 1
ATOM 5479 N N . SER B 1 160 ? -7.719 18.297 1.151 1 92.75 160 SER B N 1
ATOM 5480 C CA . SER B 1 160 ? -8.586 17.391 1.89 1 92.75 160 SER B CA 1
ATOM 5481 C C . SER B 1 160 ? -9.555 18.156 2.783 1 92.75 160 SER B C 1
ATOM 5483 O O . SER B 1 160 ? -10.727 17.797 2.896 1 92.75 160 SER B O 1
ATOM 5485 N N . PHE B 1 161 ? -9.102 19.219 3.428 1 95.31 161 PHE B N 1
ATOM 5486 C CA . PHE B 1 161 ? -9.961 20.062 4.254 1 95.31 161 PHE B CA 1
ATOM 5487 C C . PHE B 1 161 ? -11.031 20.734 3.404 1 95.31 161 PHE B C 1
ATOM 5489 O O . PHE B 1 161 ? -12.18 20.859 3.836 1 95.31 161 PHE B O 1
ATOM 5496 N N . LEU B 1 162 ? -10.648 21.125 2.268 1 94.5 162 LEU B N 1
ATOM 5497 C CA . LEU B 1 162 ? -11.609 21.781 1.391 1 94.5 162 LEU B CA 1
ATOM 5498 C C . LEU B 1 162 ? -12.703 20.812 0.95 1 94.5 162 LEU B C 1
ATOM 5500 O O . LEU B 1 162 ? -13.867 21.203 0.828 1 94.5 162 LEU B O 1
ATOM 5504 N N . ILE B 1 163 ? -12.328 19.531 0.721 1 93 163 ILE B N 1
ATOM 5505 C CA . ILE B 1 163 ? -13.32 18.5 0.421 1 93 163 ILE B CA 1
ATOM 5506 C C . ILE B 1 163 ? -14.312 18.391 1.575 1 93 163 ILE B C 1
ATOM 5508 O O . ILE B 1 163 ? -15.523 18.406 1.363 1 93 163 ILE B O 1
ATOM 5512 N N . GLY B 1 164 ? -13.766 18.328 2.768 1 96 164 GLY B N 1
ATOM 5513 C CA . GLY B 1 164 ? -14.617 18.219 3.943 1 96 164 GLY B CA 1
ATOM 5514 C C . GLY B 1 164 ? -15.516 19.422 4.137 1 96 164 GLY B C 1
ATOM 5515 O O . GLY B 1 164 ? -16.703 19.281 4.445 1 96 164 GLY B O 1
ATOM 5516 N N . ALA B 1 165 ? -14.961 20.594 3.936 1 96.75 165 ALA B N 1
ATOM 5517 C CA . ALA B 1 165 ? -15.711 21.828 4.109 1 96.75 165 ALA B CA 1
ATOM 5518 C C . ALA B 1 165 ? -16.859 21.922 3.111 1 96.75 165 ALA B C 1
ATOM 5520 O O . ALA B 1 165 ? -17.938 22.422 3.438 1 96.75 165 ALA B O 1
ATOM 5521 N N . GLU B 1 166 ? -16.562 21.438 1.944 1 93.88 166 GLU B N 1
ATOM 5522 C CA . GLU B 1 166 ? -17.594 21.469 0.907 1 93.88 166 GLU B CA 1
ATOM 5523 C C . GLU B 1 166 ? -18.766 20.562 1.268 1 93.88 166 GLU B C 1
ATOM 5525 O O . GLU B 1 166 ? -19.922 20.859 0.94 1 93.88 166 GLU B O 1
ATOM 5530 N N . LYS B 1 167 ? -18.531 19.484 1.949 1 94.31 167 LYS B N 1
ATOM 5531 C CA . LYS B 1 167 ? -19.547 18.5 2.297 1 94.31 167 LYS B CA 1
ATOM 5532 C C . LYS B 1 167 ? -20.234 18.875 3.605 1 94.31 167 LYS B C 1
ATOM 5534 O O . LYS B 1 167 ? -21.328 18.359 3.906 1 94.31 167 LYS B O 1
ATOM 5539 N N . ALA B 1 168 ? -19.672 19.797 4.352 1 97.5 168 ALA B N 1
ATOM 5540 C CA . ALA B 1 168 ? -20.125 20.109 5.703 1 97.5 168 ALA B CA 1
ATOM 5541 C C . ALA B 1 168 ? -21.469 20.828 5.68 1 97.5 168 ALA B C 1
ATOM 5543 O O . ALA B 1 168 ? -21.719 21.672 4.812 1 97.5 168 ALA B O 1
ATOM 5544 N N . THR B 1 169 ? -22.359 20.531 6.691 1 97.44 169 THR B N 1
ATOM 5545 C CA . THR B 1 169 ? -23.672 21.141 6.77 1 97.44 169 THR B CA 1
ATOM 5546 C C . THR B 1 169 ? -23.891 21.797 8.133 1 97.44 169 THR B C 1
ATOM 5548 O O . THR B 1 169 ? -24.891 22.484 8.344 1 97.44 169 THR B O 1
ATOM 5551 N N . GLY B 1 170 ? -22.953 21.609 9.047 1 97.88 170 GLY B N 1
ATOM 5552 C CA . GLY B 1 170 ? -23.047 22.25 10.344 1 97.88 170 GLY B CA 1
ATOM 5553 C C . GLY B 1 170 ? -22.781 23.75 10.289 1 97.88 170 GLY B C 1
ATOM 5554 O O . GLY B 1 170 ? -22.266 24.25 9.289 1 97.88 170 GLY B O 1
ATOM 5555 N N . GLU B 1 171 ? -23.125 24.438 11.344 1 98.19 171 GLU B N 1
ATOM 5556 C CA . GLU B 1 171 ? -22.953 25.875 11.422 1 98.19 171 GLU B CA 1
ATOM 5557 C C . GLU B 1 171 ? -21.5 26.266 11.672 1 98.19 171 GLU B C 1
ATOM 5559 O O . GLU B 1 171 ? -21.062 27.344 11.258 1 98.19 171 GLU B O 1
ATOM 5564 N N . VAL B 1 172 ? -20.812 25.422 12.391 1 98.62 172 VAL B N 1
ATOM 5565 C CA . VAL B 1 172 ? -19.406 25.641 12.719 1 98.62 172 VAL B CA 1
ATOM 5566 C C . VAL B 1 172 ? -18.562 24.531 12.102 1 98.62 172 VAL B C 1
ATOM 5568 O O . VAL B 1 172 ? -18.938 23.359 12.125 1 98.62 172 VAL B O 1
ATOM 5571 N N . LEU B 1 173 ? -17.469 24.922 11.477 1 98.62 173 LEU B N 1
ATOM 5572 C CA . LEU B 1 173 ? -16.5 23.969 10.969 1 98.62 173 LEU B CA 1
ATOM 5573 C C . LEU B 1 173 ? -15.359 23.781 11.969 1 98.62 173 LEU B C 1
ATOM 5575 O O . LEU B 1 173 ? -14.75 24.766 12.422 1 98.62 173 LEU B O 1
ATOM 5579 N N . VAL B 1 174 ? -15.109 22.578 12.328 1 98.31 174 VAL B N 1
ATOM 5580 C CA . VAL B 1 174 ? -13.953 22.234 13.148 1 98.31 174 VAL B CA 1
ATOM 5581 C C . VAL B 1 174 ? -12.969 21.406 12.336 1 98.31 174 VAL B C 1
ATOM 5583 O O . VAL B 1 174 ? -13.266 20.266 11.945 1 98.31 174 VAL B O 1
ATOM 5586 N N . PHE B 1 175 ? -11.828 21.969 12.078 1 97.5 175 PHE B N 1
ATOM 5587 C CA . PHE B 1 175 ? -10.781 21.297 11.312 1 97.5 175 PHE B CA 1
ATOM 5588 C C . PHE B 1 175 ? -9.797 20.594 12.234 1 97.5 175 PHE B C 1
ATOM 5590 O O . PHE B 1 175 ? -9.258 21.219 13.164 1 97.5 175 PHE B O 1
ATOM 5597 N N . MET B 1 176 ? -9.578 19.344 11.977 1 96 176 MET B N 1
ATOM 5598 C CA . MET B 1 176 ? -8.609 18.562 12.734 1 96 176 MET B CA 1
ATOM 5599 C C . MET B 1 176 ? -7.609 17.875 11.812 1 96 176 MET B C 1
ATOM 5601 O O . MET B 1 176 ? -7.992 17.047 10.977 1 96 176 MET B O 1
ATOM 5605 N N . ASN B 1 177 ? -6.375 18.156 11.984 1 90.94 177 ASN B N 1
ATOM 5606 C CA . ASN B 1 177 ? -5.309 17.578 11.18 1 90.94 177 ASN B CA 1
ATOM 5607 C C . ASN B 1 177 ? -4.539 16.5 11.945 1 90.94 177 ASN B C 1
ATOM 5609 O O . ASN B 1 177 ? -3.746 16.828 12.836 1 90.94 177 ASN B O 1
ATOM 5613 N N . GLY B 1 178 ? -4.734 15.305 11.453 1 81.88 178 GLY B N 1
ATOM 5614 C CA . GLY B 1 178 ? -3.977 14.234 12.078 1 81.88 178 GLY B CA 1
ATOM 5615 C C . GLY B 1 178 ? -4.766 13.484 13.133 1 81.88 178 GLY B C 1
ATOM 5616 O O . GLY B 1 178 ? -5.902 13.844 13.445 1 81.88 178 GLY B O 1
ATOM 5617 N N . ALA B 1 179 ? -4.031 12.492 13.719 1 83.56 179 ALA B N 1
ATOM 5618 C CA . ALA B 1 179 ? -4.703 11.633 14.695 1 83.56 179 ALA B CA 1
ATOM 5619 C C . ALA B 1 179 ? -4.5 12.148 16.109 1 83.56 179 ALA B C 1
ATOM 5621 O O . ALA B 1 179 ? -3.375 12.469 16.516 1 83.56 179 ALA B O 1
ATOM 5622 N N . GLY B 1 180 ? -5.539 12.375 16.734 1 91.56 180 GLY B N 1
ATOM 5623 C CA . GLY B 1 180 ? -5.547 12.82 18.125 1 91.56 180 GLY B CA 1
ATOM 5624 C C . GLY B 1 180 ? -6.75 12.32 18.906 1 91.56 180 GLY B C 1
ATOM 5625 O O . GLY B 1 180 ? -7.469 11.43 18.453 1 91.56 180 GLY B O 1
ATOM 5626 N N . GLU B 1 181 ? -6.785 12.734 20.141 1 95.5 181 GLU B N 1
ATOM 5627 C CA . GLU B 1 181 ? -7.887 12.445 21.047 1 95.5 181 GLU B CA 1
ATOM 5628 C C . GLU B 1 181 ? -8.406 13.719 21.719 1 95.5 181 GLU B C 1
ATOM 5630 O O . GLU B 1 181 ? -7.613 14.555 22.156 1 95.5 181 GLU B O 1
ATOM 5635 N N . VAL B 1 182 ? -9.688 13.844 21.719 1 95.5 182 VAL B N 1
ATOM 5636 C CA . VAL B 1 182 ? -10.266 15.023 22.359 1 95.5 182 VAL B CA 1
ATOM 5637 C C . VAL B 1 182 ? -10.516 14.75 23.844 1 95.5 182 VAL B C 1
ATOM 5639 O O . VAL B 1 182 ? -10.695 13.594 24.234 1 95.5 182 VAL B O 1
ATOM 5642 N N . ASN B 1 183 ? -10.438 15.773 24.594 1 92.62 183 ASN B N 1
ATOM 5643 C CA . ASN B 1 183 ? -10.68 15.656 26.031 1 92.62 183 ASN B CA 1
ATOM 5644 C C . ASN B 1 183 ? -12.094 16.094 26.406 1 92.62 183 ASN B C 1
ATOM 5646 O O . ASN B 1 183 ? -12.852 16.547 25.547 1 92.62 183 ASN B O 1
ATOM 5650 N N . ASN B 1 184 ? -12.398 15.922 27.672 1 86.5 184 ASN B N 1
ATOM 5651 C CA . ASN B 1 184 ? -13.719 16.297 28.172 1 86.5 184 ASN B CA 1
ATOM 5652 C C . ASN B 1 184 ? -14 17.781 27.984 1 86.5 184 ASN B C 1
ATOM 5654 O O . ASN B 1 184 ? -13.141 18.609 28.266 1 86.5 184 ASN B O 1
ATOM 5658 N N . GLY B 1 185 ? -15.203 18.078 27.391 1 89.31 185 GLY B N 1
ATOM 5659 C CA . GLY B 1 185 ? -15.648 19.453 27.281 1 89.31 185 GLY B CA 1
ATOM 5660 C C . GLY B 1 185 ? -14.859 20.25 26.25 1 89.31 185 GLY B C 1
ATOM 5661 O O . GLY B 1 185 ? -14.789 21.484 26.328 1 89.31 185 GLY B O 1
ATOM 5662 N N . TRP B 1 186 ? -14.32 19.641 25.312 1 94.06 186 TRP B N 1
ATOM 5663 C CA . TRP B 1 186 ? -13.438 20.312 24.359 1 94.06 186 TRP B CA 1
ATOM 5664 C C . TRP B 1 186 ? -14.242 21.156 23.375 1 94.06 186 TRP B C 1
ATOM 5666 O O . TRP B 1 186 ? -13.773 22.203 22.922 1 94.06 186 TRP B O 1
ATOM 5676 N N . LEU B 1 187 ? -15.469 20.781 23.094 1 95.5 187 LEU B N 1
ATOM 5677 C CA . LEU B 1 187 ? -16.203 21.328 21.969 1 95.5 187 LEU B CA 1
ATOM 5678 C C . LEU B 1 187 ? -17.016 22.562 22.375 1 95.5 187 LEU B C 1
ATOM 5680 O O . LEU B 1 187 ? -17.047 23.562 21.656 1 95.5 187 LEU B O 1
ATOM 5684 N N . GLU B 1 188 ? -17.594 22.562 23.531 1 93.69 188 GLU B N 1
ATOM 5685 C CA . GLU B 1 188 ? -18.562 23.562 23.969 1 93.69 188 GLU B CA 1
ATOM 5686 C C . GLU B 1 188 ? -17.922 24.953 24.047 1 93.69 188 GLU B C 1
ATOM 5688 O O . GLU B 1 188 ? -18.484 25.922 23.578 1 93.69 188 GLU B O 1
ATOM 5693 N N . PRO B 1 189 ? -16.734 25.031 24.625 1 93.81 189 PRO B N 1
ATOM 5694 C CA . PRO B 1 189 ? -16.125 26.375 24.672 1 93.81 189 PRO B CA 1
ATOM 5695 C C . PRO B 1 189 ? -15.898 26.969 23.281 1 93.81 189 PRO B C 1
ATOM 5697 O O . PRO B 1 189 ? -16.031 28.172 23.094 1 93.81 189 PRO B O 1
ATOM 5700 N N . LEU B 1 190 ? -15.586 26.156 22.344 1 96.25 190 LEU B N 1
ATOM 5701 C CA . LEU B 1 190 ? -15.367 26.641 20.984 1 96.25 190 LEU B CA 1
ATOM 5702 C C . LEU B 1 190 ? -16.656 27.172 20.375 1 96.25 190 LEU B C 1
ATOM 5704 O O . LEU B 1 190 ? -16.672 28.281 19.828 1 96.25 190 LEU B O 1
ATOM 5708 N N . LEU B 1 191 ? -17.672 26.453 20.562 1 96.56 191 LEU B N 1
ATOM 5709 C CA . LEU B 1 191 ? -18.969 26.828 19.984 1 96.56 191 LEU B CA 1
ATOM 5710 C C . LEU B 1 191 ? -19.531 28.062 20.672 1 96.56 191 LEU B C 1
ATOM 5712 O O . LEU B 1 191 ? -20.125 28.922 20.016 1 96.56 191 LEU B O 1
ATOM 5716 N N . GLU B 1 192 ? -19.359 28.125 21.922 1 94.12 192 GLU B N 1
ATOM 5717 C CA . GLU B 1 192 ? -19.859 29.281 22.672 1 94.12 192 GLU B CA 1
ATOM 5718 C C . GLU B 1 192 ? -19.172 30.562 22.234 1 94.12 192 GLU B C 1
ATOM 5720 O O . GLU B 1 192 ? -19.812 31.594 22.047 1 94.12 192 GLU B O 1
ATOM 5725 N N . ARG B 1 193 ? -17.891 30.5 22.109 1 94.38 193 ARG B N 1
ATOM 5726 C CA . ARG B 1 193 ? -17.141 31.688 21.703 1 94.38 193 ARG B CA 1
ATOM 5727 C C . ARG B 1 193 ? -17.562 32.156 20.312 1 94.38 193 ARG B C 1
ATOM 5729 O O . ARG B 1 193 ? -17.703 33.344 20.078 1 94.38 193 ARG B O 1
ATOM 5736 N N . ILE B 1 194 ? -17.812 31.219 19.438 1 96.38 194 ILE B N 1
ATOM 5737 C CA . ILE B 1 194 ? -18.203 31.531 18.078 1 96.38 194 ILE B CA 1
ATOM 5738 C C . ILE B 1 194 ? -19.641 32.062 18.062 1 96.38 194 ILE B C 1
ATOM 5740 O O . ILE B 1 194 ? -19.984 32.906 17.234 1 96.38 194 ILE B O 1
ATOM 5744 N N . GLN B 1 195 ? -20.422 31.594 18.969 1 93.94 195 GLN B N 1
ATOM 5745 C CA . GLN B 1 195 ? -21.766 32.125 19.094 1 93.94 195 GLN B CA 1
ATOM 5746 C C . GLN B 1 195 ? -21.766 33.594 19.5 1 93.94 195 GLN B C 1
ATOM 5748 O O . GLN B 1 195 ? -22.562 34.375 19 1 93.94 195 GLN B O 1
ATOM 5753 N N . VAL B 1 196 ? -20.875 33.938 20.375 1 91.56 196 VAL B N 1
ATOM 5754 C CA . VAL B 1 196 ? -20.781 35.281 20.891 1 91.56 196 VAL B CA 1
ATOM 5755 C C . VAL B 1 196 ? -20.125 36.188 19.859 1 91.56 196 VAL B C 1
ATOM 5757 O O . VAL B 1 196 ? -20.531 37.344 19.688 1 91.56 196 VAL B O 1
ATOM 5760 N N . ARG B 1 197 ? -19.141 35.656 19.188 1 93.62 197 ARG B N 1
ATOM 5761 C CA . ARG B 1 197 ? -18.406 36.406 18.172 1 93.62 197 ARG B CA 1
ATOM 5762 C C . ARG B 1 197 ? -18.266 35.594 16.891 1 93.62 197 ARG B C 1
ATOM 5764 O O . ARG B 1 197 ? -17.391 34.719 16.781 1 93.62 197 ARG B O 1
ATOM 5771 N N . LYS B 1 198 ? -18.922 36.031 15.867 1 95.12 198 LYS B N 1
ATOM 5772 C CA . LYS B 1 198 ? -19.016 35.25 14.641 1 95.12 198 LYS B CA 1
ATOM 5773 C C . LYS B 1 198 ? -17.75 35.375 13.797 1 95.12 198 LYS B C 1
ATOM 5775 O O . LYS B 1 198 ? -17.438 34.5 13 1 95.12 198 LYS B O 1
ATOM 5780 N N . ASN B 1 199 ? -17.047 36.438 13.938 1 96.81 199 ASN B N 1
ATOM 5781 C CA . ASN B 1 199 ? -15.875 36.688 13.102 1 96.81 199 ASN B CA 1
ATOM 5782 C C . ASN B 1 199 ? -14.586 36.312 13.836 1 96.81 199 ASN B C 1
ATOM 5784 O O . ASN B 1 199 ? -13.617 37.094 13.82 1 96.81 199 ASN B O 1
ATOM 5788 N N . VAL B 1 200 ? -14.562 35.156 14.516 1 97 200 VAL B N 1
ATOM 5789 C CA . VAL B 1 200 ? -13.406 34.688 15.258 1 97 200 VAL B CA 1
ATOM 5790 C C . VAL B 1 200 ? -13.023 33.281 14.781 1 97 200 VAL B C 1
ATOM 5792 O O . VAL B 1 200 ? -13.883 32.531 14.336 1 97 200 VAL B O 1
ATOM 5795 N N . VAL B 1 201 ? -11.805 33.094 14.719 1 97.06 201 VAL B N 1
ATOM 5796 C CA . VAL B 1 201 ? -11.273 31.734 14.594 1 97.06 201 VAL B CA 1
ATOM 5797 C C . VAL B 1 201 ? -10.703 31.281 15.938 1 97.06 201 VAL B C 1
ATOM 5799 O O . VAL B 1 201 ? -9.859 31.969 16.531 1 97.06 201 VAL B O 1
ATOM 5802 N N . VAL B 1 202 ? -11.18 30.156 16.406 1 96.81 202 VAL B N 1
ATOM 5803 C CA . VAL B 1 202 ? -10.758 29.734 17.75 1 96.81 202 VAL B CA 1
ATOM 5804 C C . VAL B 1 202 ? -10.141 28.328 17.672 1 96.81 202 VAL B C 1
ATOM 5806 O O . VAL B 1 202 ? -10.352 27.609 16.703 1 96.81 202 VAL B O 1
ATOM 5809 N N . GLY B 1 203 ? -9.375 28.016 18.609 1 95.44 203 GLY B N 1
ATOM 5810 C CA . GLY B 1 203 ? -8.789 26.688 18.75 1 95.44 203 GLY B CA 1
ATOM 5811 C C . GLY B 1 203 ? -8.594 26.266 20.203 1 95.44 203 GLY B C 1
ATOM 5812 O O . GLY B 1 203 ? -8.578 27.109 21.094 1 95.44 203 GLY B O 1
ATOM 5813 N N . PRO B 1 204 ? -8.508 25 20.406 1 95.06 204 PRO B N 1
ATOM 5814 C CA . PRO B 1 204 ? -8.211 24.484 21.75 1 95.06 204 PRO B CA 1
ATOM 5815 C C . PRO B 1 204 ? -6.73 24.578 22.094 1 95.06 204 PRO B C 1
ATOM 5817 O O . PRO B 1 204 ? -5.91 24.922 21.234 1 95.06 204 PRO B O 1
ATOM 5820 N N . VAL B 1 205 ? -6.48 24.406 23.359 1 91.94 205 VAL B N 1
ATOM 5821 C CA . VAL B 1 205 ? -5.109 24.109 23.75 1 91.94 205 VAL B CA 1
ATOM 5822 C C . VAL B 1 205 ? -4.707 22.734 23.203 1 91.94 205 VAL B C 1
ATOM 5824 O O . VAL B 1 205 ? -5.453 21.766 23.328 1 91.94 205 VAL B O 1
ATOM 5827 N N . ILE B 1 206 ? -3.615 22.719 22.609 1 92.19 206 ILE B N 1
ATOM 5828 C CA . ILE B 1 206 ? -3.139 21.484 22.016 1 92.19 206 ILE B CA 1
ATOM 5829 C C . ILE B 1 206 ? -2.258 20.734 23.016 1 92.19 206 ILE B C 1
ATOM 5831 O O . ILE B 1 206 ? -1.176 21.203 23.375 1 92.19 206 ILE B O 1
ATOM 5835 N N . ASP B 1 207 ? -2.746 19.609 23.453 1 93.19 207 ASP B N 1
ATOM 5836 C CA . ASP B 1 207 ? -1.979 18.688 24.281 1 93.19 207 ASP B CA 1
ATOM 5837 C C . ASP B 1 207 ? -1.185 17.703 23.406 1 93.19 207 ASP B C 1
ATOM 5839 O O . ASP B 1 207 ? -1.311 17.719 22.188 1 93.19 207 ASP B O 1
ATOM 5843 N N . TYR B 1 208 ? -0.35 16.906 24.188 1 91.56 208 TYR B N 1
ATOM 5844 C CA . TYR B 1 208 ? 0.494 15.992 23.438 1 91.56 208 TYR B CA 1
ATOM 5845 C C . TYR B 1 208 ? 0.286 14.555 23.891 1 91.56 208 TYR B C 1
ATOM 5847 O O . TYR B 1 208 ? 0.056 14.305 25.078 1 91.56 208 TYR B O 1
ATOM 5855 N N . ILE B 1 209 ? 0.304 13.68 22.891 1 95.25 209 ILE B N 1
ATOM 5856 C CA . ILE B 1 209 ? 0.33 12.242 23.156 1 95.25 209 ILE B CA 1
ATOM 5857 C C . ILE B 1 209 ? 1.688 11.672 22.75 1 95.25 209 ILE B C 1
ATOM 5859 O O . ILE B 1 209 ? 2.141 11.859 21.625 1 95.25 209 ILE B O 1
ATOM 5863 N N . ASN B 1 210 ? 2.283 10.992 23.672 1 95 210 ASN B N 1
ATOM 5864 C CA . ASN B 1 210 ? 3.609 10.438 23.406 1 95 210 ASN B CA 1
ATOM 5865 C C . ASN B 1 210 ? 3.578 9.406 22.297 1 95 210 ASN B C 1
ATOM 5867 O O . ASN B 1 210 ? 2.738 8.5 22.297 1 95 210 ASN B O 1
ATOM 5871 N N . SER B 1 211 ? 4.496 9.445 21.391 1 94.06 211 SER B N 1
ATOM 5872 C CA . SER B 1 211 ? 4.473 8.602 20.203 1 94.06 211 SER B CA 1
ATOM 5873 C C . SER B 1 211 ? 4.895 7.172 20.531 1 94.06 211 SER B C 1
ATOM 5875 O O . SER B 1 211 ? 4.605 6.246 19.766 1 94.06 211 SER B O 1
ATOM 5877 N N . GLU B 1 212 ? 5.605 6.945 21.641 1 92.44 212 GLU B N 1
ATOM 5878 C CA . GLU B 1 212 ? 6.102 5.617 21.984 1 92.44 212 GLU B CA 1
ATOM 5879 C C . GLU B 1 212 ? 5.176 4.938 23 1 92.44 212 GLU B C 1
ATOM 5881 O O . GLU B 1 212 ? 4.871 3.752 22.859 1 92.44 212 GLU B O 1
ATOM 5886 N N . THR B 1 213 ? 4.746 5.719 23.953 1 94.12 213 THR B N 1
ATOM 5887 C CA . THR B 1 213 ? 3.992 5.133 25.062 1 94.12 213 THR B CA 1
ATOM 5888 C C . THR B 1 213 ? 2.506 5.449 24.922 1 94.12 213 THR B C 1
ATOM 5890 O O . THR B 1 213 ? 1.674 4.84 25.609 1 94.12 213 THR B O 1
ATOM 5893 N N . PHE B 1 214 ? 2.146 6.523 24.172 1 95.31 214 PHE B N 1
ATOM 5894 C CA . PHE B 1 214 ? 0.797 7.027 23.938 1 95.31 214 PHE B CA 1
ATOM 5895 C C . PHE B 1 214 ? 0.226 7.637 25.219 1 95.31 214 PHE B C 1
ATOM 5897 O O . PHE B 1 214 ? -0.992 7.762 25.359 1 95.31 214 PHE B O 1
ATOM 5904 N N . LYS B 1 215 ? 1.108 7.926 26.078 1 94.5 215 LYS B N 1
ATOM 5905 C CA . LYS B 1 215 ? 0.665 8.664 27.25 1 94.5 215 LYS B CA 1
ATOM 5906 C C . LYS B 1 215 ? 0.165 10.055 26.875 1 94.5 215 LYS B C 1
ATOM 5908 O O . LYS B 1 215 ? 0.802 10.758 26.094 1 94.5 215 LYS B O 1
ATOM 5913 N N . TYR B 1 216 ? -1.017 10.438 27.344 1 94.56 216 TYR B N 1
ATOM 5914 C CA . TYR B 1 216 ? -1.584 11.766 27.125 1 94.56 216 TYR B CA 1
ATOM 5915 C C . TYR B 1 216 ? -0.952 12.789 28.062 1 94.56 216 TYR B C 1
ATOM 5917 O O . TYR B 1 216 ? -1.003 12.633 29.281 1 94.56 216 TYR B O 1
ATOM 5925 N N . GLU B 1 217 ? -0.38 13.82 27.562 1 92 217 GLU B N 1
ATOM 5926 C CA . GLU B 1 217 ? 0.29 14.867 28.328 1 92 217 GLU B CA 1
ATOM 5927 C C . GLU B 1 217 ? -0.422 16.203 28.188 1 92 217 GLU B C 1
ATOM 5929 O O . GLU B 1 217 ? -0.456 16.781 27.094 1 92 217 GLU B O 1
ATOM 5934 N N . PHE B 1 218 ? -0.863 16.703 29.25 1 91.12 218 PHE B N 1
ATOM 5935 C CA . PHE B 1 218 ? -1.587 17.969 29.25 1 91.12 218 PHE B CA 1
ATOM 5936 C C . PHE B 1 218 ? -0.625 19.141 29.125 1 91.12 218 PHE B C 1
ATOM 5938 O O . PHE B 1 218 ? 0.465 19.125 29.703 1 91.12 218 PHE B O 1
ATOM 5945 N N . THR B 1 219 ? -1.031 20.125 28.359 1 86 219 THR B N 1
ATOM 5946 C CA . THR B 1 219 ? -0.248 21.344 28.156 1 86 219 THR B CA 1
ATOM 5947 C C . THR B 1 219 ? -0.821 22.5 28.984 1 86 219 THR B C 1
ATOM 5949 O O . THR B 1 219 ? -2.041 22.625 29.125 1 86 219 THR B O 1
ATOM 5952 N N . SER B 1 220 ? 0.113 23.344 29.359 1 77.25 220 SER B N 1
ATOM 5953 C CA . SER B 1 220 ? -0.296 24.516 30.125 1 77.25 220 SER B CA 1
ATOM 5954 C C . SER B 1 220 ? -1.04 25.516 29.25 1 77.25 220 SER B C 1
ATOM 5956 O O . SER B 1 220 ? -0.746 25.656 28.062 1 77.25 220 SER B O 1
ATOM 5958 N N . THR B 1 221 ? -1.927 26.266 29.828 1 74.88 221 THR B N 1
ATOM 5959 C CA . THR B 1 221 ? -2.852 27.141 29.125 1 74.88 221 THR B CA 1
ATOM 5960 C C . THR B 1 221 ? -2.26 28.547 28.984 1 74.88 221 THR B C 1
ATOM 5962 O O . THR B 1 221 ? -2.895 29.438 28.422 1 74.88 221 THR B O 1
ATOM 5965 N N . ASN B 1 222 ? -1.096 28.812 29.203 1 78 222 ASN B N 1
ATOM 5966 C CA . ASN B 1 222 ? -0.597 30.188 29.219 1 78 222 ASN B CA 1
ATOM 5967 C C . ASN B 1 222 ? 0.394 30.438 28.078 1 78 222 ASN B C 1
ATOM 5969 O O . ASN B 1 222 ? 1.459 31.016 28.297 1 78 222 ASN B O 1
ATOM 5973 N N . GLN B 1 223 ? -0.017 30 26.922 1 81.88 223 GLN B N 1
ATOM 5974 C CA . GLN B 1 223 ? 0.866 30.203 25.781 1 81.88 223 GLN B CA 1
ATOM 5975 C C . GLN B 1 223 ? 0.079 30.656 24.547 1 81.88 223 GLN B C 1
ATOM 5977 O O . GLN B 1 223 ? -1.109 30.359 24.422 1 81.88 223 GLN B O 1
ATOM 5982 N N . ARG B 1 224 ? 0.718 31.484 23.781 1 87.19 224 ARG B N 1
ATOM 5983 C CA . ARG B 1 224 ? 0.186 31.828 22.469 1 87.19 224 ARG B CA 1
ATOM 5984 C C . ARG B 1 224 ? 1.199 31.531 21.375 1 87.19 224 ARG B C 1
ATOM 5986 O O . ARG B 1 224 ? 2.361 31.234 21.656 1 87.19 224 ARG B O 1
ATOM 5993 N N . ALA B 1 225 ? 0.75 31.531 20.172 1 90.31 225 ALA B N 1
ATOM 5994 C CA . ALA B 1 225 ? 1.622 31.219 19.047 1 90.31 225 ALA B CA 1
ATOM 5995 C C . ALA B 1 225 ? 2.029 32.469 18.297 1 90.31 225 ALA B C 1
ATOM 5997 O O . ALA B 1 225 ? 1.199 33.375 18.047 1 90.31 225 ALA B O 1
ATOM 5998 N N . VAL B 1 226 ? 3.268 32.625 18.062 1 90.69 226 VAL B N 1
ATOM 5999 C CA . VAL B 1 226 ? 3.834 33.688 17.266 1 90.69 226 VAL B CA 1
ATOM 6000 C C . VAL B 1 226 ? 4.68 33.094 16.125 1 90.69 226 VAL B C 1
ATOM 6002 O O . VAL B 1 226 ? 4.738 31.891 15.961 1 90.69 226 VAL B O 1
ATOM 6005 N N . PHE B 1 227 ? 5.137 33.938 15.227 1 92.06 227 PHE B N 1
ATOM 6006 C CA . PHE B 1 227 ? 6.023 33.438 14.18 1 92.06 227 PHE B CA 1
ATOM 6007 C C . PHE B 1 227 ? 7.18 34.406 13.945 1 92.06 227 PHE B C 1
ATOM 6009 O O . PHE B 1 227 ? 7.141 35.531 14.406 1 92.06 227 PHE B O 1
ATOM 6016 N N . ASP B 1 228 ? 8.234 33.938 13.391 1 87.56 228 ASP B N 1
ATOM 6017 C CA . ASP B 1 228 ? 9.383 34.781 13.023 1 87.56 228 ASP B CA 1
ATOM 6018 C C . ASP B 1 228 ? 9.344 35.156 11.547 1 87.56 228 ASP B C 1
ATOM 6020 O O . ASP B 1 228 ? 8.367 34.875 10.852 1 87.56 228 ASP B O 1
ATOM 6024 N N . TRP B 1 229 ? 10.336 35.812 11.094 1 87.62 229 TRP B N 1
ATOM 6025 C CA . TRP B 1 229 ? 10.328 36.344 9.734 1 87.62 229 TRP B CA 1
ATOM 6026 C C . TRP B 1 229 ? 10.461 35.219 8.719 1 87.62 229 TRP B C 1
ATOM 6028 O O . TRP B 1 229 ? 10.195 35.406 7.527 1 87.62 229 TRP B O 1
ATOM 6038 N N . GLY B 1 230 ? 10.891 34.094 9.117 1 87.94 230 GLY B N 1
ATOM 6039 C CA . GLY B 1 230 ? 10.867 32.906 8.258 1 87.94 230 GLY B CA 1
ATOM 6040 C C . GLY B 1 230 ? 9.531 32.188 8.25 1 87.94 230 GLY B C 1
ATOM 6041 O O . GLY B 1 230 ? 9.391 31.141 7.629 1 87.94 230 GLY B O 1
ATOM 6042 N N . LEU B 1 231 ? 8.586 32.719 8.992 1 93.12 231 LEU B N 1
ATOM 6043 C CA . LEU B 1 231 ? 7.23 32.188 9.148 1 93.12 231 LEU B CA 1
ATOM 6044 C C . LEU B 1 231 ? 7.246 30.828 9.852 1 93.12 231 LEU B C 1
ATOM 6046 O O . LEU B 1 231 ? 6.461 29.938 9.508 1 93.12 231 LEU B O 1
ATOM 6050 N N . SER B 1 232 ? 8.211 30.703 10.648 1 87.75 232 SER B N 1
ATOM 6051 C CA . SER B 1 232 ? 8.227 29.562 11.57 1 87.75 232 SER B CA 1
ATOM 6052 C C . SER B 1 232 ? 7.449 29.875 12.844 1 87.75 232 SER B C 1
ATOM 6054 O O . SER B 1 232 ? 7.75 30.859 13.531 1 87.75 232 SER B O 1
ATOM 6056 N N . VAL B 1 233 ? 6.551 29.047 13.133 1 88.62 233 VAL B N 1
ATOM 6057 C CA . VAL B 1 233 ? 5.68 29.297 14.273 1 88.62 233 VAL B CA 1
ATOM 6058 C C . VAL B 1 233 ? 6.328 28.781 15.555 1 88.62 233 VAL B C 1
ATOM 6060 O O . VAL B 1 233 ? 6.949 27.703 15.547 1 88.62 233 VAL B O 1
ATOM 6063 N N . LYS B 1 234 ? 6.211 29.547 16.594 1 80.69 234 LYS B N 1
ATOM 6064 C CA . LYS B 1 234 ? 6.73 29.172 17.906 1 80.69 234 LYS B CA 1
ATOM 6065 C C . LYS B 1 234 ? 5.762 29.547 19.016 1 80.69 234 LYS B C 1
ATOM 6067 O O . LYS B 1 234 ? 4.953 30.469 18.859 1 80.69 234 LYS B O 1
ATOM 6072 N N . TRP B 1 235 ? 5.895 28.828 20.094 1 81.5 235 TRP B N 1
ATOM 6073 C CA . TRP B 1 235 ? 5.059 29.141 21.25 1 81.5 235 TRP B CA 1
ATOM 6074 C C . TRP B 1 235 ? 5.727 30.172 22.141 1 81.5 235 TRP B C 1
ATOM 6076 O O . TRP B 1 235 ? 6.941 30.125 22.359 1 81.5 235 TRP B O 1
ATOM 6086 N N . GLN B 1 236 ? 4.949 31.141 22.516 1 80.25 236 GLN B N 1
ATOM 6087 C CA . GLN B 1 236 ? 5.398 32.188 23.438 1 80.25 236 GLN B CA 1
ATOM 6088 C C . GLN B 1 236 ? 4.648 32.094 24.766 1 80.25 236 GLN B C 1
ATOM 6090 O O . GLN B 1 236 ? 3.418 32.125 24.781 1 80.25 236 GLN B O 1
ATOM 6095 N N . GLN B 1 237 ? 5.406 32.062 25.844 1 77.06 237 GLN B N 1
ATOM 6096 C CA . GLN B 1 237 ? 4.801 32.031 27.172 1 77.06 237 GLN B CA 1
ATOM 6097 C C . GLN B 1 237 ? 4.285 33.406 27.578 1 77.06 237 GLN B C 1
ATOM 6099 O O . GLN B 1 237 ? 4.938 34.406 27.328 1 77.06 237 GLN B O 1
ATOM 6104 N N . LEU B 1 238 ? 3.102 33.375 28.047 1 74.56 238 LEU B N 1
ATOM 6105 C CA . LEU B 1 238 ? 2.527 34.594 28.547 1 74.56 238 LEU B CA 1
ATOM 6106 C C . LEU B 1 238 ? 2.93 34.844 30 1 74.56 238 LEU B C 1
ATOM 6108 O O . LEU B 1 238 ? 2.994 33.906 30.781 1 74.56 238 LEU B O 1
ATOM 6112 N N . THR B 1 239 ? 3.756 36.031 30.344 1 61.34 239 THR B N 1
ATOM 6113 C CA . THR B 1 239 ? 4.191 36.344 31.688 1 61.34 239 THR B CA 1
ATOM 6114 C C . THR B 1 239 ? 3.129 37.156 32.438 1 61.34 239 THR B C 1
ATOM 6116 O O . THR B 1 239 ? 2.285 37.812 31.797 1 61.34 239 THR B O 1
ATOM 6119 N N . THR B 1 240 ? 3.008 37.062 33.844 1 55.34 240 THR B N 1
ATOM 6120 C CA . THR B 1 240 ? 2.076 37.719 34.75 1 55.34 240 THR B CA 1
ATOM 6121 C C . THR B 1 240 ? 2.088 39.219 34.562 1 55.34 240 THR B C 1
ATOM 6123 O O . THR B 1 240 ? 1.088 39.906 34.844 1 55.34 240 THR B O 1
ATOM 6126 N N . GLU B 1 241 ? 3.273 39.969 34.75 1 44.31 241 GLU B N 1
ATOM 6127 C CA . GLU B 1 241 ? 3.311 41.406 34.781 1 44.31 241 GLU B CA 1
ATOM 6128 C C . GLU B 1 241 ? 2.504 42.031 33.625 1 44.31 241 GLU B C 1
ATOM 6130 O O . GLU B 1 241 ? 1.86 43.062 33.812 1 44.31 241 GLU B O 1
ATOM 6135 N N . THR B 1 242 ? 3.016 41.906 32.625 1 40.22 242 THR B N 1
ATOM 6136 C CA . THR B 1 242 ? 2.338 42.531 31.5 1 40.22 242 THR B CA 1
ATOM 6137 C C . THR B 1 242 ? 0.894 42.031 31.391 1 40.22 242 THR B C 1
ATOM 6139 O O . THR B 1 242 ? -0.002 42.812 31.047 1 40.22 242 THR B O 1
ATOM 6142 N N . ASP B 1 243 ? 0.704 40.781 31.125 1 41.09 243 ASP B N 1
ATOM 6143 C CA . ASP B 1 243 ? -0.615 40.312 30.703 1 41.09 243 ASP B CA 1
ATOM 6144 C C . ASP B 1 243 ? -1.499 40 31.906 1 41.09 243 ASP B C 1
ATOM 6146 O O . ASP B 1 243 ? -1.093 39.281 32.812 1 41.09 243 ASP B O 1
ATOM 6150 N N . MET B 1 244 ? -2.387 40.938 32.344 1 38.75 244 MET B N 1
ATOM 6151 C CA . MET B 1 244 ? -3.455 41.062 33.344 1 38.75 244 MET B CA 1
ATOM 6152 C C . MET B 1 244 ? -3.928 39.656 33.781 1 38.75 244 MET B C 1
ATOM 6154 O O . MET B 1 244 ? -3.688 38.688 33.062 1 38.75 244 MET B O 1
ATOM 6158 N N . ILE B 1 245 ? -4.652 39.656 35.031 1 40.25 245 ILE B N 1
ATOM 6159 C CA . ILE B 1 245 ? -5.57 38.719 35.656 1 40.25 245 ILE B CA 1
ATOM 6160 C C . ILE B 1 245 ? -6.348 37.969 34.594 1 40.25 245 ILE B C 1
ATOM 6162 O O . ILE B 1 245 ? -7.379 38.438 34.125 1 40.25 245 ILE B O 1
ATOM 6166 N N . PHE B 1 246 ? -5.789 37.625 33.625 1 46 246 PHE B N 1
ATOM 6167 C CA . PHE B 1 246 ? -6.527 36.719 32.75 1 46 246 PHE B CA 1
ATOM 6168 C C . PHE B 1 246 ? -7.242 35.625 33.531 1 46 246 PHE B C 1
ATOM 6170 O O . PHE B 1 246 ? -6.641 35 34.406 1 46 246 PHE B O 1
ATOM 6177 N N . LYS B 1 247 ? -8.406 35.938 33.906 1 56.03 247 LYS B N 1
ATOM 6178 C CA . LYS B 1 247 ? -9.234 34.812 34.375 1 56.03 247 LYS B CA 1
ATOM 6179 C C . LYS B 1 247 ? -8.953 33.562 33.594 1 56.03 247 LYS B C 1
ATOM 6181 O O . LYS B 1 247 ? -8.922 33.562 32.344 1 56.03 247 LYS B O 1
ATOM 6186 N N . LYS B 1 248 ? -8.359 32.531 34.125 1 62.38 248 LYS B N 1
ATOM 6187 C CA . LYS B 1 248 ? -7.922 31.219 33.688 1 62.38 248 LYS B CA 1
ATOM 6188 C C . LYS B 1 248 ? -8.883 30.641 32.625 1 62.38 248 LYS B C 1
ATOM 6190 O O . LYS B 1 248 ? -8.5 29.797 31.828 1 62.38 248 LYS B O 1
ATOM 6195 N N . THR B 1 249 ? -10.016 31.375 32.438 1 73.31 249 THR B N 1
ATOM 6196 C CA . THR B 1 249 ? -10.992 30.797 31.531 1 73.31 249 THR B CA 1
ATOM 6197 C C . THR B 1 249 ? -11.211 31.719 30.328 1 73.31 249 THR B C 1
ATOM 6199 O O . THR B 1 249 ? -11.969 31.375 29.406 1 73.31 249 THR B O 1
ATOM 6202 N N . GLU B 1 250 ? -10.516 32.844 30.312 1 79.44 250 GLU B N 1
ATOM 6203 C CA . GLU B 1 250 ? -10.719 33.781 29.219 1 79.44 250 GLU B CA 1
ATOM 6204 C C . GLU B 1 250 ? -9.945 33.344 27.969 1 79.44 250 GLU B C 1
ATOM 6206 O O . GLU B 1 250 ? -8.875 32.719 28.078 1 79.44 250 GLU B O 1
ATOM 6211 N N . PRO B 1 251 ? -10.43 33.688 26.797 1 89.31 251 PRO B N 1
ATOM 6212 C CA . PRO B 1 251 ? -9.719 33.344 25.547 1 89.31 251 PRO B CA 1
ATOM 6213 C C . PRO B 1 251 ? -8.352 34.031 25.469 1 89.31 251 PRO B C 1
ATOM 6215 O O . PRO B 1 251 ? -8.188 35.156 25.906 1 89.31 251 PRO B O 1
ATOM 6218 N N . ILE B 1 252 ? -7.422 33.312 25.031 1 89.38 252 ILE B N 1
ATOM 6219 C CA . ILE B 1 252 ? -6.09 33.844 24.781 1 89.38 252 ILE B CA 1
ATOM 6220 C C . ILE B 1 252 ? -5.996 34.344 23.344 1 89.38 252 ILE B C 1
ATOM 6222 O O . ILE B 1 252 ? -6.07 33.531 22.406 1 89.38 252 ILE B O 1
ATOM 6226 N N . VAL B 1 253 ? -5.891 35.656 23.234 1 92.38 253 VAL B N 1
ATOM 6227 C CA . VAL B 1 253 ? -5.715 36.219 21.906 1 92.38 253 VAL B CA 1
ATOM 6228 C C . VAL B 1 253 ? -4.328 35.875 21.359 1 92.38 253 VAL B C 1
ATOM 6230 O O . VAL B 1 253 ? -3.324 36.031 22.062 1 92.38 253 VAL B O 1
ATOM 6233 N N . THR B 1 254 ? -4.246 35.344 20.172 1 93.94 254 THR B N 1
ATOM 6234 C CA . THR B 1 254 ? -2.984 34.875 19.609 1 93.94 254 THR B CA 1
ATOM 6235 C C . THR B 1 254 ? -2.814 35.375 18.172 1 93.94 254 THR B C 1
ATOM 6237 O O . THR B 1 254 ? -3.793 35.5 17.438 1 93.94 254 THR B O 1
ATOM 6240 N N . PRO B 1 255 ? -1.583 35.688 17.781 1 95.12 255 PRO B N 1
ATOM 6241 C CA . PRO B 1 255 ? -1.338 36.156 16.422 1 95.12 255 PRO B CA 1
ATOM 6242 C C . PRO B 1 255 ? -1.643 35.062 15.375 1 95.12 255 PRO B C 1
ATOM 6244 O O . PRO B 1 255 ? -2.207 35.375 14.32 1 95.12 255 PRO B O 1
ATOM 6247 N N . VAL B 1 256 ? -1.205 33.906 15.664 1 94.5 256 VAL B N 1
ATOM 6248 C CA . VAL B 1 256 ? -1.427 32.812 14.734 1 94.5 256 VAL B CA 1
ATOM 6249 C C . VAL B 1 256 ? -1.807 31.547 15.516 1 94.5 256 VAL B C 1
ATOM 6251 O O . VAL B 1 256 ? -1.67 31.5 16.734 1 94.5 256 VAL B O 1
ATOM 6254 N N . PHE B 1 257 ? -2.316 30.688 14.711 1 88.06 257 PHE B N 1
ATOM 6255 C CA . PHE B 1 257 ? -2.658 29.391 15.297 1 88.06 257 PHE B CA 1
ATOM 6256 C C . PHE B 1 257 ? -1.586 28.359 14.984 1 88.06 257 PHE B C 1
ATOM 6258 O O . PHE B 1 257 ? -1.084 28.297 13.859 1 88.06 257 PHE B O 1
ATOM 6265 N N . GLU B 1 258 ? -1.063 27.828 16.094 1 75.5 258 GLU B N 1
ATOM 6266 C CA . GLU B 1 258 ? -0.214 26.656 15.945 1 75.5 258 GLU B CA 1
ATOM 6267 C C . GLU B 1 258 ? -0.933 25.391 16.406 1 75.5 258 GLU B C 1
ATOM 6269 O O . GLU B 1 258 ? -1.346 25.297 17.562 1 75.5 258 GLU B O 1
ATOM 6274 N N . GLY B 1 259 ? -1.447 24.656 15.477 1 69 259 GLY B N 1
ATOM 6275 C CA . GLY B 1 259 ? -2.064 23.453 16 1 69 259 GLY B CA 1
ATOM 6276 C C . GLY B 1 259 ? -2.848 22.688 14.953 1 69 259 GLY B C 1
ATOM 6277 O O . GLY B 1 259 ? -2.963 23.125 13.812 1 69 259 GLY B O 1
ATOM 6278 N N . SER B 1 260 ? -3.336 21.656 15.492 1 84.44 260 SER B N 1
ATOM 6279 C CA . SER B 1 260 ? -3.936 20.672 14.609 1 84.44 260 SER B CA 1
ATOM 6280 C C . SER B 1 260 ? -5.457 20.797 14.586 1 84.44 260 SER B C 1
ATOM 6282 O O . SER B 1 260 ? -6.133 20.062 13.867 1 84.44 260 SER B O 1
ATOM 6284 N N . VAL B 1 261 ? -5.957 21.906 15.359 1 94.31 261 VAL B N 1
ATOM 6285 C CA . VAL B 1 261 ? -7.41 22.031 15.391 1 94.31 261 VAL B CA 1
ATOM 6286 C C . VAL B 1 261 ? -7.805 23.516 15.312 1 94.31 261 VAL B C 1
ATOM 6288 O O . VAL B 1 261 ? -7.207 24.359 15.977 1 94.31 261 VAL B O 1
ATOM 6291 N N . MET B 1 262 ? -8.781 23.812 14.523 1 95.62 262 MET B N 1
ATOM 6292 C CA . MET B 1 262 ? -9.367 25.141 14.398 1 95.62 262 MET B CA 1
ATOM 6293 C C . MET B 1 262 ? -10.875 25.062 14.18 1 95.62 262 MET B C 1
ATOM 6295 O O . MET B 1 262 ? -11.359 24.156 13.5 1 95.62 262 MET B O 1
ATOM 6299 N N . ALA B 1 263 ? -11.531 26 14.805 1 97.88 263 ALA B N 1
ATOM 6300 C CA . ALA B 1 263 ? -12.977 26.109 14.617 1 97.88 263 ALA B CA 1
ATOM 6301 C C . ALA B 1 263 ? -13.375 27.5 14.125 1 97.88 263 ALA B C 1
ATOM 6303 O O . ALA B 1 263 ? -12.805 28.5 14.562 1 97.88 263 ALA B O 1
ATOM 6304 N N . VAL B 1 264 ? -14.344 27.547 13.227 1 98.12 264 VAL B N 1
ATOM 6305 C CA . VAL B 1 264 ? -14.758 28.812 12.617 1 98.12 264 VAL B CA 1
ATOM 6306 C C . VAL B 1 264 ? -16.219 28.703 12.156 1 98.12 264 VAL B C 1
ATOM 6308 O O . VAL B 1 264 ? -16.672 27.641 11.75 1 98.12 264 VAL B O 1
ATOM 6311 N N . ASP B 1 265 ? -16.859 29.766 12.344 1 98.44 265 ASP B N 1
ATOM 6312 C CA . ASP B 1 265 ? -18.188 29.844 11.758 1 98.44 265 ASP B CA 1
ATOM 6313 C C . ASP B 1 265 ? -18.156 29.594 10.258 1 98.44 265 ASP B C 1
ATOM 6315 O O . ASP B 1 265 ? -17.312 30.156 9.555 1 98.44 265 ASP B O 1
ATOM 6319 N N . ARG B 1 266 ? -19.016 28.75 9.781 1 98.25 266 ARG B N 1
ATOM 6320 C CA . ARG B 1 266 ? -18.984 28.344 8.383 1 98.25 266 ARG B CA 1
ATOM 6321 C C . ARG B 1 266 ? -19.141 29.531 7.453 1 98.25 266 ARG B C 1
ATOM 6323 O O . ARG B 1 266 ? -18.406 29.656 6.469 1 98.25 266 ARG B O 1
ATOM 6330 N N . LYS B 1 267 ? -20.062 30.406 7.723 1 96.88 267 LYS B N 1
ATOM 6331 C CA . LYS B 1 267 ? -20.266 31.594 6.887 1 96.88 267 LYS B CA 1
ATOM 6332 C C . LYS B 1 267 ? -19.062 32.531 6.934 1 96.88 267 LYS B C 1
ATOM 6334 O O . LYS B 1 267 ? -18.719 33.125 5.926 1 96.88 267 LYS B O 1
ATOM 6339 N N . HIS B 1 268 ? -18.531 32.656 8.156 1 97.06 268 HIS B N 1
ATOM 6340 C CA . HIS B 1 268 ? -17.328 33.469 8.273 1 97.06 268 HIS B CA 1
ATOM 6341 C C . HIS B 1 268 ? -16.188 32.875 7.457 1 97.06 268 HIS B C 1
ATOM 6343 O O . HIS B 1 268 ? -15.43 33.594 6.812 1 97.06 268 HIS B O 1
ATOM 6349 N N . PHE B 1 269 ? -16.047 31.547 7.473 1 97.5 269 PHE B N 1
ATOM 6350 C CA . PHE B 1 269 ? -15.039 30.859 6.691 1 97.5 269 PHE B CA 1
ATOM 6351 C C . PHE B 1 269 ? -15.211 31.141 5.203 1 97.5 269 PHE B C 1
ATOM 6353 O O . PHE B 1 269 ? -14.234 31.406 4.5 1 97.5 269 PHE B O 1
ATOM 6360 N N . GLU B 1 270 ? -16.391 31.125 4.777 1 95.75 270 GLU B N 1
ATOM 6361 C CA . GLU B 1 270 ? -16.719 31.422 3.383 1 95.75 270 GLU B CA 1
ATOM 6362 C C . GLU B 1 270 ? -16.406 32.875 3.047 1 95.75 270 GLU B C 1
ATOM 6364 O O . GLU B 1 270 ? -15.852 33.156 1.988 1 95.75 270 GLU B O 1
ATOM 6369 N N . ARG B 1 271 ? -16.781 33.688 3.92 1 94.44 271 ARG B N 1
ATOM 6370 C CA . ARG B 1 271 ? -16.547 35.125 3.715 1 94.44 271 ARG B CA 1
ATOM 6371 C C . ARG B 1 271 ? -15.047 35.406 3.6 1 94.44 271 ARG B C 1
ATOM 6373 O O . ARG B 1 271 ? -14.641 36.281 2.842 1 94.44 271 ARG B O 1
ATOM 6380 N N . LEU B 1 272 ? -14.266 34.656 4.359 1 95.38 272 LEU B N 1
ATOM 6381 C CA . LEU B 1 272 ? -12.82 34.812 4.355 1 95.38 272 LEU B CA 1
ATOM 6382 C C . LEU B 1 272 ? -12.195 34.219 3.105 1 95.38 272 LEU B C 1
ATOM 6384 O O . LEU B 1 272 ? -10.984 34.312 2.9 1 95.38 272 LEU B O 1
ATOM 6388 N N . GLY B 1 273 ? -13.039 33.562 2.305 1 94.44 273 GLY B N 1
ATOM 6389 C CA . GLY B 1 273 ? -12.516 32.938 1.102 1 94.44 273 GLY B CA 1
ATOM 6390 C C . GLY B 1 273 ? -11.953 31.547 1.347 1 94.44 273 GLY B C 1
ATOM 6391 O O . GLY B 1 273 ? -11.125 31.062 0.572 1 94.44 273 GLY B O 1
ATOM 6392 N N . LYS B 1 274 ? -12.289 30.891 2.385 1 96.06 274 LYS B N 1
ATOM 6393 C CA . LYS B 1 274 ? -11.844 29.547 2.715 1 96.06 274 LYS B CA 1
ATOM 6394 C C . LYS B 1 274 ? -10.32 29.453 2.713 1 96.06 274 LYS B C 1
ATOM 6396 O O . LYS B 1 274 ? -9.633 30.453 2.906 1 96.06 274 LYS B O 1
ATOM 6401 N N . PHE B 1 275 ? -9.805 28.25 2.715 1 95.44 275 PHE B N 1
ATOM 6402 C CA . PHE B 1 275 ? -8.367 28.078 2.574 1 95.44 275 PHE B CA 1
ATOM 6403 C C . PHE B 1 275 ? -7.918 28.406 1.155 1 95.44 275 PHE B C 1
ATOM 6405 O O . PHE B 1 275 ? -8.68 28.234 0.201 1 95.44 275 PHE B O 1
ATOM 6412 N N . ASP B 1 276 ? -6.723 28.906 1.014 1 94.19 276 ASP B N 1
ATOM 6413 C CA . ASP B 1 276 ? -6.102 29.031 -0.301 1 94.19 276 ASP B CA 1
ATOM 6414 C C . ASP B 1 276 ? -5.895 27.656 -0.947 1 94.19 276 ASP B C 1
ATOM 6416 O O . ASP B 1 276 ? -5.094 26.859 -0.462 1 94.19 276 ASP B O 1
ATOM 6420 N N . PRO B 1 277 ? -6.594 27.422 -2.039 1 90.88 277 PRO B N 1
ATOM 6421 C CA . PRO B 1 277 ? -6.484 26.109 -2.66 1 90.88 277 PRO B CA 1
ATOM 6422 C C . PRO B 1 277 ? -5.09 25.828 -3.217 1 90.88 277 PRO B C 1
ATOM 6424 O O . PRO B 1 277 ? -4.777 24.688 -3.564 1 90.88 277 PRO B O 1
ATOM 6427 N N . GLY B 1 278 ? -4.297 26.781 -3.316 1 90.56 278 GLY B N 1
ATOM 6428 C CA . GLY B 1 278 ? -2.936 26.578 -3.789 1 90.56 278 GLY B CA 1
ATOM 6429 C C . GLY B 1 278 ? -2.004 26.047 -2.719 1 90.56 278 GLY B C 1
ATOM 6430 O O . GLY B 1 278 ? -0.901 25.578 -3.023 1 90.56 278 GLY B O 1
ATOM 6431 N N . LEU B 1 279 ? -2.426 26.094 -1.498 1 92.56 279 LEU B N 1
ATOM 6432 C CA . LEU B 1 279 ? -1.613 25.578 -0.401 1 92.56 279 LEU B CA 1
ATOM 6433 C C . LEU B 1 279 ? -1.773 24.062 -0.267 1 92.56 279 LEU B C 1
ATOM 6435 O O . LEU B 1 279 ? -2.861 23.531 -0.495 1 92.56 279 LEU B O 1
ATOM 6439 N N . GLU B 1 280 ? -0.724 23.453 0.129 1 88.44 280 GLU B N 1
ATOM 6440 C CA . GLU B 1 280 ? -0.74 22 0.292 1 88.44 280 GLU B CA 1
ATOM 6441 C C . GLU B 1 280 ? -0.657 21.609 1.764 1 88.44 280 GLU B C 1
ATOM 6443 O O . GLU B 1 280 ? -1.307 20.656 2.195 1 88.44 280 GLU B O 1
ATOM 6448 N N . ASN B 1 281 ? 0.093 22.328 2.488 1 89.19 281 ASN B N 1
ATOM 6449 C CA . ASN B 1 281 ? 0.438 21.922 3.844 1 89.19 281 ASN B CA 1
ATOM 6450 C C . ASN B 1 281 ? -0.381 22.672 4.887 1 89.19 281 ASN B C 1
ATOM 6452 O O . ASN B 1 281 ? -0.641 23.859 4.734 1 89.19 281 ASN B O 1
ATOM 6456 N N . TRP B 1 282 ? -0.695 21.969 5.938 1 88.31 282 TRP B N 1
ATOM 6457 C CA . TRP B 1 282 ? -1.538 22.516 6.996 1 88.31 282 TRP B CA 1
ATOM 6458 C C . TRP B 1 282 ? -0.855 23.703 7.68 1 88.31 282 TRP B C 1
ATOM 6460 O O . TRP B 1 282 ? -1.505 24.688 8.008 1 88.31 282 TRP B O 1
ATOM 6470 N N . GLY B 1 283 ? 0.415 23.578 7.973 1 89.19 283 GLY B N 1
ATOM 6471 C CA . GLY B 1 283 ? 1.115 24.641 8.656 1 89.19 283 GLY B CA 1
ATOM 6472 C C . GLY B 1 283 ? 0.953 26 7.98 1 89.19 283 GLY B C 1
ATOM 6473 O O . GLY B 1 283 ? 0.653 27 8.633 1 89.19 283 GLY B O 1
ATOM 6474 N N . ALA B 1 284 ? 1.104 26.016 6.727 1 92 284 ALA B N 1
ATOM 6475 C CA . ALA B 1 284 ? 0.95 27.25 5.957 1 92 284 ALA B CA 1
ATOM 6476 C C . ALA B 1 284 ? -0.509 27.703 5.922 1 92 284 ALA B C 1
ATOM 6478 O O . ALA B 1 284 ? -0.798 28.891 5.965 1 92 284 ALA B O 1
ATOM 6479 N N . ALA B 1 285 ? -1.38 26.781 5.84 1 93.75 285 ALA B N 1
ATOM 6480 C CA . ALA B 1 285 ? -2.805 27.094 5.762 1 93.75 285 ALA B CA 1
ATOM 6481 C C . ALA B 1 285 ? -3.303 27.703 7.062 1 93.75 285 ALA B C 1
ATOM 6483 O O . ALA B 1 285 ? -4.109 28.641 7.047 1 93.75 285 ALA B O 1
ATOM 6484 N N . SER B 1 286 ? -2.842 27.141 8.164 1 93.25 286 SER B N 1
ATOM 6485 C CA . SER B 1 286 ? -3.232 27.688 9.461 1 93.25 286 SER B CA 1
ATOM 6486 C C . SER B 1 286 ? -2.688 29.094 9.648 1 93.25 286 SER B C 1
ATOM 6488 O O . SER B 1 286 ? -3.377 29.969 10.18 1 93.25 286 SER B O 1
ATOM 6490 N N . LEU B 1 287 ? -1.494 29.281 9.219 1 94.38 287 LEU B N 1
ATOM 6491 C CA . LEU B 1 287 ? -0.89 30.609 9.258 1 94.38 287 LEU B CA 1
ATOM 6492 C C . LEU B 1 287 ? -1.67 31.578 8.383 1 94.38 287 LEU B C 1
ATOM 6494 O O . LEU B 1 287 ? -1.981 32.688 8.812 1 94.38 287 LEU B O 1
ATOM 6498 N N . GLU B 1 288 ? -1.945 31.188 7.227 1 95.69 288 GLU B N 1
ATOM 6499 C CA . GLU B 1 288 ? -2.676 32.031 6.273 1 95.69 288 GLU B CA 1
ATOM 6500 C C . GLU B 1 288 ? -4.047 32.406 6.816 1 95.69 288 GLU B C 1
ATOM 6502 O O . GLU B 1 288 ? -4.449 33.562 6.73 1 95.69 288 GLU B O 1
ATOM 6507 N N . LEU B 1 289 ? -4.746 31.484 7.32 1 95.5 289 LEU B N 1
ATOM 6508 C CA . LEU B 1 289 ? -6.078 31.766 7.852 1 95.5 289 LEU B CA 1
ATOM 6509 C C . LEU B 1 289 ? -6 32.719 9.047 1 95.5 289 LEU B C 1
ATOM 6511 O O . LEU B 1 289 ? -6.883 33.531 9.234 1 95.5 289 LEU B O 1
ATOM 6515 N N . SER B 1 290 ? -4.984 32.562 9.867 1 96.75 290 SER B N 1
ATOM 6516 C CA . SER B 1 290 ? -4.801 33.438 11.016 1 96.75 290 SER B CA 1
ATOM 6517 C C . SER B 1 290 ? -4.562 34.875 10.57 1 96.75 290 SER B C 1
ATOM 6519 O O . SER B 1 290 ? -5.195 35.812 11.086 1 96.75 290 SER B O 1
ATOM 6521 N N . LEU B 1 291 ? -3.643 35.031 9.641 1 96.69 291 LEU B N 1
ATOM 6522 C CA . LEU B 1 291 ? -3.363 36.375 9.109 1 96.69 291 LEU B CA 1
ATOM 6523 C C . LEU B 1 291 ? -4.617 36.969 8.484 1 96.69 291 LEU B C 1
ATOM 6525 O O . LEU B 1 291 ? -4.938 38.156 8.742 1 96.69 291 LEU B O 1
ATOM 6529 N N . LYS B 1 292 ? -5.25 36.188 7.754 1 95.94 292 LYS B N 1
ATOM 6530 C CA . LYS B 1 292 ? -6.473 36.625 7.082 1 95.94 292 LYS B CA 1
ATOM 6531 C C . LYS B 1 292 ? -7.539 37.031 8.094 1 95.94 292 LYS B C 1
ATOM 6533 O O . LYS B 1 292 ? -8.219 38.031 7.918 1 95.94 292 LYS B O 1
ATOM 6538 N N . SER B 1 293 ? -7.719 36.25 9.078 1 96.38 293 SER B N 1
ATOM 6539 C CA . SER B 1 293 ? -8.719 36.562 10.094 1 96.38 293 SER B CA 1
ATOM 6540 C C . SER B 1 293 ? -8.445 37.906 10.75 1 96.38 293 SER B C 1
ATOM 6542 O O . SER B 1 293 ? -9.336 38.75 10.852 1 96.38 293 SER B O 1
ATOM 6544 N N . TRP B 1 294 ? -7.242 38.125 11.195 1 97.62 294 TRP B N 1
ATOM 6545 C CA . TRP B 1 294 ? -6.879 39.375 11.852 1 97.62 294 TRP B CA 1
ATOM 6546 C C . TRP B 1 294 ? -7.035 40.562 10.898 1 97.62 294 TRP B C 1
ATOM 6548 O O . TRP B 1 294 ? -7.664 41.562 11.242 1 97.62 294 TRP B O 1
ATOM 6558 N N . MET B 1 295 ? -6.496 40.438 9.742 1 98 295 MET B N 1
ATOM 6559 C CA . MET B 1 295 ? -6.375 41.562 8.828 1 98 295 MET B CA 1
ATOM 6560 C C . MET B 1 295 ? -7.711 41.875 8.172 1 98 295 MET B C 1
ATOM 6562 O O . MET B 1 295 ? -7.926 43 7.688 1 98 295 MET B O 1
ATOM 6566 N N . CYS B 1 296 ? -8.625 40.969 8.172 1 97.19 296 CYS B N 1
ATOM 6567 C CA . CYS B 1 296 ? -9.883 41.156 7.469 1 97.19 296 CYS B CA 1
ATOM 6568 C C . CYS B 1 296 ? -11.047 41.25 8.445 1 97.19 296 CYS B C 1
ATOM 6570 O O . CYS B 1 296 ? -12.172 40.875 8.117 1 97.19 296 CYS B O 1
ATOM 6572 N N . GLY B 1 297 ? -10.789 41.594 9.672 1 94.25 297 GLY B N 1
ATOM 6573 C CA . GLY B 1 297 ? -11.867 42.031 10.555 1 94.25 297 GLY B CA 1
ATOM 6574 C C . GLY B 1 297 ? -12.195 41 11.625 1 94.25 297 GLY B C 1
ATOM 6575 O O . GLY B 1 297 ? -13.219 41.125 12.312 1 94.25 297 GLY B O 1
ATOM 6576 N N . GLY B 1 298 ? -11.375 40.031 11.773 1 96.06 298 GLY B N 1
ATOM 6577 C CA . GLY B 1 298 ? -11.609 39.031 12.805 1 96.06 298 GLY B CA 1
ATOM 6578 C C . GLY B 1 298 ? -10.484 38.938 13.82 1 96.06 298 GLY B C 1
ATOM 6579 O O . GLY B 1 298 ? -9.727 39.906 14 1 96.06 298 GLY B O 1
ATOM 6580 N N . THR B 1 299 ? -10.492 37.875 14.648 1 96 299 THR B N 1
ATOM 6581 C CA . THR B 1 299 ? -9.461 37.594 15.641 1 96 299 THR B CA 1
ATOM 6582 C C . THR B 1 299 ? -9.156 36.094 15.68 1 96 299 THR B C 1
ATOM 6584 O O . THR B 1 299 ? -9.852 35.281 15.047 1 96 299 THR B O 1
ATOM 6587 N N . VAL B 1 300 ? -8.102 35.781 16.312 1 96.44 300 VAL B N 1
ATOM 6588 C CA . VAL B 1 300 ? -7.695 34.375 16.547 1 96.44 300 VAL B CA 1
ATOM 6589 C C . VAL B 1 300 ? -7.48 34.156 18.047 1 96.44 300 VAL B C 1
ATOM 6591 O O . VAL B 1 300 ? -6.746 34.906 18.688 1 96.44 300 VAL B O 1
ATOM 6594 N N . GLU B 1 301 ? -8.133 33.156 18.562 1 95.12 301 GLU B N 1
ATOM 6595 C CA . GLU B 1 301 ? -8.094 32.969 20.016 1 95.12 301 GLU B CA 1
ATOM 6596 C C . GLU B 1 301 ? -7.918 31.484 20.391 1 95.12 301 GLU B C 1
ATOM 6598 O O . GLU B 1 301 ? -8.406 30.609 19.672 1 95.12 301 GLU B O 1
ATOM 6603 N N . ILE B 1 302 ? -7.246 31.234 21.453 1 93.69 302 ILE B N 1
ATOM 6604 C CA . ILE B 1 302 ? -7.125 29.906 22.047 1 93.69 302 ILE B CA 1
ATOM 6605 C C . ILE B 1 302 ? -7.992 29.844 23.312 1 93.69 302 ILE B C 1
ATOM 6607 O O . ILE B 1 302 ? -7.938 30.719 24.156 1 93.69 302 ILE B O 1
ATOM 6611 N N . LEU B 1 303 ? -8.797 28.859 23.344 1 92.94 303 LEU B N 1
ATOM 6612 C CA . LEU B 1 303 ? -9.68 28.719 24.5 1 92.94 303 LEU B CA 1
ATOM 6613 C C . LEU B 1 303 ? -9.086 27.781 25.531 1 92.94 303 LEU B C 1
ATOM 6615 O O . LEU B 1 303 ? -8.992 26.562 25.281 1 92.94 303 LEU B O 1
ATOM 6619 N N . SER B 1 304 ? -8.797 28.25 26.688 1 89.69 304 SER B N 1
ATOM 6620 C CA . SER B 1 304 ? -8.055 27.531 27.734 1 89.69 304 SER B CA 1
ATOM 6621 C C . SER B 1 304 ? -8.867 26.344 28.266 1 89.69 304 SER B C 1
ATOM 6623 O O . SER B 1 304 ? -8.297 25.391 28.797 1 89.69 304 SER B O 1
ATOM 6625 N N . CYS B 1 305 ? -10.133 26.391 28.125 1 91.31 305 CYS B N 1
ATOM 6626 C CA . CYS B 1 305 ? -10.977 25.328 28.672 1 91.31 305 CYS B CA 1
ATOM 6627 C C . CYS B 1 305 ? -11.234 24.25 27.641 1 91.31 305 CYS B C 1
ATOM 6629 O O . CYS B 1 305 ? -11.969 23.297 27.906 1 91.31 305 CYS B O 1
ATOM 6631 N N . SER B 1 306 ? -10.727 24.328 26.469 1 93.75 306 SER B N 1
ATOM 6632 C CA . SER B 1 306 ? -10.797 23.312 25.422 1 93.75 306 SER B CA 1
ATOM 6633 C C . SER B 1 306 ? -9.445 22.656 25.203 1 93.75 306 SER B C 1
ATOM 6635 O O . SER B 1 306 ? -8.445 23.328 24.969 1 93.75 306 SER B O 1
ATOM 6637 N N . HIS B 1 307 ? -9.422 21.328 25.312 1 94.12 307 HIS B N 1
ATOM 6638 C CA . HIS B 1 307 ? -8.164 20.594 25.172 1 94.12 307 HIS B CA 1
ATOM 6639 C C . HIS B 1 307 ? -8.312 19.422 24.203 1 94.12 307 HIS B C 1
ATOM 6641 O O . HIS B 1 307 ? -9.281 18.672 24.281 1 94.12 307 HIS B O 1
ATOM 6647 N N . VAL B 1 308 ? -7.414 19.312 23.312 1 95.44 308 VAL B N 1
ATOM 6648 C CA . VAL B 1 308 ? -7.297 18.203 22.375 1 95.44 308 VAL B CA 1
ATOM 6649 C C . VAL B 1 308 ? -5.848 17.734 22.312 1 95.44 308 VAL B C 1
ATOM 6651 O O . VAL B 1 308 ? -4.926 18.547 22.203 1 95.44 308 VAL B O 1
ATOM 6654 N N . GLY B 1 309 ? -5.629 16.422 22.391 1 95 309 GLY B N 1
ATOM 6655 C CA . GLY B 1 309 ? -4.289 15.859 22.328 1 95 309 GLY B CA 1
ATOM 6656 C C . GLY B 1 309 ? -3.959 15.25 20.984 1 95 309 GLY B C 1
ATOM 6657 O O . GLY B 1 309 ? -4.773 14.523 20.406 1 95 309 GLY B O 1
ATOM 6658 N N . PHE B 1 310 ? -2.781 15.562 20.5 1 93.94 310 PHE B N 1
ATOM 6659 C CA . PHE B 1 310 ? -2.307 14.961 19.266 1 93.94 310 PHE B CA 1
ATOM 6660 C C . PHE B 1 310 ? -1.021 14.172 19.5 1 93.94 310 PHE B C 1
ATOM 6662 O O . PHE B 1 310 ? -0.244 14.5 20.406 1 93.94 310 PHE B O 1
ATOM 6669 N N . ILE B 1 311 ? -0.868 13.188 18.641 1 93.94 311 ILE B N 1
ATOM 6670 C CA . ILE B 1 311 ? 0.348 12.391 18.719 1 93.94 311 ILE B CA 1
ATOM 6671 C C . ILE B 1 311 ? 1.533 13.195 18.203 1 93.94 311 ILE B C 1
ATOM 6673 O O . ILE B 1 311 ? 1.491 13.711 17.078 1 93.94 311 ILE B O 1
ATOM 6677 N N . LYS B 1 312 ? 2.486 13.391 19.031 1 87.88 312 LYS B N 1
ATOM 6678 C CA . LYS B 1 312 ? 3.727 14.016 18.578 1 87.88 312 LYS B CA 1
ATOM 6679 C C . LYS B 1 312 ? 4.57 13.047 17.766 1 87.88 312 LYS B C 1
ATOM 6681 O O . LYS B 1 312 ? 5.398 12.32 18.312 1 87.88 312 LYS B O 1
ATOM 6686 N N . LYS B 1 313 ? 4.418 13.094 16.547 1 87.75 313 LYS B N 1
ATOM 6687 C CA . LYS B 1 313 ? 5.027 12.109 15.656 1 87.75 313 LYS B CA 1
ATOM 6688 C C . LYS B 1 313 ? 6.531 12.336 15.531 1 87.75 313 LYS B C 1
ATOM 6690 O O . LYS B 1 313 ? 6.992 13.484 15.531 1 87.75 313 LYS B O 1
ATOM 6695 N N . HIS B 1 314 ? 7.156 11.188 15.422 1 79.38 314 HIS B N 1
ATOM 6696 C CA . HIS B 1 314 ? 8.562 11.258 15.023 1 79.38 314 HIS B CA 1
ATOM 6697 C C . HIS B 1 314 ? 8.695 11.578 13.539 1 79.38 314 HIS B C 1
ATOM 6699 O O . HIS B 1 314 ? 7.719 11.516 12.789 1 79.38 314 HIS B O 1
ATOM 6705 N N . LYS B 1 315 ? 9.922 12.109 13.203 1 64.12 315 LYS B N 1
ATOM 6706 C CA . LYS B 1 315 ? 10.164 12.352 11.781 1 64.12 315 LYS B CA 1
ATOM 6707 C C . LYS B 1 315 ? 9.906 11.094 10.953 1 64.12 315 LYS B C 1
ATOM 6709 O O . LYS B 1 315 ? 10.398 10.016 11.289 1 64.12 315 LYS B O 1
ATOM 6714 N N . ARG B 1 316 ? 8.875 11.188 10.18 1 58.66 316 ARG B N 1
ATOM 6715 C CA . ARG B 1 316 ? 8.508 10.07 9.32 1 58.66 316 ARG B CA 1
ATOM 6716 C C . ARG B 1 316 ? 9.594 9.797 8.289 1 58.66 316 ARG B C 1
ATOM 6718 O O . ARG B 1 316 ? 10.383 10.688 7.965 1 58.66 316 ARG B O 1
ATOM 6725 N N . SER B 1 317 ? 9.883 8.438 8.016 1 44.75 317 SER B N 1
ATOM 6726 C CA . SER B 1 317 ? 10.828 8.086 6.961 1 44.75 317 SER B CA 1
ATOM 6727 C C . SER B 1 317 ? 10.508 8.828 5.668 1 44.75 317 SER B C 1
ATOM 6729 O O . SER B 1 317 ? 9.359 9.211 5.426 1 44.75 317 SER B O 1
ATOM 6731 N N . ALA B 1 318 ? 11.469 9.391 5.023 1 39.94 318 ALA B N 1
ATOM 6732 C CA . ALA B 1 318 ? 11.469 10.195 3.809 1 39.94 318 ALA B CA 1
ATOM 6733 C C . ALA B 1 318 ? 10.523 9.609 2.762 1 39.94 318 ALA B C 1
ATOM 6735 O O . ALA B 1 318 ? 10.664 9.883 1.567 1 39.94 318 ALA B O 1
ATOM 6736 N N . THR B 1 319 ? 9.836 8.695 3.029 1 40.69 319 THR B N 1
ATOM 6737 C CA . THR B 1 319 ? 9.258 8.234 1.773 1 40.69 319 THR B CA 1
ATOM 6738 C C . THR B 1 319 ? 8.531 9.383 1.069 1 40.69 319 THR B C 1
ATOM 6740 O O . THR B 1 319 ? 8.336 9.344 -0.148 1 40.69 319 THR B O 1
ATOM 6743 N N . LYS B 1 320 ? 7.445 9.93 1.785 1 43.19 320 LYS B N 1
ATOM 6744 C CA . LYS B 1 320 ? 6.719 10.922 1.007 1 43.19 320 LYS B CA 1
ATOM 6745 C C . LYS B 1 320 ? 7.52 12.219 0.885 1 43.19 320 LYS B C 1
ATOM 6747 O O . LYS B 1 320 ? 8.125 12.672 1.856 1 43.19 320 LYS B O 1
ATOM 6752 N N . LYS B 1 321 ? 7.922 12.586 -0.104 1 40.09 321 LYS B N 1
ATOM 6753 C CA . LYS B 1 321 ? 8.43 13.898 -0.503 1 40.09 321 LYS B CA 1
ATOM 6754 C C . LYS B 1 321 ? 7.77 15.016 0.301 1 40.09 321 LYS B C 1
ATOM 6756 O O . LYS B 1 321 ? 6.715 15.516 -0.082 1 40.09 321 LYS B O 1
ATOM 6761 N N . SER B 1 322 ? 7.391 14.766 1.48 1 45.91 322 SER B N 1
ATOM 6762 C CA . SER B 1 322 ? 7.062 16.047 2.115 1 45.91 322 SER B CA 1
ATOM 6763 C C . SER B 1 322 ? 8.125 17.094 1.824 1 45.91 322 SER B C 1
ATOM 6765 O O . SER B 1 322 ? 9.242 17.031 2.355 1 45.91 322 SER B O 1
ATOM 6767 N N . ASN B 1 323 ? 8.188 17.312 0.612 1 56.62 323 ASN B N 1
ATOM 6768 C CA . ASN B 1 323 ? 9.18 18.125 -0.081 1 56.62 323 ASN B CA 1
ATOM 6769 C C . ASN B 1 323 ? 9.359 19.484 0.594 1 56.62 323 ASN B C 1
ATOM 6771 O O . ASN B 1 323 ? 8.398 20.25 0.723 1 56.62 323 ASN B O 1
ATOM 6775 N N . SER B 1 324 ? 10.266 19.469 1.553 1 62.94 324 SER B N 1
ATOM 6776 C CA . SER B 1 324 ? 10.766 20.781 1.965 1 62.94 324 SER B CA 1
ATOM 6777 C C . SER B 1 324 ? 10.461 21.844 0.912 1 62.94 324 SER B C 1
ATOM 6779 O O . SER B 1 324 ? 10.109 22.969 1.248 1 62.94 324 SER B O 1
ATOM 6781 N N . VAL B 1 325 ? 10.281 21.266 -0.141 1 69.94 325 VAL B N 1
ATOM 6782 C CA . VAL B 1 325 ? 10.039 22.203 -1.24 1 69.94 325 VAL B CA 1
ATOM 6783 C C . VAL B 1 325 ? 8.578 22.641 -1.229 1 69.94 325 VAL B C 1
ATOM 6785 O O . VAL B 1 325 ? 8.281 23.812 -1.443 1 69.94 325 VAL B O 1
ATOM 6788 N N . SER B 1 326 ? 7.789 21.719 -0.853 1 82.19 326 SER B N 1
ATOM 6789 C CA . SER B 1 326 ? 6.367 22.062 -0.842 1 82.19 326 SER B CA 1
ATOM 6790 C C . SER B 1 326 ? 6.039 23.031 0.289 1 82.19 326 SER B C 1
ATOM 6792 O O . SER B 1 326 ? 5.184 23.906 0.135 1 82.19 326 SER B O 1
ATOM 6794 N N . VAL B 1 327 ? 6.738 22.906 1.377 1 85.69 327 VAL B N 1
ATOM 6795 C CA . VAL B 1 327 ? 6.504 23.797 2.518 1 85.69 327 VAL B CA 1
ATOM 6796 C C . VAL B 1 327 ? 6.961 25.203 2.178 1 85.69 327 VAL B C 1
ATOM 6798 O O . VAL B 1 327 ? 6.242 26.172 2.441 1 85.69 327 VAL B O 1
ATOM 6801 N N . ILE B 1 328 ? 8.078 25.297 1.573 1 83.31 328 ILE B N 1
ATOM 6802 C CA . ILE B 1 328 ? 8.633 26.594 1.219 1 83.31 328 ILE B CA 1
ATOM 6803 C C . ILE B 1 328 ? 7.742 27.266 0.175 1 83.31 328 ILE B C 1
ATOM 6805 O O . ILE B 1 328 ? 7.527 28.484 0.219 1 83.31 328 ILE B O 1
ATOM 6809 N N . ARG B 1 329 ? 7.289 26.484 -0.677 1 87.12 329 ARG B N 1
ATOM 6810 C CA . ARG B 1 329 ? 6.367 27 -1.683 1 87.12 329 ARG B CA 1
ATOM 6811 C C . ARG B 1 329 ? 5.109 27.578 -1.033 1 87.12 329 ARG B C 1
ATOM 6813 O O . ARG B 1 329 ? 4.645 28.656 -1.407 1 87.12 329 ARG B O 1
ATOM 6820 N N . ASP B 1 330 ? 4.617 26.891 -0.12 1 92.75 330 ASP B N 1
ATOM 6821 C CA . ASP B 1 330 ? 3.406 27.312 0.571 1 92.75 330 ASP B CA 1
ATOM 6822 C C . ASP B 1 330 ? 3.648 28.609 1.347 1 92.75 330 ASP B C 1
ATOM 6824 O O . ASP B 1 330 ? 2.832 29.531 1.3 1 92.75 330 ASP B O 1
ATOM 6828 N N . LEU B 1 331 ? 4.758 28.641 2.002 1 93.31 331 LEU B N 1
ATOM 6829 C CA . LEU B 1 331 ? 5.082 29.812 2.797 1 93.31 331 LEU B CA 1
ATOM 6830 C C . LEU B 1 331 ? 5.289 31.031 1.904 1 93.31 331 LEU B C 1
ATOM 6832 O O . LEU B 1 331 ? 4.945 32.156 2.283 1 93.31 331 LEU B O 1
ATOM 6836 N N . ARG B 1 332 ? 5.852 30.781 0.799 1 91.25 332 ARG B N 1
ATOM 6837 C CA . ARG B 1 332 ? 6.004 31.875 -0.163 1 91.25 332 ARG B CA 1
ATOM 6838 C C . ARG B 1 332 ? 4.648 32.438 -0.564 1 91.25 332 ARG B C 1
ATOM 6840 O O . ARG B 1 332 ? 4.484 33.656 -0.652 1 91.25 332 ARG B O 1
ATOM 6847 N N . ARG B 1 333 ? 3.777 31.547 -0.823 1 93.5 333 ARG B N 1
ATOM 6848 C CA . ARG B 1 333 ? 2.436 31.984 -1.2 1 93.5 333 ARG B CA 1
ATOM 6849 C C . ARG B 1 333 ? 1.804 32.844 -0.101 1 93.5 333 ARG B C 1
ATOM 6851 O O . ARG B 1 333 ? 1.175 33.844 -0.383 1 93.5 333 ARG B O 1
ATOM 6858 N N . VAL B 1 334 ? 2.012 32.5 1.094 1 95.81 334 VAL B N 1
ATOM 6859 C CA . VAL B 1 334 ? 1.488 33.25 2.229 1 95.81 334 VAL B CA 1
ATOM 6860 C C . VAL B 1 334 ? 2.166 34.625 2.301 1 95.81 334 VAL B C 1
ATOM 6862 O O . VAL B 1 334 ? 1.495 35.625 2.451 1 95.81 334 VAL B O 1
ATOM 6865 N N . ALA B 1 335 ? 3.434 34.594 2.174 1 94.5 335 ALA B N 1
ATOM 6866 C CA . ALA B 1 335 ? 4.203 35.844 2.27 1 94.5 335 ALA B CA 1
ATOM 6867 C C . ALA B 1 335 ? 3.811 36.812 1.163 1 94.5 335 ALA B C 1
ATOM 6869 O O . ALA B 1 335 ? 3.619 38 1.417 1 94.5 335 ALA B O 1
ATOM 6870 N N . GLU B 1 336 ? 3.648 36.281 -0.005 1 92.88 336 GLU B N 1
ATOM 6871 C CA . GLU B 1 336 ? 3.367 37.125 -1.176 1 92.88 336 GLU B CA 1
ATOM 6872 C C . GLU B 1 336 ? 1.995 37.781 -1.07 1 92.88 336 GLU B C 1
ATOM 6874 O O . GLU B 1 336 ? 1.805 38.906 -1.531 1 92.88 336 GLU B O 1
ATOM 6879 N N . VAL B 1 337 ? 1.132 37.156 -0.468 1 95.38 337 VAL B N 1
ATOM 6880 C CA . VAL B 1 337 ? -0.239 37.656 -0.456 1 95.38 337 VAL B CA 1
ATOM 6881 C C . VAL B 1 337 ? -0.458 38.531 0.772 1 95.38 337 VAL B C 1
ATOM 6883 O O . VAL B 1 337 ? -1.173 39.531 0.706 1 95.38 337 VAL B O 1
ATOM 6886 N N . TRP B 1 338 ? 0.256 38.25 1.872 1 97 338 TRP B N 1
ATOM 6887 C CA . TRP B 1 338 ? -0.267 38.812 3.107 1 97 338 TRP B CA 1
ATOM 6888 C C . TRP B 1 338 ? 0.775 39.719 3.775 1 97 338 TRP B C 1
ATOM 6890 O O . TRP B 1 338 ? 0.441 40.531 4.633 1 97 338 TRP B O 1
ATOM 6900 N N . LEU B 1 339 ? 2.039 39.625 3.451 1 96 339 LEU B N 1
ATOM 6901 C CA . LEU B 1 339 ? 3.059 40.344 4.219 1 96 339 LEU B CA 1
ATOM 6902 C C . LEU B 1 339 ? 3.363 41.688 3.594 1 96 339 LEU B C 1
ATOM 6904 O O . LEU B 1 339 ? 4.184 42.438 4.113 1 96 339 LEU B O 1
ATOM 6908 N N . ASP B 1 340 ? 2.67 42 2.477 1 94.12 340 ASP B N 1
ATOM 6909 C CA . ASP B 1 340 ? 2.938 43.25 1.773 1 94.12 340 ASP B CA 1
ATOM 6910 C C . ASP B 1 340 ? 4.438 43.469 1.564 1 94.12 340 ASP B C 1
ATOM 6912 O O . ASP B 1 340 ? 5.145 42.531 1.173 1 94.12 340 ASP B O 1
ATOM 6916 N N . GLY B 1 341 ? 4.895 44.625 1.73 1 88.12 341 GLY B N 1
ATOM 6917 C CA . GLY B 1 341 ? 6.305 44.938 1.523 1 88.12 341 GLY B CA 1
ATOM 6918 C C . GLY B 1 341 ? 7.211 44.219 2.51 1 88.12 341 GLY B C 1
ATOM 6919 O O . GLY B 1 341 ? 8.414 44.094 2.271 1 88.12 341 GLY B O 1
ATOM 6920 N N . TYR B 1 342 ? 6.695 43.688 3.523 1 89.38 342 TYR B N 1
ATOM 6921 C CA . TYR B 1 342 ? 7.488 43.062 4.566 1 89.38 342 TYR B CA 1
ATOM 6922 C C . TYR B 1 342 ? 7.906 41.656 4.141 1 89.38 342 TYR B C 1
ATOM 6924 O O . TYR B 1 342 ? 8.703 41 4.82 1 89.38 342 TYR B O 1
ATOM 6932 N N . LYS B 1 343 ? 7.379 41.156 2.988 1 89.94 343 LYS B N 1
ATOM 6933 C CA . LYS B 1 343 ? 7.793 39.875 2.457 1 89.94 343 LYS B CA 1
ATOM 6934 C C . LYS B 1 343 ? 9.297 39.844 2.219 1 89.94 343 LYS B C 1
ATOM 6936 O O . LYS B 1 343 ? 9.891 38.75 2.152 1 89.94 343 LYS B O 1
ATOM 6941 N N . ARG B 1 344 ? 9.859 40.969 2.107 1 79.25 344 ARG B N 1
ATOM 6942 C CA . ARG B 1 344 ? 11.305 41.031 1.92 1 79.25 344 ARG B CA 1
ATOM 6943 C C . ARG B 1 344 ? 12.031 40.375 3.082 1 79.25 344 ARG B C 1
ATOM 6945 O O . ARG B 1 344 ? 13.07 39.75 2.887 1 79.25 344 ARG B O 1
ATOM 6952 N N . PHE B 1 345 ? 11.492 40.5 4.277 1 81.75 345 PHE B N 1
ATOM 6953 C CA . PHE B 1 345 ? 12.102 39.875 5.449 1 81.75 345 PHE B CA 1
ATOM 6954 C C . PHE B 1 345 ? 11.945 38.375 5.41 1 81.75 345 PHE B C 1
ATOM 6956 O O . PHE B 1 345 ? 12.828 37.625 5.863 1 81.75 345 PHE B O 1
ATOM 6963 N N . PHE B 1 346 ? 10.875 37.906 4.852 1 89.81 346 PHE B N 1
ATOM 6964 C CA . PHE B 1 346 ? 10.688 36.469 4.648 1 89.81 346 PHE B CA 1
ATOM 6965 C C . PHE B 1 346 ? 11.734 35.906 3.693 1 89.81 346 PHE B C 1
ATOM 6967 O O . PHE B 1 346 ? 12.367 34.906 3.984 1 89.81 346 PHE B O 1
ATOM 6974 N N . TYR B 1 347 ? 11.852 36.594 2.596 1 79.81 347 TYR B N 1
ATOM 6975 C CA . TYR B 1 347 ? 12.797 36.125 1.583 1 79.81 347 TYR B CA 1
ATOM 6976 C C . TYR B 1 347 ? 14.227 36.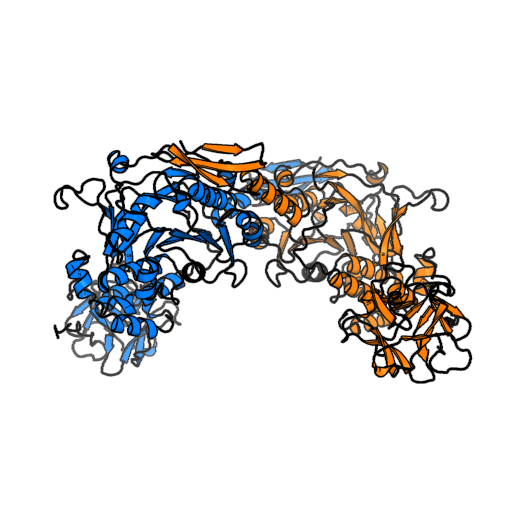188 2.102 1 79.81 347 TYR B C 1
ATOM 6978 O O . TYR B 1 347 ? 15.07 35.375 1.705 1 79.81 347 TYR B O 1
ATOM 6986 N N . ALA B 1 348 ? 14.461 37.156 3.037 1 72.19 348 ALA B N 1
ATOM 6987 C CA . ALA B 1 348 ? 15.781 37.219 3.654 1 72.19 348 ALA B CA 1
ATOM 6988 C C . ALA B 1 348 ? 16.047 36.031 4.555 1 72.19 348 ALA B C 1
ATOM 6990 O O . ALA B 1 348 ? 17.172 35.531 4.652 1 72.19 348 ALA B O 1
ATOM 6991 N N . ASN B 1 349 ? 15.086 35.594 5.148 1 76.12 349 ASN B N 1
ATOM 6992 C CA . ASN B 1 349 ? 15.203 34.469 6.078 1 76.12 349 ASN B CA 1
ATOM 6993 C C . ASN B 1 349 ? 15.18 33.125 5.348 1 76.12 349 ASN B C 1
ATOM 6995 O O . ASN B 1 349 ? 15.766 32.156 5.816 1 76.12 349 ASN B O 1
ATOM 6999 N N . ARG B 1 350 ? 14.391 33.094 4.25 1 79.25 350 ARG B N 1
ATOM 7000 C CA . ARG B 1 350 ? 14.266 31.891 3.436 1 79.25 350 ARG B CA 1
ATOM 7001 C C . ARG B 1 350 ? 14.57 32.188 1.971 1 79.25 350 ARG B C 1
ATOM 7003 O O . ARG B 1 350 ? 13.68 32.125 1.123 1 79.25 350 ARG B O 1
ATOM 7010 N N . PRO B 1 351 ? 15.734 32.25 1.664 1 65.44 351 PRO B N 1
ATOM 7011 C CA . PRO B 1 351 ? 16.094 32.688 0.306 1 65.44 351 PRO B CA 1
ATOM 7012 C C . PRO B 1 351 ? 15.68 31.656 -0.752 1 65.44 351 PRO B C 1
ATOM 7014 O O . PRO B 1 351 ? 15.352 32.031 -1.883 1 65.44 351 PRO B O 1
ATOM 7017 N N . ALA B 1 352 ? 15.594 30.438 -0.405 1 67.19 352 ALA B N 1
ATOM 7018 C CA . ALA B 1 352 ? 15.227 29.375 -1.335 1 67.19 352 ALA B CA 1
ATOM 7019 C C . ALA B 1 352 ? 13.797 29.547 -1.835 1 67.19 352 ALA B C 1
ATOM 7021 O O . ALA B 1 352 ? 13.445 29.047 -2.908 1 67.19 352 ALA B O 1
ATOM 7022 N N . ALA B 1 353 ? 13.031 30.25 -1.104 1 81.06 353 ALA B N 1
ATOM 7023 C CA . ALA B 1 353 ? 11.625 30.438 -1.455 1 81.06 353 ALA B CA 1
ATOM 7024 C C . ALA B 1 353 ? 11.484 31.234 -2.754 1 81.06 353 ALA B C 1
ATOM 7026 O O . ALA B 1 353 ? 10.484 31.078 -3.469 1 81.06 353 ALA B O 1
ATOM 7027 N N . ARG B 1 354 ? 12.312 31.938 -3.094 1 68.81 354 ARG B N 1
ATOM 7028 C CA . ARG B 1 354 ? 12.25 32.781 -4.289 1 68.81 354 ARG B CA 1
ATOM 7029 C C . ARG B 1 354 ? 12.273 31.922 -5.555 1 68.81 354 ARG B C 1
ATOM 7031 O O . ARG B 1 354 ? 11.758 32.344 -6.594 1 68.81 354 ARG B O 1
ATOM 7038 N N . MET B 1 355 ? 12.828 30.703 -5.406 1 64.19 355 MET B N 1
ATOM 7039 C CA . MET B 1 355 ? 13.031 29.859 -6.574 1 64.19 355 MET B CA 1
ATOM 7040 C C . MET B 1 355 ? 11.883 28.859 -6.73 1 64.19 355 MET B C 1
ATOM 7042 O O . MET B 1 355 ? 11.859 28.078 -7.676 1 64.19 355 MET B O 1
ATOM 7046 N N . THR B 1 356 ? 11.062 28.906 -5.891 1 72.12 356 THR B N 1
ATOM 7047 C CA . THR B 1 356 ? 10 27.906 -5.938 1 72.12 356 THR B CA 1
ATOM 7048 C C . THR B 1 356 ? 8.805 28.422 -6.734 1 72.12 356 THR B C 1
ATOM 7050 O O . THR B 1 356 ? 8.555 29.641 -6.781 1 72.12 356 THR B O 1
ATOM 7053 N N . SER B 1 357 ? 8.188 27.391 -7.473 1 71.62 357 SER B N 1
ATOM 7054 C CA . SER B 1 357 ? 6.965 27.75 -8.18 1 71.62 357 SER B CA 1
ATOM 7055 C C . SER B 1 357 ? 5.789 27.875 -7.215 1 71.62 357 SER B C 1
ATOM 7057 O O . SER B 1 357 ? 5.699 27.141 -6.234 1 71.62 357 SER B O 1
ATOM 7059 N N . HIS B 1 358 ? 4.992 28.969 -7.324 1 69.12 358 HIS B N 1
ATOM 7060 C CA . HIS B 1 358 ? 3.938 29.219 -6.348 1 69.12 358 HIS B CA 1
ATOM 7061 C C . HIS B 1 358 ? 2.561 29.172 -7.004 1 69.12 358 HIS B C 1
ATOM 7063 O O . HIS B 1 358 ? 1.542 29.328 -6.328 1 69.12 358 HIS B O 1
ATOM 7069 N N . GLY B 1 359 ? 2.426 28.812 -8.102 1 75.69 359 GLY B N 1
ATOM 7070 C CA . GLY B 1 359 ? 1.139 28.891 -8.773 1 75.69 359 GLY B CA 1
ATOM 7071 C C . GLY B 1 359 ? 0.582 30.312 -8.828 1 75.69 359 GLY B C 1
ATOM 7072 O O . GLY B 1 359 ? 1.166 31.234 -8.266 1 75.69 359 GLY B O 1
ATOM 7073 N N . SER B 1 360 ? -0.656 30.484 -9.359 1 84.5 360 SER B N 1
ATOM 7074 C CA . SER B 1 360 ? -1.268 31.797 -9.484 1 84.5 360 SER B CA 1
ATOM 7075 C C . SER B 1 360 ? -1.847 32.281 -8.156 1 84.5 360 SER B C 1
ATOM 7077 O O . SER B 1 360 ? -2.475 31.484 -7.434 1 84.5 360 SER B O 1
ATOM 7079 N N . MET B 1 361 ? -1.529 33.594 -7.828 1 88.94 361 MET B N 1
ATOM 7080 C CA . MET B 1 361 ? -2.049 34.188 -6.602 1 88.94 361 MET B CA 1
ATOM 7081 C C . MET B 1 361 ? -3.008 35.344 -6.914 1 88.94 361 MET B C 1
ATOM 7083 O O . MET B 1 361 ? -3.4 36.094 -6.02 1 88.94 361 MET B O 1
ATOM 7087 N N . ALA B 1 362 ? -3.373 35.375 -8.125 1 87.88 362 ALA B N 1
ATOM 7088 C CA . ALA B 1 362 ? -4.191 36.5 -8.57 1 87.88 362 ALA B CA 1
ATOM 7089 C C . ALA B 1 362 ? -5.551 36.5 -7.879 1 87.88 362 ALA B C 1
ATOM 7091 O O . ALA B 1 362 ? -6.027 37.562 -7.43 1 87.88 362 ALA B O 1
ATOM 7092 N N . GLU B 1 363 ? -6.098 35.469 -7.785 1 90 363 GLU B N 1
ATOM 7093 C CA . GLU B 1 363 ? -7.418 35.344 -7.164 1 90 363 GLU B CA 1
ATOM 7094 C C . GLU B 1 363 ? -7.359 35.719 -5.68 1 90 363 GLU B C 1
ATOM 7096 O O . GLU B 1 363 ? -8.297 36.312 -5.148 1 90 363 GLU B O 1
ATOM 7101 N N . ARG B 1 364 ? -6.301 35.375 -5.051 1 93.19 364 ARG B N 1
ATOM 7102 C CA . ARG B 1 364 ? -6.145 35.656 -3.627 1 93.19 364 ARG B CA 1
ATOM 7103 C C . ARG B 1 364 ? -5.926 37.125 -3.389 1 93.19 364 ARG B C 1
ATOM 7105 O O . ARG B 1 364 ? -6.457 37.719 -2.43 1 93.19 364 ARG B O 1
ATOM 7112 N N . ARG B 1 365 ? -5.195 37.75 -4.273 1 91.88 365 ARG B N 1
ATOM 7113 C CA . ARG B 1 365 ? -4.969 39.188 -4.168 1 91.88 365 ARG B CA 1
ATOM 7114 C C . ARG B 1 365 ? -6.262 39.969 -4.414 1 91.88 365 ARG B C 1
ATOM 7116 O O . ARG B 1 365 ? -6.539 40.969 -3.727 1 91.88 365 ARG B O 1
ATOM 7123 N N . LYS B 1 366 ? -6.965 39.438 -5.359 1 92.31 366 LYS B N 1
ATOM 7124 C CA . LYS B 1 366 ? -8.25 40.062 -5.652 1 92.31 366 LYS B CA 1
ATOM 7125 C C . LYS B 1 366 ? -9.203 39.938 -4.465 1 92.31 366 LYS B C 1
ATOM 7127 O O . LYS B 1 366 ? -9.867 40.906 -4.094 1 92.31 366 LYS B O 1
ATOM 7132 N N . MET B 1 367 ? -9.234 38.875 -3.93 1 93.44 367 MET B N 1
ATOM 7133 C CA . MET B 1 367 ? -10.086 38.625 -2.77 1 93.44 367 MET B CA 1
ATOM 7134 C C . MET B 1 367 ? -9.703 39.531 -1.606 1 93.44 367 MET B C 1
ATOM 7136 O O . MET B 1 367 ? -10.578 40.125 -0.966 1 93.44 367 MET B O 1
ATOM 7140 N N . ARG B 1 368 ? -8.453 39.625 -1.304 1 95.19 368 ARG B N 1
ATOM 7141 C CA . ARG B 1 368 ? -7.961 40.5 -0.236 1 95.19 368 ARG B CA 1
ATOM 7142 C C . ARG B 1 368 ? -8.391 41.938 -0.464 1 95.19 368 ARG B C 1
ATOM 7144 O O . ARG B 1 368 ? -8.82 42.625 0.47 1 95.19 368 ARG B O 1
ATOM 7151 N N . GLY B 1 369 ? -8.297 42.375 -1.677 1 93.19 369 GLY B N 1
ATOM 7152 C CA . GLY B 1 369 ? -8.719 43.719 -2.029 1 93.19 369 GLY B CA 1
ATOM 7153 C C . GLY B 1 369 ? -10.203 43.938 -1.826 1 93.19 369 GLY B C 1
ATOM 7154 O O . GLY B 1 369 ? -10.602 45 -1.293 1 93.19 369 GLY B O 1
ATOM 7155 N N . GLN B 1 370 ? -10.961 42.969 -2.201 1 94.06 370 GLN B N 1
ATOM 7156 C CA . GLN B 1 370 ? -12.406 43.094 -2.119 1 94.06 370 GLN B CA 1
ATOM 7157 C C . GLN B 1 370 ? -12.883 43.125 -0.667 1 94.06 370 GLN B C 1
ATOM 7159 O O . GLN B 1 370 ? -13.875 43.75 -0.341 1 94.06 370 GLN B O 1
ATOM 7164 N N . MET B 1 371 ? -12.164 42.531 0.154 1 95.12 371 MET B N 1
ATOM 7165 C CA . MET B 1 371 ? -12.555 42.406 1.558 1 95.12 371 MET B CA 1
ATOM 7166 C C . MET B 1 371 ? -12.062 43.625 2.35 1 95.12 371 MET B C 1
ATOM 7168 O O . MET B 1 371 ? -12.422 43.812 3.516 1 95.12 371 MET B O 1
ATOM 7172 N N . LYS B 1 372 ? -11.25 44.469 1.731 1 94.38 372 LYS B N 1
ATOM 7173 C CA . LYS B 1 372 ? -10.719 45.656 2.357 1 94.38 372 LYS B CA 1
ATOM 7174 C C . LYS B 1 372 ? -9.977 45.344 3.648 1 94.38 372 LYS B C 1
ATOM 7176 O O . LYS B 1 372 ? -10.242 45.938 4.695 1 94.38 372 LYS B O 1
ATOM 7181 N N . CYS B 1 373 ? -9.148 44.406 3.561 1 97.19 373 CYS B N 1
ATOM 7182 C CA . CYS B 1 373 ? -8.352 43.938 4.695 1 97.19 373 CYS B CA 1
ATOM 7183 C C . CYS B 1 373 ? -7.316 45 5.09 1 97.19 373 CYS B C 1
ATOM 7185 O O . CYS B 1 373 ? -6.902 45.812 4.258 1 97.19 373 CYS B O 1
ATOM 7187 N N . GLN B 1 374 ? -6.891 44.969 6.32 1 97.12 374 GLN B N 1
ATOM 7188 C CA . GLN B 1 374 ? -5.836 45.844 6.832 1 97.12 374 GLN B CA 1
ATOM 7189 C C . GLN B 1 374 ? -4.473 45.438 6.277 1 97.12 374 GLN B C 1
ATOM 7191 O O . GLN B 1 374 ? -4.297 44.344 5.793 1 97.12 374 GLN B O 1
ATOM 7196 N N . SER B 1 375 ? -3.547 46.344 6.301 1 96.62 375 SER B N 1
ATOM 7197 C CA . SER B 1 375 ? -2.18 46.094 5.855 1 96.62 375 SER B CA 1
ATOM 7198 C C . SER B 1 375 ? -1.422 45.219 6.855 1 96.62 375 SER B C 1
ATOM 7200 O O . SER B 1 375 ? -1.851 45.062 8 1 96.62 375 SER B O 1
ATOM 7202 N N . PHE B 1 376 ? -0.378 44.688 6.344 1 96.94 376 PHE B N 1
ATOM 7203 C CA . PHE B 1 376 ? 0.464 43.938 7.27 1 96.94 376 PHE B CA 1
ATOM 7204 C C . PHE B 1 376 ? 1.087 44.875 8.305 1 96.94 376 PHE B C 1
ATOM 7206 O O . PHE B 1 376 ? 1.344 44.469 9.438 1 96.94 376 PHE B O 1
ATOM 7213 N N . LYS B 1 377 ? 1.372 46.062 7.98 1 93.5 377 LYS B N 1
ATOM 7214 C CA . LYS B 1 377 ? 1.824 47.031 8.969 1 93.5 377 LYS B CA 1
ATOM 7215 C C . LYS B 1 377 ? 0.837 47.156 10.125 1 93.5 377 LYS B C 1
ATOM 7217 O O . LYS B 1 377 ? 1.242 47.219 11.289 1 93.5 377 LYS B O 1
ATOM 7222 N N . TRP B 1 378 ? -0.414 47.281 9.773 1 96.69 378 TRP B N 1
ATOM 7223 C CA . TRP B 1 378 ? -1.44 47.312 10.812 1 96.69 378 TRP B CA 1
ATOM 7224 C C . TRP B 1 378 ? -1.334 46.062 11.703 1 96.69 378 TRP B C 1
ATOM 7226 O O . TRP B 1 378 ? -1.454 46.156 12.922 1 96.69 378 TRP B O 1
ATOM 7236 N N . TYR B 1 379 ? -1.193 44.906 11.023 1 97.56 379 TYR B N 1
ATOM 7237 C CA . TYR B 1 379 ? -1.052 43.625 11.75 1 97.56 379 TYR B CA 1
ATOM 7238 C C . TYR B 1 379 ? 0.11 43.719 12.734 1 97.56 379 TYR B C 1
ATOM 7240 O O . TYR B 1 379 ? -0.031 43.312 13.898 1 97.56 379 TYR B O 1
ATOM 7248 N N . LEU B 1 380 ? 1.264 44.219 12.305 1 94.06 380 LEU B N 1
ATOM 7249 C CA . LEU B 1 380 ? 2.441 44.312 13.156 1 94.06 380 LEU B CA 1
ATOM 7250 C C . LEU B 1 380 ? 2.186 45.281 14.312 1 94.06 380 LEU B C 1
ATOM 7252 O O . LEU B 1 380 ? 2.602 45 15.445 1 94.06 380 LEU B O 1
ATOM 7256 N N . ASP B 1 381 ? 1.462 46.281 14.07 1 93.44 381 ASP B N 1
ATOM 7257 C CA . ASP B 1 381 ? 1.229 47.312 15.07 1 93.44 381 ASP B CA 1
ATOM 7258 C C . ASP B 1 381 ? 0.21 46.844 16.109 1 93.44 381 ASP B C 1
ATOM 7260 O O . ASP B 1 381 ? 0.313 47.188 17.281 1 93.44 381 ASP B O 1
ATOM 7264 N N . ASN B 1 382 ? -0.743 46.062 15.711 1 94.69 382 ASN B N 1
ATOM 7265 C CA . ASN B 1 382 ? -1.9 45.812 16.562 1 94.69 382 ASN B CA 1
ATOM 7266 C C . ASN B 1 382 ? -1.927 44.375 17.094 1 94.69 382 ASN B C 1
ATOM 7268 O O . ASN B 1 382 ? -2.543 44.094 18.125 1 94.69 382 ASN B O 1
ATOM 7272 N N . VAL B 1 383 ? -1.301 43.5 16.359 1 95.75 383 VAL B N 1
ATOM 7273 C CA . VAL B 1 383 ? -1.464 42.094 16.688 1 95.75 383 VAL B CA 1
ATOM 7274 C C . VAL B 1 383 ? -0.135 41.531 17.172 1 95.75 383 VAL B C 1
ATOM 7276 O O . VAL B 1 383 ? -0.089 40.812 18.172 1 95.75 383 VAL B O 1
ATOM 7279 N N . LEU B 1 384 ? 0.929 41.812 16.438 1 94.62 384 LEU B N 1
ATOM 7280 C CA . LEU B 1 384 ? 2.234 41.25 16.766 1 94.62 384 LEU B CA 1
ATOM 7281 C C . LEU B 1 384 ? 3.314 42.312 16.734 1 94.62 384 LEU B C 1
ATOM 7283 O O . LEU B 1 384 ? 4.273 42.219 15.961 1 94.62 384 LEU B O 1
ATOM 7287 N N . PRO B 1 385 ? 3.264 43.219 17.609 1 89.06 385 PRO B N 1
ATOM 7288 C CA . PRO B 1 385 ? 4.223 44.312 17.609 1 89.06 385 PRO B CA 1
ATOM 7289 C C . PRO B 1 385 ? 5.645 43.875 17.938 1 89.06 385 PRO B C 1
ATOM 7291 O O . PRO B 1 385 ? 6.609 44.562 17.594 1 89.06 385 PRO B O 1
ATOM 7294 N N . GLN B 1 386 ? 5.777 42.75 18.547 1 83.5 386 GLN B N 1
ATOM 7295 C CA . GLN B 1 386 ? 7.09 42.281 18.969 1 83.5 386 GLN B CA 1
ATOM 7296 C C . GLN B 1 386 ? 7.914 41.812 17.766 1 83.5 386 GLN B C 1
ATOM 7298 O O . GLN B 1 386 ? 9.133 41.656 17.859 1 83.5 386 GLN B O 1
ATOM 7303 N N . LEU B 1 387 ? 7.293 41.469 16.719 1 89 387 LEU B N 1
ATOM 7304 C CA . LEU B 1 387 ? 8.023 41.094 15.508 1 89 387 LEU B CA 1
ATOM 7305 C C . LEU B 1 387 ? 8.562 42.344 14.812 1 89 387 LEU B C 1
ATOM 7307 O O . LEU B 1 387 ? 7.875 42.969 13.984 1 89 387 LEU B O 1
ATOM 7311 N N . LYS B 1 388 ? 9.742 42.719 15.18 1 80.12 388 LYS B N 1
ATOM 7312 C CA . LYS B 1 388 ? 10.352 43.938 14.703 1 80.12 388 LYS B CA 1
ATOM 7313 C C . LYS B 1 388 ? 11.102 43.719 13.391 1 80.12 388 LYS B C 1
ATOM 7315 O O . LYS B 1 388 ? 11.742 42.688 13.211 1 80.12 388 LYS B O 1
ATOM 7320 N N . PRO B 1 389 ? 10.734 44.656 12.523 1 70.88 389 PRO B N 1
ATOM 7321 C CA . PRO B 1 389 ? 11.516 44.562 11.289 1 70.88 389 PRO B CA 1
ATOM 7322 C C . PRO B 1 389 ? 13.023 44.531 11.539 1 70.88 389 PRO B C 1
ATOM 7324 O O . PRO B 1 389 ? 13.5 45.125 12.516 1 70.88 389 PRO B O 1
ATOM 7327 N N . LEU B 1 390 ? 13.602 43.688 11.008 1 56.88 390 LEU B N 1
ATOM 7328 C CA . LEU B 1 390 ? 15.055 43.625 11.094 1 56.88 390 LEU B CA 1
ATOM 7329 C C . LEU B 1 390 ? 15.688 44.969 10.727 1 56.88 390 LEU B C 1
ATOM 7331 O O . LEU B 1 390 ? 15.18 45.656 9.852 1 56.88 390 LEU B O 1
ATOM 7335 N N . SER B 1 391 ? 16.297 45.75 11.734 1 47.97 391 SER B N 1
ATOM 7336 C CA . SER B 1 391 ? 16.922 47.062 11.477 1 47.97 391 SER B CA 1
ATOM 7337 C C . SER B 1 391 ? 17.484 47.125 10.062 1 47.97 391 SER B C 1
ATOM 7339 O O . SER B 1 391 ? 17.984 46.125 9.547 1 47.97 391 SER B O 1
ATOM 7341 N N . ASP B 1 392 ? 16.953 48.062 9.344 1 43.88 392 ASP B N 1
ATOM 7342 C CA . ASP B 1 392 ? 17.422 48.438 8.008 1 43.88 392 ASP B CA 1
ATOM 7343 C C . ASP B 1 392 ? 18.906 48.094 7.855 1 43.88 392 ASP B C 1
ATOM 7345 O O . ASP B 1 392 ? 19.375 47.812 6.754 1 43.88 392 ASP B O 1
ATOM 7349 N N . ASP B 1 393 ? 19.672 48.406 8.914 1 43.75 393 ASP B N 1
ATOM 7350 C CA . ASP B 1 393 ? 21.125 48.344 8.867 1 43.75 393 ASP B CA 1
ATOM 7351 C C . ASP B 1 393 ? 21.609 46.906 8.727 1 43.75 393 ASP B C 1
ATOM 7353 O O . ASP B 1 393 ? 22.797 46.656 8.477 1 43.75 393 ASP B O 1
ATOM 7357 N N . ASP B 1 394 ? 20.859 45.906 8.922 1 49.53 394 ASP B N 1
ATOM 7358 C CA . ASP B 1 394 ? 21.531 44.625 9.062 1 49.53 394 ASP B CA 1
ATOM 7359 C C . ASP B 1 394 ? 21.484 43.844 7.758 1 49.53 394 ASP B C 1
ATOM 7361 O O . ASP B 1 394 ? 22.391 43.062 7.457 1 49.53 394 ASP B O 1
ATOM 7365 N N . PHE B 1 395 ? 20.266 43.75 7.059 1 52.94 395 PHE B N 1
ATOM 7366 C CA . PHE B 1 395 ? 20.266 43.031 5.789 1 52.94 395 PHE B CA 1
ATOM 7367 C C . PHE B 1 395 ? 19.734 43.906 4.668 1 52.94 395 PHE B C 1
ATOM 7369 O O . PHE B 1 395 ? 18.766 44.656 4.859 1 52.94 395 PHE B O 1
ATOM 7376 N N . VAL B 1 396 ? 20.469 44.375 3.754 1 59.09 396 VAL B N 1
ATOM 7377 C CA . VAL B 1 396 ? 20.047 45.062 2.547 1 59.09 396 VAL B CA 1
ATOM 7378 C C . VAL B 1 396 ? 19.672 44.062 1.465 1 59.09 396 VAL B C 1
ATOM 7380 O O . VAL B 1 396 ? 20.391 43.094 1.236 1 59.09 396 VAL B O 1
ATOM 7383 N N . TYR B 1 397 ? 18.359 44.281 1.008 1 60.56 397 TYR B N 1
ATOM 7384 C CA . TYR B 1 397 ? 17.875 43.438 -0.078 1 60.56 397 TYR B CA 1
ATOM 7385 C C . TYR B 1 397 ? 17.812 44.219 -1.389 1 60.56 397 TYR B C 1
ATOM 7387 O O . TYR B 1 397 ? 17.422 45.375 -1.408 1 60.56 397 TYR B O 1
ATOM 7395 N N . GLY B 1 398 ? 18.328 43.656 -2.412 1 70.38 398 GLY B N 1
ATOM 7396 C CA . GLY B 1 398 ? 18.203 44.25 -3.729 1 70.38 398 GLY B CA 1
ATOM 7397 C C . GLY B 1 398 ? 19.188 43.688 -4.734 1 70.38 398 GLY B C 1
ATOM 7398 O O . GLY B 1 398 ? 19.875 42.719 -4.453 1 70.38 398 GLY B O 1
ATOM 7399 N N . ARG B 1 399 ? 19.094 44.312 -5.863 1 81 399 ARG B N 1
ATOM 7400 C CA . ARG B 1 399 ? 20.016 43.938 -6.922 1 81 399 ARG B CA 1
ATOM 7401 C C . ARG B 1 399 ? 21.375 44.625 -6.742 1 81 399 ARG B C 1
ATOM 7403 O O . ARG B 1 399 ? 21.422 45.812 -6.344 1 81 399 ARG B O 1
ATOM 7410 N N . ILE B 1 400 ? 22.375 43.875 -6.855 1 85.12 400 ILE B N 1
ATOM 7411 C CA . ILE B 1 400 ? 23.719 44.406 -6.914 1 85.12 400 ILE B CA 1
ATOM 7412 C C . ILE B 1 400 ? 24.094 44.75 -8.359 1 85.12 400 ILE B C 1
ATOM 7414 O O . ILE B 1 400 ? 24.125 43.875 -9.219 1 85.12 400 ILE B O 1
ATOM 7418 N N . ARG B 1 401 ? 24.25 46 -8.531 1 86.75 401 ARG B N 1
ATOM 7419 C CA . ARG B 1 401 ? 24.391 46.469 -9.914 1 86.75 401 ARG B CA 1
ATOM 7420 C C . ARG B 1 401 ? 25.812 46.938 -10.203 1 86.75 401 ARG B C 1
ATOM 7422 O O . ARG B 1 401 ? 26.531 47.344 -9.297 1 86.75 401 ARG B O 1
ATOM 7429 N N . GLN B 1 402 ? 26.172 46.625 -11.445 1 87.12 402 GLN B N 1
ATOM 7430 C CA . GLN B 1 402 ? 27.375 47.25 -12.023 1 87.12 402 GLN B CA 1
ATOM 7431 C C . GLN B 1 402 ? 27 48.188 -13.188 1 87.12 402 GLN B C 1
ATOM 7433 O O . GLN B 1 402 ? 26.516 47.719 -14.219 1 87.12 402 GLN B O 1
ATOM 7438 N N . GLY B 1 403 ? 27.203 49.469 -12.969 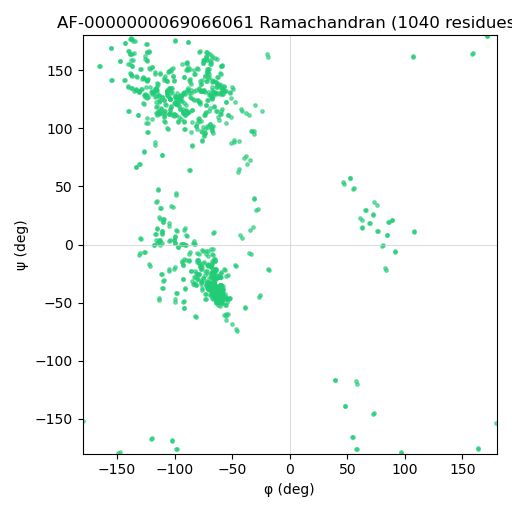1 81.19 403 GLY B N 1
ATOM 7439 C CA . GLY B 1 403 ? 26.719 50.438 -13.945 1 81.19 403 GLY B CA 1
ATOM 7440 C C . GLY B 1 403 ? 25.219 50.594 -13.93 1 81.19 403 GLY B C 1
ATOM 7441 O O . GLY B 1 403 ? 24.578 50.469 -12.875 1 81.19 403 GLY B O 1
ATOM 7442 N N . THR B 1 404 ? 24.531 50.844 -15.102 1 77.19 404 THR B N 1
ATOM 7443 C CA . THR B 1 404 ? 23.094 51.125 -15.156 1 77.19 404 THR B CA 1
ATOM 7444 C C . THR B 1 404 ? 22.312 49.875 -15.562 1 77.19 404 THR B C 1
ATOM 7446 O O . THR B 1 404 ? 21.141 49.75 -15.227 1 77.19 404 THR B O 1
ATOM 7449 N N . ASP B 1 405 ? 22.984 48.938 -16.156 1 83.5 405 ASP B N 1
ATOM 7450 C CA . ASP B 1 405 ? 22.156 47.938 -16.828 1 83.5 405 ASP B CA 1
ATOM 7451 C C . ASP B 1 405 ? 22.578 46.531 -16.453 1 83.5 405 ASP B C 1
ATOM 7453 O O . ASP B 1 405 ? 21.969 45.562 -16.875 1 83.5 405 ASP B O 1
ATOM 7457 N N . MET B 1 406 ? 23.656 46.375 -15.789 1 88.88 406 MET B N 1
ATOM 7458 C CA . MET B 1 406 ? 24.109 45.031 -15.469 1 88.88 406 MET B CA 1
ATOM 7459 C C . MET B 1 406 ? 23.891 44.719 -13.992 1 88.88 406 MET B C 1
ATOM 7461 O O . MET B 1 406 ? 24.078 45.594 -13.133 1 88.88 406 MET B O 1
ATOM 7465 N N . CYS B 1 407 ? 23.484 43.5 -13.695 1 90.25 407 CYS B N 1
ATOM 7466 C CA . CYS B 1 407 ? 23.234 43.031 -12.328 1 90.25 407 CYS B CA 1
ATOM 7467 C C . CYS B 1 407 ? 24.016 41.75 -12.047 1 90.25 407 CYS B C 1
ATOM 7469 O O . CYS B 1 407 ? 24.188 40.938 -12.93 1 90.25 407 CYS B O 1
ATOM 7471 N N . MET B 1 408 ? 24.516 41.688 -10.727 1 89.19 408 MET B N 1
ATOM 7472 C CA . MET B 1 408 ? 25.094 40.406 -10.281 1 89.19 408 MET B CA 1
ATOM 7473 C C . MET B 1 408 ? 24.062 39.312 -10.375 1 89.19 408 MET B C 1
ATOM 7475 O O . MET B 1 408 ? 22.906 39.469 -10 1 89.19 408 MET B O 1
ATOM 7479 N N . ASP B 1 409 ? 24.469 38.188 -10.93 1 88.12 409 ASP B N 1
ATOM 7480 C CA . ASP B 1 409 ? 23.609 37.062 -11.25 1 88.12 409 ASP B CA 1
ATOM 7481 C C . ASP B 1 409 ? 24.297 35.719 -10.891 1 88.12 409 ASP B C 1
ATOM 7483 O O . ASP B 1 409 ? 25.375 35.719 -10.312 1 88.12 409 ASP B O 1
ATOM 7487 N N . ILE B 1 410 ? 23.562 34.625 -11.086 1 84.06 410 ILE B N 1
ATOM 7488 C CA . ILE B 1 410 ? 24.094 33.281 -10.844 1 84.06 410 ILE B CA 1
ATOM 7489 C C . ILE B 1 410 ? 24.125 32.5 -12.156 1 84.06 410 ILE B C 1
ATOM 7491 O O . ILE B 1 410 ? 23.141 32.469 -12.883 1 84.06 410 ILE B O 1
ATOM 7495 N N . ALA B 1 411 ? 25.281 31.953 -12.453 1 78.81 411 ALA B N 1
ATOM 7496 C CA . ALA B 1 411 ? 25.406 31.062 -13.602 1 78.81 411 ALA B CA 1
ATOM 7497 C C . ALA B 1 411 ? 25.016 29.641 -13.227 1 78.81 411 ALA B C 1
ATOM 7499 O O . ALA B 1 411 ? 25.875 28.812 -12.906 1 78.81 411 ALA B O 1
ATOM 7500 N N . LEU B 1 412 ? 23.719 29.297 -13.281 1 66.38 412 LEU B N 1
ATOM 7501 C CA . LEU B 1 412 ? 23.156 28.031 -12.836 1 66.38 412 LEU B CA 1
ATOM 7502 C C . LEU B 1 412 ? 23.609 26.875 -13.734 1 66.38 412 LEU B C 1
ATOM 7504 O O . LEU B 1 412 ? 23.672 25.734 -13.297 1 66.38 412 LEU B O 1
ATOM 7508 N N . GLY B 1 413 ? 23.953 27.031 -14.922 1 60.81 413 GLY B N 1
ATOM 7509 C CA . GLY B 1 413 ? 24.344 26 -15.859 1 60.81 413 GLY B CA 1
ATOM 7510 C C . GLY B 1 413 ? 25.812 25.594 -15.727 1 60.81 413 GLY B C 1
ATOM 7511 O O . GLY B 1 413 ? 26.266 24.672 -16.406 1 60.81 413 GLY B O 1
ATOM 7512 N N . HIS B 1 414 ? 26.531 26.109 -14.828 1 66.19 414 HIS B N 1
ATOM 7513 C CA . HIS B 1 414 ? 27.938 25.812 -14.664 1 66.19 414 HIS B CA 1
ATOM 7514 C C . HIS B 1 414 ? 28.188 24.938 -13.445 1 66.19 414 HIS B C 1
ATOM 7516 O O . HIS B 1 414 ? 27.469 25.047 -12.438 1 66.19 414 HIS B O 1
ATOM 7522 N N . VAL B 1 415 ? 28.969 23.875 -13.633 1 66.94 415 VAL B N 1
ATOM 7523 C CA . VAL B 1 415 ? 29.453 23.078 -12.508 1 66.94 415 VAL B CA 1
ATOM 7524 C C . VAL B 1 415 ? 30.953 23.312 -12.312 1 66.94 415 VAL B C 1
ATOM 7526 O O . VAL B 1 415 ? 31.75 23 -13.195 1 66.94 415 VAL B O 1
ATOM 7529 N N . PRO B 1 416 ? 31.328 23.984 -11.156 1 72 416 PRO B N 1
ATOM 7530 C CA . PRO B 1 416 ? 30.531 24.453 -10.023 1 72 416 PRO B CA 1
ATOM 7531 C C . PRO B 1 416 ? 29.719 25.703 -10.344 1 72 416 PRO B C 1
ATOM 7533 O O . PRO B 1 416 ? 30.062 26.453 -11.266 1 72 416 PRO B O 1
ATOM 7536 N N . VAL B 1 417 ? 28.688 25.938 -9.586 1 81 417 VAL B N 1
ATOM 7537 C CA . VAL B 1 417 ? 27.859 27.125 -9.781 1 81 417 VAL B CA 1
ATOM 7538 C C . VAL B 1 417 ? 28.656 28.375 -9.43 1 81 417 VAL B C 1
ATOM 7540 O O . VAL B 1 417 ? 29.281 28.438 -8.367 1 81 417 VAL B O 1
ATOM 7543 N N . LEU B 1 418 ? 28.703 29.375 -10.461 1 86.62 418 LEU B N 1
ATOM 7544 C CA . LEU B 1 418 ? 29.484 30.594 -10.289 1 86.62 418 LEU B CA 1
ATOM 7545 C C . LEU B 1 418 ? 28.578 31.812 -10.188 1 86.62 418 LEU B C 1
ATOM 7547 O O . LEU B 1 418 ? 27.469 31.812 -10.734 1 86.62 418 LEU B O 1
ATOM 7551 N N . ALA B 1 419 ? 29.078 32.812 -9.359 1 89.62 419 ALA B N 1
ATOM 7552 C CA . ALA B 1 419 ? 28.469 34.125 -9.492 1 89.62 419 ALA B CA 1
ATOM 7553 C C . ALA B 1 419 ? 28.797 34.75 -10.859 1 89.62 419 ALA B C 1
ATOM 7555 O O . ALA B 1 419 ? 29.875 34.531 -11.398 1 89.62 419 ALA B O 1
ATOM 7556 N N . SER B 1 420 ? 27.797 35.406 -11.438 1 89.5 420 SER B N 1
ATOM 7557 C CA . SER B 1 420 ? 27.953 35.969 -12.766 1 89.5 420 SER B CA 1
ATOM 7558 C C . SER B 1 420 ? 27.344 37.375 -12.852 1 89.5 420 SER B C 1
ATOM 7560 O O . SER B 1 420 ? 26.922 37.938 -11.836 1 89.5 420 SER B O 1
ATOM 7562 N N . LEU B 1 421 ? 27.531 37.969 -14.086 1 89.81 421 LEU B N 1
ATOM 7563 C CA . LEU B 1 421 ? 26.969 39.281 -14.398 1 89.81 421 LEU B CA 1
ATOM 7564 C C . LEU B 1 421 ? 26.094 39.219 -15.648 1 89.81 421 LEU B C 1
ATOM 7566 O O . LEU B 1 421 ? 26.5 38.625 -16.656 1 89.81 421 LEU B O 1
ATOM 7570 N N . SER B 1 422 ? 24.844 39.688 -15.531 1 88.44 422 SER B N 1
ATOM 7571 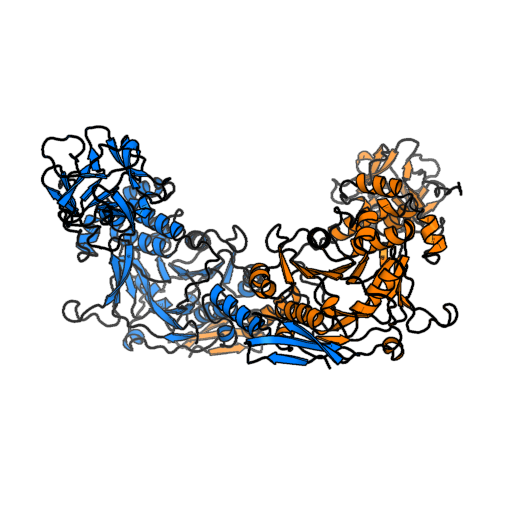C CA . SER B 1 422 ? 23.938 39.719 -16.688 1 88.44 422 SER B CA 1
ATOM 7572 C C . SER B 1 422 ? 23.062 40.969 -16.656 1 88.44 422 SER B C 1
ATOM 7574 O O . SER B 1 422 ? 23.094 41.719 -15.68 1 88.44 422 SER B O 1
ATOM 7576 N N . GLN B 1 423 ? 22.312 41.125 -17.766 1 87.19 423 GLN B N 1
ATOM 7577 C CA . GLN B 1 423 ? 21.406 42.281 -17.844 1 87.19 423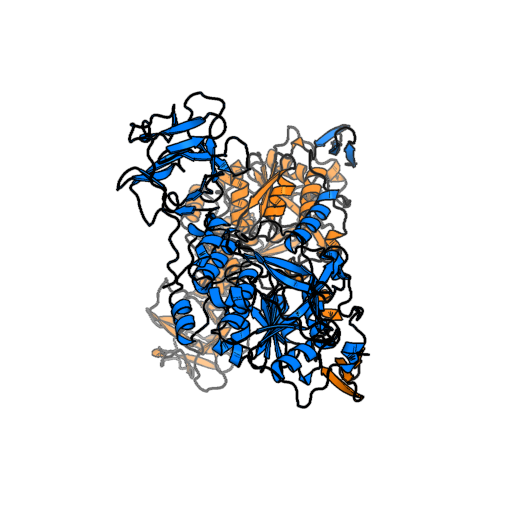 GLN B CA 1
ATOM 7578 C C . GLN B 1 423 ? 20.359 42.219 -16.734 1 87.19 423 GLN B C 1
ATOM 7580 O O . GLN B 1 423 ? 19.781 41.156 -16.469 1 87.19 423 GLN B O 1
ATOM 7585 N N . CYS B 1 424 ? 20.156 43.406 -16.172 1 83.69 424 CYS B N 1
ATOM 7586 C CA . CYS B 1 424 ? 19.203 43.469 -15.07 1 83.69 424 CYS B CA 1
ATOM 7587 C C . CYS B 1 424 ? 17.781 43.188 -15.555 1 83.69 424 CYS B C 1
ATOM 7589 O O . CYS B 1 424 ? 17.375 43.656 -16.625 1 83.69 424 CYS B O 1
ATOM 7591 N N . SER B 1 425 ? 17.156 42.25 -14.898 1 80.19 425 SER B N 1
ATOM 7592 C CA . SER B 1 425 ? 15.758 41.938 -15.141 1 80.19 425 SER B CA 1
ATOM 7593 C C . SER B 1 425 ? 14.992 41.812 -13.828 1 80.19 425 SER B C 1
ATOM 7595 O O . SER B 1 425 ? 15.438 41.094 -12.906 1 80.19 425 SER B O 1
ATOM 7597 N N . GLU B 1 426 ? 13.836 42.469 -13.781 1 67.19 426 GLU B N 1
ATOM 7598 C CA . GLU B 1 426 ? 13.008 42.406 -12.578 1 67.19 426 GLU B CA 1
ATOM 7599 C C . GLU B 1 426 ? 12.438 41 -12.367 1 67.19 426 GLU B C 1
ATOM 7601 O O . GLU B 1 426 ? 12.078 40.625 -11.25 1 67.19 426 GLU B O 1
ATOM 7606 N N . GLU B 1 427 ? 12.562 40.344 -13.5 1 63.59 427 GLU B N 1
ATOM 7607 C CA . GLU B 1 427 ? 11.938 39 -13.453 1 63.59 427 GLU B CA 1
ATOM 7608 C C . GLU B 1 427 ? 12.922 37.938 -12.992 1 63.59 427 GLU B C 1
ATOM 7610 O O . GLU B 1 427 ? 12.523 36.812 -12.68 1 63.59 427 GLU B O 1
ATOM 7615 N N . LYS B 1 428 ? 14.172 38.281 -12.969 1 73.06 428 LYS B N 1
ATOM 7616 C CA . LYS B 1 428 ? 15.18 37.281 -12.633 1 73.06 428 LYS B CA 1
ATOM 7617 C C . LYS B 1 428 ? 15.438 37.219 -11.133 1 73.06 428 LYS B C 1
ATOM 7619 O O . LYS B 1 428 ? 16.078 38.125 -10.578 1 73.06 428 LYS B O 1
ATOM 7624 N N . ASN B 1 429 ? 15.102 36.188 -10.586 1 68.94 429 ASN B N 1
ATOM 7625 C CA . ASN B 1 429 ? 15.312 35.969 -9.156 1 68.94 429 ASN B CA 1
ATOM 7626 C C . ASN B 1 429 ? 16.781 35.75 -8.844 1 68.94 429 ASN B C 1
ATOM 7628 O O . ASN B 1 429 ? 17.234 36 -7.723 1 68.94 429 ASN B O 1
ATOM 7632 N N . SER B 1 430 ? 17.484 35.312 -9.82 1 78.12 430 SER B N 1
ATOM 7633 C CA . SER B 1 430 ? 18.906 35.062 -9.648 1 78.12 430 SER B CA 1
ATOM 7634 C C . SER B 1 430 ? 19.672 36.344 -9.453 1 78.12 430 SER B C 1
ATOM 7636 O O . SER B 1 430 ? 20.859 36.312 -9.109 1 78.12 430 SER B O 1
ATOM 7638 N N . GLN B 1 431 ? 19 37.5 -9.547 1 82.12 431 GLN B N 1
ATOM 7639 C CA . GLN B 1 431 ? 19.672 38.781 -9.414 1 82.12 431 GLN B CA 1
ATOM 7640 C C . GLN B 1 431 ? 19.25 39.469 -8.125 1 82.12 431 GLN B C 1
ATOM 7642 O O . GLN B 1 431 ? 19.594 40.656 -7.902 1 82.12 431 GLN B O 1
ATOM 7647 N N . GLU B 1 432 ? 18.609 38.75 -7.312 1 75 432 GLU B N 1
ATOM 7648 C CA . GLU B 1 432 ? 18.172 39.344 -6.047 1 75 432 GLU B CA 1
ATOM 7649 C C . GLU B 1 432 ? 19.047 38.875 -4.887 1 75 432 GLU B C 1
ATOM 7651 O O . GLU B 1 432 ? 19.094 37.656 -4.582 1 75 432 GLU B O 1
ATOM 7656 N N . TRP B 1 433 ? 19.75 39.812 -4.27 1 78.5 433 TRP B N 1
ATOM 7657 C CA . TRP B 1 433 ? 20.734 39.469 -3.24 1 78.5 433 TRP B CA 1
ATOM 7658 C C . TRP B 1 433 ? 20.328 40.062 -1.895 1 78.5 433 TRP B C 1
ATOM 7660 O O . TRP B 1 433 ? 19.609 41.062 -1.839 1 78.5 433 TRP B O 1
ATOM 7670 N N . THR B 1 434 ? 20.688 39.344 -0.802 1 71.5 434 THR B N 1
ATOM 7671 C CA . THR B 1 434 ? 20.562 39.812 0.572 1 71.5 434 THR B CA 1
ATOM 7672 C C . THR B 1 434 ? 21.938 39.938 1.212 1 71.5 434 THR B C 1
ATOM 7674 O O . THR B 1 434 ? 22.781 39.062 1.083 1 71.5 434 THR B O 1
ATOM 7677 N N . TRP B 1 435 ? 22.25 41.156 1.688 1 70.31 435 TRP B N 1
ATOM 7678 C CA . TRP B 1 435 ? 23.562 41.312 2.301 1 70.31 435 TRP B CA 1
ATOM 7679 C C . TRP B 1 435 ? 23.469 42.156 3.578 1 70.31 435 TRP B C 1
ATOM 7681 O O . TRP B 1 435 ? 22.578 43 3.715 1 70.31 435 TRP B O 1
ATOM 7691 N N . LYS B 1 436 ? 24.156 41.656 4.66 1 63.19 436 LYS B N 1
ATOM 7692 C CA . LYS B 1 436 ? 24.438 42.469 5.84 1 63.19 436 LYS B CA 1
ATOM 7693 C C . LYS B 1 436 ? 25.719 43.25 5.672 1 63.19 436 LYS B C 1
ATOM 7695 O O . LYS B 1 436 ? 26.609 42.875 4.914 1 63.19 436 LYS B O 1
ATOM 7700 N N . LYS B 1 437 ? 25.781 44.594 6.199 1 58.38 437 LYS B N 1
ATOM 7701 C CA . LYS B 1 437 ? 26.938 45.469 6.07 1 58.38 437 LYS B CA 1
ATOM 7702 C C . LYS B 1 437 ? 28.234 44.656 6.238 1 58.38 437 LYS B C 1
ATOM 7704 O O . LYS B 1 437 ? 29.203 44.875 5.492 1 58.38 437 LYS B O 1
ATOM 7709 N N . LYS B 1 438 ? 28.422 43.938 7.277 1 59.41 438 LYS B N 1
ATOM 7710 C CA . LYS B 1 438 ? 29.562 43.062 7.492 1 59.41 438 LYS B CA 1
ATOM 7711 C C . LYS B 1 438 ? 29.109 41.594 7.594 1 59.41 438 LYS B C 1
ATOM 7713 O O . LYS B 1 438 ? 28.547 41.188 8.609 1 59.41 438 LYS B O 1
ATOM 7718 N N . GLY B 1 439 ? 28.953 40.844 6.242 1 73.88 439 GLY B N 1
ATOM 7719 C CA . GLY B 1 439 ? 28.578 39.469 6.402 1 73.88 439 GLY B CA 1
ATOM 7720 C C . GLY B 1 439 ? 28.438 38.719 5.082 1 73.88 439 GLY B C 1
ATOM 7721 O O . GLY B 1 439 ? 29.156 39 4.125 1 73.88 439 GLY B O 1
ATOM 7722 N N . MET B 1 440 ? 27.609 37.688 5 1 79.31 440 MET B N 1
ATOM 7723 C CA . MET B 1 440 ? 27.375 36.844 3.828 1 79.31 440 MET B CA 1
ATOM 7724 C C . MET B 1 440 ? 26.484 37.562 2.818 1 79.31 440 MET B C 1
ATOM 7726 O O . MET B 1 440 ? 25.625 38.344 3.197 1 79.31 440 MET B O 1
ATOM 7730 N N . ILE B 1 441 ? 26.891 37.562 1.543 1 81.75 441 ILE B N 1
ATOM 7731 C CA . ILE B 1 441 ? 26.031 37.969 0.43 1 81.75 441 ILE B CA 1
ATOM 7732 C C . ILE B 1 441 ? 25.328 36.719 -0.149 1 81.75 441 ILE B C 1
ATOM 7734 O O . ILE B 1 441 ? 25.984 35.812 -0.668 1 81.75 441 ILE B O 1
ATOM 7738 N N . LYS B 1 442 ? 24.109 36.781 -0.02 1 79.5 442 LYS B N 1
ATOM 7739 C CA . LYS B 1 442 ? 23.344 35.562 -0.231 1 79.5 442 LYS B CA 1
ATOM 7740 C C . LYS B 1 442 ? 22.359 35.719 -1.377 1 79.5 442 LYS B C 1
ATOM 7742 O O . LYS B 1 442 ? 21.844 36.812 -1.613 1 79.5 442 LYS B O 1
ATOM 7747 N N . ASN B 1 443 ? 22.344 34.781 -2.312 1 74.38 443 ASN B N 1
ATOM 7748 C CA . ASN B 1 443 ? 21.266 34.594 -3.258 1 74.38 443 ASN B CA 1
ATOM 7749 C C . ASN B 1 443 ? 20.578 33.219 -3.041 1 74.38 443 ASN B C 1
ATOM 7751 O O . ASN B 1 443 ? 21.141 32.188 -3.369 1 74.38 443 ASN B O 1
ATOM 7755 N N . HIS B 1 444 ? 19.438 33.25 -2.641 1 61.94 444 HIS B N 1
ATOM 7756 C CA . HIS B 1 444 ? 18.594 32.062 -2.502 1 61.94 444 HIS B CA 1
ATOM 7757 C C . HIS B 1 444 ? 19.328 30.938 -1.792 1 61.94 444 HIS B C 1
ATOM 7759 O O . HIS B 1 444 ? 19.375 29.812 -2.285 1 61.94 444 HIS B O 1
ATOM 7765 N N . GLY B 1 445 ? 19.953 31.25 -0.539 1 64.62 445 GLY B N 1
ATOM 7766 C CA . GLY B 1 445 ? 20.641 30.234 0.258 1 64.62 445 GLY B CA 1
ATOM 7767 C C . GLY B 1 445 ? 22.062 30 -0.193 1 64.62 445 GLY B C 1
ATOM 7768 O O . GLY B 1 445 ? 22.844 29.344 0.509 1 64.62 445 GLY B O 1
ATOM 7769 N N . MET B 1 446 ? 22.312 30.328 -1.361 1 76.31 446 MET B N 1
ATOM 7770 C CA . MET B 1 446 ? 23.688 30.266 -1.829 1 76.31 446 MET B CA 1
ATOM 7771 C C . MET B 1 446 ? 24.438 31.562 -1.496 1 76.31 446 MET B C 1
ATOM 7773 O O . MET B 1 446 ? 23.875 32.656 -1.562 1 76.31 446 MET B O 1
ATOM 7777 N N . CYS B 1 447 ? 25.531 31.297 -1.004 1 83.94 447 CYS B N 1
ATOM 7778 C CA . CYS B 1 447 ? 26.375 32.438 -0.643 1 83.94 447 CYS B CA 1
ATOM 7779 C C . CYS B 1 447 ? 27.531 32.594 -1.611 1 83.94 447 CYS B C 1
ATOM 7781 O O . CYS B 1 447 ? 28.094 31.594 -2.082 1 83.94 447 CYS B O 1
ATOM 7783 N N . LEU B 1 448 ? 27.812 33.938 -1.92 1 88.81 448 LEU B N 1
ATOM 7784 C CA . LEU B 1 448 ? 29.078 34.188 -2.588 1 88.81 448 LEU B CA 1
ATOM 7785 C C . LEU B 1 448 ? 30.25 33.625 -1.788 1 88.81 448 LEU B C 1
ATOM 7787 O O . LEU B 1 448 ? 30.391 33.906 -0.595 1 88.81 448 LEU B O 1
ATOM 7791 N N . THR B 1 449 ? 30.969 32.781 -2.455 1 88.25 449 THR B N 1
ATOM 7792 C CA . THR B 1 449 ? 32.062 32.094 -1.788 1 88.25 449 THR B CA 1
ATOM 7793 C C . THR B 1 449 ? 33.375 32.281 -2.551 1 88.25 449 THR B C 1
ATOM 7795 O O . THR B 1 449 ? 33.438 32.062 -3.762 1 88.25 449 THR B O 1
ATOM 7798 N N . ALA B 1 450 ? 34.312 32.688 -1.793 1 88.75 450 ALA B N 1
ATOM 7799 C CA . ALA B 1 450 ? 35.656 32.812 -2.396 1 88.75 450 ALA B CA 1
ATOM 7800 C C . ALA B 1 450 ? 36.344 31.469 -2.482 1 88.75 450 ALA B C 1
ATOM 7802 O O . ALA B 1 450 ? 36.375 30.703 -1.52 1 88.75 450 ALA B O 1
ATOM 7803 N N . ASP B 1 451 ? 36.75 31.094 -3.643 1 79.62 451 ASP B N 1
ATOM 7804 C CA . ASP B 1 451 ? 37.656 29.953 -3.76 1 79.62 451 ASP B CA 1
ATOM 7805 C C . ASP B 1 451 ? 39.031 30.281 -3.199 1 79.62 451 ASP B C 1
ATOM 7807 O O . ASP B 1 451 ? 39.844 30.969 -3.85 1 79.62 451 ASP B O 1
ATOM 7811 N N . LEU B 1 452 ? 39.344 29.828 -2.08 1 74.81 452 LEU B N 1
ATOM 7812 C CA . LEU B 1 452 ? 40.562 30.188 -1.379 1 74.81 452 LEU B CA 1
ATOM 7813 C C . LEU B 1 452 ? 41.75 29.391 -1.916 1 74.81 452 LEU B C 1
ATOM 7815 O O . LEU B 1 452 ? 42.906 29.672 -1.574 1 74.81 452 LEU B O 1
ATOM 7819 N N . LYS B 1 453 ? 41.594 28.312 -2.68 1 68.44 453 LYS B N 1
ATOM 7820 C CA . LYS B 1 453 ? 42.688 27.469 -3.191 1 68.44 453 LYS B CA 1
ATOM 7821 C C . LYS B 1 453 ? 43.344 28.125 -4.402 1 68.44 453 LYS B C 1
ATOM 7823 O O . LYS B 1 453 ? 44.469 27.781 -4.746 1 68.44 453 LYS B O 1
ATOM 7828 N N . GLU B 1 454 ? 42.688 28.922 -5.102 1 65.94 454 GLU B N 1
ATOM 7829 C CA . GLU B 1 454 ? 43.25 29.547 -6.312 1 65.94 454 GLU B CA 1
ATOM 7830 C C . GLU B 1 454 ? 43.344 31.062 -6.152 1 65.94 454 GLU B C 1
ATOM 7832 O O . GLU B 1 454 ? 42.469 31.703 -5.59 1 65.94 454 GLU B O 1
ATOM 7837 N N . THR B 1 455 ? 44.469 31.516 -6.512 1 59.44 455 THR B N 1
ATOM 7838 C CA . THR B 1 455 ? 44.719 32.969 -6.602 1 59.44 455 THR B CA 1
ATOM 7839 C C . THR B 1 455 ? 43.938 33.562 -7.766 1 59.44 455 THR B C 1
ATOM 7841 O O . THR B 1 455 ? 44 33.062 -8.891 1 59.44 455 THR B O 1
ATOM 7844 N N . HIS B 1 456 ? 42.938 34.469 -7.57 1 63.44 456 HIS B N 1
ATOM 7845 C CA . HIS B 1 456 ? 42.031 35.094 -8.523 1 63.44 456 HIS B CA 1
ATOM 7846 C C . HIS B 1 456 ? 40.938 34.125 -8.953 1 63.44 456 HIS B C 1
ATOM 7848 O O . HIS B 1 456 ? 40.594 34.062 -10.133 1 63.44 456 HIS B O 1
ATOM 7854 N N . GLY B 1 457 ? 40.594 33.375 -8.094 1 77.69 457 GLY B N 1
ATOM 7855 C CA . GLY B 1 457 ? 39.594 32.344 -8.383 1 77.69 457 GLY B CA 1
ATOM 7856 C C . GLY B 1 457 ? 38.219 32.875 -8.617 1 77.69 457 GLY B C 1
ATOM 7857 O O . GLY B 1 457 ? 37.938 34.062 -8.344 1 77.69 457 GLY B O 1
ATOM 7858 N N . TYR B 1 458 ? 37.406 32.031 -9.195 1 85.69 458 TYR B N 1
ATOM 7859 C CA . TYR B 1 458 ? 36 32.344 -9.438 1 85.69 458 TYR B CA 1
ATOM 7860 C C . TYR B 1 458 ? 35.25 32.469 -8.125 1 85.69 458 TYR B C 1
ATOM 7862 O O . TYR B 1 458 ? 35.594 31.828 -7.129 1 85.69 458 TYR B O 1
ATOM 7870 N N . VAL B 1 459 ? 34.344 33.438 -8.062 1 90.38 459 VAL B N 1
ATOM 7871 C CA . VAL B 1 459 ? 33.406 33.5 -6.945 1 90.38 459 VAL B CA 1
ATOM 7872 C C . VAL B 1 459 ? 32.344 32.406 -7.094 1 90.38 459 VAL B C 1
ATOM 7874 O O . VAL B 1 459 ? 31.578 32.438 -8.055 1 90.38 459 VAL B O 1
ATOM 7877 N N . LEU B 1 460 ? 32.406 31.531 -6.211 1 87.94 460 LEU B N 1
ATOM 7878 C CA . LEU B 1 460 ? 31.531 30.375 -6.266 1 87.94 460 LEU B CA 1
ATOM 7879 C C . LEU B 1 460 ? 30.219 30.656 -5.543 1 87.94 460 LEU B C 1
ATOM 7881 O O . LEU B 1 460 ? 30.141 31.562 -4.711 1 87.94 460 LEU B O 1
ATOM 7885 N N . MET B 1 461 ? 29.266 29.969 -6.043 1 85.88 461 MET B N 1
ATOM 7886 C CA . MET B 1 461 ? 28.016 29.906 -5.289 1 85.88 461 MET B CA 1
ATOM 7887 C C . MET B 1 461 ? 27.906 28.594 -4.52 1 85.88 461 MET B C 1
ATOM 7889 O O . MET B 1 461 ? 27.875 27.516 -5.117 1 85.88 461 MET B O 1
ATOM 7893 N N . GLN B 1 462 ? 28 28.656 -3.215 1 81.75 462 GLN B N 1
ATOM 7894 C CA . GLN B 1 462 ? 27.875 27.5 -2.344 1 81.75 462 GLN B CA 1
ATOM 7895 C C . GLN B 1 462 ? 26.812 27.719 -1.279 1 81.75 462 GLN B C 1
ATOM 7897 O O . GLN B 1 462 ? 26.438 28.859 -0.986 1 81.75 462 GLN B O 1
ATOM 7902 N N . TYR B 1 463 ? 26.375 26.594 -0.764 1 77.25 463 TYR B N 1
ATOM 7903 C CA . TYR B 1 463 ? 25.406 26.719 0.32 1 77.25 463 TYR B CA 1
ATOM 7904 C C . TYR B 1 463 ? 25.984 27.516 1.483 1 77.25 463 TYR B C 1
ATOM 7906 O O . TYR B 1 463 ? 27.141 27.328 1.852 1 77.25 463 TYR B O 1
ATOM 7914 N N . CYS B 1 464 ? 25.172 28.375 1.929 1 70.19 464 CYS B N 1
ATOM 7915 C CA . CYS B 1 464 ? 25.625 29.266 2.994 1 70.19 464 CYS B CA 1
ATOM 7916 C C . CYS B 1 464 ? 25.906 28.469 4.27 1 70.19 464 CYS B C 1
ATOM 7918 O O . CYS B 1 464 ? 25.031 27.781 4.781 1 70.19 464 CYS B O 1
ATOM 7920 N N . ASN B 1 465 ? 27.141 28.484 4.727 1 67.75 465 ASN B N 1
ATOM 7921 C CA . ASN B 1 465 ? 27.484 27.797 5.969 1 67.75 465 ASN B CA 1
ATOM 7922 C C . ASN B 1 465 ? 28.25 28.719 6.918 1 67.75 465 ASN B C 1
ATOM 7924 O O . ASN B 1 465 ? 28.734 28.266 7.957 1 67.75 465 ASN B O 1
ATOM 7928 N N . GLY B 1 466 ? 28.359 29.859 6.543 1 72.69 466 GLY B N 1
ATOM 7929 C CA . GLY B 1 466 ? 29 30.844 7.398 1 72.69 466 GLY B CA 1
ATOM 7930 C C . GLY B 1 466 ? 30.516 30.719 7.418 1 72.69 466 GLY B C 1
ATOM 7931 O O . GLY B 1 466 ? 31.188 31.328 8.258 1 72.69 466 GLY B O 1
ATOM 7932 N N . ALA B 1 467 ? 31.062 29.984 6.578 1 80.12 467 ALA B N 1
ATOM 7933 C CA . ALA B 1 467 ? 32.5 29.828 6.484 1 80.12 467 ALA B CA 1
ATOM 7934 C C . ALA B 1 467 ? 33.188 31.172 6.199 1 80.12 467 ALA B C 1
ATOM 7936 O O . ALA B 1 467 ? 32.562 32.094 5.656 1 80.12 467 ALA B O 1
ATOM 7937 N N . THR B 1 468 ? 34.406 31.219 6.617 1 85.56 468 THR B N 1
ATOM 7938 C CA . THR B 1 468 ? 35.156 32.438 6.426 1 85.56 468 THR B CA 1
ATOM 7939 C C . THR B 1 468 ? 35.25 32.781 4.945 1 85.56 468 THR B C 1
ATOM 7941 O O . THR B 1 468 ? 35.375 33.969 4.59 1 85.56 468 THR B O 1
ATOM 7944 N N . SER B 1 469 ? 35.125 31.812 4.137 1 88.38 469 SER B N 1
ATOM 7945 C CA . SER B 1 469 ? 35.188 32.031 2.695 1 88.38 469 SER B CA 1
ATOM 7946 C C . SER B 1 469 ? 33.938 32.719 2.191 1 88.38 469 SER B C 1
ATOM 7948 O O . SER B 1 469 ? 33.875 33.188 1.042 1 88.38 469 SER B O 1
ATOM 7950 N N . GLN B 1 470 ? 32.969 32.844 3.043 1 87.44 470 GLN B N 1
ATOM 7951 C CA . GLN B 1 470 ? 31.703 33.406 2.621 1 87.44 470 GLN B CA 1
ATOM 7952 C C . GLN B 1 470 ? 31.484 34.781 3.26 1 87.44 470 GLN B C 1
ATOM 7954 O O . GLN B 1 470 ? 30.375 35.344 3.18 1 87.44 470 GLN B O 1
ATOM 7959 N N . LEU B 1 471 ? 32.469 35.281 3.879 1 86.12 471 LEU B N 1
ATOM 7960 C CA . LEU B 1 471 ? 32.344 36.562 4.562 1 86.12 471 LEU B CA 1
ATOM 7961 C C . LEU B 1 471 ? 32.875 37.719 3.709 1 86.12 471 LEU B C 1
ATOM 7963 O O . LEU B 1 471 ? 34.031 37.656 3.244 1 86.12 471 LEU B O 1
ATOM 7967 N N . TRP B 1 472 ? 32.031 38.75 3.52 1 87.62 472 TRP B N 1
ATOM 7968 C CA . TRP B 1 472 ? 32.312 39.906 2.68 1 87.62 472 TRP B CA 1
ATOM 7969 C C . TRP B 1 472 ? 32.031 41.219 3.41 1 87.62 472 TRP B C 1
ATOM 7971 O O . TRP B 1 472 ? 31.188 41.219 4.324 1 87.62 472 TRP B O 1
ATOM 7981 N N . PHE B 1 473 ? 32.688 42.281 3.117 1 85.38 473 PHE B N 1
ATOM 7982 C CA . PHE B 1 473 ? 32.281 43.625 3.594 1 85.38 473 PHE B CA 1
ATOM 7983 C C . PHE B 1 473 ? 32.406 44.656 2.48 1 85.38 473 PHE B C 1
ATOM 7985 O O . PHE B 1 473 ? 33.125 44.438 1.496 1 85.38 473 PHE B O 1
ATOM 7992 N N . ARG B 1 474 ? 31.594 45.656 2.645 1 80.5 474 ARG B N 1
ATOM 7993 C CA . ARG B 1 474 ? 31.578 46.75 1.661 1 80.5 474 ARG B CA 1
ATOM 7994 C C . ARG B 1 474 ? 32.5 47.875 2.082 1 80.5 474 ARG B C 1
ATOM 7996 O O . ARG B 1 474 ? 32.469 48.312 3.238 1 80.5 474 ARG B O 1
ATOM 8003 N N . GLN B 1 475 ? 33.375 48.281 1.165 1 81.75 475 GLN B N 1
ATOM 8004 C CA . GLN B 1 475 ? 34.188 49.469 1.293 1 81.75 475 GLN B CA 1
ATOM 8005 C C . GLN B 1 475 ? 34 50.406 0.111 1 81.75 475 GLN B C 1
ATOM 8007 O O . GLN B 1 475 ? 34.438 50.125 -1.004 1 81.75 475 GLN B O 1
ATOM 8012 N N . ASN B 1 476 ? 33.219 51.5 0.438 1 79.94 476 ASN B N 1
ATOM 8013 C CA . ASN B 1 476 ? 32.781 52.375 -0.642 1 79.94 476 ASN B CA 1
ATOM 8014 C C . ASN B 1 476 ? 31.984 51.625 -1.701 1 79.94 476 ASN B C 1
ATOM 8016 O O . ASN B 1 476 ? 30.969 51 -1.397 1 79.94 476 ASN B O 1
ATOM 8020 N N . ASP B 1 477 ? 32.344 51.5 -2.959 1 84.94 477 ASP B N 1
ATOM 8021 C CA . ASP B 1 477 ? 31.641 50.812 -4.02 1 84.94 477 ASP B CA 1
ATOM 8022 C C . ASP B 1 477 ? 32.312 49.469 -4.348 1 84.94 477 ASP B C 1
ATOM 8024 O O . ASP B 1 477 ? 32.062 48.906 -5.418 1 84.94 477 ASP B O 1
ATOM 8028 N N . LEU B 1 478 ? 33.125 49.062 -3.438 1 89.25 478 LEU B N 1
ATOM 8029 C CA . LEU B 1 478 ? 33.781 47.75 -3.609 1 89.25 478 LEU B CA 1
ATOM 8030 C C . LEU B 1 478 ? 33.156 46.719 -2.711 1 89.25 478 LEU B C 1
ATOM 8032 O O . LEU B 1 478 ? 32.625 47.031 -1.642 1 89.25 478 LEU B O 1
ATOM 8036 N N . ILE B 1 479 ? 33.156 45.469 -3.158 1 89.5 479 ILE B N 1
ATOM 8037 C CA . ILE B 1 479 ? 32.812 44.281 -2.346 1 89.5 479 ILE B CA 1
ATOM 8038 C C . ILE B 1 479 ? 34.094 43.469 -2.078 1 89.5 479 ILE B C 1
ATOM 8040 O O . ILE B 1 479 ? 34.656 42.906 -2.996 1 89.5 479 ILE B O 1
ATOM 8044 N N . VAL B 1 480 ? 34.406 43.438 -0.796 1 89.88 480 VAL B N 1
ATOM 8045 C CA . VAL B 1 480 ? 35.719 42.906 -0.414 1 89.88 480 VAL B CA 1
ATOM 8046 C C . VAL B 1 480 ? 35.562 41.656 0.411 1 89.88 480 VAL B C 1
ATOM 8048 O O . VAL B 1 480 ? 34.719 41.594 1.321 1 89.88 480 VAL B O 1
ATOM 8051 N N . HIS B 1 481 ? 36.375 40.719 0.024 1 90.88 481 HIS B N 1
ATOM 8052 C CA . HIS B 1 481 ? 36.375 39.5 0.832 1 90.88 481 HIS B CA 1
ATOM 8053 C C . HIS B 1 481 ? 37.156 39.688 2.131 1 90.88 481 HIS B C 1
ATOM 8055 O O . HIS B 1 481 ? 38.25 40.25 2.123 1 90.88 481 HIS B O 1
ATOM 8061 N N . GLU B 1 482 ? 36.625 39.188 3.143 1 87.38 482 GLU B N 1
ATOM 8062 C CA . GLU B 1 482 ? 37.125 39.469 4.48 1 87.38 482 GLU B CA 1
ATOM 8063 C C . GLU B 1 482 ? 38.531 38.875 4.684 1 87.38 482 GLU B C 1
ATOM 8065 O O . GLU B 1 482 ? 39.375 39.469 5.332 1 87.38 482 GLU B O 1
ATOM 8070 N N . VAL B 1 483 ? 38.812 37.719 4.148 1 87.88 483 VAL B N 1
ATOM 8071 C CA . VAL B 1 483 ? 40.062 37 4.418 1 87.88 483 VAL B CA 1
ATOM 8072 C C . VAL B 1 483 ? 41.125 37.375 3.375 1 87.88 483 VAL B C 1
ATOM 8074 O O . VAL B 1 483 ? 42.219 37.781 3.723 1 87.88 483 VAL B O 1
ATOM 8077 N N . THR B 1 484 ? 40.781 37.219 2.143 1 87.12 484 THR B N 1
ATOM 8078 C CA . THR B 1 484 ? 41.781 37.438 1.089 1 87.12 484 THR B CA 1
ATOM 8079 C C . THR B 1 484 ? 41.969 38.938 0.846 1 87.12 484 THR B C 1
ATOM 8081 O O . THR B 1 484 ? 42.969 39.344 0.251 1 87.12 484 THR B O 1
ATOM 8084 N N . LYS B 1 485 ? 41.062 39.719 1.246 1 89.75 485 LYS B N 1
ATOM 8085 C CA . LYS B 1 485 ? 41.062 41.156 1.051 1 89.75 485 LYS B CA 1
ATOM 8086 C C . LYS B 1 485 ? 41.031 41.531 -0.433 1 89.75 485 LYS B C 1
ATOM 8088 O O . LYS B 1 485 ? 41.469 42.594 -0.827 1 89.75 485 LYS B O 1
ATOM 8093 N N . GLN B 1 486 ? 40.594 40.594 -1.221 1 90.75 486 GLN B N 1
ATOM 8094 C CA . GLN B 1 486 ? 40.375 40.812 -2.648 1 90.75 486 GLN B CA 1
ATOM 8095 C C . GLN B 1 486 ? 38.969 41.281 -2.939 1 90.75 486 GLN B C 1
ATOM 8097 O O . GLN B 1 486 ? 38.062 41.062 -2.125 1 90.75 486 GLN B O 1
ATOM 8102 N N . CYS B 1 487 ? 38.844 41.969 -4.086 1 92.31 487 CYS B N 1
ATOM 8103 C CA . CYS B 1 487 ? 37.562 42.5 -4.496 1 92.31 487 CYS B CA 1
ATOM 8104 C C . CYS B 1 487 ? 36.938 41.656 -5.59 1 92.31 487 CYS B C 1
ATOM 8106 O O . CYS B 1 487 ? 37.656 41.031 -6.398 1 92.31 487 CYS B O 1
ATOM 8108 N N . ILE B 1 488 ? 35.562 41.656 -5.621 1 91.5 488 ILE B N 1
ATOM 8109 C CA . ILE B 1 488 ? 34.844 41 -6.727 1 91.5 488 ILE B CA 1
ATOM 8110 C C . ILE B 1 488 ? 35.031 41.844 -7.996 1 91.5 488 ILE B C 1
ATOM 8112 O O . ILE B 1 488 ? 34.812 43.062 -7.988 1 91.5 488 ILE B O 1
ATOM 8116 N N . ASP B 1 489 ? 35.406 41.094 -9.031 1 90.69 489 ASP B N 1
ATOM 8117 C CA . ASP B 1 489 ? 35.75 41.719 -10.305 1 90.69 489 ASP B CA 1
ATOM 8118 C C . ASP B 1 489 ? 35.031 41.031 -11.461 1 90.69 489 ASP B C 1
ATOM 8120 O O . ASP B 1 489 ? 35.031 39.812 -11.57 1 90.69 489 ASP B O 1
ATOM 8124 N N . SER B 1 490 ? 34.375 41.844 -12.367 1 90.5 490 SER B N 1
ATOM 8125 C CA . SER B 1 490 ? 33.625 41.312 -13.492 1 90.5 490 SER B CA 1
ATOM 8126 C C . SER B 1 490 ? 34.469 41.344 -14.773 1 90.5 490 SER B C 1
ATOM 8128 O O . SER B 1 490 ? 33.938 41.156 -15.867 1 90.5 490 SER B O 1
ATOM 8130 N N . HIS B 1 491 ? 35.625 41.562 -14.711 1 81.88 491 HIS B N 1
ATOM 8131 C CA . HIS B 1 491 ? 36.438 41.719 -15.922 1 81.88 491 HIS B CA 1
ATOM 8132 C C . HIS B 1 491 ? 36.438 40.438 -16.75 1 81.88 491 HIS B C 1
ATOM 8134 O O . HIS B 1 491 ? 36.688 40.469 -17.953 1 81.88 491 HIS B O 1
ATOM 8140 N N . LYS B 1 492 ? 36.25 39.219 -16.172 1 71.12 492 LYS B N 1
ATOM 8141 C CA . LYS B 1 492 ? 36.062 37.969 -16.891 1 71.12 492 LYS B CA 1
ATOM 8142 C C . LYS B 1 492 ? 34.594 37.531 -16.906 1 71.12 492 LYS B C 1
ATOM 8144 O O . LYS B 1 492 ? 34.312 36.344 -16.797 1 71.12 492 LYS B O 1
ATOM 8149 N N . ALA B 1 493 ? 33.625 38.406 -16.938 1 63.09 493 ALA B N 1
ATOM 8150 C CA . ALA B 1 493 ? 32.188 38.219 -16.656 1 63.09 493 ALA B CA 1
ATOM 8151 C C . ALA B 1 493 ? 31.594 37.125 -17.516 1 63.09 493 ALA B C 1
ATOM 8153 O O . ALA B 1 493 ? 30.656 36.438 -17.109 1 63.09 493 ALA B O 1
ATOM 8154 N N . GLU B 1 494 ? 32.094 36.812 -18.688 1 68 494 GLU B N 1
ATOM 8155 C CA . GLU B 1 494 ? 31.531 35.812 -19.594 1 68 494 GLU B CA 1
ATOM 8156 C C . GLU B 1 494 ? 31.562 34.438 -18.953 1 68 494 GLU B C 1
ATOM 8158 O O . GLU B 1 494 ? 30.703 33.594 -19.234 1 68 494 GLU B O 1
ATOM 8163 N N . MET B 1 495 ? 32.469 34.25 -18.109 1 71.75 495 MET B N 1
ATOM 8164 C CA . MET B 1 495 ? 32.594 32.906 -17.516 1 71.75 495 MET B CA 1
ATOM 8165 C C . MET B 1 495 ? 32.156 32.938 -16.062 1 71.75 495 MET B C 1
ATOM 8167 O O . MET B 1 495 ? 31.625 31.922 -15.555 1 71.75 495 MET B O 1
ATOM 8171 N N . GLY B 1 496 ? 32.344 34.094 -15.398 1 85.94 496 GLY B N 1
ATOM 8172 C CA . GLY B 1 496 ? 31.984 34.25 -14 1 85.94 496 GLY B CA 1
ATOM 8173 C C . GLY B 1 496 ? 32.719 35.375 -13.32 1 85.94 496 GLY B C 1
ATOM 8174 O O . GLY B 1 496 ? 33.656 35.938 -13.883 1 85.94 496 GLY B O 1
ATOM 8175 N N . LEU B 1 497 ? 32.219 35.781 -12.164 1 90.31 497 LEU B N 1
ATOM 8176 C CA . LEU B 1 497 ? 32.906 36.781 -11.359 1 90.31 497 LEU B CA 1
ATOM 8177 C C . LEU B 1 497 ? 34.156 36.219 -10.711 1 90.31 497 LEU B C 1
ATOM 8179 O O . LEU B 1 497 ? 34.188 35.031 -10.375 1 90.31 497 LEU B O 1
ATOM 8183 N N . VAL B 1 498 ? 35.188 37.062 -10.695 1 89.38 498 VAL B N 1
ATOM 8184 C CA . VAL B 1 498 ? 36.469 36.594 -10.148 1 89.38 498 VAL B CA 1
ATOM 8185 C C . VAL B 1 498 ? 36.875 37.5 -9 1 89.38 498 VAL B C 1
ATOM 8187 O O . VAL B 1 498 ? 36.344 38.625 -8.828 1 89.38 498 VAL B O 1
ATOM 8190 N N . LEU B 1 499 ? 37.906 36.969 -8.242 1 90.5 499 LEU B N 1
ATOM 8191 C CA . LEU B 1 499 ? 38.531 37.781 -7.207 1 90.5 499 LEU B CA 1
ATOM 8192 C C . LEU B 1 499 ? 39.812 38.406 -7.727 1 90.5 499 LEU B C 1
ATOM 8194 O O . LEU B 1 499 ? 40.625 37.75 -8.375 1 90.5 499 LEU B O 1
ATOM 8198 N N . SER B 1 500 ? 39.906 39.656 -7.527 1 89.62 500 SER B N 1
ATOM 8199 C CA . SER B 1 500 ? 41.094 40.406 -7.934 1 89.62 500 SER B CA 1
ATOM 8200 C C . SER B 1 500 ? 41.531 41.406 -6.848 1 89.62 500 SER B C 1
ATOM 8202 O O . SER B 1 500 ? 40.75 41.719 -5.941 1 89.62 500 SER B O 1
ATOM 8204 N N . GLU B 1 501 ? 42.844 41.875 -7.047 1 88.62 501 GLU B N 1
ATOM 8205 C CA . GLU B 1 501 ? 43.281 42.969 -6.156 1 88.62 501 GLU B CA 1
ATOM 8206 C C . GLU B 1 501 ? 42.406 44.188 -6.285 1 88.62 501 GLU B C 1
ATOM 8208 O O . GLU B 1 501 ? 42.031 44.594 -7.398 1 88.62 501 GLU B O 1
ATOM 8213 N N . CYS B 1 502 ? 42.125 44.719 -5.129 1 89.19 502 CYS B N 1
ATOM 8214 C CA . CYS B 1 502 ? 41.188 45.875 -5.117 1 89.19 502 CYS B CA 1
ATOM 8215 C C . CYS B 1 502 ? 41.875 47.094 -5.695 1 89.19 502 CYS B C 1
ATOM 8217 O O . CYS B 1 502 ? 42.969 47.469 -5.281 1 89.19 502 CYS B O 1
ATOM 8219 N N . GLU B 1 503 ? 41.219 47.625 -6.711 1 86.5 503 GLU B N 1
ATOM 8220 C CA . GLU B 1 503 ? 41.656 48.875 -7.328 1 86.5 503 GLU B CA 1
ATOM 8221 C C . GLU B 1 503 ? 40.562 49.938 -7.336 1 86.5 503 GLU B C 1
ATOM 8223 O O . GLU B 1 503 ? 39.438 49.656 -7.75 1 86.5 503 GLU B O 1
ATOM 8228 N N . ASP B 1 504 ? 40.781 51.125 -6.891 1 76.25 504 ASP B N 1
ATOM 8229 C CA . ASP B 1 504 ? 39.75 52.156 -6.668 1 76.25 504 ASP B CA 1
ATOM 8230 C C . ASP B 1 504 ? 39.219 52.688 -7.992 1 76.25 504 ASP B C 1
ATOM 8232 O O . ASP B 1 504 ? 38.094 53.219 -8.039 1 76.25 504 ASP B O 1
ATOM 8236 N N . PHE B 1 505 ? 39.844 52.5 -9.086 1 80.12 505 PHE B N 1
ATOM 8237 C CA . PHE B 1 505 ? 39.438 53.219 -10.281 1 80.12 505 PHE B CA 1
ATOM 8238 C C . PHE B 1 505 ? 38.938 52.25 -11.352 1 80.12 505 PHE B C 1
ATOM 8240 O O . PHE B 1 505 ? 38.531 52.688 -12.438 1 80.12 505 PHE B O 1
ATOM 8247 N N . ILE B 1 506 ? 38.844 50.938 -11.094 1 85.62 506 ILE B N 1
ATOM 8248 C CA . ILE B 1 506 ? 38.406 50 -12.109 1 85.62 506 ILE B CA 1
ATOM 8249 C C . ILE B 1 506 ? 36.906 49.812 -12.016 1 85.62 506 ILE B C 1
ATOM 8251 O O . ILE B 1 506 ? 36.375 49.438 -10.961 1 85.62 506 ILE B O 1
ATOM 8255 N N . GLN B 1 507 ? 36.188 50.094 -13.102 1 87.12 507 GLN B N 1
ATOM 8256 C CA . GLN B 1 507 ? 34.719 50.031 -13.133 1 87.12 507 GLN B CA 1
ATOM 8257 C C . GLN B 1 507 ? 34.219 48.594 -12.922 1 87.12 507 GLN B C 1
ATOM 8259 O O . GLN B 1 507 ? 33.156 48.406 -12.375 1 87.12 507 GLN B O 1
ATOM 8264 N N . SER B 1 508 ? 35.031 47.656 -13.328 1 90.5 508 SER B N 1
ATOM 8265 C CA . SER B 1 508 ? 34.625 46.281 -13.219 1 90.5 508 SER B CA 1
ATOM 8266 C C . SER B 1 508 ? 34.594 45.812 -11.766 1 90.5 508 SER B C 1
ATOM 8268 O O . SER B 1 508 ? 34.156 44.688 -11.469 1 90.5 508 SER B O 1
ATOM 8270 N N . GLN B 1 509 ? 35.031 46.625 -10.828 1 91.62 509 GLN B N 1
ATOM 8271 C CA . GLN B 1 509 ? 35.031 46.25 -9.414 1 91.62 509 GLN B CA 1
ATOM 8272 C C . GLN B 1 509 ? 34.062 47.125 -8.617 1 91.62 509 GLN B C 1
ATOM 8274 O O . GLN B 1 509 ? 33.969 47 -7.398 1 91.62 509 GLN B O 1
ATOM 8279 N N . ARG B 1 510 ? 33.375 48 -9.305 1 89.19 510 ARG B N 1
ATOM 8280 C CA . ARG B 1 510 ? 32.469 48.938 -8.625 1 89.19 510 ARG B CA 1
ATOM 8281 C C . ARG B 1 510 ? 31.047 48.406 -8.672 1 89.19 510 ARG B C 1
ATOM 8283 O O . ARG B 1 510 ? 30.531 48.062 -9.742 1 89.19 510 ARG B O 1
ATOM 8290 N N . TRP B 1 511 ? 30.469 48.344 -7.516 1 89.31 511 TRP B N 1
ATOM 8291 C CA . TRP B 1 511 ? 29.125 47.781 -7.383 1 89.31 511 TRP B CA 1
ATOM 8292 C C . TRP B 1 511 ? 28.203 48.812 -6.703 1 89.31 511 TRP B C 1
ATOM 8294 O O . TRP B 1 511 ? 28.609 49.5 -5.789 1 89.31 511 TRP B O 1
ATOM 8304 N N . THR B 1 512 ? 27.047 48.938 -7.262 1 81.56 512 THR B N 1
ATOM 8305 C CA . THR B 1 512 ? 26 49.688 -6.602 1 81.56 512 THR B CA 1
ATOM 8306 C C . THR B 1 512 ? 25.016 48.781 -5.891 1 81.56 512 THR B C 1
ATOM 8308 O O . THR B 1 512 ? 24.375 47.938 -6.52 1 81.56 512 THR B O 1
ATOM 8311 N N . LEU B 1 513 ? 25.016 48.812 -4.672 1 69.69 513 LEU B N 1
ATOM 8312 C CA . LEU B 1 513 ? 24.078 48.062 -3.865 1 69.69 513 LEU B CA 1
ATOM 8313 C C . LEU B 1 513 ? 22.828 48.906 -3.566 1 69.69 513 LEU B C 1
ATOM 8315 O O . LEU B 1 513 ? 22.906 50.125 -3.412 1 69.69 513 LEU B O 1
ATOM 8319 N N . PRO B 1 514 ? 21.656 48.219 -3.865 1 60.38 514 PRO B N 1
ATOM 8320 C CA . PRO B 1 514 ? 20.453 48.969 -3.52 1 60.38 514 PRO B CA 1
ATOM 8321 C C . PRO B 1 514 ? 20.516 49.562 -2.109 1 60.38 514 PRO B C 1
ATOM 8323 O O . PRO B 1 514 ? 21.109 48.969 -1.212 1 60.38 514 PRO B O 1
ATOM 8326 N N . LYS B 1 515 ? 20.359 50.875 -2.158 1 51.06 515 LYS B N 1
ATOM 8327 C CA . LYS B 1 515 ? 20.203 51.5 -0.858 1 51.06 515 LYS B CA 1
ATOM 8328 C C . LYS B 1 515 ? 19.016 50.906 -0.094 1 51.06 515 LYS B C 1
ATOM 8330 O O . LYS B 1 515 ? 18.062 50.438 -0.7 1 51.06 515 LYS B O 1
ATOM 8335 N N . ALA B 1 516 ? 19.203 50.594 1.048 1 43.62 516 ALA B N 1
ATOM 8336 C CA . ALA B 1 516 ? 18.062 50.219 1.878 1 43.62 516 ALA B CA 1
ATOM 8337 C C . ALA B 1 516 ? 16.812 50.969 1.456 1 43.62 516 ALA B C 1
ATOM 8339 O O . ALA B 1 516 ? 16.844 52.188 1.24 1 43.62 516 ALA B O 1
ATOM 8340 N N . ASP B 1 517 ? 15.977 50.438 0.645 1 35.88 517 ASP B N 1
ATOM 8341 C CA . ASP B 1 517 ? 14.734 51.156 0.384 1 35.88 517 ASP B CA 1
ATOM 8342 C C . ASP B 1 517 ? 14.297 51.969 1.606 1 35.88 517 ASP B C 1
ATOM 8344 O O . ASP B 1 517 ? 14.219 51.438 2.713 1 35.88 517 ASP B O 1
ATOM 8348 N N . ASN B 1 518 ? 14.602 53.219 1.604 1 31.5 518 ASN B N 1
ATOM 8349 C CA . ASN B 1 518 ? 13.828 54.062 2.502 1 31.5 518 ASN B CA 1
ATOM 8350 C C . ASN B 1 518 ? 12.352 53.656 2.504 1 31.5 518 ASN B C 1
ATOM 8352 O O . ASN B 1 518 ? 11.68 53.781 1.48 1 31.5 518 ASN B O 1
ATOM 8356 N N . VAL B 1 519 ? 11.906 52.594 3.1 1 30.58 519 VAL B N 1
ATOM 8357 C CA . VAL B 1 519 ? 10.484 52.656 3.406 1 30.58 519 VAL B CA 1
ATOM 8358 C C . VAL B 1 519 ? 10.07 54.062 3.754 1 30.58 519 VAL B C 1
ATOM 8360 O O . VAL B 1 519 ? 10.492 54.625 4.777 1 30.58 519 VAL B O 1
ATOM 8363 N N . THR B 1 520 ? 10 54.969 2.816 1 24.77 520 THR B N 1
ATOM 8364 C CA . THR B 1 520 ? 9.172 56.156 3.043 1 24.77 520 THR B CA 1
ATOM 8365 C C . THR B 1 520 ? 7.855 55.781 3.713 1 24.77 520 THR B C 1
ATOM 8367 O O . THR B 1 520 ? 7.246 54.75 3.359 1 24.77 520 THR B O 1
ATOM 8370 N N . SER B 1 521 ? 7.625 56.219 4.926 1 22.12 521 SER B N 1
ATOM 8371 C CA . SER B 1 521 ? 6.383 56.469 5.652 1 22.12 521 SER B CA 1
ATOM 8372 C C . SER B 1 521 ? 5.27 56.906 4.715 1 22.12 521 SER B C 1
ATOM 8374 O O . SER B 1 521 ? 4.188 57.281 5.164 1 22.12 521 SER B O 1
ATOM 8376 N N . GLN B 1 522 ? 5.293 56.781 3.318 1 19.61 522 GLN B N 1
ATOM 8377 C CA . GLN B 1 522 ? 3.949 57.188 2.9 1 19.61 522 GLN B CA 1
ATOM 8378 C C . GLN B 1 522 ? 2.945 56.062 3.152 1 19.61 522 GLN B C 1
ATOM 8380 O O . GLN B 1 522 ? 3.246 54.875 2.916 1 19.61 522 GLN B O 1
#

Sequence (1044 aa):
MRKSIFDARNGVHIITEIDRFGEVHSIPLRNFNPDNFLKNYREERNKDYGYNVNKSFNIPWNRTVADQRPQSCKYALRPTKALPTASIIIVLQNEAPSVVLRMVMSILRQSPPNLVKEILIVDDGGRETDFYHRSLSTIPKVSVYADHKTIPEGNGPVFSFLIGAEKATGEVLVFMNGAGEVNNGWLEPLLERIQVRKNVVVGPVIDYINSETFKYEFTSTNQRAVFDWGLSVKWQQLTTETDMIFKKTEPIVTPVFEGSVMAVDRKHFERLGKFDPGLENWGAASLELSLKSWMCGGTVEILSCSHVGFIKKHKRSATKKSNSVSVIRDLRRVAEVWLDGYKRFFYANRPAARMTSHGSMAERRKMRGQMKCQSFKWYLDNVLPQLKPLSDDDFVYGRIRQGTDMCMDIALGHVPVLASLSQCSEEKNSQEWTWKKKGMIKNHGMCLTADLKETHGYVLMQYCNGATSQLWFRQNDLIVHEVTKQCIDSHKAEMGLVLSECEDFIQSQRWTLPKADNVTSQMRKSIFDARNGVHIITEIDRFGEVHSIPLRNFNPDNFLKNYREERNKDYGYNVNKSFNIPWNRTVADQRPQSCKYALRPTKALPTASIIIVLQNEAPSVVLRMVMSILRQSPPNLVKEILIVDDGGRETDFYHRSLSTIPKVSVYADHKTIPEGNGPVFSFLIGAEKATGEVLVFMNGAGEVNNGWLEPLLERIQVRKNVVVGPVIDYINSETFKYEFTSTNQRAVFDWGLSVKWQQLTTETDMIFKKTEPIVTPVFEGSVMAVDRKHFERLGKFDPGLENWGAASLELSLKSWMCGGTVEILSCSHVGFIKKHKRSATKKSNSVSVIRDLRRVAEVWLDGYKRFFYANRPAARMTSHGSMAERRKMRGQMKCQSFKWYLDNVLPQLKPLSDDDFVYGRIRQGTDMCMDIALGHVPVLASLSQCSEEKNSQEWTWKKKGMIKNHGMCLTADLKETHGYVLMQYCNGATSQLWFRQNDLIVHEVTKQCIDSHKAEMGLVLSECEDFIQSQRWTLPKADNVTSQ

Secondary structure (DSSP, 8-state):
--EEEEETTTTEEEEEEE-TT--EEEEE-TT--HHHHHHHHHHHHHHHHTS-HHHHHTS-TT------S-TTHHHH---SSPPPPEEEEEEESS--HHHHHHHHHHHHHHS-TTTEEEEEEEESS-TTHHHHHHHHTTSTTEEEEE--SBTTB-S-HHHHHHHHHHH--SSEEEEEESSEEE-TT-HHHHHHHHHH-TTEEEEEEEEEE-TTT--EE---S-EEEEE-TT--EEEEE--TTTS----TTS-EE-SB--SSEEEEEHHHHHHTT-S-TT---HHHHHHHHHHHHHHTT-EEEEEEEEEEEEE------TTS---HHHHHHHHHHHHHHHSGGGHHHHHHH-GGGGGS-----HHHHHHHHHHTPPPHHHHHHHT-TTS----TTT-EEE--EETTTEEEEEETTSSS-EEEEEE--TT-GGG-EEE-SEE-EEETTEEEEE-TTSTT-BEEEEE----GGG-EEEETTEEEETTT-PEEE-TTTTT--EEE---TT-GGG--BPPP-------/--EEEEETTTTEEEEEEE-TT--EEEEE-TT--HHHHHHHHHHHHHHHHTS-HHHHHTS-TT------S-TTHHHH---SSPPPPEEEEEEESS--HHHHHHHHHHHHHHS-TTTEEEEEEEESS-TTHHHHHHHHTTSTTEEEEE--SBTTB-S-HHHHHHHHHHH--SSEEEEEESSEEE-TT-HHHHHHHHHH-TTEEEEEEEEEE-TTT--EEPPPS-EEEEE-TT--EEEEEPPTTTS----TTS-EE-SB--SSEEEEEHHHHHHTT-S-TT---HHHHHHHHHHHHHHTT-EEEEEEEEEEEEE------TTS---HHHHHHHHHHHHHHHSGGGHHHHHHH-GGGGGS-----HHHHHHHHHHTPPPHHHHHHHT-TTS----TTT-EEE--EETTTEEEEEETTSSS-EEEEEE--TT-GGG-EEE-SEE-EEETTEEEEE-TTSTT-BEEEEE----GGG-EEEETTEEEETTT-PEEE-TTTTT--EEE---TT-GGG--BPPP-------

Organism: Magallana gigas (NCBI:txid29159)

Nearest PDB structures (foldseek):
  4d0z-assembly5_F  TM=7.179E-01  e=9.610E-49  Homo sapiens
  6nqt-assembly3_E-2  TM=7.130E-01  e=2.671E-49  Homo sapiens
  6nqt-assembly3_F  TM=7.202E-01  e=3.884E-48  Homo sapiens
  2d7i-assembly1_A  TM=6.802E-01  e=2.698E-44  Homo sapiens
  6iwr-assembly2_D  TM=6.881E-01  e=2.017E-44  Homo sapiens

Foldseek 3Di:
DQDQDQPPVQRWRWRWDLPVVGDTDTDTNRPDDPVCPVVVVQVQVLLQQQFNVVLLQVDDLPDADDDPFDPCLVVPQDFPDDFWAEEEEEEEQQHDPSLVSSAVVLCVVQDDPVRYQAYEYEYAQYPCQVVCQVPVVVDPRYHYHYQHPDHNGGQADQVSVVVSLVVDDTQKYKFFYYGWHWHHPQVRVQRRVCVVPQLEKEEEDEWEQERYNRHTGDDALQWAWDAALLRHIDIDGHDDVPPDPPPLFDWAFYQFDDHRIMMHGSVSCVLLVHFDPLARYPSLRRNLVSLSSQQLPHTYTYGSSHYMYHYPGHNRDPPDCPPPQRVLLSNLLSLVQAQVPSSVSNCVVAVCSLVHDNPDCVVVNVSCVVSVTHHNVVCCVPHNVVRDRDPLQFKAKDWKDQPDFKTWFWPPPDVQIFTAIDGDDPSDLRRIWIGHQWFFIDHRQWTQFAPPVDDFATGTTDGDDRDLRRIWHDDQQWIARPPVRWTWFCPVRVVHITTDHDDPPDSRGGIDGDDSPPPPPD/DQDQDQPVVQRWRWRWDLPVVGDTDTDTNRPDDPVCVVVVVQVQVLLQQLFNVVLLQPDDLPDADDQPFDPCLVVPQDFPDDFWAEEEEEEEQQHDPSLVSSAVVLCVVQDDPVRYQAYEYEYAQYPCQVVCQVPVVVDPRYHYHYQHPDHNGGQADQVSVVVSLVVDDTQKYKFFYYGWHWHHPQVRVQRRVCVVPQLEKEAEDEWEQERYNRRTGDDALQWAWDAALLRHIDIDGHDDVPPDPPPSFDWAFYQFDDHRIMMHGSVSCVLLVHFDPLARYPSLRRNLVSLSSQQLPHTYTYGSSHYMYHYPGHNRDPPDCPPPQRVLLSNLLSLVQAQVPSSQSNCVVAVLSLVHDNPDCVVVNVSCVVSVTHHNVVCCVPHNVVRDRDPLQFKAKDFKDQPDFKTWFWPPPDVQIFIAIDGDDPPDQRRIWIGHQWFFIDHRQWTQFAPPVDDFDTGTTDGDDRDLRRIWHDDQQWIARPPVRWTWFCPVRVVHITTDHDDPPDSRGGIDGDRSPPPPPD

pLDDT: mean 81.68, std 16.52, range [19.03, 98.62]